Protein 4X3Q (pdb70)

Secondary structure (DSSP, 8-state):
-GGGGHHHHTHHHHHHHHHHHHHTTHHHHHHHH-SEEHHHHHHHHT--HHHHHHHHHHHHHHTSEEEETTEEEE-HHHHHHHHTT-HHHHHHHHHHIIIIIHHHHTTHHHHHHH-S-GGGGGSSS-SSSSHHHHTTSTTHHHHHHH--HHHHHHTHHHHT-GGGGT--EEEEET-TTSHHHHHHHHH-TT-EEEEEE-HHHHHHHHHHHHTTT-TTTEEEEE--TTTSPPPSSEEEEEEES-GGGS-HHHHHHHHHHHHHHEEEEEEEEEEEE-B-TTS---HHHHHHHHHHHHTT-TT----BHHHHHHHHHHHT-EEEEEE---SSSSEEEEEEE---/-GGGGHHHHTHHHHHHHHHHHHHTTHHHHHHHH-SB-HHHHHHHTT--HHHHHHHHHHHHHHTSEEEETTEEEE-HHHHHHHHTT-HHHHHHHHHHIIIIIHHHHTTHHHHHHHTS-GGGGGSSS--SSSGGGGGGSTTHHHHHHH--HHHHHHTHHHHT-GGGGT--EEEEET-TTSHHHHHHHHH-TT-EEEEEE-HHHHHHHHHHHHHHT-TTTEEEEE--TTTSPPPSSEEEEEEES-GGGS-HHHHHHHHHHHHHHEEEEEEEEEEEE-B-TTS---HHHHHHHHHHHHTT-TT----BHHHHHHHHHHHT-EEEEEE--TTSTTEEEEEEE---/-GGGGHHHHTHHHHHHHHHHHHHTTHHHHHHHH-SB-HHHHHHHHT--HHHHHHHHHHHHHTTSEEEETTEEEE-HHHHHHHHTT-HHHHHHHHHHIIIIIHHHHTTHHHHHHHSS-GGGGGSSS--SSSGGGGGGSTTHHHHHHH--HHHHHHTHHHHT-GGGGT--EEEEET-TTSHHHHHHHHH-TT-EEEEEE-HHHHHHHHHHHHHHT-TTTEEEEE--TTTSPPPSSEEEEEEES-TTSS-HHHHHHHHHHHHHHEEEEEEEEEEEE-B-TTS---HHHHHHHHHHHHTT-TT----BHHHHHHHHHHHT-EEEEEE---TTS-EEEEEEE---/-GGGGHHHHTHHHHHHHHHHHHHTTHHHHHHHH-SEEHHHHHHHHT--HHHHHHHHHHHHHTTSEEEETTEEEE-HHHHHHHHTT-HHHHHHHHHHIIIIIHHHHTTHHHHHHHTS-GGGGGSSS--SSSGGGGGGSTTHHHHHHH--HHHHHHTHHHHT-GGGGS-SEEEEET-TT-HHHHHHHHH-TT-EEEEEE-HHHHHHHHHHHHTTT-TTTEEEEE--TTTSPPPS-EEEEEEES-GGGS-HHHHHHHHHHHHHHEEEEEEEEEEEE-B-TTS---HHHHHHHHHHHHTT-TT----BHHHHHHHHHHTT-EEEEEE--SSSS-EEEEEEE---

Solvent-accessible surface area: 47953 Å² total

Radius of gyration: 33.48 Å; Cα contacts (8 Å, |Δi|>4): 2939; chains: 4; bounding box: 91×94×87 Å

InterPro domains:
  IPR001077 O-methyltransferase, C-terminal domain [PF00891] (128-321)
  IPR012967 Caffeic acid 3-O-methyltransferase-like, dimerisation domain [PF08100] (12-77)
  IPR016461 O-methyltransferase-like [PIRSF005739] (11-323)
  IPR016461 O-methyltransferase-like [PS51683] (9-342)
  IPR029063 S-adenosyl-L-methionine-dependent methyltransferase superfamily [G3DSA:3.40.50.150] (157-322)
  IPR029063 S-adenosyl-L-methionine-dependent methyltransferase superfamily [SSF53335] (93-333)
  IPR036388 Winged helix-like DNA-binding domain superfamily [G3DSA:1.10.10.10] (6-79)
  IPR036390 Winged helix DNA-binding domain superfamily [SSF46785] (9-83)

Structure (mmCIF, N/CA/C/O backbone):
data_4X3Q
#
_entry.id   4X3Q
#
_cell.length_a   91.787
_cell.length_b   112.113
_cell.length_c   143.708
_cell.angle_alpha   90.00
_cell.angle_beta   90.00
_cell.angle_gamma   90.00
#
_symmetry.space_group_name_H-M   'P 21 21 21'
#
loop_
_entity.id
_entity.type
_entity.pdbx_description
1 polymer SibL
2 non-polymer S-ADENOSYL-L-HOMOCYSTEINE
3 water water
#
loop_
_atom_site.group_PDB
_atom_site.id
_atom_site.type_symbol
_atom_site.label_atom_id
_atom_site.label_alt_id
_atom_site.label_comp_id
_atom_site.label_asym_id
_atom_site.label_entity_id
_atom_site.label_seq_id
_atom_site.pdbx_PDB_ins_code
_atom_site.Cartn_x
_atom_site.Cartn_y
_atom_site.Cartn_z
_atom_site.occupancy
_atom_site.B_iso_or_equiv
_atom_site.auth_seq_id
_atom_site.auth_comp_id
_atom_site.auth_asym_id
_atom_site.auth_atom_id
_atom_site.pdbx_PDB_model_num
ATOM 1 N N . GLU A 1 4 ? -4.186 -22.613 31.173 1.00 75.76 4 GLU A N 1
ATOM 2 C CA . GLU A 1 4 ? -2.913 -23.322 31.010 1.00 81.22 4 GLU A CA 1
ATOM 3 C C . GLU A 1 4 ? -1.811 -22.480 30.311 1.00 79.10 4 GLU A C 1
ATOM 4 O O . GLU A 1 4 ? -2.102 -21.684 29.396 1.00 81.36 4 GLU A O 1
ATOM 10 N N . LEU A 1 5 ? -0.553 -22.666 30.719 1.00 75.98 5 LEU A N 1
ATOM 11 C CA . LEU A 1 5 ? 0.500 -21.740 30.306 1.00 76.43 5 LEU A CA 1
ATOM 12 C C . LEU A 1 5 ? 1.222 -22.200 29.044 1.00 72.76 5 LEU A C 1
ATOM 13 O O . LEU A 1 5 ? 2.017 -21.438 28.480 1.00 68.56 5 LEU A O 1
ATOM 18 N N . SER A 1 6 ? 0.974 -23.442 28.623 1.00 76.23 6 SER A N 1
ATOM 19 C CA . SER A 1 6 ? 1.385 -23.909 27.301 1.00 69.54 6 SER A CA 1
ATOM 20 C C . SER A 1 6 ? 0.899 -22.922 26.235 1.00 63.94 6 SER A C 1
ATOM 21 O O . SER A 1 6 ? 1.516 -22.802 25.177 1.00 62.25 6 SER A O 1
ATOM 24 N N . ALA A 1 7 ? -0.222 -22.247 26.509 1.00 65.51 7 ALA A N 1
ATOM 25 C CA . ALA A 1 7 ? -0.846 -21.342 25.545 1.00 61.32 7 ALA A CA 1
ATOM 26 C C . ALA A 1 7 ? 0.070 -20.183 25.196 1.00 57.98 7 ALA A C 1
ATOM 27 O O . ALA A 1 7 ? 0.016 -19.662 24.085 1.00 57.84 7 ALA A O 1
ATOM 29 N N . LEU A 1 8 ? 0.922 -19.797 26.142 1.00 58.25 8 LEU A N 1
ATOM 30 C CA . LEU A 1 8 ? 1.821 -18.664 25.959 1.00 49.17 8 LEU A CA 1
ATOM 31 C C . LEU A 1 8 ? 2.944 -18.921 24.945 1.00 48.60 8 LEU A C 1
ATOM 32 O O . LEU A 1 8 ? 3.549 -17.970 24.459 1.00 47.61 8 LEU A O 1
ATOM 37 N N . VAL A 1 9 ? 3.206 -20.183 24.602 1.00 44.41 9 VAL A N 1
ATOM 38 C CA . VAL A 1 9 ? 4.347 -20.502 23.741 1.00 49.07 9 VAL A CA 1
ATOM 39 C C . VAL A 1 9 ? 4.302 -19.776 22.385 1.00 48.57 9 VAL A C 1
ATOM 40 O O . VAL A 1 9 ? 5.284 -19.143 22.001 1.00 47.80 9 VAL A O 1
ATOM 44 N N . PRO A 1 10 ? 3.177 -19.841 21.658 1.00 48.23 10 PRO A N 1
ATOM 45 C CA . PRO A 1 10 ? 3.259 -19.103 20.389 1.00 51.93 10 PRO A CA 1
ATOM 46 C C . PRO A 1 10 ? 3.398 -17.562 20.534 1.00 48.42 10 PRO A C 1
ATOM 47 O O . PRO A 1 10 ? 3.936 -16.951 19.617 1.00 45.59 10 PRO A O 1
ATOM 51 N N . VAL A 1 11 ? 2.953 -16.951 21.635 1.00 47.37 11 VAL A N 1
ATOM 52 C CA . VAL A 1 11 ? 3.165 -15.514 21.814 1.00 44.86 11 VAL A CA 1
ATOM 53 C C . VAL A 1 11 ? 4.594 -15.266 22.254 1.00 48.17 11 VAL A C 1
ATOM 54 O O . VAL A 1 11 ? 5.302 -14.410 21.702 1.00 50.42 11 VAL A O 1
ATOM 58 N N . LEU A 1 12 ? 5.014 -16.038 23.244 1.00 47.07 12 LEU A N 1
ATOM 59 C CA . LEU A 1 12 ? 6.371 -15.966 23.784 1.00 48.22 12 LEU A CA 1
ATOM 60 C C . LEU A 1 12 ? 7.437 -16.180 22.688 1.00 45.28 12 LEU A C 1
ATOM 61 O O . LEU A 1 12 ? 8.567 -15.710 22.800 1.00 40.79 12 LEU A O 1
ATOM 66 N N . PHE A 1 13 ? 7.077 -16.921 21.648 1.00 42.22 13 PHE A N 1
ATOM 67 C CA . PHE A 1 13 ? 7.963 -17.134 20.514 1.00 42.20 13 PHE A CA 1
ATOM 68 C C . PHE A 1 13 ? 7.416 -16.568 19.193 1.00 45.08 13 PHE A C 1
ATOM 69 O O . PHE A 1 13 ? 7.787 -17.042 18.108 1.00 38.68 13 PHE A O 1
ATOM 77 N N . GLY A 1 14 ? 6.549 -15.561 19.288 1.00 40.67 14 GLY A N 1
ATOM 78 C CA . GLY A 1 14 ? 5.899 -15.005 18.114 1.00 38.12 14 GLY A CA 1
ATOM 79 C C . GLY A 1 14 ? 6.842 -14.460 17.058 1.00 36.89 14 GLY A C 1
ATOM 80 O O . GLY A 1 14 ? 6.610 -14.606 15.864 1.00 38.14 14 GLY A O 1
ATOM 81 N N . HIS A 1 15 ? 7.884 -13.776 17.503 1.00 37.30 15 HIS A N 1
ATOM 82 C CA . HIS A 1 15 ? 8.853 -13.184 16.596 1.00 38.08 15 HIS A CA 1
ATOM 83 C C . HIS A 1 15 ? 9.562 -14.284 15.844 1.00 40.17 15 HIS A C 1
ATOM 84 O O . HIS A 1 15 ? 9.913 -14.121 14.681 1.00 38.67 15 HIS A O 1
ATOM 91 N N . ALA A 1 16 ? 9.763 -15.411 16.524 1.00 41.70 16 ALA A N 1
ATOM 92 C CA . ALA A 1 16 ? 10.412 -16.562 15.922 1.00 40.68 16 ALA A CA 1
ATOM 93 C C . ALA A 1 16 ? 9.480 -17.190 14.881 1.00 37.06 16 ALA A C 1
ATOM 94 O O . ALA A 1 16 ? 9.920 -17.689 13.839 1.00 37.47 16 ALA A O 1
ATOM 96 N N . ALA A 1 17 ? 8.186 -17.164 15.183 1.00 37.43 17 ALA A N 1
ATOM 97 C CA . ALA A 1 17 ? 7.167 -17.648 14.267 1.00 38.43 17 ALA A CA 1
ATOM 98 C C . ALA A 1 17 ? 7.214 -16.823 12.990 1.00 42.81 17 ALA A C 1
ATOM 99 O O . ALA A 1 17 ? 7.190 -17.371 11.881 1.00 44.13 17 ALA A O 1
ATOM 101 N N . PHE A 1 18 ? 7.274 -15.502 13.151 1.00 37.81 18 PHE A N 1
ATOM 102 C CA . PHE A 1 18 ? 7.374 -14.624 12.001 1.00 38.78 18 PHE A CA 1
ATOM 103 C C . PHE A 1 18 ? 8.624 -14.927 11.168 1.00 39.66 18 PHE A C 1
ATOM 104 O O . PHE A 1 18 ? 8.584 -14.916 9.928 1.00 38.03 18 PHE A O 1
ATOM 112 N N . GLN A 1 19 ? 9.739 -15.173 11.850 1.00 36.98 19 GLN A N 1
ATOM 113 C CA . GLN A 1 19 ? 11.012 -15.379 11.164 1.00 41.30 19 GLN A CA 1
ATOM 114 C C . GLN A 1 19 ? 10.987 -16.611 10.264 1.00 39.72 19 GLN A C 1
ATOM 115 O O . GLN A 1 19 ? 11.691 -16.652 9.257 1.00 40.41 19 GLN A O 1
ATOM 121 N N . GLN A 1 20 ? 10.195 -17.612 10.633 1.00 38.06 20 GLN A N 1
ATOM 122 C CA . GLN A 1 20 ? 10.037 -18.799 9.800 1.00 39.48 20 GLN A CA 1
ATOM 123 C C . GLN A 1 20 ? 9.349 -18.466 8.460 1.00 43.18 20 GLN A C 1
ATOM 124 O O . GLN A 1 20 ? 9.787 -18.904 7.377 1.00 38.27 20 GLN A O 1
ATOM 130 N N . LEU A 1 21 ? 8.260 -17.704 8.536 1.00 41.33 21 LEU A N 1
ATOM 131 C CA . LEU A 1 21 ? 7.569 -17.275 7.327 1.00 40.34 21 LEU A CA 1
ATOM 132 C C . LEU A 1 21 ? 8.528 -16.414 6.506 1.00 42.39 21 LEU A C 1
ATOM 133 O O . LEU A 1 21 ? 8.669 -16.582 5.285 1.00 38.69 21 LEU A O 1
ATOM 138 N N . ASN A 1 22 ? 9.220 -15.525 7.214 1.00 38.92 22 ASN A N 1
ATOM 139 C CA . ASN A 1 22 ? 10.187 -14.628 6.614 1.00 36.99 22 ASN A CA 1
ATOM 140 C C . ASN A 1 22 ? 11.222 -15.421 5.812 1.00 39.20 22 ASN A C 1
ATOM 141 O O . ASN A 1 22 ? 11.452 -15.143 4.628 1.00 40.46 22 ASN A O 1
ATOM 146 N N . ALA A 1 23 ? 11.782 -16.453 6.433 1.00 35.83 23 ALA A N 1
ATOM 147 C CA . ALA A 1 23 ? 12.799 -17.269 5.791 1.00 36.10 23 ALA A CA 1
ATOM 148 C C . ALA A 1 23 ? 12.232 -18.076 4.624 1.00 43.78 23 ALA A C 1
ATOM 149 O O . ALA A 1 23 ? 12.883 -18.205 3.570 1.00 44.65 23 ALA A O 1
ATOM 151 N N . GLY A 1 24 ? 11.029 -18.625 4.806 1.00 42.19 24 GLY A N 1
ATOM 152 C CA . GLY A 1 24 ? 10.394 -19.413 3.757 1.00 44.50 24 GLY A CA 1
ATOM 153 C C . GLY A 1 24 ? 10.225 -18.584 2.489 1.00 46.64 24 GLY A C 1
ATOM 154 O O . GLY A 1 24 ? 10.499 -19.053 1.379 1.00 46.79 24 GLY A O 1
ATOM 155 N N . CYS A 1 25 ? 9.821 -17.329 2.667 1.00 45.33 25 CYS A N 1
ATOM 156 C CA . CYS A 1 25 ? 9.672 -16.391 1.562 1.00 42.03 25 CYS A CA 1
ATOM 157 C C . CYS A 1 25 ? 11.039 -15.994 1.015 1.00 41.68 25 CYS A C 1
ATOM 158 O O . CYS A 1 25 ? 11.335 -16.240 -0.139 1.00 43.84 25 CYS A O 1
ATOM 161 N N . GLN A 1 26 ? 11.882 -15.392 1.845 1.00 44.11 26 GLN A N 1
ATOM 162 C CA . GLN A 1 26 ? 13.172 -14.870 1.369 1.00 41.32 26 GLN A CA 1
ATOM 163 C C . GLN A 1 26 ? 14.069 -15.897 0.730 1.00 44.22 26 GLN A C 1
ATOM 164 O O . GLN A 1 26 ? 14.781 -15.578 -0.218 1.00 44.29 26 GLN A O 1
ATOM 170 N N . LEU A 1 27 ? 14.061 -17.111 1.277 1.00 43.26 27 LEU A N 1
ATOM 171 C CA . LEU A 1 27 ? 14.940 -18.172 0.798 1.00 45.07 27 LEU A CA 1
ATOM 172 C C . LEU A 1 27 ? 14.354 -18.968 -0.390 1.00 47.59 27 LEU A C 1
ATOM 173 O O . LEU A 1 27 ? 15.000 -19.887 -0.910 1.00 47.53 27 LEU A O 1
ATOM 178 N N . GLY A 1 28 ? 13.137 -18.616 -0.810 1.00 47.26 28 GLY A N 1
ATOM 179 C CA . GLY A 1 28 ? 12.508 -19.229 -1.977 1.00 46.00 28 GLY A CA 1
ATOM 180 C C . GLY A 1 28 ? 11.882 -20.593 -1.730 1.00 49.24 28 GLY A C 1
ATOM 181 O O . GLY A 1 28 ? 11.696 -21.370 -2.658 1.00 54.06 28 GLY A O 1
ATOM 182 N N . LEU A 1 29 ? 11.560 -20.906 -0.481 1.00 48.48 29 LEU A N 1
ATOM 183 C CA . LEU A 1 29 ? 11.040 -22.239 -0.182 1.00 52.73 29 LEU A CA 1
ATOM 184 C C . LEU A 1 29 ? 9.652 -22.494 -0.773 1.00 49.54 29 LEU A C 1
ATOM 185 O O . LEU A 1 29 ? 9.421 -23.489 -1.471 1.00 49.36 29 LEU A O 1
ATOM 190 N N . PHE A 1 30 ? 8.728 -21.594 -0.478 1.00 44.47 30 PHE A N 1
ATOM 191 C CA . PHE A 1 30 ? 7.345 -21.793 -0.870 1.00 51.57 30 PHE A CA 1
ATOM 192 C C . PHE A 1 30 ? 7.170 -21.822 -2.396 1.00 55.33 30 PHE A C 1
ATOM 193 O O . PHE A 1 30 ? 6.424 -22.654 -2.919 1.00 54.08 30 PHE A O 1
ATOM 201 N N . GLU A 1 31 ? 7.881 -20.956 -3.115 1.00 49.46 31 GLU A N 1
ATOM 202 C CA . GLU A 1 31 ? 7.777 -20.986 -4.559 1.00 53.08 31 GLU A CA 1
ATOM 203 C C . GLU A 1 31 ? 8.343 -22.271 -5.118 1.00 53.48 31 GLU A C 1
ATOM 204 O O . GLU A 1 31 ? 7.770 -22.847 -6.038 1.00 57.31 31 GLU A O 1
ATOM 210 N N . LEU A 1 32 ? 9.446 -22.737 -4.548 1.00 53.59 32 LEU A N 1
ATOM 211 C CA . LEU A 1 32 ? 10.047 -24.002 -4.973 1.00 55.77 32 LEU A CA 1
ATOM 212 C C . LEU A 1 32 ? 9.079 -25.184 -4.808 1.00 56.08 32 LEU A C 1
ATOM 213 O O . LEU A 1 32 ? 8.940 -26.027 -5.694 1.00 51.20 32 LEU A O 1
ATOM 218 N N . LEU A 1 33 ? 8.445 -25.252 -3.646 1.00 54.50 33 LEU A N 1
ATOM 219 C CA . LEU A 1 33 ? 7.515 -26.322 -3.334 1.00 53.12 33 LEU A CA 1
ATOM 220 C C . LEU A 1 33 ? 6.304 -26.209 -4.246 1.00 58.90 33 LEU A C 1
ATOM 221 O O . LEU A 1 33 ? 5.626 -27.202 -4.525 1.00 58.65 33 LEU A O 1
ATOM 226 N N . HIS A 1 34 ? 5.991 -24.975 -4.638 1.00 54.29 34 HIS A N 1
ATOM 227 C CA . HIS A 1 34 ? 4.853 -24.717 -5.508 1.00 53.56 34 HIS A CA 1
ATOM 228 C C . HIS A 1 34 ? 5.094 -25.235 -6.928 1.00 58.10 34 HIS A C 1
ATOM 229 O O . HIS A 1 34 ? 4.197 -25.805 -7.552 1.00 55.90 34 HIS A O 1
ATOM 236 N N . GLU A 1 35 ? 6.294 -25.005 -7.451 1.00 55.51 35 GLU A N 1
ATOM 237 C CA . GLU A 1 35 ? 6.582 -25.436 -8.809 1.00 63.49 35 GLU A CA 1
ATOM 238 C C . GLU A 1 35 ? 7.053 -26.885 -8.875 1.00 61.18 35 GLU A C 1
ATOM 239 O O . GLU A 1 35 ? 6.820 -27.572 -9.870 1.00 59.70 35 GLU A O 1
ATOM 245 N N . ARG A 1 36 ? 7.636 -27.380 -7.792 1.00 59.69 36 ARG A N 1
ATOM 246 C CA . ARG A 1 36 ? 8.329 -28.664 -7.866 1.00 55.27 36 ARG A CA 1
ATOM 247 C C . ARG A 1 36 ? 8.092 -29.612 -6.702 1.00 51.18 36 ARG A C 1
ATOM 248 O O . ARG A 1 36 ? 8.797 -30.602 -6.584 1.00 52.51 36 ARG A O 1
ATOM 256 N N . GLY A 1 37 ? 7.090 -29.335 -5.873 1.00 52.91 37 GLY A N 1
ATOM 257 C CA . GLY A 1 37 ? 6.761 -30.204 -4.751 1.00 57.67 37 GLY A CA 1
ATOM 258 C C . GLY A 1 37 ? 6.087 -31.496 -5.187 1.00 64.83 37 GLY A C 1
ATOM 259 O O . GLY A 1 37 ? 5.569 -31.576 -6.300 1.00 63.65 37 GLY A O 1
ATOM 260 N N . PRO A 1 38 ? 6.121 -32.532 -4.329 1.00 68.49 38 PRO A N 1
ATOM 261 C CA . PRO A 1 38 ? 6.792 -32.534 -3.023 1.00 63.17 38 PRO A CA 1
ATOM 262 C C . PRO A 1 38 ? 8.295 -32.720 -3.16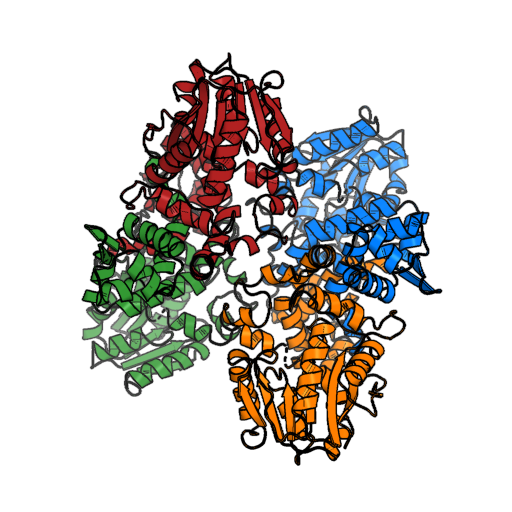5 1.00 55.91 38 PRO A C 1
ATOM 263 O O . PRO A 1 38 ? 8.744 -33.324 -4.129 1.00 60.26 38 PRO A O 1
ATOM 267 N N . LEU A 1 39 ? 9.066 -32.208 -2.220 1.00 56.62 39 LEU A N 1
ATOM 268 C CA . LEU A 1 39 ? 10.503 -32.363 -2.294 1.00 52.19 39 LEU A CA 1
ATOM 269 C C . LEU A 1 39 ? 11.027 -32.840 -0.961 1.00 54.01 39 LEU A C 1
ATOM 270 O O . LEU A 1 39 ? 10.521 -32.459 0.091 1.00 63.09 39 LEU A O 1
ATOM 275 N N . SER A 1 40 ? 12.055 -33.674 -1.011 1.00 57.14 40 SER A N 1
ATOM 276 C CA . SER A 1 40 ? 12.738 -34.108 0.197 1.00 63.74 40 SER A CA 1
ATOM 277 C C . SER A 1 40 ? 13.597 -32.971 0.741 1.00 63.23 40 SER A C 1
ATOM 278 O O . SER A 1 40 ? 13.989 -32.048 -0.007 1.00 55.55 40 SER A O 1
ATOM 281 N N . ALA A 1 41 ? 13.912 -33.056 2.030 1.00 52.01 41 ALA A N 1
ATOM 282 C CA . ALA A 1 41 ? 14.764 -32.060 2.658 1.00 56.28 41 ALA A CA 1
ATOM 283 C C . ALA A 1 41 ? 16.079 -31.871 1.878 1.00 57.90 41 ALA A C 1
ATOM 284 O O . ALA A 1 41 ? 16.530 -30.739 1.679 1.00 55.23 41 ALA A O 1
ATOM 286 N N . GLU A 1 42 ? 16.655 -32.953 1.366 1.00 56.99 42 GLU A N 1
ATOM 287 C CA . GLU A 1 42 ? 17.917 -32.812 0.662 1.00 59.93 42 GLU A CA 1
ATOM 288 C C . GLU A 1 42 ? 17.686 -32.172 -0.692 1.00 65.15 42 GLU A C 1
ATOM 289 O O . GLU A 1 42 ? 18.533 -31.421 -1.173 1.00 66.78 42 GLU A O 1
ATOM 295 N N . GLU A 1 43 ? 16.524 -32.416 -1.294 1.00 67.22 43 GLU A N 1
ATOM 296 C CA . GLU A 1 43 ? 16.203 -31.718 -2.536 1.00 64.43 43 GLU A CA 1
ATOM 297 C C . GLU A 1 43 ? 15.976 -30.230 -2.291 1.00 59.69 43 GLU A C 1
ATOM 298 O O . GLU A 1 43 ? 16.369 -29.398 -3.118 1.00 61.57 43 GLU A O 1
ATOM 304 N N . VAL A 1 44 ? 15.367 -29.892 -1.155 1.00 57.57 44 VAL A N 1
ATOM 305 C CA . VAL A 1 44 ? 15.182 -28.490 -0.793 1.00 56.89 44 VAL A CA 1
ATOM 306 C C . VAL A 1 44 ? 16.533 -27.796 -0.618 1.00 56.35 44 VAL A C 1
ATOM 307 O O . VAL A 1 44 ? 16.778 -26.709 -1.159 1.00 52.37 44 VAL A O 1
ATOM 311 N N . ALA A 1 45 ? 17.416 -28.448 0.122 1.00 56.39 45 ALA A N 1
ATOM 312 C CA . ALA A 1 45 ? 18.718 -27.885 0.422 1.00 54.37 45 ALA A CA 1
ATOM 313 C C . ALA A 1 45 ? 19.508 -27.611 -0.855 1.00 55.64 45 ALA A C 1
ATOM 314 O O . ALA A 1 45 ? 20.130 -26.539 -1.003 1.00 48.95 45 ALA A O 1
ATOM 316 N N . ASP A 1 46 ? 19.470 -28.571 -1.780 1.00 57.66 46 ASP A N 1
ATOM 317 C CA . ASP A 1 46 ? 20.216 -28.448 -3.032 1.00 54.95 46 ASP A CA 1
ATOM 318 C C . ASP A 1 46 ? 19.618 -27.362 -3.910 1.00 56.82 46 ASP A C 1
ATOM 319 O O . ASP A 1 46 ? 20.343 -26.592 -4.548 1.00 57.58 46 ASP A O 1
ATOM 324 N N . ALA A 1 47 ? 18.289 -27.315 -3.956 1.00 57.08 47 ALA A N 1
ATOM 325 C CA . ALA A 1 47 ? 17.595 -26.339 -4.791 1.00 55.94 47 ALA A CA 1
ATOM 326 C C . ALA A 1 47 ? 17.864 -24.916 -4.321 1.00 57.09 47 ALA A C 1
ATOM 327 O O . ALA A 1 47 ? 18.197 -24.029 -5.116 1.00 61.01 47 ALA A O 1
ATOM 329 N N . LEU A 1 48 ? 17.725 -24.715 -3.014 1.00 60.56 48 LEU A N 1
ATOM 330 C CA . LEU A 1 48 ? 17.828 -23.393 -2.408 1.00 58.30 48 LEU A CA 1
ATOM 331 C C . LEU A 1 48 ? 19.279 -23.011 -2.073 1.00 58.33 48 LEU A C 1
ATOM 332 O O . LEU A 1 48 ? 19.549 -21.894 -1.611 1.00 52.08 48 LEU A O 1
ATOM 337 N N . ARG A 1 49 ? 20.211 -23.909 -2.385 1.00 59.13 49 ARG A N 1
ATOM 338 C CA . ARG A 1 49 ? 21.599 -23.741 -1.976 1.00 60.81 49 ARG A CA 1
ATOM 339 C C . ARG A 1 49 ? 21.778 -23.516 -0.473 1.00 56.95 49 ARG A C 1
ATOM 340 O O . ARG A 1 49 ? 22.529 -22.646 -0.047 1.00 59.15 49 ARG A O 1
ATOM 348 N N . LEU A 1 50 ? 21.114 -24.321 0.336 1.00 58.36 50 LEU A N 1
ATOM 349 C CA . LEU A 1 50 ? 21.274 -24.186 1.764 1.00 47.98 50 LEU A CA 1
ATOM 350 C C . LEU A 1 50 ? 22.099 -25.348 2.291 1.00 52.55 50 LEU A C 1
ATOM 351 O O . LEU A 1 50 ? 21.972 -26.474 1.792 1.00 45.40 50 LEU A O 1
ATOM 356 N N . PRO A 1 51 ? 22.909 -25.095 3.342 1.00 58.02 51 PRO A N 1
ATOM 357 C CA . PRO A 1 51 ? 23.537 -26.233 4.026 1.00 50.21 51 PRO A CA 1
ATOM 358 C C . PRO A 1 51 ? 22.434 -27.188 4.496 1.00 51.85 51 PRO A C 1
ATOM 359 O O . PRO A 1 51 ? 21.355 -26.707 4.871 1.00 49.67 51 PRO A O 1
ATOM 363 N N . ARG A 1 52 ? 22.681 -28.495 4.494 1.00 49.56 52 ARG A N 1
ATOM 364 C CA . ARG A 1 52 ? 21.637 -29.423 4.912 1.00 48.61 52 ARG A CA 1
ATOM 365 C C . ARG A 1 52 ? 21.048 -29.128 6.294 1.00 52.58 52 ARG A C 1
ATOM 366 O O . ARG A 1 52 ? 19.826 -29.222 6.456 1.00 53.84 52 ARG A O 1
ATOM 374 N N . ARG A 1 53 ? 21.871 -28.705 7.261 1.00 48.52 53 ARG A N 1
ATOM 375 C CA . ARG A 1 53 ? 21.349 -28.393 8.602 1.00 46.64 53 ARG A CA 1
ATOM 376 C C . ARG A 1 53 ? 20.359 -27.224 8.505 1.00 46.76 53 ARG A C 1
ATOM 377 O O . ARG A 1 53 ? 19.316 -27.217 9.175 1.00 44.65 53 ARG A O 1
ATOM 385 N N . SER A 1 54 ? 20.670 -26.273 7.622 1.00 40.77 54 SER A N 1
ATOM 386 C CA . SER A 1 54 ? 19.844 -25.085 7.423 1.00 39.85 54 SER A CA 1
ATOM 387 C C . SER A 1 54 ? 18.441 -25.413 6.884 1.00 44.28 54 SER A C 1
ATOM 388 O O . SER A 1 54 ? 17.435 -24.889 7.400 1.00 41.70 54 SER A O 1
ATOM 391 N N . ALA A 1 55 ? 18.380 -26.261 5.848 1.00 41.28 55 ALA A N 1
ATOM 392 C CA . ALA A 1 55 ? 17.105 -26.740 5.282 1.00 43.60 55 ALA A CA 1
ATOM 393 C C . ALA A 1 55 ? 16.274 -27.507 6.310 1.00 49.96 55 ALA A C 1
ATOM 394 O O . ALA A 1 55 ? 15.049 -27.373 6.361 1.00 47.12 55 ALA A O 1
ATOM 396 N N . ASP A 1 56 ? 16.947 -28.312 7.130 1.00 47.20 56 ASP A N 1
ATOM 397 C CA . ASP A 1 56 ? 16.259 -29.096 8.140 1.00 42.31 56 ASP A CA 1
ATOM 398 C C . ASP A 1 56 ? 15.598 -28.183 9.147 1.00 45.95 56 ASP A C 1
ATOM 399 O O . ASP A 1 56 ? 14.436 -28.394 9.536 1.00 46.96 56 ASP A O 1
ATOM 404 N N . ILE A 1 57 ? 16.345 -27.170 9.576 1.00 45.55 57 ILE A N 1
ATOM 405 C CA . ILE A 1 57 ? 15.845 -26.244 10.585 1.00 49.67 57 ILE A CA 1
ATOM 406 C C . ILE A 1 57 ? 14.693 -25.432 10.005 1.00 46.57 57 ILE A C 1
ATOM 407 O O . ILE A 1 57 ? 13.645 -25.244 10.661 1.00 45.06 57 ILE A O 1
ATOM 412 N N . LEU A 1 58 ? 14.870 -24.974 8.769 1.00 42.53 58 LEU A N 1
ATOM 413 C CA . LEU A 1 58 ? 13.819 -24.180 8.150 1.00 47.24 58 LEU A CA 1
ATOM 414 C C . LEU A 1 58 ? 12.551 -25.012 8.017 1.00 45.93 58 LEU A C 1
ATOM 415 O O . LEU A 1 58 ? 11.486 -24.586 8.471 1.00 41.29 58 LEU A O 1
ATOM 420 N N . LEU A 1 59 ? 12.700 -26.211 7.443 1.00 46.69 59 LEU A N 1
ATOM 421 C CA . LEU A 1 59 ? 11.589 -27.122 7.155 1.00 46.13 59 LEU A CA 1
ATOM 422 C C . LEU A 1 59 ? 10.872 -27.541 8.424 1.00 46.23 59 LEU A C 1
ATOM 423 O O . LEU A 1 59 ? 9.660 -27.729 8.433 1.00 47.68 59 LEU A O 1
ATOM 428 N N . LEU A 1 60 ? 11.619 -27.655 9.511 1.00 46.66 60 LEU A N 1
ATOM 429 C CA . LEU A 1 60 ? 11.008 -27.952 10.790 1.00 41.60 60 LEU A CA 1
ATOM 430 C C . LEU A 1 60 ? 10.169 -26.774 11.230 1.00 43.17 60 LEU A C 1
ATOM 431 O O . LEU A 1 60 ? 9.041 -26.952 11.687 1.00 47.65 60 LEU A O 1
ATOM 436 N N . GLY A 1 61 ? 10.706 -25.566 11.060 1.00 43.18 61 GLY A N 1
ATOM 437 C CA . GLY A 1 61 ? 9.991 -24.367 11.448 1.00 38.49 61 GLY A CA 1
ATOM 438 C C . GLY A 1 61 ? 8.682 -24.219 10.701 1.00 41.19 61 GLY A C 1
ATOM 439 O O . GLY A 1 61 ? 7.626 -24.053 11.325 1.00 38.88 61 GLY A O 1
ATOM 440 N N . THR A 1 62 ? 8.729 -24.325 9.372 1.00 46.71 62 THR A N 1
ATOM 441 C CA . THR A 1 62 ? 7.529 -24.107 8.556 1.00 43.32 62 THR A CA 1
ATOM 442 C C . THR A 1 62 ? 6.534 -25.246 8.698 1.00 45.24 62 THR A C 1
ATOM 443 O O . THR A 1 62 ? 5.326 -25.022 8.642 1.00 47.51 62 THR A O 1
ATOM 447 N N . THR A 1 63 ? 7.037 -26.463 8.876 1.00 47.54 63 THR A N 1
ATOM 448 C CA . THR A 1 63 ? 6.163 -27.625 9.065 1.00 47.51 63 THR A CA 1
ATOM 449 C C . THR A 1 63 ? 5.374 -27.537 10.363 1.00 47.95 63 THR A C 1
ATOM 450 O O . THR A 1 63 ? 4.178 -27.809 10.396 1.00 51.17 63 THR A O 1
ATOM 454 N N . ALA A 1 64 ? 6.047 -27.171 11.443 1.00 51.55 64 ALA A N 1
ATOM 455 C CA . ALA A 1 64 ? 5.378 -27.051 12.733 1.00 47.62 64 ALA A CA 1
ATOM 456 C C . ALA A 1 64 ? 4.341 -25.923 12.782 1.00 45.75 64 ALA A C 1
ATOM 457 O O . ALA A 1 64 ? 3.406 -25.965 13.573 1.00 43.26 64 ALA A O 1
ATOM 459 N N . LEU A 1 65 ? 4.522 -24.904 11.951 1.00 47.20 65 LEU A N 1
ATOM 460 C CA . LEU A 1 65 ? 3.602 -23.769 11.931 1.00 45.26 65 LEU A CA 1
ATOM 461 C C . LEU A 1 65 ? 2.425 -24.053 11.002 1.00 45.70 65 LEU A C 1
ATOM 462 O O . LEU A 1 65 ? 1.429 -23.345 11.002 1.00 50.41 65 LEU A O 1
ATOM 467 N N . GLY A 1 66 ? 2.528 -25.122 10.239 1.00 44.51 66 GLY A N 1
ATOM 468 C CA . GLY A 1 66 ? 1.528 -25.411 9.242 1.00 50.31 66 GLY A CA 1
ATOM 469 C C . GLY A 1 66 ? 1.732 -24.742 7.901 1.00 46.81 66 GLY A C 1
ATOM 470 O O . GLY A 1 66 ? 0.931 -24.945 6.998 1.00 53.88 66 GLY A O 1
ATOM 471 N N . LEU A 1 67 ? 2.793 -23.951 7.766 1.00 51.19 67 LEU A N 1
ATOM 472 C CA . LEU A 1 67 ? 3.143 -23.306 6.493 1.00 47.49 67 LEU A CA 1
ATOM 473 C C . LEU A 1 67 ? 3.586 -24.315 5.437 1.00 51.29 67 LEU A C 1
ATOM 474 O O . LEU A 1 67 ? 3.513 -24.070 4.228 1.00 52.65 67 LEU A O 1
ATOM 479 N N . SER A 1 68 ? 4.092 -25.442 5.907 1.00 53.08 68 SER A N 1
ATOM 480 C CA . SER A 1 68 ? 4.353 -26.562 5.033 1.00 50.60 68 SER A CA 1
ATOM 481 C C . SER A 1 68 ? 3.801 -27.824 5.688 1.00 52.45 68 SER A C 1
ATOM 482 O O . SER A 1 68 ? 3.474 -27.825 6.885 1.00 46.96 68 SER A O 1
ATOM 485 N N . THR A 1 69 ? 3.675 -28.881 4.890 1.00 56.69 69 THR A N 1
ATOM 486 C CA . THR A 1 69 ? 3.215 -30.181 5.378 1.00 56.97 69 THR A CA 1
ATOM 487 C C . THR A 1 69 ? 4.147 -31.280 4.900 1.00 54.20 69 THR A C 1
ATOM 488 O O . THR A 1 69 ? 4.746 -31.177 3.834 1.00 57.01 69 THR A O 1
ATOM 492 N N . VAL A 1 70 ? 4.267 -32.339 5.681 1.00 56.59 70 VAL A N 1
ATOM 493 C CA . VAL A 1 70 ? 5.145 -33.418 5.276 1.00 65.42 70 VAL A CA 1
ATOM 494 C C . VAL A 1 70 ? 4.432 -34.752 5.341 1.00 71.66 70 VAL A C 1
ATOM 495 O O . VAL A 1 70 ? 3.842 -35.128 6.356 1.00 76.45 70 VAL A O 1
ATOM 499 N N . THR A 1 71 ? 4.441 -35.422 4.200 1.00 74.46 71 THR A N 1
ATOM 500 C CA . THR A 1 71 ? 4.026 -36.806 4.063 1.00 75.92 71 THR A CA 1
ATOM 501 C C . THR A 1 71 ? 5.144 -37.395 3.244 1.00 74.86 71 THR A C 1
ATOM 502 O O . THR A 1 71 ? 5.892 -36.620 2.647 1.00 74.41 71 THR A O 1
ATOM 506 N N . ASP A 1 72 ? 5.320 -38.719 3.247 1.00 80.07 72 ASP A N 1
ATOM 507 C CA . ASP A 1 72 ? 6.283 -39.315 2.317 1.00 78.73 72 ASP A CA 1
ATOM 508 C C . ASP A 1 72 ? 7.741 -38.925 2.637 1.00 85.20 72 ASP A C 1
ATOM 509 O O . ASP A 1 72 ? 8.686 -39.392 2.005 1.00 84.38 72 ASP A O 1
ATOM 514 N N . GLY A 1 73 ? 7.926 -38.109 3.672 1.00 85.64 73 GLY A N 1
ATOM 515 C CA . GLY A 1 73 ? 9.218 -37.496 3.936 1.00 75.82 73 GLY A CA 1
ATOM 516 C C . GLY A 1 73 ? 9.494 -36.458 2.854 1.00 81.70 73 GLY A C 1
ATOM 517 O O . GLY A 1 73 ? 10.622 -35.976 2.724 1.00 79.97 73 GLY A O 1
ATOM 518 N N . GLY A 1 74 ? 8.452 -36.127 2.078 1.00 79.46 74 GLY A N 1
ATOM 519 C CA . GLY A 1 74 ? 8.490 -35.113 1.032 1.00 65.00 74 GLY A CA 1
ATOM 520 C C . GLY A 1 74 ? 7.675 -33.904 1.444 1.00 62.43 74 GLY A C 1
ATOM 521 O O . GLY A 1 74 ? 6.628 -34.036 2.081 1.00 67.94 74 GLY A O 1
ATOM 522 N N . TYR A 1 75 ? 8.129 -32.718 1.076 1.00 62.90 75 TYR A N 1
ATOM 523 C CA . TYR A 1 75 ? 7.496 -31.515 1.600 1.00 61.53 75 TYR A CA 1
ATOM 524 C C . TYR A 1 75 ? 6.641 -30.793 0.565 1.00 59.47 75 TYR A C 1
ATOM 525 O O . TYR A 1 75 ? 6.991 -30.718 -0.615 1.00 55.37 75 TYR A O 1
ATOM 534 N N . ARG A 1 76 ? 5.519 -30.263 1.029 1.00 55.66 76 ARG A N 1
ATOM 535 C CA . ARG A 1 76 ? 4.639 -29.452 0.203 1.00 51.61 76 ARG A CA 1
ATOM 536 C C . ARG A 1 76 ? 4.227 -28.203 0.949 1.00 55.24 76 ARG A C 1
ATOM 537 O O . ARG A 1 76 ? 4.272 -28.168 2.188 1.00 56.97 76 ARG A O 1
ATOM 545 N N . ASN A 1 77 ? 3.712 -27.225 0.213 1.00 50.88 77 ASN A N 1
ATOM 546 C CA . ASN A 1 77 ? 3.178 -26.043 0.847 1.00 49.83 77 ASN A CA 1
ATOM 547 C C . ASN A 1 77 ? 1.953 -26.434 1.652 1.00 51.08 77 ASN A C 1
ATOM 548 O O . ASN A 1 77 ? 1.208 -27.327 1.265 1.00 51.63 77 ASN A O 1
ATOM 553 N N . GLY A 1 78 ? 1.794 -25.794 2.800 1.00 51.22 78 GLY A N 1
ATOM 554 C CA . GLY A 1 78 ? 0.634 -25.974 3.648 1.00 53.91 78 GLY A CA 1
ATOM 555 C C . GLY A 1 78 ? -0.571 -25.245 3.075 1.00 54.44 78 GLY A C 1
ATOM 556 O O . GLY A 1 78 ? -0.485 -24.609 2.030 1.00 54.79 78 GLY A O 1
ATOM 557 N N . ALA A 1 79 ? -1.710 -25.372 3.744 1.00 54.78 79 ALA A N 1
ATOM 558 C CA . ALA A 1 79 ? -2.967 -24.857 3.219 1.00 55.65 79 ALA A CA 1
ATOM 559 C C . ALA A 1 79 ? -3.025 -23.336 3.044 1.00 62.92 79 ALA A C 1
ATOM 560 O O . ALA A 1 79 ? -3.508 -22.873 2.007 1.00 60.51 79 ALA A O 1
ATOM 562 N N . PRO A 1 80 ? -2.552 -22.552 4.040 1.00 61.39 80 PRO A N 1
ATOM 563 C CA . PRO A 1 80 ? -2.635 -21.097 3.819 1.00 57.02 80 PRO A CA 1
ATOM 564 C C . PRO A 1 80 ? -1.733 -20.606 2.685 1.00 55.76 80 PRO A C 1
ATOM 565 O O . PRO A 1 80 ? -2.097 -19.696 1.943 1.00 59.48 80 PRO A O 1
ATOM 569 N N . ILE A 1 81 ? -0.570 -21.232 2.544 1.00 57.42 81 ILE A N 1
ATOM 570 C CA . ILE A 1 81 ? 0.379 -20.861 1.509 1.00 53.07 81 ILE A CA 1
ATOM 571 C C . ILE A 1 81 ? -0.183 -21.271 0.155 1.00 59.51 81 ILE A C 1
ATOM 572 O O . ILE A 1 81 ? -0.225 -20.458 -0.782 1.00 56.07 81 ILE A O 1
ATOM 577 N N . GLY A 1 82 ? -0.631 -22.524 0.070 1.00 53.85 82 GLY A N 1
ATOM 578 C CA . GLY A 1 82 ? -1.179 -23.067 -1.158 1.00 54.76 82 GLY A CA 1
ATOM 579 C C . GLY A 1 82 ? -2.388 -22.263 -1.586 1.00 57.76 82 GLY A C 1
ATOM 580 O O . GLY A 1 82 ? -2.598 -22.025 -2.779 1.00 58.43 82 GLY A O 1
ATOM 581 N N . ALA A 1 83 ? -3.171 -21.837 -0.598 1.00 53.87 83 ALA A N 1
ATOM 582 C CA . ALA A 1 83 ? -4.341 -21.013 -0.840 1.00 55.68 83 ALA A CA 1
ATOM 583 C C . ALA A 1 83 ? -3.940 -19.691 -1.457 1.00 61.05 83 ALA A C 1
ATOM 584 O O . ALA A 1 83 ? -4.597 -19.199 -2.369 1.00 62.94 83 ALA A O 1
ATOM 586 N N . ALA A 1 84 ? -2.852 -19.117 -0.955 1.00 59.09 84 ALA A N 1
ATOM 587 C CA . ALA A 1 84 ? -2.389 -17.837 -1.461 1.00 58.31 84 ALA A CA 1
ATOM 588 C C . ALA A 1 84 ? -1.949 -17.958 -2.916 1.00 54.27 84 ALA A C 1
ATOM 589 O O . ALA A 1 84 ? -2.208 -17.073 -3.718 1.00 56.21 84 ALA A O 1
ATOM 591 N N . PHE A 1 85 ? -1.288 -19.055 -3.253 1.00 52.48 85 PHE A N 1
ATOM 592 C CA . PHE A 1 85 ? -0.878 -19.276 -4.623 1.00 51.85 85 PHE A CA 1
ATOM 593 C C . PHE A 1 85 ? -2.087 -19.411 -5.524 1.00 61.51 85 PHE A C 1
ATOM 594 O O . PHE A 1 85 ? -2.123 -18.864 -6.635 1.00 64.39 85 PHE A O 1
ATOM 602 N N . ARG A 1 86 ? -3.075 -20.153 -5.041 1.00 60.28 86 ARG A N 1
ATOM 603 C CA . ARG A 1 86 ? -4.270 -20.436 -5.827 1.00 66.43 86 ARG A CA 1
ATOM 604 C C . ARG A 1 86 ? -5.040 -19.149 -6.158 1.00 62.10 86 ARG A C 1
ATOM 605 O O . ARG A 1 86 ? -5.495 -18.972 -7.280 1.00 60.65 86 ARG A O 1
ATOM 613 N N . ASP A 1 87 ? -5.115 -18.230 -5.202 1.00 58.65 87 ASP A N 1
ATOM 614 C CA . ASP A 1 87 ? -5.914 -17.029 -5.366 1.00 58.78 87 ASP A CA 1
ATOM 615 C C . ASP A 1 87 ? -5.133 -15.903 -6.028 1.00 56.66 87 ASP A C 1
ATOM 616 O O . ASP A 1 87 ? -5.608 -14.775 -6.092 1.00 58.23 87 ASP A O 1
ATOM 621 N N . GLY A 1 88 ? -3.940 -16.197 -6.528 1.00 55.25 88 GLY A N 1
ATOM 622 C CA . GLY A 1 88 ? -3.107 -15.158 -7.119 1.00 58.92 88 GLY A CA 1
ATOM 623 C C . GLY A 1 88 ? -2.542 -14.140 -6.123 1.00 62.07 88 GLY A C 1
ATOM 624 O O . GLY A 1 88 ? -2.189 -13.017 -6.499 1.00 59.12 88 GLY A O 1
ATOM 625 N N . LEU A 1 89 ? -2.437 -14.529 -4.852 1.00 55.19 89 LEU A N 1
ATOM 626 C CA . LEU A 1 89 ? -2.016 -13.596 -3.810 1.00 55.89 89 LEU A CA 1
ATOM 627 C C . LEU A 1 89 ? -0.567 -13.768 -3.314 1.00 55.35 89 LEU A C 1
ATOM 628 O O . LEU A 1 89 ? -0.128 -13.033 -2.426 1.00 50.55 89 LEU A O 1
ATOM 633 N N . TRP A 1 90 ? 0.192 -14.678 -3.919 1.00 53.21 90 TRP A N 1
ATOM 634 C CA . TRP A 1 90 ? 1.537 -14.949 -3.424 1.00 53.05 90 TRP A CA 1
ATOM 635 C C . TRP A 1 90 ? 2.476 -13.730 -3.515 1.00 51.85 90 TRP A C 1
ATOM 636 O O . TRP A 1 90 ? 3.062 -13.349 -2.498 1.00 50.47 90 TRP A O 1
ATOM 647 N N . PRO A 1 91 ? 2.601 -13.093 -4.702 1.00 54.25 91 PRO A N 1
ATOM 648 C CA . PRO A 1 91 ? 3.500 -11.931 -4.757 1.00 51.15 91 PRO A CA 1
ATOM 649 C C . PRO A 1 91 ? 3.066 -10.844 -3.766 1.00 50.83 91 PRO A C 1
ATOM 650 O O . PRO A 1 91 ? 3.916 -10.131 -3.225 1.00 49.60 91 PRO A O 1
ATOM 654 N N . VAL A 1 92 ? 1.761 -10.730 -3.529 1.00 45.08 92 VAL A N 1
ATOM 655 C CA . VAL A 1 92 ? 1.257 -9.804 -2.525 1.00 49.48 92 VAL A CA 1
ATOM 656 C C . VAL A 1 92 ? 1.720 -10.208 -1.112 1.00 53.38 92 VAL A C 1
ATOM 657 O O . VAL A 1 92 ? 2.230 -9.378 -0.347 1.00 48.77 92 VAL A O 1
ATOM 661 N N . LEU A 1 93 ? 1.547 -11.485 -0.781 1.00 51.76 93 LEU A N 1
ATOM 662 C CA . LEU A 1 93 ? 1.984 -12.022 0.496 1.00 46.95 93 LEU A CA 1
ATOM 663 C C . LEU A 1 93 ? 3.493 -11.892 0.648 1.00 48.98 93 LEU A C 1
ATOM 664 O O . LEU A 1 93 ? 3.997 -11.476 1.690 1.00 47.20 93 LEU A O 1
ATOM 669 N N . ARG A 1 94 ? 4.213 -12.238 -0.410 1.00 46.94 94 ARG A N 1
ATOM 670 C CA . ARG A 1 94 ? 5.665 -12.161 -0.388 1.00 49.52 94 ARG A CA 1
ATOM 671 C C . ARG A 1 94 ? 6.112 -10.721 -0.055 1.00 49.89 94 ARG A C 1
ATOM 672 O O . ARG A 1 94 ? 6.958 -10.503 0.809 1.00 55.45 94 ARG A O 1
ATOM 680 N N . ASP A 1 95 ? 5.485 -9.747 -0.702 1.00 51.07 95 ASP A N 1
ATOM 681 C CA . ASP A 1 95 ? 5.836 -8.338 -0.553 1.00 43.40 95 ASP A CA 1
ATOM 682 C C . ASP A 1 95 ? 5.502 -7.757 0.813 1.00 43.87 95 ASP A C 1
ATOM 683 O O . ASP A 1 95 ? 6.230 -6.883 1.298 1.00 45.29 95 ASP A O 1
ATOM 688 N N . ILE A 1 96 ? 4.400 -8.185 1.435 1.00 41.93 96 ILE A N 1
ATOM 689 C CA . ILE A 1 96 ? 4.079 -7.650 2.768 1.00 47.25 96 ILE A CA 1
ATOM 690 C C . ILE A 1 96 ? 5.006 -8.225 3.849 1.00 47.36 96 ILE A C 1
ATOM 691 O O . ILE A 1 96 ? 5.345 -7.558 4.836 1.00 39.88 96 ILE A O 1
ATOM 696 N N . VAL A 1 97 ? 5.449 -9.453 3.612 1.00 50.29 97 VAL A N 1
ATOM 697 C CA . VAL A 1 97 ? 6.400 -10.110 4.479 1.00 46.27 97 VAL A CA 1
ATOM 698 C C . VAL A 1 97 ? 7.724 -9.362 4.422 1.00 42.94 97 VAL A C 1
ATOM 699 O O . VAL A 1 97 ? 8.381 -9.203 5.457 1.00 35.78 97 VAL A O 1
ATOM 703 N N . GLN A 1 98 ? 8.107 -8.906 3.223 1.00 44.37 98 GLN A N 1
ATOM 704 C CA . GLN A 1 98 ? 9.358 -8.168 3.011 1.00 44.44 98 GLN A CA 1
ATOM 705 C C . GLN A 1 98 ? 9.288 -6.886 3.849 1.00 44.90 98 GLN A C 1
ATOM 706 O O . GLN A 1 98 ? 10.202 -6.535 4.625 1.00 42.87 98 GLN A O 1
ATOM 712 N N . TYR A 1 99 ? 8.110 -6.266 3.767 1.00 41.64 99 TYR A N 1
ATOM 713 C CA . TYR A 1 99 ? 7.807 -5.041 4.509 1.00 43.40 99 TYR A CA 1
ATOM 714 C C . TYR A 1 99 ? 7.974 -5.222 6.015 1.00 44.92 99 TYR A C 1
ATOM 715 O O . TYR A 1 99 ? 8.663 -4.426 6.646 1.00 44.09 99 TYR A O 1
ATOM 724 N N . GLN A 1 100 ? 7.376 -6.287 6.564 1.00 44.30 100 GLN A N 1
ATOM 725 C CA . GLN A 1 100 ? 7.501 -6.614 7.984 1.00 41.37 100 GLN A CA 1
ATOM 726 C C . GLN A 1 100 ? 8.968 -6.766 8.314 1.00 41.29 100 GLN A C 1
ATOM 727 O O . GLN A 1 100 ? 9.463 -6.238 9.319 1.00 36.45 100 GLN A O 1
ATOM 733 N N . ASP A 1 101 ? 9.659 -7.495 7.447 1.00 38.47 101 ASP A N 1
ATOM 734 C CA . ASP A 1 101 ? 11.068 -7.737 7.640 1.00 37.43 101 ASP A CA 1
ATOM 735 C C . ASP A 1 101 ? 11.898 -6.462 7.571 1.00 39.59 101 ASP A C 1
ATOM 736 O O . ASP A 1 101 ? 12.668 -6.185 8.477 1.00 43.65 101 ASP A O 1
ATOM 741 N N . LYS A 1 102 ? 11.733 -5.681 6.508 1.00 42.51 102 LYS A N 1
ATOM 742 C CA . LYS A 1 102 ? 12.591 -4.525 6.266 1.00 35.12 102 LYS A CA 1
ATOM 743 C C . LYS A 1 102 ? 12.129 -3.244 6.960 1.00 37.80 102 LYS A C 1
ATOM 744 O O . LYS A 1 102 ? 12.932 -2.357 7.229 1.00 39.81 102 LYS A O 1
ATOM 750 N N . ILE A 1 103 ? 10.840 -3.143 7.252 1.00 37.38 103 ILE A N 1
ATOM 751 C CA . ILE A 1 103 ? 10.306 -1.920 7.834 1.00 40.67 103 ILE A CA 1
ATOM 752 C C . ILE A 1 103 ? 9.844 -2.110 9.286 1.00 40.28 103 ILE A C 1
ATOM 753 O O . ILE A 1 103 ? 10.194 -1.313 10.158 1.00 46.94 103 ILE A O 1
ATOM 758 N N . ALA A 1 104 ? 9.084 -3.165 9.565 1.00 38.42 104 ALA A N 1
ATOM 759 C CA . ALA A 1 104 ? 8.339 -3.213 10.827 1.00 38.36 104 ALA A CA 1
ATOM 760 C C . ALA A 1 104 ? 9.102 -3.854 11.992 1.00 42.16 104 ALA A C 1
ATOM 761 O O . ALA A 1 104 ? 9.046 -3.368 13.134 1.00 38.44 104 ALA A O 1
ATOM 763 N N . TYR A 1 105 ? 9.817 -4.934 11.691 1.00 42.31 105 TYR A N 1
ATOM 764 C CA . TYR A 1 105 ? 10.321 -5.837 12.714 1.00 41.30 105 TYR A CA 1
ATOM 765 C C . TYR A 1 105 ? 11.201 -5.155 13.752 1.00 41.93 105 TYR A C 1
ATOM 766 O O . TYR A 1 105 ? 10.956 -5.265 14.965 1.00 42.20 105 TYR A O 1
ATOM 775 N N . GLN A 1 106 ? 12.222 -4.445 13.289 1.00 39.98 106 GLN A N 1
ATOM 776 C CA . GLN A 1 106 ? 13.173 -3.874 14.232 1.00 42.82 106 GLN A CA 1
ATOM 777 C C . GLN A 1 106 ? 12.621 -2.662 15.009 1.00 42.75 106 GLN A C 1
ATOM 778 O O . GLN A 1 106 ? 12.800 -2.593 16.223 1.00 39.26 106 GLN A O 1
ATOM 784 N N . PRO A 1 107 ? 11.905 -1.737 14.341 1.00 44.65 107 PRO A N 1
ATOM 785 C CA . PRO A 1 107 ? 11.228 -0.694 15.136 1.00 36.00 107 PRO A CA 1
ATOM 786 C C . PRO A 1 107 ? 10.199 -1.226 16.160 1.00 40.39 107 PRO A C 1
ATOM 787 O O . PRO A 1 107 ? 9.860 -0.542 17.136 1.00 38.00 107 PRO A O 1
ATOM 791 N N . ALA A 1 108 ? 9.689 -2.432 15.937 1.00 38.06 108 ALA A N 1
ATOM 792 C CA . ALA A 1 108 ? 8.728 -3.006 16.866 1.00 36.98 108 ALA A CA 1
ATOM 793 C C . ALA A 1 108 ? 9.356 -3.204 18.262 1.00 39.58 108 ALA A C 1
ATOM 794 O O . ALA A 1 108 ? 8.667 -3.149 19.293 1.00 33.39 108 ALA A O 1
ATOM 796 N N . ALA A 1 109 ? 10.676 -3.389 18.283 1.00 39.96 109 ALA A N 1
ATOM 797 C CA . ALA A 1 109 ? 11.418 -3.524 19.528 1.00 39.25 109 ALA A CA 1
ATOM 798 C C . ALA A 1 109 ? 11.277 -2.285 20.406 1.00 40.07 109 ALA A C 1
ATOM 799 O O . ALA A 1 109 ? 11.482 -2.358 21.614 1.00 41.48 109 ALA A O 1
ATOM 801 N N . ASP A 1 110 ? 10.874 -1.161 19.817 1.00 41.17 110 ASP A N 1
ATOM 802 C CA . ASP A 1 110 ? 10.762 0.086 20.572 1.00 36.77 110 ASP A CA 1
ATOM 803 C C . ASP A 1 110 ? 9.342 0.310 21.063 1.00 34.36 110 ASP A C 1
ATOM 804 O O . ASP A 1 110 ? 8.978 1.410 21.515 1.00 30.44 110 ASP A O 1
ATOM 809 N N . TYR A 1 111 ? 8.558 -0.765 20.992 1.00 33.38 111 TYR A N 1
ATOM 810 C CA . TYR A 1 111 ? 7.151 -0.733 21.370 1.00 33.58 111 TYR A CA 1
ATOM 811 C C . TYR A 1 111 ? 6.939 -0.302 22.812 1.00 33.33 111 TYR A C 1
ATOM 812 O O . TYR A 1 111 ? 6.118 0.576 23.072 1.00 38.59 111 TYR A O 1
ATOM 821 N N . VAL A 1 112 ? 7.654 -0.914 23.754 1.00 31.97 112 VAL A N 1
ATOM 822 C CA . VAL A 1 112 ? 7.467 -0.560 25.173 1.00 34.28 112 VAL A CA 1
ATOM 823 C C . VAL A 1 112 ? 7.759 0.930 25.428 1.00 33.32 112 VAL A C 1
ATOM 824 O O . VAL A 1 112 ? 6.975 1.595 26.093 1.00 39.15 112 VAL A O 1
ATOM 828 N N . GLU A 1 113 ? 8.874 1.450 24.913 1.00 31.25 113 GLU A N 1
ATOM 829 C CA . GLU A 1 113 ? 9.189 2.886 25.042 1.00 32.10 113 GLU A CA 1
ATOM 830 C C . GLU A 1 113 ? 8.135 3.773 24.371 1.00 38.05 113 GLU A C 1
ATOM 831 O O . GLU A 1 113 ? 7.704 4.798 24.934 1.00 34.73 113 GLU A O 1
ATOM 837 N N . SER A 1 114 ? 7.712 3.368 23.172 1.00 37.99 114 SER A N 1
ATOM 838 C CA . SER A 1 114 ? 6.704 4.132 22.432 1.00 39.13 114 SER A CA 1
ATOM 839 C C . SER A 1 114 ? 5.430 4.279 23.244 1.00 37.16 114 SER A C 1
ATOM 840 O O . SER A 1 114 ? 4.890 5.383 23.328 1.00 40.40 114 SER A O 1
ATOM 843 N N . LEU A 1 115 ? 4.977 3.198 23.877 1.00 39.04 115 LEU A N 1
ATOM 844 C CA . LEU A 1 115 ? 3.833 3.275 24.801 1.00 42.14 115 LEU A CA 1
ATOM 845 C C . LEU A 1 115 ? 4.081 4.188 26.018 1.00 40.01 115 LEU A C 1
ATOM 846 O O . LEU A 1 115 ? 3.240 5.007 26.381 1.00 40.37 115 LEU A O 1
ATOM 851 N N . ARG A 1 116 ? 5.236 4.036 26.654 1.00 37.95 116 ARG A N 1
ATOM 852 C CA . ARG A 1 116 ? 5.516 4.771 27.880 1.00 39.33 116 ARG A CA 1
ATOM 853 C C . ARG A 1 116 ? 5.672 6.293 27.669 1.00 41.75 116 ARG A C 1
ATOM 854 O O . ARG A 1 116 ? 5.215 7.089 28.499 1.00 43.81 116 ARG A O 1
ATOM 862 N N . THR A 1 117 ? 6.299 6.700 26.566 1.00 41.28 117 THR A N 1
ATOM 863 C CA . THR A 1 117 ? 6.570 8.123 26.311 1.00 40.52 117 THR A CA 1
ATOM 864 C C . THR A 1 117 ? 5.572 8.750 25.350 1.00 42.08 117 THR A C 1
ATOM 865 O O . THR A 1 117 ? 5.554 9.969 25.207 1.00 45.95 117 THR A O 1
ATOM 869 N N . GLY A 1 118 ? 4.752 7.929 24.692 1.00 37.39 118 GLY A N 1
ATOM 870 C CA . GLY A 1 118 ? 3.878 8.417 23.645 1.00 35.94 118 GLY A CA 1
ATOM 871 C C . GLY A 1 118 ? 4.596 8.827 22.356 1.00 44.52 118 GLY A C 1
ATOM 872 O O . GLY A 1 118 ? 4.006 9.474 21.513 1.00 53.05 118 GLY A O 1
ATOM 873 N N . GLN A 1 119 ? 5.841 8.405 22.161 1.00 42.65 119 GLN A N 1
ATOM 874 C CA . GLN A 1 119 ? 6.575 8.742 20.946 1.00 38.92 119 GLN A CA 1
ATOM 875 C C . GLN A 1 119 ? 6.560 7.585 19.966 1.00 39.75 119 GLN A C 1
ATOM 876 O O . GLN A 1 119 ? 6.464 6.435 20.372 1.00 39.58 119 GLN A O 1
ATOM 882 N N . ASN A 1 120 ? 6.692 7.875 18.674 1.00 40.13 120 ASN A N 1
ATOM 883 C CA . ASN A 1 120 ? 6.956 6.812 17.710 1.00 39.33 120 ASN A CA 1
ATOM 884 C C . ASN A 1 120 ? 8.461 6.593 17.717 1.00 36.69 120 ASN A C 1
ATOM 885 O O . ASN A 1 120 ? 9.164 7.010 16.795 1.00 39.92 120 ASN A O 1
ATOM 890 N N . ALA A 1 121 ? 8.961 5.965 18.783 1.00 42.33 121 ALA A N 1
ATOM 891 C CA . ALA A 1 121 ? 10.407 5.866 19.007 1.00 37.81 121 ALA A CA 1
ATOM 892 C C . ALA A 1 121 ? 11.086 5.049 17.916 1.00 35.71 121 ALA A C 1
ATOM 893 O O . ALA A 1 121 ? 12.252 5.284 17.603 1.00 32.93 121 ALA A O 1
ATOM 895 N N . GLY A 1 122 ? 10.332 4.149 17.284 1.00 38.26 122 GLY A N 1
ATOM 896 C CA . GLY A 1 122 ? 10.885 3.279 16.256 1.00 38.66 122 GLY A CA 1
ATOM 897 C C . GLY A 1 122 ? 11.418 4.036 15.048 1.00 37.65 122 GLY A C 1
ATOM 898 O O . GLY A 1 122 ? 12.210 3.515 14.287 1.00 39.52 122 GLY A O 1
ATOM 899 N N . ILE A 1 123 ? 11.002 5.283 14.874 1.00 42.73 123 ILE A N 1
ATOM 900 C CA . ILE A 1 123 ? 11.457 6.055 13.724 1.00 42.80 123 ILE A CA 1
ATOM 901 C C . ILE A 1 123 ? 12.962 6.370 13.760 1.00 39.89 123 ILE A C 1
ATOM 902 O O . ILE A 1 123 ? 13.532 6.771 12.752 1.00 45.12 123 ILE A O 1
ATOM 907 N N . ARG A 1 124 ? 13.610 6.168 14.902 1.00 38.44 124 ARG A N 1
ATOM 908 C CA . ARG A 1 124 ? 15.041 6.456 15.021 1.00 37.30 124 ARG A CA 1
ATOM 909 C C . ARG A 1 124 ? 15.855 5.546 14.117 1.00 37.40 124 ARG A C 1
ATOM 910 O O . ARG A 1 124 ? 16.990 5.846 13.802 1.00 45.63 124 ARG A O 1
ATOM 918 N N . HIS A 1 125 ? 15.293 4.420 13.707 1.00 38.25 125 HIS A N 1
ATOM 919 C CA . HIS A 1 125 ? 16.048 3.502 12.860 1.00 43.75 125 HIS A CA 1
ATOM 920 C C . HIS A 1 125 ? 16.192 4.056 11.418 1.00 43.88 125 HIS A C 1
ATOM 921 O O . HIS A 1 125 ? 16.912 3.507 10.610 1.00 43.04 125 HIS A O 1
ATOM 928 N N . PHE A 1 126 ? 15.510 5.163 11.134 1.00 38.33 126 PHE A N 1
ATOM 929 C CA . PHE A 1 126 ? 15.506 5.794 9.835 1.00 38.56 126 PHE A CA 1
ATOM 930 C C . PHE A 1 126 ? 16.128 7.172 9.866 1.00 40.54 126 PHE A C 1
ATOM 931 O O . PHE A 1 126 ? 15.691 8.019 10.639 1.00 45.44 126 PHE A O 1
ATOM 939 N N . PRO A 1 127 ? 17.122 7.419 9.000 1.00 42.43 127 PRO A N 1
ATOM 940 C CA . PRO A 1 127 ? 17.780 8.729 8.888 1.00 35.78 127 PRO A CA 1
ATOM 941 C C . PRO A 1 127 ? 16.787 9.874 8.670 1.00 39.37 127 PRO A C 1
ATOM 942 O O . PRO A 1 127 ? 15.775 9.703 7.999 1.00 43.37 127 PRO A O 1
ATOM 946 N N . GLY A 1 128 ? 17.067 11.023 9.272 1.00 38.35 128 GLY A N 1
ATOM 947 C CA . GLY A 1 128 ? 16.179 12.166 9.223 1.00 35.09 128 GLY A CA 1
ATOM 948 C C . GLY A 1 128 ? 15.862 12.680 10.621 1.00 38.36 128 GLY A C 1
ATOM 949 O O . GLY A 1 128 ? 16.212 12.051 11.615 1.00 39.51 128 GLY A O 1
ATOM 950 N N . THR A 1 129 ? 15.144 13.795 10.697 1.00 37.73 129 THR A N 1
ATOM 951 C CA . THR A 1 129 ? 14.832 14.413 11.963 1.00 34.22 129 THR A CA 1
ATOM 952 C C . THR A 1 129 ? 13.365 14.794 12.056 1.00 40.61 129 THR A C 1
ATOM 953 O O . THR A 1 129 ? 12.935 15.268 13.114 1.00 38.31 129 THR A O 1
ATOM 957 N N . THR A 1 130 ? 12.595 14.619 10.974 1.00 40.75 130 THR A N 1
ATOM 958 C CA . THR A 1 130 ? 11.158 14.926 11.060 1.00 42.38 130 THR A CA 1
ATOM 959 C C . THR A 1 130 ? 10.458 13.822 11.838 1.00 42.40 130 THR A C 1
ATOM 960 O O . THR A 1 130 ? 10.972 12.707 11.932 1.00 41.29 130 THR A O 1
ATOM 964 N N . ARG A 1 131 ? 9.272 14.129 12.360 1.00 41.59 131 ARG A N 1
ATOM 965 C CA . ARG A 1 131 ? 8.620 13.257 13.330 1.00 40.06 131 ARG A CA 1
ATOM 966 C C . ARG A 1 131 ? 7.631 12.262 12.740 1.00 38.25 131 ARG A C 1
ATOM 967 O O . ARG A 1 131 ? 6.919 11.580 13.477 1.00 40.33 131 ARG A O 1
ATOM 975 N N . ASP A 1 132 ? 7.546 12.220 11.413 1.00 39.78 132 ASP A N 1
ATOM 976 C CA . ASP A 1 132 ? 6.716 11.225 10.730 1.00 38.37 132 ASP A CA 1
ATOM 977 C C . ASP A 1 132 ? 7.550 10.405 9.760 1.00 39.26 132 ASP A C 1
ATOM 978 O O . ASP A 1 132 ? 8.509 10.901 9.177 1.00 38.24 132 ASP A O 1
ATOM 983 N N . LEU A 1 133 ? 7.161 9.152 9.563 1.00 41.77 133 LEU A N 1
ATOM 984 C CA . LEU A 1 133 ? 7.940 8.230 8.739 1.00 41.16 133 LEU A CA 1
ATOM 985 C C . LEU A 1 133 ? 8.026 8.670 7.284 1.00 43.24 133 LEU A C 1
ATOM 986 O O . LEU A 1 133 ? 9.064 8.520 6.629 1.00 40.99 133 LEU A O 1
ATOM 991 N N . TYR A 1 134 ? 6.913 9.166 6.767 1.00 42.26 134 TYR A N 1
ATOM 992 C CA . TYR A 1 134 ? 6.808 9.428 5.332 1.00 44.82 134 TYR A CA 1
ATOM 993 C C . TYR A 1 134 ? 7.808 10.481 4.889 1.00 38.22 134 TYR A C 1
ATOM 994 O O . TYR A 1 134 ? 8.495 10.293 3.885 1.00 40.10 134 TYR A O 1
ATOM 1003 N N . SER A 1 135 ? 7.950 11.557 5.659 1.00 35.48 135 SER A N 1
ATOM 1004 C CA . SER A 1 135 ? 8.895 12.581 5.250 1.00 34.32 135 SER A CA 1
ATOM 1005 C C . SER A 1 135 ? 10.355 12.136 5.412 1.00 41.84 135 SER A C 1
ATOM 1006 O O . SER A 1 135 ? 11.256 12.833 4.955 1.00 49.50 135 SER A O 1
ATOM 1009 N N . ARG A 1 136 ? 10.591 10.956 5.988 1.00 42.02 136 ARG A N 1
ATOM 1010 C CA . ARG A 1 136 ? 11.947 10.409 6.091 1.00 42.26 136 ARG A CA 1
ATOM 1011 C C . ARG A 1 136 ? 12.307 9.454 4.955 1.00 43.69 136 ARG A C 1
ATOM 1012 O O . ARG A 1 136 ? 13.485 9.137 4.744 1.00 43.25 136 ARG A O 1
ATOM 1020 N N . LEU A 1 137 ? 11.294 8.993 4.227 1.00 45.58 137 LEU A N 1
ATOM 1021 C CA . LEU A 1 137 ? 11.515 8.007 3.178 1.00 48.66 137 LEU A CA 1
ATOM 1022 C C . LEU A 1 137 ? 12.469 8.584 2.127 1.00 55.76 137 LEU A C 1
ATOM 1023 O O . LEU A 1 137 ? 13.333 7.866 1.605 1.00 55.94 137 LEU A O 1
ATOM 1028 N N . ALA A 1 138 ? 12.319 9.883 1.853 1.00 47.34 138 ALA A N 1
ATOM 1029 C CA . ALA A 1 138 ? 13.180 10.607 0.914 1.00 50.15 138 ALA A CA 1
ATOM 1030 C C . ALA A 1 138 ? 14.657 10.672 1.333 1.00 53.90 138 ALA A C 1
ATOM 1031 O O . ALA A 1 138 ? 15.536 10.809 0.492 1.00 58.88 138 ALA A O 1
ATOM 1033 N N . ALA A 1 139 ? 14.931 10.574 2.630 1.00 60.16 139 ALA A N 1
ATOM 1034 C CA . ALA A 1 139 ? 16.301 10.694 3.149 1.00 58.09 139 ALA A CA 1
ATOM 1035 C C . ALA A 1 139 ? 17.262 9.609 2.639 1.00 59.92 139 ALA A C 1
ATOM 1036 O O . ALA A 1 139 ? 18.478 9.793 2.619 1.00 65.62 139 ALA A O 1
ATOM 1038 N N . VAL A 1 140 ? 16.715 8.454 2.293 1.00 58.70 140 VAL A N 1
ATOM 1039 C CA . VAL A 1 140 ? 17.520 7.345 1.807 1.00 60.25 140 VAL A CA 1
ATOM 1040 C C . VAL A 1 140 ? 17.128 6.930 0.391 1.00 64.54 140 VAL A C 1
ATOM 1041 O O . VAL A 1 140 ? 15.939 6.802 0.074 1.00 67.54 140 VAL A O 1
ATOM 1045 N N . PRO A 1 141 ? 18.130 6.745 -0.476 1.00 69.49 141 PRO A N 1
ATOM 1046 C CA . PRO A 1 141 ? 17.943 6.304 -1.863 1.00 62.65 141 PRO A CA 1
ATOM 1047 C C . PRO A 1 141 ? 17.322 4.920 -1.902 1.00 53.82 141 PRO A C 1
ATOM 1048 O O . PRO A 1 141 ? 17.890 3.985 -1.348 1.00 59.65 141 PRO A O 1
ATOM 1052 N N . GLY A 1 142 ? 16.166 4.807 -2.545 1.00 55.39 142 GLY A N 1
ATOM 1053 C CA . GLY A 1 142 ? 15.490 3.537 -2.760 1.00 48.29 142 GLY A CA 1
ATOM 1054 C C . GLY A 1 142 ? 14.584 3.096 -1.633 1.00 50.82 142 GLY A C 1
ATOM 1055 O O . GLY A 1 142 ? 13.877 2.085 -1.714 1.00 50.18 142 GLY A O 1
ATOM 1056 N N . LEU A 1 143 ? 14.575 3.900 -0.589 1.00 46.95 143 LEU A N 1
ATOM 1057 C CA . LEU A 1 143 ? 13.793 3.618 0.587 1.00 47.73 143 LEU A CA 1
ATOM 1058 C C . LEU A 1 143 ? 12.320 3.862 0.301 1.00 49.90 143 LEU A C 1
ATOM 1059 O O . LEU A 1 143 ? 11.445 3.094 0.695 1.00 50.22 143 LEU A O 1
ATOM 1064 N N . GLU A 1 144 ? 12.057 4.961 -0.387 1.00 54.17 144 GLU A N 1
ATOM 1065 C CA . GLU A 1 144 ? 10.715 5.345 -0.786 1.00 50.80 144 GLU A CA 1
ATOM 1066 C C . GLU A 1 144 ? 10.066 4.303 -1.699 1.00 50.38 144 GLU A C 1
ATOM 1067 O O . GLU A 1 144 ? 8.866 4.000 -1.623 1.00 48.57 144 GLU A O 1
ATOM 1073 N N . GLU A 1 145 ? 10.888 3.731 -2.555 1.00 55.87 145 GLU A N 1
ATOM 1074 C CA . GLU A 1 145 ? 10.430 2.742 -3.510 1.00 48.89 145 GLU A CA 1
ATOM 1075 C C . GLU A 1 145 ? 10.114 1.442 -2.757 1.00 50.23 145 GLU A C 1
ATOM 1076 O O . GLU A 1 145 ? 9.104 0.777 -3.012 1.00 48.03 145 GLU A O 1
ATOM 1082 N N . LEU A 1 146 ? 10.957 1.106 -1.788 1.00 47.54 146 LEU A N 1
ATOM 1083 C CA . LEU A 1 146 ? 10.724 -0.082 -0.987 1.00 46.16 146 LEU A CA 1
ATOM 1084 C C . LEU A 1 146 ? 9.441 0.056 -0.177 1.00 49.40 146 LEU A C 1
ATOM 1085 O O . LEU A 1 146 ? 8.611 -0.862 -0.125 1.00 44.27 146 LEU A O 1
ATOM 1090 N N . PHE A 1 147 ? 9.267 1.222 0.434 1.00 45.03 147 PHE A N 1
ATOM 1091 C CA . PHE A 1 147 ? 8.095 1.441 1.248 1.00 39.63 147 PHE A CA 1
ATOM 1092 C C . PHE A 1 147 ? 6.826 1.312 0.409 1.00 46.80 147 PHE A C 1
ATOM 1093 O O . PHE A 1 147 ? 5.863 0.680 0.839 1.00 50.43 147 PHE A O 1
ATOM 1101 N N . TYR A 1 148 ? 6.794 1.937 -0.765 1.00 43.40 148 TYR A N 1
ATOM 1102 C CA . TYR A 1 148 ? 5.569 1.889 -1.539 1.00 45.43 148 TYR A CA 1
ATOM 1103 C C . TYR A 1 148 ? 5.356 0.515 -2.168 1.00 42.62 148 TYR A C 1
ATOM 1104 O O . TYR A 1 148 ? 4.212 0.125 -2.391 1.00 44.06 148 TYR A O 1
ATOM 1113 N N . ARG A 1 149 ? 6.424 -0.239 -2.422 1.00 43.10 149 ARG A N 1
ATOM 1114 C CA . ARG A 1 149 ? 6.240 -1.637 -2.840 1.00 45.82 149 ARG A CA 1
ATOM 1115 C C . ARG A 1 149 ? 5.428 -2.360 -1.776 1.00 51.36 149 ARG A C 1
ATOM 1116 O O . ARG A 1 149 ? 4.543 -3.166 -2.096 1.00 50.24 149 ARG A O 1
ATOM 1124 N N . GLY A 1 150 ? 5.710 -2.032 -0.516 1.00 43.10 150 GLY A N 1
ATOM 1125 C CA . GLY A 1 150 ? 4.968 -2.600 0.589 1.00 49.19 150 GLY A CA 1
ATOM 1126 C C . GLY A 1 150 ? 3.525 -2.139 0.602 1.00 50.66 150 GLY A C 1
ATOM 1127 O O . GLY A 1 150 ? 2.602 -2.954 0.567 1.00 50.40 150 GLY A O 1
ATOM 1136 N N . HIS A 1 152 ? 1.681 -0.708 -1.638 1.00 45.21 152 HIS A N 1
ATOM 1137 C CA . HIS A 1 152 ? 1.000 -1.201 -2.833 1.00 45.08 152 HIS A CA 1
ATOM 1138 C C . HIS A 1 152 ? 0.372 -2.558 -2.526 1.00 47.26 152 HIS A C 1
ATOM 1139 O O . HIS A 1 152 ? -0.826 -2.757 -2.725 1.00 46.52 152 HIS A O 1
ATOM 1146 N N . ALA A 1 153 ? 1.198 -3.471 -2.008 1.00 44.05 153 ALA A N 1
ATOM 1147 C CA . ALA A 1 153 ? 0.777 -4.834 -1.706 1.00 42.84 153 ALA A CA 1
ATOM 1148 C C . ALA A 1 153 ? -0.300 -4.896 -0.615 1.00 47.67 153 ALA A C 1
ATOM 1149 O O . ALA A 1 153 ? -1.269 -5.638 -0.763 1.00 46.85 153 ALA A O 1
ATOM 1151 N N . TRP A 1 154 ? -0.154 -4.121 0.465 1.00 44.93 154 TRP A N 1
ATOM 1152 C CA . TRP A 1 154 ? -1.175 -4.119 1.518 1.00 50.44 154 TRP A CA 1
ATOM 1153 C C . TRP A 1 154 ? -2.530 -3.704 0.918 1.00 49.01 154 TRP A C 1
ATOM 1154 O O . TRP A 1 154 ? -3.564 -4.306 1.182 1.00 47.56 154 TRP A O 1
ATOM 1165 N N . SER A 1 155 ? -2.516 -2.681 0.081 1.00 50.67 155 SER A N 1
ATOM 1166 C CA . SER A 1 155 ? -3.754 -2.217 -0.540 1.00 53.11 155 SER A CA 1
ATOM 1167 C C . SER A 1 155 ? -4.347 -3.247 -1.536 1.00 52.00 155 SER A C 1
ATOM 1168 O O . SER A 1 155 ? -5.561 -3.394 -1.617 1.00 48.73 155 SER A O 1
ATOM 1171 N N . GLN A 1 156 ? -3.491 -3.961 -2.270 1.00 47.94 156 GLN A N 1
ATOM 1172 C CA . GLN A 1 156 ? -3.944 -5.026 -3.158 1.00 49.60 156 GLN A CA 1
ATOM 1173 C C . GLN A 1 156 ? -4.684 -6.082 -2.327 1.00 52.42 156 GLN A C 1
ATOM 1174 O O . GLN A 1 156 ? -5.693 -6.640 -2.749 1.00 49.26 156 GLN A O 1
ATOM 1180 N N . LEU A 1 157 ? -4.211 -6.288 -1.104 1.00 53.03 157 LEU A N 1
ATOM 1181 C CA . LEU A 1 157 ? -4.819 -7.239 -0.188 1.00 51.55 157 LEU A CA 1
ATOM 1182 C C . LEU A 1 157 ? -6.156 -6.735 0.382 1.00 51.58 157 LEU A C 1
ATOM 1183 O O . LEU A 1 157 ? -7.067 -7.512 0.635 1.00 57.53 157 LEU A O 1
ATOM 1188 N N . SER A 1 158 ? -6.269 -5.435 0.611 1.00 51.62 158 SER A N 1
ATOM 1189 C CA . SER A 1 158 ? -7.434 -4.910 1.315 1.00 49.82 158 SER A CA 1
ATOM 1190 C C . SER A 1 158 ? -8.409 -4.079 0.468 1.00 51.69 158 SER A C 1
ATOM 1191 O O . SER A 1 158 ? -9.543 -3.857 0.888 1.00 50.48 158 SER A O 1
ATOM 1194 N N . ASN A 1 159 ? -8.008 -3.633 -0.721 1.00 50.79 159 ASN A N 1
ATOM 1195 C CA . ASN A 1 159 ? -8.904 -2.755 -1.469 1.00 51.76 159 ASN A CA 1
ATOM 1196 C C . ASN A 1 159 ? -10.084 -3.408 -2.241 1.00 59.57 159 ASN A C 1
ATOM 1197 O O . ASN A 1 159 ? -10.849 -2.676 -2.885 1.00 61.70 159 ASN A O 1
ATOM 1202 N N . PRO A 1 160 ? -10.240 -4.757 -2.203 1.00 59.03 160 PRO A N 1
ATOM 1203 C CA . PRO A 1 160 ? -11.520 -5.235 -2.749 1.00 58.99 160 PRO A CA 1
ATOM 1204 C C . PRO A 1 160 ? -12.760 -4.640 -2.085 1.00 55.14 160 PRO A C 1
ATOM 1205 O O . PRO A 1 160 ? -13.709 -4.299 -2.782 1.00 56.18 160 PRO A O 1
ATOM 1209 N N . VAL A 1 161 ? -12.744 -4.498 -0.765 1.00 50.62 161 VAL A N 1
ATOM 1210 C CA . VAL A 1 161 ? -13.858 -3.883 -0.075 1.00 50.71 161 VAL A CA 1
ATOM 1211 C C . VAL A 1 161 ? -14.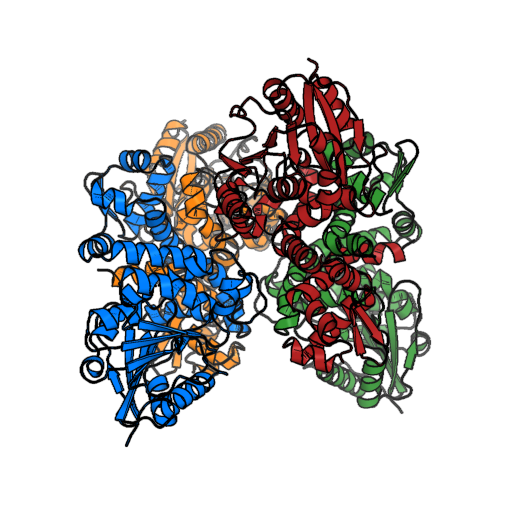029 -2.439 -0.573 1.00 54.40 161 VAL A C 1
ATOM 1212 O O . VAL A 1 161 ? -15.138 -1.910 -0.617 1.00 58.01 161 VAL A O 1
ATOM 1216 N N . LEU A 1 162 ? -12.929 -1.801 -0.959 1.00 57.93 162 LEU A N 1
ATOM 1217 C CA . LEU A 1 162 ? -13.008 -0.430 -1.451 1.00 55.55 162 LEU A CA 1
ATOM 1218 C C . LEU A 1 162 ? -13.633 -0.385 -2.837 1.00 53.33 162 LEU A C 1
ATOM 1219 O O . LEU A 1 162 ? -14.540 0.405 -3.097 1.00 52.22 162 LEU A O 1
ATOM 1224 N N . LEU A 1 163 ? -13.156 -1.262 -3.712 1.00 54.11 163 LEU A N 1
ATOM 1225 C CA . LEU A 1 163 ? -13.612 -1.324 -5.097 1.00 54.19 163 LEU A CA 1
ATOM 1226 C C . LEU A 1 163 ? -15.121 -1.629 -5.185 1.00 57.18 163 LEU A C 1
ATOM 1227 O O . LEU A 1 163 ? -15.806 -1.174 -6.103 1.00 55.57 163 LEU A O 1
ATOM 1232 N N . ALA A 1 164 ? -15.634 -2.370 -4.205 1.00 57.38 164 ALA A N 1
ATOM 1233 C CA . ALA A 1 164 ? -17.031 -2.791 -4.200 1.00 57.78 164 ALA A CA 1
ATOM 1234 C C . ALA A 1 164 ? -17.952 -1.746 -3.586 1.00 57.26 164 ALA A C 1
ATOM 1235 O O . ALA A 1 164 ? -19.157 -1.942 -3.500 1.00 56.62 164 ALA A O 1
ATOM 1237 N N . GLN A 1 165 ? -17.382 -0.620 -3.193 1.00 56.67 165 GLN A N 1
ATOM 1238 C CA . GLN A 1 165 ? -18.155 0.455 -2.588 1.00 60.62 165 GLN A CA 1
ATOM 1239 C C . GLN A 1 165 ? -19.186 1.018 -3.575 1.00 60.96 165 GLN A C 1
ATOM 1240 O O . GLN A 1 165 ? -18.841 1.351 -4.709 1.00 57.97 165 GLN A O 1
ATOM 1246 N N . PRO A 1 166 ? -20.463 1.086 -3.156 1.00 62.76 166 PRO A N 1
ATOM 1247 C CA . PRO A 1 166 ? -21.546 1.512 -4.057 1.00 63.84 166 PRO A CA 1
ATOM 1248 C C . PRO A 1 166 ? -21.314 2.906 -4.659 1.00 67.86 166 PRO A C 1
ATOM 1249 O O . PRO A 1 166 ? -21.635 3.167 -5.821 1.00 61.54 166 PRO A O 1
ATOM 1253 N N . ASP A 1 167 ? -20.687 3.775 -3.878 1.00 67.66 167 ASP A N 1
ATOM 1254 C CA . ASP A 1 167 ? -20.525 5.171 -4.258 1.00 64.06 167 ASP A CA 1
ATOM 1255 C C . ASP A 1 167 ? -19.760 5.388 -5.570 1.00 60.93 167 ASP A C 1
ATOM 1256 O O . ASP A 1 167 ? -19.921 6.420 -6.217 1.00 62.06 167 ASP A O 1
ATOM 1261 N N . PHE A 1 168 ? -18.928 4.429 -5.963 1.00 60.01 168 PHE A N 1
ATOM 1262 C CA . PHE A 1 168 ? -18.045 4.634 -7.110 1.00 57.92 168 PHE A CA 1
ATOM 1263 C C . PHE A 1 168 ? -18.787 4.410 -8.428 1.00 66.74 168 PHE A C 1
ATOM 1264 O O . PHE A 1 168 ? -18.234 4.655 -9.504 1.00 66.94 168 PHE A O 1
ATOM 1272 N N . THR A 1 169 ? -20.023 3.914 -8.351 1.00 66.59 169 THR A N 1
ATOM 1273 C CA . THR A 1 169 ? -20.884 3.874 -9.532 1.00 68.71 169 THR A CA 1
ATOM 1274 C C . THR A 1 169 ? -21.616 5.204 -9.672 1.00 70.29 169 THR A C 1
ATOM 1275 O O . THR A 1 169 ? -22.204 5.498 -10.711 1.00 79.01 169 THR A O 1
ATOM 1279 N N . ARG A 1 170 ? -21.566 5.999 -8.611 1.00 66.95 170 ARG A N 1
ATOM 1280 C CA . ARG A 1 170 ? -22.353 7.212 -8.502 1.00 65.56 170 ARG A CA 1
ATOM 1281 C C . ARG A 1 170 ? -21.523 8.505 -8.459 1.00 69.65 170 ARG A C 1
ATOM 1282 O O . ARG A 1 170 ? -22.068 9.598 -8.576 1.00 76.83 170 ARG A O 1
ATOM 1290 N N . VAL A 1 171 ? -20.204 8.380 -8.344 1.00 69.97 171 VAL A N 1
ATOM 1291 C CA . VAL A 1 171 ? -19.310 9.541 -8.329 1.00 62.11 171 VAL A CA 1
ATOM 1292 C C . VAL A 1 171 ? -18.357 9.443 -9.499 1.00 60.83 171 VAL A C 1
ATOM 1293 O O . VAL A 1 171 ? -18.239 8.394 -10.118 1.00 67.07 171 VAL A O 1
ATOM 1297 N N . HIS A 1 172 ? -17.694 10.535 -9.836 1.00 61.36 172 HIS A N 1
ATOM 1298 C CA . HIS A 1 172 ? -16.841 10.515 -11.016 1.00 65.56 172 HIS A CA 1
ATOM 1299 C C . HIS A 1 172 ? -15.451 11.094 -10.769 1.00 59.69 172 HIS A C 1
ATOM 1300 O O . HIS A 1 172 ? -14.486 10.648 -11.380 1.00 60.25 172 HIS A O 1
ATOM 1307 N N . ARG A 1 173 ? -15.347 12.106 -9.915 1.00 59.58 173 ARG A N 1
ATOM 1308 C CA . ARG A 1 173 ? -14.044 12.733 -9.658 1.00 63.71 173 ARG A CA 1
ATOM 1309 C C . ARG A 1 173 ? -13.577 12.554 -8.210 1.00 57.15 173 ARG A C 1
ATOM 1310 O O . ARG A 1 173 ? -14.080 13.219 -7.290 1.00 55.73 173 ARG A O 1
ATOM 1318 N N . VAL A 1 174 ? -12.612 11.655 -8.019 1.00 50.16 174 VAL A N 1
ATOM 1319 C CA . VAL A 1 174 ? -12.146 11.330 -6.680 1.00 49.76 174 VAL A CA 1
ATOM 1320 C C . VAL A 1 174 ? -10.822 12.021 -6.331 1.00 48.21 174 VAL A C 1
ATOM 1321 O O . VAL A 1 174 ? -9.846 12.027 -7.102 1.00 43.42 174 VAL A O 1
ATOM 1325 N N . LEU A 1 175 ? -10.819 12.611 -5.144 1.00 43.98 175 LEU A N 1
ATOM 1326 C CA . LEU A 1 175 ? -9.614 13.163 -4.561 1.00 43.02 175 LEU A CA 1
ATOM 1327 C C . LEU A 1 175 ? -9.038 12.114 -3.598 1.00 43.21 175 LEU A C 1
ATOM 1328 O O . LEU A 1 175 ? -9.667 11.712 -2.606 1.00 43.82 175 LEU A O 1
ATOM 1333 N N . ASP A 1 176 ? -7.872 11.613 -3.969 1.00 42.66 176 ASP A N 1
ATOM 1334 C CA . ASP A 1 176 ? -7.175 10.570 -3.235 1.00 43.88 176 ASP A CA 1
ATOM 1335 C C . ASP A 1 176 ? -6.209 11.206 -2.236 1.00 39.48 176 ASP A C 1
ATOM 1336 O O . ASP A 1 176 ? -5.027 11.356 -2.561 1.00 40.43 176 ASP A O 1
ATOM 1341 N N . VAL A 1 177 ? -6.665 11.562 -1.037 1.00 32.80 177 VAL A N 1
ATOM 1342 C CA . VAL A 1 177 ? -5.770 12.298 -0.116 1.00 37.53 177 VAL A CA 1
ATOM 1343 C C . VAL A 1 177 ? -4.688 11.428 0.543 1.00 44.65 177 VAL A C 1
ATOM 1344 O O . VAL A 1 177 ? -4.980 10.597 1.419 1.00 44.60 177 VAL A O 1
ATOM 1348 N N . GLY A 1 178 ? -3.430 11.682 0.197 1.00 42.53 178 GLY A N 1
ATOM 1349 C CA . GLY A 1 178 ? -2.345 10.809 0.612 1.00 40.36 178 GLY A CA 1
ATOM 1350 C C . GLY A 1 178 ? -2.406 9.497 -0.151 1.00 42.77 178 GLY A C 1
ATOM 1351 O O . GLY A 1 178 ? -2.192 8.419 0.406 1.00 41.64 178 GLY A O 1
ATOM 1352 N N . GLY A 1 179 ? -2.651 9.592 -1.453 1.00 40.07 179 GLY A N 1
ATOM 1353 C CA . GLY A 1 179 ? -2.867 8.411 -2.268 1.00 38.32 179 GLY A CA 1
ATOM 1354 C C . GLY A 1 179 ? -1.612 7.579 -2.527 1.00 44.18 179 GLY A C 1
ATOM 1355 O O . GLY A 1 179 ? -1.664 6.567 -3.230 1.00 40.23 179 GLY A O 1
ATOM 1356 N N . GLY A 1 180 ? -0.471 8.019 -2.003 1.00 43.94 180 GLY A N 1
ATOM 1357 C CA . GLY A 1 180 ? 0.747 7.237 -2.109 1.00 42.60 180 GLY A CA 1
ATOM 1358 C C . GLY A 1 180 ? 1.194 6.975 -3.538 1.00 42.31 180 GLY A C 1
ATOM 1359 O O . GLY A 1 180 ? 1.331 7.915 -4.343 1.00 42.75 180 GLY A O 1
ATOM 1360 N N . ASP A 1 181 ? 1.420 5.698 -3.856 1.00 40.76 181 ASP A N 1
ATOM 1361 C CA . ASP A 1 181 ? 1.893 5.312 -5.187 1.00 45.36 181 ASP A CA 1
ATOM 1362 C C . ASP A 1 181 ? 0.751 5.111 -6.191 1.00 44.92 181 ASP A C 1
ATOM 1363 O O . ASP A 1 181 ? 0.979 4.579 -7.270 1.00 42.95 181 ASP A O 1
ATOM 1368 N N . ALA A 1 182 ? -0.458 5.532 -5.808 1.00 40.35 182 ALA A N 1
ATOM 1369 C CA . ALA A 1 182 ? -1.662 5.521 -6.649 1.00 49.21 182 ALA A CA 1
ATOM 1370 C C . ALA A 1 182 ? -2.196 4.120 -6.950 1.00 51.74 182 ALA A C 1
ATOM 1371 O O . ALA A 1 182 ? -2.956 3.931 -7.902 1.00 51.28 182 ALA A O 1
ATOM 1373 N N . VAL A 1 183 ? -1.828 3.152 -6.119 1.00 51.21 183 VAL A N 1
ATOM 1374 C CA . VAL A 1 183 ? -2.313 1.784 -6.259 1.00 46.93 183 VAL A CA 1
ATOM 1375 C C . VAL A 1 183 ? -3.849 1.737 -6.267 1.00 46.50 183 VAL A C 1
ATOM 1376 O O . VAL A 1 183 ? -4.455 1.030 -7.072 1.00 53.41 183 VAL A O 1
ATOM 1380 N N . ASN A 1 184 ? -4.473 2.507 -5.385 1.00 47.46 184 ASN A N 1
ATOM 1381 C CA . ASN A 1 184 ? -5.920 2.475 -5.209 1.00 45.12 184 ASN A CA 1
ATOM 1382 C C . ASN A 1 184 ? -6.654 3.313 -6.248 1.00 47.71 184 ASN A C 1
ATOM 1383 O O . ASN A 1 184 ? -7.777 2.983 -6.643 1.00 46.40 184 ASN A O 1
ATOM 1388 N N . ALA A 1 185 ? -6.018 4.397 -6.686 1.00 50.68 185 ALA A N 1
ATOM 1389 C CA . ALA A 1 185 ? -6.558 5.231 -7.756 1.00 45.69 185 ALA A CA 1
ATOM 1390 C C . ALA A 1 185 ? -6.681 4.405 -9.019 1.00 49.34 185 ALA A C 1
ATOM 1391 O O . ALA A 1 185 ? -7.707 4.413 -9.694 1.00 47.03 185 ALA A O 1
ATOM 1393 N N . VAL A 1 186 ? -5.607 3.685 -9.314 1.00 53.57 186 VAL A N 1
ATOM 1394 C CA . VAL A 1 186 ? -5.521 2.828 -10.480 1.00 49.14 186 VAL A CA 1
ATOM 1395 C C . VAL A 1 186 ? -6.512 1.664 -10.395 1.00 51.80 186 VAL A C 1
ATOM 1396 O O . VAL A 1 186 ? -7.166 1.324 -11.379 1.00 53.83 186 VAL A O 1
ATOM 1400 N N . ALA A 1 187 ? -6.637 1.053 -9.226 1.00 47.88 187 ALA A N 1
ATOM 1401 C CA . ALA A 1 187 ? -7.559 -0.070 -9.097 1.00 51.09 187 ALA A CA 1
ATOM 1402 C C . ALA A 1 187 ? -9.004 0.415 -9.278 1.00 55.84 187 ALA A C 1
ATOM 1403 O O . ALA A 1 187 ? -9.841 -0.278 -9.865 1.00 53.15 187 ALA A O 1
ATOM 1405 N N . LEU A 1 188 ? -9.287 1.608 -8.761 1.00 53.31 188 LEU A N 1
ATOM 1406 C CA . LEU A 1 188 ? -10.585 2.236 -8.943 1.00 50.79 188 LEU A CA 1
ATOM 1407 C C . LEU A 1 188 ? -10.825 2.593 -10.408 1.00 57.98 188 LEU A C 1
ATOM 1408 O O . LEU A 1 188 ? -11.896 2.298 -10.964 1.00 56.13 188 LEU A O 1
ATOM 1413 N N . ALA A 1 189 ? -9.818 3.201 -11.034 1.00 51.61 189 ALA A N 1
ATOM 1414 C CA . ALA A 1 189 ? -9.937 3.647 -12.414 1.00 48.57 189 ALA A CA 1
ATOM 1415 C C . ALA A 1 189 ? -10.192 2.480 -13.342 1.00 52.17 189 ALA A C 1
ATOM 1416 O O . ALA A 1 189 ? -10.982 2.591 -14.276 1.00 58.85 189 ALA A O 1
ATOM 1418 N N . ARG A 1 190 ? -9.497 1.372 -13.110 1.00 53.41 190 ARG A N 1
ATOM 1419 C CA . ARG A 1 190 ? -9.700 0.171 -13.917 1.00 55.45 190 ARG A CA 1
ATOM 1420 C C . ARG A 1 190 ? -11.083 -0.434 -13.758 1.00 56.67 190 ARG A C 1
ATOM 1421 O O . ARG A 1 190 ? -11.728 -0.783 -14.737 1.00 56.82 190 ARG A O 1
ATOM 1429 N N . ALA A 1 191 ? -11.541 -0.545 -12.524 1.00 54.10 191 ALA A N 1
ATOM 1430 C CA . ALA A 1 191 ? -12.812 -1.185 -12.251 1.00 53.06 191 ALA A CA 1
ATOM 1431 C C . ALA A 1 191 ? -13.966 -0.323 -12.762 1.00 58.26 191 ALA A C 1
ATOM 1432 O O . ALA A 1 191 ? -15.018 -0.837 -13.131 1.00 57.32 191 ALA A O 1
ATOM 1434 N N . HIS A 1 192 ? -13.751 0.989 -12.792 1.00 56.92 192 HIS A N 1
ATOM 1435 C CA . HIS A 1 192 ? -14.783 1.941 -13.170 1.00 54.44 192 HIS A CA 1
ATOM 1436 C C . HIS A 1 192 ? -14.248 2.935 -14.195 1.00 57.75 192 HIS A C 1
ATOM 1437 O O . HIS A 1 192 ? -13.656 3.950 -13.823 1.00 57.15 192 HIS A O 1
ATOM 1444 N N . PRO A 1 193 ? -14.419 2.632 -15.494 1.00 62.46 193 PRO A N 1
ATOM 1445 C CA . PRO A 1 193 ? -13.889 3.483 -16.575 1.00 61.04 193 PRO A CA 1
ATOM 1446 C C . PRO A 1 193 ? -14.454 4.907 -16.597 1.00 60.00 193 PRO A C 1
ATOM 1447 O O . PRO A 1 193 ? -13.824 5.792 -17.172 1.00 65.45 193 PRO A O 1
ATOM 1451 N N . SER A 1 194 ? -15.606 5.130 -15.974 1.00 61.19 194 SER A N 1
ATOM 1452 C CA . SER A 1 194 ? -16.180 6.472 -15.899 1.00 69.49 194 SER A CA 1
ATOM 1453 C C . SER A 1 194 ? -15.316 7.383 -15.029 1.00 68.73 194 SER A C 1
ATOM 1454 O O . SER A 1 194 ? -15.212 8.598 -15.257 1.00 69.32 194 SER A O 1
ATOM 1457 N N . LEU A 1 195 ? -14.682 6.765 -14.039 1.00 66.41 195 LEU A N 1
ATOM 1458 C CA . LEU A 1 195 ? -14.054 7.471 -12.927 1.00 64.13 195 LEU A CA 1
ATOM 1459 C C . LEU A 1 195 ? -12.774 8.220 -13.312 1.00 65.62 195 LEU A C 1
ATOM 1460 O O . LEU A 1 195 ? -12.017 7.785 -14.195 1.00 61.73 195 LEU A O 1
ATOM 1465 N N . ARG A 1 196 ? -12.534 9.342 -12.637 1.00 62.97 196 ARG A N 1
ATOM 1466 C CA . ARG A 1 196 ? -11.270 10.063 -12.761 1.00 61.71 196 ARG A CA 1
ATOM 1467 C C . ARG A 1 196 ? -10.733 10.360 -11.352 1.00 54.36 196 ARG A C 1
ATOM 1468 O O . ARG A 1 196 ? -11.501 10.636 -10.425 1.00 47.16 196 ARG A O 1
ATOM 1476 N N . VAL A 1 197 ? -9.416 10.281 -11.182 1.00 52.77 197 VAL A N 1
ATOM 1477 C CA . VAL A 1 197 ? -8.844 10.372 -9.838 1.00 53.69 197 VAL A CA 1
ATOM 1478 C C . VAL A 1 197 ? -7.658 11.323 -9.761 1.00 46.97 197 VAL A C 1
ATOM 1479 O O . VAL A 1 197 ? -6.759 11.272 -10.607 1.00 53.01 197 VAL A O 1
ATOM 1483 N N . THR A 1 198 ? -7.657 12.178 -8.739 1.00 43.51 198 THR A N 1
ATOM 1484 C CA . THR A 1 198 ? -6.499 13.019 -8.424 1.00 48.04 198 THR A CA 1
ATOM 1485 C C . THR A 1 198 ? -5.735 12.441 -7.239 1.00 46.71 198 THR A C 1
ATOM 1486 O O . THR A 1 198 ? -6.281 12.348 -6.145 1.00 44.88 198 THR A O 1
ATOM 1490 N N . VAL A 1 199 ? -4.466 12.099 -7.443 1.00 46.46 199 VAL A N 1
ATOM 1491 C CA . VAL A 1 199 ? -3.656 11.529 -6.373 1.00 48.00 199 VAL A CA 1
ATOM 1492 C C . VAL A 1 199 ? -2.836 12.633 -5.694 1.00 44.73 199 VAL A C 1
ATOM 1493 O O . VAL A 1 199 ? -1.933 13.204 -6.294 1.00 44.69 199 VAL A O 1
ATOM 1497 N N . LEU A 1 200 ? -3.166 12.911 -4.434 1.00 41.50 200 LEU A N 1
ATOM 1498 C CA . LEU A 1 200 ? -2.520 13.965 -3.657 1.00 43.57 200 LEU A CA 1
ATOM 1499 C C . LEU A 1 200 ? -1.523 13.390 -2.657 1.00 45.28 200 LEU A C 1
ATOM 1500 O O . LEU A 1 200 ? -1.894 12.569 -1.815 1.00 39.13 200 LEU A O 1
ATOM 1505 N N . ASP A 1 201 ? -0.274 13.847 -2.723 1.00 41.79 201 ASP A N 1
ATOM 1506 C CA . ASP A 1 201 ? 0.744 13.343 -1.818 1.00 40.28 201 ASP A CA 1
ATOM 1507 C C . ASP A 1 201 ? 2.030 14.178 -1.858 1.00 42.89 201 ASP A C 1
ATOM 1508 O O . ASP A 1 201 ? 2.107 15.197 -2.541 1.00 43.67 201 ASP A O 1
ATOM 1513 N N . ARG A 1 202 ? 3.022 13.764 -1.076 1.00 42.36 202 ARG A N 1
ATOM 1514 C CA . ARG A 1 202 ? 4.344 14.371 -1.131 1.00 42.49 202 ARG A CA 1
ATOM 1515 C C . ARG A 1 202 ? 4.920 14.106 -2.513 1.00 44.64 202 ARG A C 1
ATOM 1516 O O . ARG A 1 202 ? 4.566 13.118 -3.168 1.00 45.48 202 ARG A O 1
ATOM 1524 N N . PRO A 1 203 ? 5.800 14.995 -2.979 1.00 48.36 203 PRO A N 1
ATOM 1525 C CA . PRO A 1 203 ? 6.454 14.826 -4.290 1.00 39.71 203 PRO A CA 1
ATOM 1526 C C . PRO A 1 203 ? 7.192 13.492 -4.426 1.00 45.17 203 PRO A C 1
ATOM 1527 O O . PRO A 1 203 ? 7.231 12.907 -5.513 1.00 49.26 203 PRO A O 1
ATOM 1531 N N . GLY A 1 204 ? 7.786 13.023 -3.331 1.00 45.53 204 GLY A N 1
ATOM 1532 C CA . GLY A 1 204 ? 8.533 11.779 -3.345 1.00 41.04 204 GLY A CA 1
ATOM 1533 C C . GLY A 1 204 ? 7.644 10.606 -3.682 1.00 45.42 204 GLY A C 1
ATOM 1534 O O . GLY A 1 204 ? 8.052 9.725 -4.439 1.00 50.11 204 GLY A O 1
ATOM 1535 N N . ALA A 1 205 ? 6.430 10.595 -3.128 1.00 44.26 205 ALA A N 1
ATOM 1536 C CA . ALA A 1 205 ? 5.455 9.540 -3.411 1.00 42.67 205 ALA A CA 1
ATOM 1537 C C . ALA A 1 205 ? 4.974 9.601 -4.871 1.00 50.77 205 ALA A C 1
ATOM 1538 O O . ALA A 1 205 ? 4.813 8.575 -5.559 1.00 47.77 205 ALA A O 1
ATOM 1540 N N . LEU A 1 206 ? 4.722 10.816 -5.339 1.00 48.48 206 LEU A N 1
ATOM 1541 C CA . LEU A 1 206 ? 4.105 10.990 -6.644 1.00 48.53 206 LEU A CA 1
ATOM 1542 C C . LEU A 1 206 ? 5.033 10.516 -7.770 1.00 50.67 206 LEU A C 1
ATOM 1543 O O . LEU A 1 206 ? 4.556 10.054 -8.814 1.00 53.69 206 LEU A O 1
ATOM 1548 N N . GLU A 1 207 ? 6.347 10.543 -7.541 1.00 51.84 207 GLU A N 1
ATOM 1549 C CA . GLU A 1 207 ? 7.276 10.007 -8.543 1.00 49.95 207 GLU A CA 1
ATOM 1550 C C . GLU A 1 207 ? 7.075 8.519 -8.704 1.00 51.24 207 GLU A C 1
ATOM 1551 O O . GLU A 1 207 ? 7.176 7.987 -9.808 1.00 50.49 207 GLU A O 1
ATOM 1557 N N . VAL A 1 208 ? 6.784 7.839 -7.602 1.00 50.34 208 VAL A N 1
ATOM 1558 C CA . VAL A 1 208 ? 6.442 6.435 -7.705 1.00 44.85 208 VAL A CA 1
ATOM 1559 C C . VAL A 1 208 ? 5.056 6.322 -8.315 1.00 45.49 208 VAL A C 1
ATOM 1560 O O . VAL A 1 208 ? 4.804 5.400 -9.083 1.00 53.44 208 VAL A O 1
ATOM 1564 N N . ALA A 1 209 ? 4.161 7.258 -7.992 1.00 47.77 209 ALA A N 1
ATOM 1565 C CA . ALA A 1 209 ? 2.784 7.197 -8.507 1.00 49.23 209 ALA A CA 1
ATOM 1566 C C . ALA A 1 209 ? 2.718 7.251 -10.034 1.00 53.94 209 ALA A C 1
ATOM 1567 O O . ALA A 1 209 ? 2.016 6.450 -10.666 1.00 49.86 209 ALA A O 1
ATOM 1569 N N . ARG A 1 210 ? 3.486 8.171 -10.621 1.00 56.40 210 ARG A N 1
ATOM 1570 C CA . ARG A 1 210 ? 3.504 8.337 -12.071 1.00 55.92 210 ARG A CA 1
ATOM 1571 C C . ARG A 1 210 ? 3.865 7.037 -12.733 1.00 55.52 210 ARG A C 1
ATOM 1572 O O . ARG A 1 210 ? 3.266 6.674 -13.746 1.00 53.98 210 ARG A O 1
ATOM 1580 N N . LYS A 1 211 ? 4.849 6.341 -12.166 1.00 53.22 211 LYS A N 1
ATOM 1581 C CA . LYS A 1 211 ? 5.226 5.054 -12.724 1.00 59.57 211 LYS A CA 1
ATOM 1582 C C . LYS A 1 211 ? 4.067 4.061 -12.593 1.00 56.82 211 LYS A C 1
ATOM 1583 O O . LYS A 1 211 ? 3.742 3.374 -13.557 1.00 56.67 211 LYS A O 1
ATOM 1589 N N . THR A 1 212 ? 3.391 4.050 -11.449 1.00 48.98 212 THR A N 1
ATOM 1590 C CA . THR A 1 212 ? 2.257 3.149 -11.265 1.00 47.43 212 THR A CA 1
ATOM 1591 C C . THR A 1 212 ? 1.156 3.486 -12.247 1.00 56.38 212 THR A C 1
ATOM 1592 O O . THR A 1 212 ? 0.528 2.596 -12.810 1.00 60.39 212 THR A O 1
ATOM 1596 N N . ILE A 1 213 ? 0.911 4.782 -12.427 1.00 58.36 213 ILE A N 1
ATOM 1597 C CA . ILE A 1 213 ? -0.085 5.258 -13.379 1.00 56.81 213 ILE A CA 1
ATOM 1598 C C . ILE A 1 213 ? 0.330 4.917 -14.812 1.00 57.08 213 ILE A C 1
ATOM 1599 O O . ILE A 1 213 ? -0.455 4.344 -15.570 1.00 58.91 213 ILE A O 1
ATOM 1604 N N . ALA A 1 214 ? 1.584 5.204 -15.157 1.00 57.74 214 ALA A N 1
ATOM 1605 C CA . ALA A 1 214 ? 2.068 5.027 -16.532 1.00 55.56 214 ALA A CA 1
ATOM 1606 C C . ALA A 1 214 ? 1.970 3.580 -17.051 1.00 58.58 214 ALA A C 1
ATOM 1607 O O . ALA A 1 214 ? 1.677 3.378 -18.221 1.00 63.15 214 ALA A O 1
ATOM 1609 N N . GLU A 1 215 ? 2.211 2.584 -16.199 1.00 62.63 215 GLU A N 1
ATOM 1610 C CA . GLU A 1 215 ? 2.197 1.182 -16.638 1.00 67.92 215 GLU A CA 1
ATOM 1611 C C . GLU A 1 215 ? 0.771 0.636 -16.678 1.00 63.21 215 GLU A C 1
ATOM 1612 O O . GLU A 1 215 ? 0.537 -0.470 -17.169 1.00 58.84 215 GLU A O 1
ATOM 1618 N N . ALA A 1 216 ? -0.173 1.404 -16.138 1.00 56.73 216 ALA A N 1
ATOM 1619 C CA . ALA A 1 216 ? -1.583 1.090 -16.295 1.00 59.41 216 ALA A CA 1
ATOM 1620 C C . ALA A 1 216 ? -2.162 1.840 -17.492 1.00 60.38 216 ALA A C 1
ATOM 1621 O O . ALA A 1 216 ? -3.299 1.598 -17.890 1.00 60.61 216 ALA A O 1
ATOM 1623 N N . GLY A 1 217 ? -1.370 2.752 -18.054 1.00 61.06 217 GLY A N 1
ATOM 1624 C CA . GLY A 1 217 ? -1.819 3.587 -19.153 1.00 54.87 217 GLY A CA 1
ATOM 1625 C C . GLY A 1 217 ? -3.036 4.393 -18.767 1.00 61.29 217 GLY A C 1
ATOM 1626 O O . GLY A 1 217 ? -3.988 4.514 -19.537 1.00 64.44 217 GLY A O 1
ATOM 1627 N N . LEU A 1 218 ? -3.011 4.955 -17.563 1.00 60.41 218 LEU A N 1
ATOM 1628 C CA . LEU A 1 218 ? -4.168 5.687 -17.067 1.00 59.21 218 LEU A CA 1
ATOM 1629 C C . LEU A 1 218 ? -3.869 7.161 -16.890 1.00 57.58 218 LEU A C 1
ATOM 1630 O O . LEU A 1 218 ? -4.488 7.813 -16.040 1.00 57.64 218 LEU A O 1
ATOM 1635 N N . GLU A 1 219 ? -2.935 7.681 -17.693 1.00 54.53 219 GLU A N 1
ATOM 1636 C CA . GLU A 1 219 ? -2.522 9.087 -17.602 1.00 57.11 219 GLU A CA 1
ATOM 1637 C C . GLU A 1 219 ? -3.659 10.073 -17.885 1.00 59.69 219 GLU A C 1
ATOM 1638 O O . GLU A 1 219 ? -3.604 11.218 -17.452 1.00 62.45 219 GLU A O 1
ATOM 1644 N N . GLU A 1 220 ? -4.678 9.651 -18.622 1.00 66.08 220 GLU A N 1
ATOM 1645 C CA . GLU A 1 220 ? -5.725 10.591 -18.998 1.00 69.84 220 GLU A CA 1
ATOM 1646 C C . GLU A 1 220 ? -6.841 10.624 -17.956 1.00 69.13 220 GLU A C 1
ATOM 1647 O O . GLU A 1 220 ? -7.579 11.602 -17.869 1.00 73.11 220 GLU A O 1
ATOM 1653 N N . ARG A 1 221 ? -6.937 9.586 -17.127 1.00 65.74 221 ARG A N 1
ATOM 1654 C CA . ARG A 1 221 ? -7.909 9.608 -16.029 1.00 64.91 221 ARG A CA 1
ATOM 1655 C C . ARG A 1 221 ? -7.319 9.635 -14.608 1.00 60.66 221 ARG A C 1
ATOM 1656 O O . ARG A 1 221 ? -8.039 9.873 -13.631 1.00 58.87 221 ARG A O 1
ATOM 1664 N N . VAL A 1 222 ? -6.018 9.416 -14.477 1.00 60.07 222 VAL A N 1
ATOM 1665 C CA . VAL A 1 222 ? -5.401 9.500 -13.156 1.00 57.68 222 VAL A CA 1
ATOM 1666 C C . VAL A 1 222 ? -4.194 10.421 -13.186 1.00 53.61 222 VAL A C 1
ATOM 1667 O O . VAL A 1 222 ? -3.232 10.170 -13.915 1.00 56.32 222 VAL A O 1
ATOM 1671 N N . ARG A 1 223 ? -4.271 11.487 -12.390 1.00 51.32 223 ARG A N 1
ATOM 1672 C CA . ARG A 1 223 ? -3.208 12.492 -12.262 1.00 51.67 223 ARG A CA 1
ATOM 1673 C C . ARG A 1 223 ? -2.755 12.708 -10.830 1.00 50.86 223 ARG A C 1
ATOM 1674 O O . ARG A 1 223 ? -3.482 12.398 -9.873 1.00 51.30 223 ARG A O 1
ATOM 1682 N N . THR A 1 224 ? -1.552 13.254 -10.690 1.00 48.22 224 THR A N 1
ATOM 1683 C CA . THR A 1 224 ? -0.949 13.473 -9.387 1.00 45.10 224 THR A CA 1
ATOM 1684 C C . THR A 1 224 ? -0.928 14.926 -8.987 1.00 45.36 224 THR A C 1
ATOM 1685 O O . THR A 1 224 ? -0.790 15.804 -9.830 1.00 48.09 224 THR A O 1
ATOM 1689 N N . HIS A 1 225 ? -1.138 15.202 -7.714 1.00 47.39 225 HIS A N 1
ATOM 1690 C CA . HIS A 1 225 ? -0.912 16.570 -7.279 1.00 45.49 225 HIS A CA 1
ATOM 1691 C C . HIS A 1 225 ? -0.287 16.717 -5.909 1.00 48.93 225 HIS A C 1
ATOM 1692 O O . HIS A 1 225 ? -0.821 16.294 -4.872 1.00 50.33 225 HIS A O 1
ATOM 1699 N N . ALA A 1 226 ? 0.878 17.364 -5.969 1.00 40.84 226 ALA A N 1
ATOM 1700 C CA . ALA A 1 226 ? 1.741 17.571 -4.834 1.00 41.26 226 ALA A CA 1
ATOM 1701 C C . ALA A 1 226 ? 1.184 18.621 -3.905 1.00 45.54 226 ALA A C 1
ATOM 1702 O O . ALA A 1 226 ? 0.973 19.779 -4.282 1.00 41.67 226 ALA A O 1
ATOM 1704 N N . ALA A 1 227 ? 0.978 18.203 -2.664 1.00 43.32 227 ALA A N 1
ATOM 1705 C CA . ALA A 1 227 ? 0.451 19.098 -1.658 1.00 39.85 227 ALA A CA 1
ATOM 1706 C C . ALA A 1 227 ? 0.708 18.493 -0.316 1.00 43.48 227 ALA A C 1
ATOM 1707 O O . ALA A 1 227 ? 0.941 17.287 -0.210 1.00 44.21 227 ALA A O 1
ATOM 1709 N N . ASP A 1 228 ? 0.655 19.336 0.706 1.00 41.14 228 ASP A N 1
ATOM 1710 C CA . ASP A 1 228 ? 0.677 18.876 2.059 1.00 39.47 228 ASP A CA 1
ATOM 1711 C C . ASP A 1 228 ? -0.772 18.699 2.497 1.00 42.25 228 ASP A C 1
ATOM 1712 O O . ASP A 1 228 ? -1.563 19.627 2.365 1.00 41.03 228 ASP A O 1
ATOM 1717 N N . ILE A 1 229 ? -1.140 17.515 2.981 1.00 40.04 229 ILE A N 1
ATOM 1718 C CA . ILE A 1 229 ? -2.547 17.265 3.309 1.00 39.37 229 ILE A CA 1
ATOM 1719 C C . ILE A 1 229 ? -3.076 18.163 4.445 1.00 41.03 229 ILE A C 1
ATOM 1720 O O . ILE A 1 229 ? -4.294 18.296 4.601 1.00 40.57 229 ILE A O 1
ATOM 1725 N N . PHE A 1 230 ? -2.184 18.760 5.241 1.00 37.14 230 PHE A N 1
ATOM 1726 C CA . PHE A 1 230 ? -2.611 19.682 6.303 1.00 43.18 230 PHE A CA 1
ATOM 1727 C C . PHE A 1 230 ? -2.604 21.186 5.933 1.00 45.36 230 PHE A C 1
ATOM 1728 O O . PHE A 1 230 ? -3.557 21.905 6.237 1.00 42.60 230 PHE A O 1
ATOM 1736 N N . THR A 1 231 ? -1.511 21.664 5.344 1.00 42.44 231 THR A N 1
ATOM 1737 C CA . THR A 1 231 ? -1.305 23.101 5.130 1.00 46.70 231 THR A CA 1
ATOM 1738 C C . THR A 1 231 ? -1.701 23.614 3.740 1.00 46.15 231 THR A C 1
ATOM 1739 O O . THR A 1 231 ? -1.773 24.814 3.512 1.00 46.98 231 THR A O 1
ATOM 1743 N N . ASP A 1 232 ? -1.856 22.710 2.792 1.00 44.41 232 ASP A N 1
ATOM 1744 C CA . ASP A 1 232 ? -2.221 23.094 1.441 1.00 43.54 232 ASP A CA 1
ATOM 1745 C C . ASP A 1 232 ? -3.703 22.863 1.198 1.00 45.60 232 ASP A C 1
ATOM 1746 O O . ASP A 1 232 ? -4.333 22.059 1.882 1.00 47.72 232 ASP A O 1
ATOM 1751 N N . SER A 1 233 ? -4.252 23.520 0.189 1.00 51.05 233 SER A N 1
ATOM 1752 C CA . SER A 1 233 ? -5.655 23.315 -0.134 1.00 53.85 233 SER A CA 1
ATOM 1753 C C . SER A 1 233 ? -5.864 22.041 -0.894 1.00 47.87 233 SER A C 1
ATOM 1754 O O . SER A 1 233 ? -5.023 21.662 -1.710 1.00 50.33 233 SER A O 1
ATOM 1757 N N . TYR A 1 234 ? -7.007 21.405 -0.651 1.00 43.80 234 TYR A N 1
ATOM 1758 C CA . TYR A 1 234 ? -7.398 20.286 -1.473 1.00 44.77 234 TYR A CA 1
ATOM 1759 C C . TYR A 1 234 ? -7.984 20.864 -2.752 1.00 50.10 234 TYR A C 1
ATOM 1760 O O . TYR A 1 234 ? -8.800 21.789 -2.703 1.00 50.21 234 TYR A O 1
ATOM 1769 N N . PRO A 1 235 ? -7.576 20.314 -3.906 1.00 47.96 235 PRO A N 1
ATOM 1770 C CA . PRO A 1 235 ? -8.109 20.751 -5.196 1.00 45.43 235 PRO A CA 1
ATOM 1771 C C . PRO A 1 235 ? -9.630 20.748 -5.245 1.00 46.17 235 PRO A C 1
ATOM 1772 O O . PRO A 1 235 ? -10.278 19.788 -4.842 1.00 47.24 235 PRO A O 1
ATOM 1776 N N . ALA A 1 236 ? -10.189 21.829 -5.772 1.00 53.37 236 ALA A N 1
ATOM 1777 C CA . ALA A 1 236 ? -11.624 21.978 -5.860 1.00 42.97 236 ALA A CA 1
ATOM 1778 C C . ALA A 1 236 ? -12.169 21.158 -7.019 1.00 47.35 236 ALA A C 1
ATOM 1779 O O . ALA A 1 236 ? -11.410 20.575 -7.796 1.00 49.44 236 ALA A O 1
ATOM 1781 N N . GLY A 1 237 ? -13.493 21.116 -7.124 1.00 56.30 237 GLY A N 1
ATOM 1782 C CA . GLY A 1 237 ? -14.174 20.448 -8.221 1.00 50.53 237 GLY A CA 1
ATOM 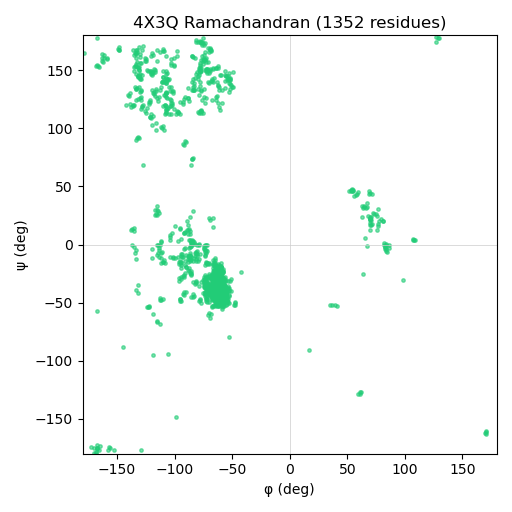1783 C C . GLY A 1 237 ? -14.167 18.935 -8.138 1.00 52.68 237 GLY A C 1
ATOM 1784 O O . GLY A 1 237 ? -14.317 18.251 -9.149 1.00 54.48 237 GLY A O 1
ATOM 1785 N N . HIS A 1 238 ? -14.055 18.402 -6.924 1.00 57.88 238 HIS A N 1
ATOM 1786 C CA . HIS A 1 238 ? -14.106 16.958 -6.767 1.00 53.12 238 HIS A CA 1
ATOM 1787 C C . HIS A 1 238 ? -15.379 16.477 -6.108 1.00 51.25 238 HIS A C 1
ATOM 1788 O O . HIS A 1 238 ? -15.927 17.074 -5.163 1.00 50.98 238 HIS A O 1
ATOM 1795 N N . ASP A 1 239 ? -15.814 15.367 -6.681 1.00 53.96 239 ASP A N 1
ATOM 1796 C CA . ASP A 1 239 ? -17.000 14.603 -6.364 1.00 53.09 239 ASP A CA 1
ATOM 1797 C C . ASP A 1 239 ? -16.895 13.811 -5.063 1.00 54.47 239 ASP A C 1
ATOM 1798 O O . ASP A 1 239 ? -17.838 13.704 -4.269 1.00 50.38 239 ASP A O 1
ATOM 1803 N N . CYS A 1 240 ? -15.716 13.228 -4.888 1.00 50.88 240 CYS A N 1
ATOM 1804 C CA . CYS A 1 240 ? -15.474 12.222 -3.879 1.00 46.79 240 CYS A CA 1
ATOM 1805 C C . CYS A 1 240 ? -14.112 12.486 -3.270 1.00 45.35 240 CYS A C 1
ATOM 1806 O O . CYS A 1 240 ? -13.119 12.595 -3.997 1.00 40.68 240 CYS A O 1
ATOM 1809 N N . VAL A 1 241 ? -14.057 12.573 -1.944 1.00 43.10 241 VAL A N 1
ATOM 1810 C CA . VAL A 1 241 ? -12.776 12.669 -1.259 1.00 43.44 241 VAL A CA 1
ATOM 1811 C C . VAL A 1 241 ? -12.499 11.338 -0.568 1.00 48.19 241 VAL A C 1
ATOM 1812 O O . VAL A 1 241 ? -13.293 10.898 0.274 1.00 44.65 241 VAL A O 1
ATOM 1816 N N . LEU A 1 242 ? -11.401 10.685 -0.949 1.00 40.33 242 LEU A N 1
ATOM 1817 C CA . LEU A 1 242 ? -11.049 9.379 -0.388 1.00 38.44 242 LEU A CA 1
ATOM 1818 C C . LEU A 1 242 ? -9.830 9.444 0.552 1.00 41.12 242 LEU A C 1
ATOM 1819 O O . LEU A 1 242 ? -8.783 9.999 0.213 1.00 39.40 242 LEU A O 1
ATOM 1824 N N . PHE A 1 243 ? -9.993 8.895 1.750 1.00 46.39 243 PHE A N 1
ATOM 1825 C CA . PHE A 1 243 ? -8.881 8.714 2.679 1.00 45.06 243 PHE A CA 1
ATOM 1826 C C . PHE A 1 243 ? -8.592 7.218 2.816 1.00 43.76 243 PHE A C 1
ATOM 1827 O O . PHE A 1 243 ? -9.290 6.519 3.549 1.00 49.41 243 PHE A O 1
ATOM 1835 N N . ALA A 1 244 ? -7.580 6.722 2.118 1.00 39.76 244 ALA A N 1
ATOM 1836 C CA . ALA A 1 244 ? -7.239 5.303 2.188 1.00 42.27 244 ALA A CA 1
ATOM 1837 C C . ALA A 1 244 ? -5.965 5.075 3.014 1.00 38.53 244 ALA A C 1
ATOM 1838 O O . ALA A 1 244 ? -4.894 5.566 2.654 1.00 34.19 244 ALA A O 1
ATOM 1840 N N . HIS A 1 245 ? -6.107 4.350 4.132 1.00 41.47 245 HIS A N 1
ATOM 1841 C CA . HIS A 1 245 ? -4.982 4.032 5.038 1.00 39.62 245 HIS A CA 1
ATOM 1842 C C . HIS A 1 245 ? -4.303 5.307 5.465 1.00 39.37 245 HIS A C 1
ATOM 1843 O O . HIS A 1 245 ? -3.088 5.429 5.375 1.00 35.40 245 HIS A O 1
ATOM 1850 N N . GLN A 1 246 ? -5.117 6.274 5.867 1.00 43.49 246 GLN A N 1
ATOM 1851 C CA . GLN A 1 246 ? -4.651 7.626 6.080 1.00 38.36 246 GLN A CA 1
ATOM 1852 C C . GLN A 1 246 ? -4.961 8.091 7.489 1.00 37.48 246 GLN A C 1
ATOM 1853 O O . GLN A 1 246 ? -4.076 8.540 8.219 1.00 39.72 246 GLN A O 1
ATOM 1859 N N . LEU A 1 247 ? -6.227 7.985 7.876 1.00 40.79 247 LEU A N 1
ATOM 1860 C CA . LEU A 1 247 ? -6.663 8.547 9.150 1.00 35.94 247 LEU A CA 1
ATOM 1861 C C . LEU A 1 247 ? -6.112 7.773 10.327 1.00 42.39 247 LEU A C 1
ATOM 1862 O O . LEU A 1 247 ? -6.113 8.276 11.460 1.00 45.70 247 LEU A O 1
ATOM 1867 N N . VAL A 1 248 ? -5.623 6.562 10.046 1.00 41.34 248 VAL A N 1
ATOM 1868 C CA . VAL A 1 248 ? -4.953 5.713 11.033 1.00 42.96 248 VAL A CA 1
ATOM 1869 C C . VAL A 1 248 ? -3.637 6.333 11.517 1.00 41.08 248 VAL A C 1
ATOM 1870 O O . VAL A 1 248 ? -3.148 6.024 12.600 1.00 39.10 248 VAL A O 1
ATOM 1874 N N . ILE A 1 249 ? -3.074 7.213 10.702 1.00 39.73 249 ILE A N 1
ATOM 1875 C CA . ILE A 1 249 ? -1.844 7.911 11.036 1.00 37.14 249 ILE A CA 1
ATOM 1876 C C . ILE A 1 249 ? -2.002 8.990 12.109 1.00 38.08 249 ILE A C 1
ATOM 1877 O O . ILE A 1 249 ? -1.079 9.260 12.883 1.00 40.27 249 ILE A O 1
ATOM 1882 N N . TRP A 1 250 ? -3.154 9.641 12.141 1.00 37.52 250 TRP A N 1
ATOM 1883 C CA . TRP A 1 250 ? -3.251 10.882 12.903 1.00 39.82 250 TRP A CA 1
ATOM 1884 C C . TRP A 1 250 ? -4.154 10.777 14.121 1.00 44.54 250 TRP A C 1
ATOM 1885 O O . TRP A 1 250 ? -4.933 9.835 14.260 1.00 46.02 250 TRP A O 1
ATOM 1896 N N . SER A 1 251 ? -4.045 11.763 15.002 1.00 50.15 251 SER A N 1
ATOM 1897 C CA . SER A 1 251 ? -4.890 11.871 16.191 1.00 47.59 251 SER A CA 1
ATOM 1898 C C . SER A 1 251 ? -6.347 12.179 15.816 1.00 49.13 251 SER A C 1
ATOM 1899 O O . SER A 1 251 ? -6.638 12.513 14.671 1.00 44.99 251 SER A O 1
ATOM 1902 N N . PRO A 1 252 ? -7.275 12.044 16.776 1.00 54.68 252 PRO A N 1
ATOM 1903 C CA . PRO A 1 252 ? -8.660 12.410 16.442 1.00 53.37 252 PRO A CA 1
ATOM 1904 C C . PRO A 1 252 ? -8.857 13.877 16.039 1.00 50.69 252 PRO A C 1
ATOM 1905 O O . PRO A 1 252 ? -9.649 14.155 15.134 1.00 55.60 252 PRO A O 1
ATOM 1909 N N . GLU A 1 253 ? -8.143 14.796 16.665 1.00 45.70 253 GLU A N 1
ATOM 1910 C CA . GLU A 1 253 ? -8.306 16.202 16.335 1.00 46.89 253 GLU A CA 1
ATOM 1911 C C . GLU A 1 253 ? -7.703 16.501 14.966 1.00 48.63 253 GLU A C 1
ATOM 1912 O O . GLU A 1 253 ? -8.224 17.332 14.225 1.00 52.53 253 GLU A O 1
ATOM 1918 N N . GLN A 1 254 ? -6.624 15.809 14.607 1.00 50.92 254 GLN A N 1
ATOM 1919 C CA . GLN A 1 254 ? -6.031 16.008 13.286 1.00 48.75 254 GLN A CA 1
ATOM 1920 C C . GLN A 1 254 ? -6.951 15.431 12.235 1.00 50.90 254 GLN A C 1
ATOM 1921 O O . GLN A 1 254 ? -7.047 15.953 11.110 1.00 47.30 254 GLN A O 1
ATOM 1927 N N . ASN A 1 255 ? -7.613 14.339 12.606 1.00 47.24 255 ASN A N 1
ATOM 1928 C CA . ASN A 1 255 ? -8.556 13.686 11.713 1.00 51.70 255 ASN A CA 1
ATOM 1929 C C . ASN A 1 255 ? -9.768 14.590 11.472 1.00 51.45 255 ASN A C 1
ATOM 1930 O O . ASN A 1 255 ? -10.277 14.671 10.352 1.00 45.22 255 ASN A O 1
ATOM 1935 N N . LEU A 1 256 ? -10.197 15.295 12.518 1.00 52.84 256 LEU A N 1
ATOM 1936 C CA . LEU A 1 256 ? -11.297 16.244 12.397 1.00 50.49 256 LEU A CA 1
ATOM 1937 C C . LEU A 1 256 ? -10.908 17.342 11.404 1.00 52.09 256 LEU A C 1
ATOM 1938 O O . LEU A 1 256 ? -11.693 17.699 10.522 1.00 51.92 256 LEU A O 1
ATOM 1943 N N . THR A 1 257 ? -9.681 17.845 11.544 1.00 47.52 257 THR A N 1
ATOM 1944 C CA . THR A 1 257 ? -9.125 18.850 10.647 1.00 47.74 257 THR A CA 1
ATOM 1945 C C . THR A 1 257 ? -9.110 18.396 9.187 1.00 49.10 257 THR A C 1
ATOM 1946 O O . THR A 1 257 ? -9.526 19.127 8.276 1.00 50.07 257 THR A O 1
ATOM 1950 N N . LEU A 1 258 ? -8.624 17.183 8.971 1.00 47.63 258 LEU A N 1
ATOM 1951 C CA . LEU A 1 258 ? -8.578 16.628 7.631 1.00 48.94 258 LEU A CA 1
ATOM 1952 C C . LEU A 1 258 ? -9.978 16.462 7.049 1.00 44.32 258 LEU A C 1
ATOM 1953 O O . LEU A 1 258 ? -10.198 16.722 5.880 1.00 46.39 258 LEU A O 1
ATOM 1958 N N . LEU A 1 259 ? -10.918 16.028 7.874 1.00 43.65 259 LEU A N 1
ATOM 1959 C CA . LEU A 1 259 ? -12.275 15.793 7.416 1.00 43.19 259 LEU A CA 1
ATOM 1960 C C . LEU A 1 259 ? -13.016 17.102 7.121 1.00 48.19 259 LEU A C 1
ATOM 1961 O O . LEU A 1 259 ? -13.862 17.164 6.220 1.00 43.75 259 LEU A O 1
ATOM 1966 N N . ARG A 1 260 ? -12.724 18.139 7.900 1.00 45.22 260 ARG A N 1
ATOM 1967 C CA . ARG A 1 260 ? -13.302 19.433 7.606 1.00 50.44 260 ARG A CA 1
ATOM 1968 C C . ARG A 1 260 ? -12.805 19.974 6.244 1.00 50.33 260 ARG A C 1
ATOM 1969 O O . ARG A 1 260 ? -13.579 20.575 5.491 1.00 42.82 260 ARG A O 1
ATOM 1977 N N . LYS A 1 261 ? -11.531 19.748 5.931 1.00 42.02 261 LYS A N 1
ATOM 1978 C CA . LYS A 1 261 ? -10.999 20.124 4.630 1.00 46.83 261 LYS A CA 1
ATOM 1979 C C . LYS A 1 261 ? -11.672 19.309 3.529 1.00 49.00 261 LYS A C 1
ATOM 1980 O O . LYS A 1 261 ? -11.941 19.828 2.446 1.00 46.27 261 LYS A O 1
ATOM 1986 N N . ALA A 1 262 ? -11.971 18.044 3.826 1.00 43.34 262 ALA A N 1
ATOM 1987 C CA . ALA A 1 262 ? -12.658 17.186 2.875 1.00 45.06 262 ALA A CA 1
ATOM 1988 C C . ALA A 1 262 ? -14.049 17.742 2.597 1.00 46.15 262 ALA A C 1
ATOM 1989 O O . ALA A 1 262 ? -14.490 17.818 1.448 1.00 44.52 262 ALA A O 1
ATOM 1991 N N . TYR A 1 263 ? -14.715 18.176 3.656 1.00 44.41 263 TYR A N 1
ATOM 1992 C CA . TYR A 1 263 ? -16.038 18.757 3.528 1.00 46.50 263 TYR A CA 1
ATOM 1993 C C . TYR A 1 263 ? -16.046 20.032 2.683 1.00 52.32 263 TYR A C 1
ATOM 1994 O O . TYR A 1 263 ? -16.832 20.136 1.739 1.00 48.67 263 TYR A O 1
ATOM 2003 N N . ASP A 1 264 ? -15.142 20.971 2.991 1.00 49.84 264 ASP A N 1
ATOM 2004 C CA . ASP A 1 264 ? -15.112 22.261 2.317 1.00 42.11 264 ASP A CA 1
ATOM 2005 C C . ASP A 1 264 ? -14.767 22.118 0.842 1.00 45.42 264 ASP A C 1
ATOM 2006 O O . ASP A 1 264 ? -15.178 22.923 0.012 1.00 50.44 264 ASP A O 1
ATOM 2011 N N . ALA A 1 265 ? -14.023 21.073 0.519 1.00 41.33 265 ALA A N 1
ATOM 2012 C CA . ALA A 1 265 ? -13.478 20.959 -0.805 1.00 43.75 265 ALA A CA 1
ATOM 2013 C C . ALA A 1 265 ? -14.411 20.175 -1.705 1.00 42.96 265 ALA A C 1
ATOM 2014 O O . ALA A 1 265 ? -14.459 20.434 -2.895 1.00 42.04 265 ALA A O 1
ATOM 2016 N N . VAL A 1 266 ? -15.194 19.271 -1.129 1.00 40.92 266 VAL A N 1
ATOM 2017 C CA . VAL A 1 266 ? -15.992 18.351 -1.927 1.00 44.71 266 VAL A CA 1
ATOM 2018 C C . VAL A 1 266 ? -17.251 19.048 -2.420 1.00 42.50 266 VAL A C 1
ATOM 2019 O O . VAL A 1 266 ? -17.816 19.890 -1.729 1.00 41.87 266 VAL A O 1
ATOM 2023 N N . GLU A 1 267 ? -17.686 18.706 -3.626 1.00 43.14 267 GLU A N 1
ATOM 2024 C CA . GLU A 1 267 ? -18.935 19.268 -4.134 1.00 47.13 267 GLU A CA 1
ATOM 2025 C C . GLU A 1 267 ? -20.091 18.841 -3.250 1.00 49.66 267 GLU A C 1
ATOM 2026 O O . GLU A 1 267 ? -20.159 17.674 -2.818 1.00 46.31 267 GLU A O 1
ATOM 2032 N N . PRO A 1 268 ? -20.995 19.789 -2.955 1.00 47.49 268 PRO A N 1
ATOM 2033 C CA . PRO A 1 268 ? -22.224 19.411 -2.259 1.00 48.26 268 PRO A CA 1
ATOM 2034 C C . PRO A 1 268 ? -22.922 18.276 -3.013 1.00 46.04 268 PRO A C 1
ATOM 2035 O O . PRO A 1 268 ? -22.873 18.218 -4.251 1.00 40.83 268 PRO A O 1
ATOM 2039 N N . GLY A 1 269 ? -23.498 17.348 -2.258 1.00 43.95 269 GLY A N 1
ATOM 2040 C CA . GLY A 1 269 ? -24.019 16.122 -2.820 1.00 44.13 269 GLY A CA 1
ATOM 2041 C C . GLY A 1 269 ? -22.932 15.073 -2.995 1.00 44.26 269 GLY A C 1
ATOM 2042 O O . GLY A 1 269 ? -23.222 13.939 -3.361 1.00 51.68 269 GLY A O 1
ATOM 2043 N N . GLY A 1 270 ? -21.683 15.450 -2.735 1.00 44.49 270 GLY A N 1
ATOM 2044 C CA . GLY A 1 270 ? -20.555 14.534 -2.822 1.00 47.21 270 GLY A CA 1
ATOM 2045 C C . GLY A 1 270 ? -20.386 13.555 -1.658 1.00 50.07 270 GLY A C 1
ATOM 2046 O O . GLY A 1 270 ? -21.074 13.636 -0.630 1.00 45.30 270 GLY A O 1
ATOM 2047 N N . ARG A 1 271 ? -19.429 12.640 -1.805 1.00 53.15 271 ARG A N 1
ATOM 2048 C CA . ARG A 1 271 ? -19.185 11.621 -0.785 1.00 49.14 271 ARG A CA 1
ATOM 2049 C C . ARG A 1 271 ? -17.799 11.718 -0.142 1.00 46.73 271 ARG A C 1
ATOM 2050 O O . ARG A 1 271 ? -16.842 12.177 -0.758 1.00 47.64 271 ARG A O 1
ATOM 2058 N N . VAL A 1 272 ? -17.705 11.308 1.119 1.00 48.23 272 VAL A N 1
ATOM 2059 C CA . VAL A 1 272 ? -16.404 11.157 1.756 1.00 44.22 272 VAL A CA 1
ATOM 2060 C C . VAL A 1 272 ? -16.237 9.687 2.147 1.00 45.78 272 VAL A C 1
ATOM 2061 O O . VAL A 1 272 ? -17.133 9.081 2.732 1.00 44.60 272 VAL A O 1
ATOM 2065 N N . LEU A 1 273 ? -15.097 9.102 1.787 1.00 43.90 273 LEU A N 1
ATOM 2066 C CA . LEU A 1 273 ? -14.840 7.709 2.104 1.00 42.11 273 LEU A CA 1
ATOM 2067 C C . LEU A 1 273 ? -13.563 7.541 2.946 1.00 50.81 273 LEU A C 1
ATOM 2068 O O . LEU A 1 273 ? -12.486 8.033 2.577 1.00 45.02 273 LEU A O 1
ATOM 2073 N N . VAL A 1 274 ? -13.707 6.894 4.104 1.00 53.49 274 VAL A N 1
ATOM 2074 C CA . VAL A 1 274 ? -12.557 6.523 4.931 1.00 48.93 274 VAL A CA 1
ATOM 2075 C C . VAL A 1 274 ? -12.331 5.014 4.863 1.00 47.86 274 VAL A C 1
ATOM 2076 O O . VAL A 1 274 ? -13.158 4.221 5.314 1.00 46.11 274 VAL A O 1
ATOM 2080 N N . PHE A 1 275 ? -11.207 4.629 4.278 1.00 48.94 275 PHE A N 1
ATOM 2081 C CA . PHE A 1 275 ? -10.904 3.232 4.027 1.00 49.97 275 PHE A CA 1
ATOM 2082 C C . PHE A 1 275 ? -9.617 2.799 4.724 1.00 47.17 275 PHE A C 1
ATOM 2083 O O . PHE A 1 275 ? -8.530 3.276 4.390 1.00 45.00 275 PHE A O 1
ATOM 2091 N N . ASN A 1 276 ? -9.763 1.923 5.714 1.00 46.40 276 ASN A N 1
ATOM 2092 C CA . ASN A 1 276 ? -8.624 1.324 6.422 1.00 50.42 276 ASN A CA 1
ATOM 2093 C C . ASN A 1 276 ? -9.094 0.178 7.341 1.00 49.84 276 ASN A C 1
ATOM 2094 O O . ASN A 1 276 ? -10.273 -0.173 7.343 1.00 46.24 276 ASN A O 1
ATOM 2099 N N . ALA A 1 277 ? -8.175 -0.388 8.123 1.00 43.49 277 ALA A N 1
ATOM 2100 C CA . ALA A 1 277 ? -8.538 -1.351 9.145 1.00 44.80 277 ALA A CA 1
ATOM 2101 C C . ALA A 1 277 ? -9.226 -0.585 10.269 1.00 46.72 277 ALA A C 1
ATOM 2102 O O . ALA A 1 277 ? -8.956 0.608 10.464 1.00 43.30 277 ALA A O 1
ATOM 2104 N N . PHE A 1 278 ? -10.135 -1.246 10.983 1.00 44.52 278 PHE A N 1
ATOM 2105 C CA . PHE A 1 278 ? -10.857 -0.590 12.070 1.00 44.75 278 PHE A CA 1
ATOM 2106 C C . PHE A 1 278 ? -10.830 -1.480 13.299 1.00 44.75 278 PHE A C 1
ATOM 2107 O O . PHE A 1 278 ? -10.901 -2.700 13.192 1.00 47.06 278 PHE A O 1
ATOM 2115 N N . THR A 1 279 ? -10.746 -0.872 14.470 1.00 49.95 279 THR A N 1
ATOM 2116 C CA . THR A 1 279 ? -10.903 -1.613 15.712 1.00 49.13 279 THR A CA 1
ATOM 2117 C C . THR A 1 279 ? -12.382 -1.762 16.016 1.00 51.52 279 THR A C 1
ATOM 2118 O O . THR A 1 279 ? -13.132 -0.783 15.957 1.00 51.94 279 THR A O 1
ATOM 2122 N N . ASP A 1 280 ? -12.797 -2.978 16.361 1.00 48.05 280 ASP A N 1
ATOM 2123 C CA . ASP A 1 280 ? -14.176 -3.212 16.761 1.00 45.21 280 ASP A CA 1
ATOM 2124 C C . ASP A 1 280 ? -14.556 -2.264 17.887 1.00 50.73 280 ASP A C 1
ATOM 2125 O O . ASP A 1 280 ? -13.719 -1.911 18.727 1.00 51.58 280 ASP A O 1
ATOM 2130 N N . ASP A 1 281 ? -15.812 -1.823 17.878 1.00 51.76 281 ASP A N 1
ATOM 2131 C CA . ASP A 1 281 ? -16.276 -0.817 18.830 1.00 54.15 281 ASP A CA 1
ATOM 2132 C C . ASP A 1 281 ? -16.207 -1.330 20.264 1.00 54.31 281 ASP A C 1
ATOM 2133 O O . ASP A 1 281 ? -16.129 -0.526 21.196 1.00 54.06 281 ASP A O 1
ATOM 2138 N N . ASP A 1 282 ? -16.257 -2.654 20.446 1.00 50.90 282 ASP A N 1
ATOM 2139 C CA . ASP A 1 282 ? -16.211 -3.224 21.795 1.00 55.89 282 ASP A CA 1
ATOM 2140 C C . ASP A 1 282 ? -14.780 -3.376 22.313 1.00 52.52 282 ASP A C 1
ATOM 2141 O O . ASP A 1 282 ? -14.575 -3.890 23.402 1.00 57.86 282 ASP A O 1
ATOM 2146 N N . ARG A 1 283 ? -13.806 -2.972 21.497 1.00 52.40 283 ARG A N 1
ATOM 2147 C CA . ARG A 1 283 ? -12.384 -2.930 21.865 1.00 48.43 283 ARG A CA 1
ATOM 2148 C C . ARG A 1 283 ? -11.757 -4.282 22.188 1.00 47.32 283 ARG A C 1
ATOM 2149 O O . ARG A 1 283 ? -10.837 -4.350 22.988 1.00 48.85 283 ARG A O 1
ATOM 2157 N N . THR A 1 284 ? -12.231 -5.349 21.551 1.00 49.91 284 THR A N 1
ATOM 2158 C CA . THR A 1 284 ? -11.714 -6.692 21.828 1.00 45.89 284 THR A CA 1
ATOM 2159 C C . THR A 1 284 ? -10.986 -7.263 20.627 1.00 48.02 284 THR A C 1
ATOM 2160 O O . THR A 1 284 ? -10.483 -8.377 20.674 1.00 48.46 284 THR A O 1
ATOM 2164 N N . GLY A 1 285 ? -10.974 -6.524 19.527 1.00 46.66 285 GLY A N 1
ATOM 2165 C CA . GLY A 1 285 ? -10.336 -7.027 18.333 1.00 42.39 285 GLY A CA 1
ATOM 2166 C C . GLY A 1 285 ? -10.603 -6.164 17.122 1.00 48.47 285 GLY A C 1
ATOM 2167 O O . GLY A 1 285 ? -10.990 -5.001 17.241 1.00 51.18 285 GLY A O 1
ATOM 2168 N N . PRO A 1 286 ? -10.389 -6.727 15.934 1.00 43.95 286 PRO A N 1
ATOM 2169 C CA . PRO A 1 286 ? -9.872 -8.083 15.723 1.00 42.24 286 PRO A CA 1
ATOM 2170 C C . PRO A 1 286 ? -8.388 -8.201 16.037 1.00 40.00 286 PRO A C 1
ATOM 2171 O O . PRO A 1 286 ? -7.724 -7.202 16.309 1.00 40.73 286 PRO A O 1
ATOM 2175 N N . LEU A 1 287 ? -7.884 -9.424 15.998 1.00 37.72 287 LEU A N 1
ATOM 2176 C CA . LEU A 1 287 ? -6.480 -9.678 16.267 1.00 41.26 287 LEU A CA 1
ATOM 2177 C C . LEU A 1 287 ? -5.551 -8.808 15.393 1.00 43.38 287 LEU A C 1
ATOM 2178 O O . LEU A 1 287 ? -4.578 -8.219 15.904 1.00 37.72 287 LEU A O 1
ATOM 2183 N N . TYR A 1 288 ? -5.891 -8.700 14.103 1.00 44.15 288 TYR A N 1
ATOM 2184 C CA . TYR A 1 288 ? -5.126 -7.927 13.115 1.00 45.35 288 TYR A CA 1
ATOM 2185 C C . TYR A 1 288 ? -4.914 -6.480 13.572 1.00 43.88 288 TYR A C 1
ATOM 2186 O O . TYR A 1 288 ? -3.810 -5.970 13.492 1.00 39.00 288 TYR A O 1
ATOM 2195 N N . ALA A 1 289 ? -5.974 -5.810 14.006 1.00 42.46 289 ALA A N 1
ATOM 2196 C CA . ALA A 1 289 ? -5.834 -4.430 14.454 1.00 43.46 289 ALA A CA 1
ATOM 2197 C C . ALA A 1 289 ? -4.993 -4.420 15.713 1.00 42.77 289 ALA A C 1
ATOM 2198 O O . ALA A 1 289 ? -4.096 -3.582 15.899 1.00 40.41 289 ALA A O 1
ATOM 2200 N N . ALA A 1 290 ? -5.291 -5.377 16.580 1.00 46.59 290 ALA A N 1
ATOM 2201 C CA . ALA A 1 290 ? -4.633 -5.445 17.858 1.00 41.57 290 ALA A CA 1
ATOM 2202 C C . ALA A 1 290 ? -3.131 -5.581 17.659 1.00 42.14 290 ALA A C 1
ATOM 2203 O O . ALA A 1 290 ? -2.340 -4.890 18.332 1.00 40.04 290 ALA A O 1
ATOM 2205 N N . LEU A 1 291 ? -2.744 -6.393 16.677 1.00 33.58 291 LEU A N 1
ATOM 2206 C CA . LEU A 1 291 ? -1.335 -6.643 16.459 1.00 36.73 291 LEU A CA 1
ATOM 2207 C C . LEU A 1 291 ? -0.676 -5.575 15.609 1.00 38.31 291 LEU A C 1
ATOM 2208 O O . LEU A 1 291 ? 0.422 -5.128 15.918 1.00 41.11 291 LEU A O 1
ATOM 2213 N N . ASP A 1 292 ? -1.361 -5.157 14.551 1.00 44.38 292 ASP A N 1
ATOM 2214 C CA . ASP A 1 292 ? -0.867 -4.151 13.618 1.00 40.16 292 ASP A CA 1
ATOM 2215 C C . ASP A 1 292 ? -0.607 -2.804 14.283 1.00 38.28 292 ASP A C 1
ATOM 2216 O O . ASP A 1 292 ? 0.209 -2.013 13.808 1.00 41.64 292 ASP A O 1
ATOM 2221 N N . ASN A 1 293 ? -1.291 -2.563 15.395 1.00 35.66 293 ASN A N 1
ATOM 2222 C CA . ASN A 1 293 ? -1.068 -1.380 16.201 1.00 38.20 293 ASN A CA 1
ATOM 2223 C C . ASN A 1 293 ? 0.383 -1.244 16.730 1.00 41.04 293 ASN A C 1
ATOM 2224 O O . ASN A 1 293 ? 0.826 -0.143 17.072 1.00 38.50 293 ASN A O 1
ATOM 2229 N N . VAL A 1 294 ? 1.124 -2.346 16.831 1.00 36.75 294 VAL A N 1
ATOM 2230 C CA . VAL A 1 294 ? 2.516 -2.241 17.269 1.00 36.07 294 VAL A CA 1
ATOM 2231 C C . VAL A 1 294 ? 3.344 -1.411 16.243 1.00 33.55 294 VAL A C 1
ATOM 2232 O O . VAL A 1 294 ? 4.177 -0.576 16.603 1.00 35.95 294 VAL A O 1
ATOM 2236 N N . TYR A 1 295 ? 3.082 -1.637 14.969 1.00 31.33 295 TYR A N 1
ATOM 2237 C CA . TYR A 1 295 ? 3.663 -0.842 13.907 1.00 36.98 295 TYR A CA 1
ATOM 2238 C C . TYR A 1 295 ? 3.271 0.627 14.027 1.00 34.10 295 TYR A C 1
ATOM 2239 O O . TYR A 1 295 ? 4.125 1.516 14.005 1.00 33.65 295 TYR A O 1
ATOM 2248 N N . PHE A 1 296 ? 1.980 0.874 14.192 1.00 36.81 296 PHE A N 1
ATOM 2249 C CA . PHE A 1 296 ? 1.479 2.241 14.253 1.00 41.30 296 PHE A CA 1
ATOM 2250 C C . PHE A 1 296 ? 1.968 3.001 15.482 1.00 39.49 296 PHE A C 1
ATOM 2251 O O . PHE A 1 296 ? 2.188 4.218 15.405 1.00 42.58 296 PHE A O 1
ATOM 2259 N N . THR A 1 297 ? 2.182 2.290 16.587 1.00 35.05 297 THR A N 1
ATOM 2260 C CA . THR A 1 297 ? 2.655 2.920 17.816 1.00 36.54 297 THR A CA 1
ATOM 2261 C C . THR A 1 297 ? 4.136 3.295 17.679 1.00 38.20 297 THR A C 1
ATOM 2262 O O . THR A 1 297 ? 4.574 4.293 18.256 1.00 37.88 297 THR A O 1
ATOM 2266 N N . THR A 1 298 ? 4.906 2.514 16.919 1.00 33.88 298 THR A N 1
ATOM 2267 C CA . THR A 1 298 ? 6.349 2.728 16.884 1.00 33.62 298 THR A CA 1
ATOM 2268 C C . THR A 1 298 ? 6.865 3.600 15.711 1.00 43.01 298 THR A C 1
ATOM 2269 O O . THR A 1 298 ? 7.862 4.319 15.846 1.00 37.80 298 THR A O 1
ATOM 2273 N N . LEU A 1 299 ? 6.193 3.558 14.566 1.00 41.84 299 LEU A N 1
ATOM 2274 C CA . LEU A 1 299 ? 6.812 4.119 13.377 1.00 43.62 299 LEU A CA 1
ATOM 2275 C C . LEU A 1 299 ? 6.207 5.395 12.729 1.00 43.97 299 LEU A C 1
ATOM 2276 O O . LEU A 1 299 ? 6.851 6.446 12.765 1.00 38.74 299 LEU A O 1
ATOM 2281 N N . PRO A 1 300 ? 5.000 5.314 12.134 1.00 41.93 300 PRO A N 1
ATOM 2282 C CA . PRO A 1 300 ? 4.586 6.412 11.251 1.00 44.97 300 PRO A CA 1
ATOM 2283 C C . PRO A 1 300 ? 4.540 7.774 11.930 1.00 42.31 300 PRO A C 1
ATOM 2284 O O . PRO A 1 300 ? 5.071 8.728 11.366 1.00 41.24 300 PRO A O 1
ATOM 2288 N N . PHE A 1 301 ? 3.867 7.864 13.073 1.00 39.04 301 PHE A N 1
ATOM 2289 C CA . PHE A 1 301 ? 3.653 9.129 13.752 1.00 41.26 301 PHE A CA 1
ATOM 2290 C C . PHE A 1 301 ? 3.238 8.875 15.210 1.00 40.03 301 PHE A C 1
ATOM 2291 O O . PHE A 1 301 ? 2.713 7.809 15.515 1.00 42.71 301 PHE A O 1
ATOM 2299 N N . ARG A 1 302 ? 3.438 9.858 16.090 1.00 40.08 302 ARG A N 1
ATOM 2300 C CA . ARG A 1 302 ? 3.233 9.655 17.530 1.00 44.45 302 ARG A CA 1
ATOM 2301 C C . ARG A 1 302 ? 1.784 9.404 17.951 1.00 50.61 302 ARG A C 1
ATOM 2302 O O . ARG A 1 302 ? 1.540 8.967 19.077 1.00 54.19 302 ARG A O 1
ATOM 2310 N N . HIS A 1 303 ? 0.819 9.711 17.089 1.00 46.97 303 HIS A N 1
ATOM 2311 C CA . HIS A 1 303 ? -0.590 9.478 17.446 1.00 47.39 303 HIS A CA 1
ATOM 2312 C C . HIS A 1 303 ? -1.252 8.372 16.617 1.00 42.01 303 HIS A C 1
ATOM 2313 O O . HIS A 1 303 ? -2.449 8.150 16.725 1.00 43.80 303 HIS A O 1
ATOM 2320 N N . SER A 1 304 ? -0.489 7.723 15.750 1.00 38.25 304 SER A N 1
ATOM 2321 C CA . SER A 1 304 ? -1.079 6.729 14.873 1.00 41.97 304 SER A CA 1
ATOM 2322 C C . SER A 1 304 ? -1.697 5.584 15.674 1.00 44.85 304 SER A C 1
ATOM 2323 O O . SER A 1 304 ? -1.086 5.058 16.599 1.00 46.36 304 SER A O 1
ATOM 2326 N N . THR A 1 305 ? -2.915 5.206 15.315 1.00 45.30 305 THR A N 1
ATOM 2327 C CA . THR A 1 305 ? -3.525 4.005 15.863 1.00 44.59 305 THR A CA 1
ATOM 2328 C C . THR A 1 305 ? -4.734 3.609 15.057 1.00 46.11 305 THR A C 1
ATOM 2329 O O . THR A 1 305 ? -5.392 4.460 14.458 1.00 45.17 305 THR A O 1
ATOM 2333 N N . ILE A 1 306 ? -5.053 2.319 15.065 1.00 47.39 306 ILE A N 1
ATOM 2334 C CA . ILE A 1 306 ? -6.256 1.878 14.373 1.00 47.05 306 ILE A CA 1
ATOM 2335 C C . ILE A 1 306 ? -7.482 2.216 15.225 1.00 46.33 306 ILE A C 1
ATOM 2336 O O . ILE A 1 306 ? -7.689 1.661 16.304 1.00 54.48 306 ILE A O 1
ATOM 2341 N N . HIS A 1 307 ? -8.290 3.137 14.715 1.00 47.13 307 HIS A N 1
ATOM 2342 C CA . HIS A 1 307 ? -9.421 3.689 15.448 1.00 47.43 307 HIS A CA 1
ATOM 2343 C C . HIS A 1 307 ? -10.641 2.782 15.366 1.00 42.68 307 HIS A C 1
ATOM 2344 O O . HIS A 1 307 ? -10.726 1.936 14.486 1.00 44.71 307 HIS A O 1
ATOM 2351 N N . ARG A 1 308 ? -11.581 2.961 16.289 1.00 46.73 308 ARG A N 1
ATOM 2352 C CA . ARG A 1 308 ? -12.839 2.229 16.232 1.00 48.42 308 ARG A CA 1
ATOM 2353 C C . ARG A 1 308 ? -13.746 2.861 15.179 1.00 49.31 308 ARG A C 1
ATOM 2354 O O . ARG A 1 308 ? -13.713 4.088 14.992 1.00 51.51 308 ARG A O 1
ATOM 2362 N N . TRP A 1 309 ? -14.578 2.034 14.547 1.00 40.48 309 TRP A N 1
ATOM 2363 C CA . TRP A 1 309 ? -15.604 2.497 13.611 1.00 49.38 309 TRP A CA 1
ATOM 2364 C C . TRP A 1 309 ? -16.405 3.668 14.172 1.00 51.40 309 TRP A C 1
ATOM 2365 O O . TRP A 1 309 ? -16.559 4.701 13.507 1.00 51.23 309 TRP A O 1
ATOM 2376 N N . ALA A 1 310 ? -16.900 3.495 15.398 1.00 50.66 310 ALA A N 1
ATOM 2377 C CA . ALA A 1 310 ? -17.749 4.480 16.059 1.00 49.47 310 ALA A CA 1
ATOM 2378 C C . ALA A 1 310 ? -17.051 5.825 16.209 1.00 48.73 310 ALA A C 1
ATOM 2379 O O . ALA A 1 310 ? -17.696 6.874 16.177 1.00 50.87 310 ALA A O 1
ATOM 2381 N N . ASP A 1 311 ? -15.743 5.794 16.423 1.00 46.09 311 ASP A N 1
ATOM 2382 C CA . ASP A 1 311 ? -14.991 7.032 16.569 1.00 49.05 311 ASP A CA 1
ATOM 2383 C C . ASP A 1 311 ? -14.862 7.774 15.217 1.00 50.97 311 ASP A C 1
ATOM 2384 O O . ASP A 1 311 ? -15.042 8.990 15.124 1.00 46.22 311 ASP A O 1
ATOM 2389 N N . CYS A 1 312 ? -14.572 7.016 14.170 1.00 48.67 312 CYS A N 1
ATOM 2390 C CA . CYS A 1 312 ? -14.456 7.560 12.838 1.00 46.89 312 CYS A CA 1
ATOM 2391 C C . CYS A 1 312 ? -15.776 8.175 12.416 1.00 49.82 312 CYS A C 1
ATOM 2392 O O . CYS A 1 312 ? -15.821 9.316 11.945 1.00 50.48 312 CYS A O 1
ATOM 2395 N N . GLU A 1 313 ? -16.850 7.428 12.646 1.00 49.98 313 GLU A N 1
ATOM 2396 C CA . GLU A 1 313 ? -18.190 7.853 12.278 1.00 49.61 313 GLU A CA 1
ATOM 2397 C C . GLU A 1 313 ? -18.515 9.170 12.970 1.00 51.07 313 GLU A C 1
ATOM 2398 O O . GLU A 1 313 ? -19.124 10.077 12.390 1.00 48.84 313 GLU A O 1
ATOM 2404 N N . SER A 1 314 ? -18.064 9.274 14.209 1.00 51.82 314 SER A N 1
ATOM 2405 C CA . SER A 1 314 ? -18.273 10.467 15.005 1.00 50.52 314 SER A CA 1
ATOM 2406 C C . SER A 1 314 ? -17.598 11.675 14.352 1.00 53.58 314 SER A C 1
ATOM 2407 O O . SER A 1 314 ? -18.150 12.786 14.328 1.00 50.62 314 SER A O 1
ATOM 2410 N N . TRP A 1 315 ? -16.394 11.446 13.824 1.00 53.97 315 TRP A N 1
ATOM 2411 C CA . TRP A 1 315 ? -15.631 12.512 13.197 1.00 50.67 315 TRP A CA 1
ATOM 2412 C C . TRP A 1 315 ? -16.308 12.998 11.932 1.00 51.59 315 TRP A C 1
ATOM 2413 O O . TRP A 1 315 ? -16.371 14.193 11.691 1.00 48.93 315 TRP A O 1
ATOM 2424 N N . LEU A 1 316 ? -16.840 12.074 11.147 1.00 49.14 316 LEU A N 1
ATOM 2425 C CA . LEU A 1 316 ? -17.556 12.453 9.944 1.00 49.46 316 LEU A CA 1
ATOM 2426 C C . LEU A 1 316 ? -18.745 13.353 10.285 1.00 54.42 316 LEU A C 1
ATOM 2427 O O . LEU A 1 316 ? -18.944 14.403 9.665 1.00 51.32 316 LEU A O 1
ATOM 2432 N N . ARG A 1 317 ? -19.521 12.958 11.291 1.00 58.12 317 ARG A N 1
ATOM 2433 C CA . ARG A 1 317 ? -20.671 13.765 11.681 1.00 54.35 317 ARG A CA 1
ATOM 2434 C C . ARG A 1 317 ? -20.246 15.103 12.251 1.00 54.78 317 ARG A C 1
ATOM 2435 O O . ARG A 1 317 ? -20.927 16.119 12.055 1.00 53.55 317 ARG A O 1
ATOM 2443 N N . GLU A 1 318 ? -19.104 15.149 12.917 1.00 55.18 318 GLU A N 1
ATOM 2444 C CA . GLU A 1 318 ? -18.768 16.416 13.541 1.00 55.88 318 GLU A CA 1
ATOM 2445 C C . GLU A 1 318 ? -18.024 17.318 12.562 1.00 50.66 318 GLU A C 1
ATOM 2446 O O . GLU A 1 318 ? -17.850 18.498 12.816 1.00 53.10 318 GLU A O 1
ATOM 2452 N N . ALA A 1 319 ? -17.636 16.756 11.421 1.00 51.06 319 ALA A N 1
ATOM 2453 C CA . ALA A 1 319 ? -17.109 17.524 10.300 1.00 48.43 319 ALA A CA 1
ATOM 2454 C C . ALA A 1 319 ? -18.240 18.128 9.496 1.00 52.58 319 ALA A C 1
ATOM 2455 O O . ALA A 1 319 ? -18.007 18.994 8.658 1.00 52.80 319 ALA A O 1
ATOM 2457 N N . GLY A 1 320 ? -19.456 17.644 9.737 1.00 48.22 320 GLY A N 1
ATOM 2458 C CA . GLY A 1 320 ? -20.639 18.174 9.088 1.00 44.06 320 GLY A CA 1
ATOM 2459 C C . GLY A 1 320 ? -21.219 17.251 8.035 1.00 53.00 320 GLY A C 1
ATOM 2460 O O . GLY A 1 320 ? -22.196 17.598 7.368 1.00 53.72 320 GLY A O 1
ATOM 2461 N N . PHE A 1 321 ? -20.643 16.063 7.888 1.00 54.30 321 PHE A N 1
ATOM 2462 C CA . PHE A 1 321 ? -21.188 15.095 6.937 1.00 54.15 321 PHE A CA 1
ATOM 2463 C C . PHE A 1 321 ? -22.453 14.447 7.472 1.00 52.12 321 PHE A C 1
ATOM 2464 O O . PHE A 1 321 ? -22.719 14.469 8.678 1.00 53.89 321 PHE A O 1
ATOM 2472 N N . THR A 1 322 ? -23.260 13.930 6.553 1.00 50.33 322 THR A N 1
ATOM 2473 C CA . THR A 1 322 ? -24.509 13.265 6.892 1.00 49.95 322 THR A CA 1
ATOM 2474 C C . THR A 1 322 ? -24.600 11.918 6.180 1.00 49.39 322 THR A C 1
ATOM 2475 O O . THR A 1 322 ? -23.739 11.579 5.356 1.00 49.60 322 THR A O 1
ATOM 2479 N N . ASP A 1 323 ? -25.588 11.118 6.568 1.00 50.93 323 ASP A N 1
ATOM 2480 C CA . ASP A 1 323 ? -25.803 9.813 5.959 1.00 51.31 323 ASP A CA 1
ATOM 2481 C C . ASP A 1 323 ? -24.621 8.947 6.335 1.00 48.46 323 ASP A C 1
ATOM 2482 O O . ASP A 1 323 ? -24.143 8.159 5.523 1.00 51.79 323 ASP A O 1
ATOM 2487 N N . VAL A 1 324 ? -24.078 9.191 7.523 1.00 45.72 324 VAL A N 1
ATOM 2488 C CA . VAL A 1 324 ? -22.829 8.573 7.935 1.00 51.52 324 VAL A CA 1
ATOM 2489 C C . VAL A 1 324 ? -23.034 7.112 8.359 1.00 50.39 324 VAL A C 1
ATOM 2490 O O . VAL A 1 324 ? -23.956 6.806 9.120 1.00 52.01 324 VAL A O 1
ATOM 2494 N N . GLY A 1 325 ? -22.184 6.216 7.851 1.00 48.53 325 GLY A N 1
ATOM 2495 C CA . GLY A 1 325 ? -22.289 4.794 8.141 1.00 47.44 325 GLY A CA 1
ATOM 2496 C C . GLY A 1 325 ? -21.084 3.967 7.737 1.00 49.47 325 GLY A C 1
ATOM 2497 O O . GLY A 1 325 ? -20.073 4.524 7.294 1.00 44.98 325 GLY A O 1
ATOM 2498 N N . ARG A 1 326 ? -21.184 2.639 7.891 1.00 49.51 326 ARG A N 1
ATOM 2499 C CA . ARG A 1 326 ? -20.050 1.754 7.617 1.00 42.55 326 ARG A CA 1
ATOM 2500 C C . ARG A 1 326 ? -20.381 0.574 6.715 1.00 48.97 326 ARG A C 1
ATOM 2501 O O . ARG A 1 326 ? -21.506 0.094 6.671 1.00 48.07 326 ARG A O 1
ATOM 2509 N N . THR A 1 327 ? -19.348 0.066 6.059 1.00 51.29 327 THR A N 1
ATOM 2510 C CA . THR A 1 327 ? -19.421 -1.129 5.248 1.00 46.58 327 THR A CA 1
ATOM 2511 C C . THR A 1 327 ? -18.361 -2.055 5.791 1.00 57.34 327 THR A C 1
ATOM 2512 O O . THR A 1 327 ? -17.176 -1.728 5.727 1.00 59.52 327 THR A O 1
ATOM 2516 N N . ALA A 1 328 ? -18.751 -3.180 6.380 1.00 64.53 328 ALA A N 1
ATOM 2517 C CA . ALA A 1 328 ? -17.726 -4.063 6.913 1.00 66.74 328 ALA A CA 1
ATOM 2518 C C . ALA A 1 328 ? -17.489 -5.344 6.066 1.00 71.42 328 ALA A C 1
ATOM 2519 O O . ALA A 1 328 ? -16.765 -5.255 5.066 1.00 70.22 328 ALA A O 1
ATOM 2521 N N . PRO A 1 329 ? -18.141 -6.498 6.395 1.00 77.26 329 PRO A N 1
ATOM 2522 C CA . PRO A 1 329 ? -17.515 -7.767 5.946 1.00 82.02 329 PRO A CA 1
ATOM 2523 C C . PRO A 1 329 ? -17.054 -7.961 4.501 1.00 85.78 329 PRO A C 1
ATOM 2524 O O . PRO A 1 329 ? -17.671 -7.561 3.519 1.00 81.72 329 PRO A O 1
ATOM 2528 N N . PRO A 1 330 ? -15.861 -8.513 4.400 1.00 92.07 330 PRO A N 1
ATOM 2529 C CA . PRO A 1 330 ? -15.248 -9.354 3.379 1.00 90.02 330 PRO A CA 1
ATOM 2530 C C . PRO A 1 330 ? -14.949 -10.632 4.145 1.00 96.46 330 PRO A C 1
ATOM 2531 O O . PRO A 1 330 ? -15.852 -11.436 4.335 1.00 85.79 330 PRO A O 1
ATOM 2535 N N . GLY A 1 331 ? -13.746 -10.793 4.668 1.00 91.42 331 GLY A N 1
ATOM 2536 C CA . GLY A 1 331 ? -13.509 -11.898 5.563 1.00 90.13 331 GLY A CA 1
ATOM 2537 C C . GLY A 1 331 ? -12.198 -11.732 6.281 1.00 97.62 331 GLY A C 1
ATOM 2538 O O . GLY A 1 331 ? -12.124 -11.641 7.512 1.00 101.33 331 GLY A O 1
ATOM 2539 N N . TRP A 1 332 ? -11.165 -11.612 5.461 1.00 100.07 332 TRP A N 1
ATOM 2540 C CA . TRP A 1 332 ? -9.777 -11.700 5.886 1.00 95.39 332 TRP A CA 1
ATOM 2541 C C . TRP A 1 332 ? -9.330 -11.004 7.185 1.00 98.88 332 TRP A C 1
ATOM 2542 O O . TRP A 1 332 ? -8.334 -11.420 7.793 1.00 102.60 332 TRP A O 1
ATOM 2553 N N . THR A 1 333 ? -10.053 -9.975 7.636 1.00 95.45 333 THR A N 1
ATOM 2554 C CA . THR A 1 333 ? -9.349 -8.787 8.174 1.00 85.03 333 THR A CA 1
ATOM 2555 C C . THR A 1 333 ? -10.355 -7.715 8.671 1.00 75.36 333 THR A C 1
ATOM 2556 O O . THR A 1 333 ? -11.549 -7.855 8.397 1.00 75.26 333 THR A O 1
ATOM 2560 N N . PRO A 1 334 ? -9.921 -6.704 9.475 1.00 71.55 334 PRO A N 1
ATOM 2561 C CA . PRO A 1 334 ? -10.917 -5.656 9.721 1.00 68.10 334 PRO A CA 1
ATOM 2562 C C . PRO A 1 334 ? -11.057 -4.536 8.691 1.00 56.35 334 PRO A C 1
ATOM 2563 O O . PRO A 1 334 ? -11.429 -3.459 9.121 1.00 49.58 334 PRO A O 1
ATOM 2567 N N . HIS A 1 335 ? -10.782 -4.724 7.410 1.00 58.99 335 HIS A N 1
ATOM 2568 C CA . HIS A 1 335 ? -10.919 -3.564 6.541 1.00 62.38 335 HIS A CA 1
ATOM 2569 C C . HIS A 1 335 ? -12.381 -3.259 6.180 1.00 57.78 335 HIS A C 1
ATOM 2570 O O . HIS A 1 335 ? -13.182 -4.141 5.878 1.00 60.36 335 HIS A O 1
ATOM 2577 N N . GLY A 1 336 ? -12.714 -1.978 6.230 1.00 51.87 336 GLY A N 1
ATOM 2578 C CA . GLY A 1 336 ? -14.059 -1.529 5.954 1.00 51.15 336 GLY A CA 1
ATOM 2579 C C . GLY A 1 336 ? -14.030 -0.108 5.437 1.00 45.22 336 GLY A C 1
ATOM 2580 O O . GLY A 1 336 ? -12.966 0.470 5.227 1.00 46.51 336 GLY A O 1
ATOM 2581 N N . VAL A 1 337 ? -15.206 0.454 5.207 1.00 47.41 337 VAL A N 1
ATOM 2582 C CA . VAL A 1 337 ? -15.317 1.819 4.722 1.00 44.93 337 VAL A CA 1
ATOM 2583 C C . VAL A 1 337 ? -16.282 2.543 5.632 1.00 46.59 337 VAL A C 1
ATOM 2584 O O . VAL A 1 337 ? -17.332 2.008 5.976 1.00 50.19 337 VAL A O 1
ATOM 2588 N N . VAL A 1 338 ? -15.909 3.730 6.082 1.00 47.17 338 VAL A N 1
ATOM 2589 C CA . VAL A 1 338 ? -16.866 4.614 6.735 1.00 50.55 338 VAL A CA 1
ATOM 2590 C C . VAL A 1 338 ? -17.145 5.750 5.755 1.00 49.49 338 VAL A C 1
ATOM 2591 O O . VAL A 1 338 ? -16.209 6.300 5.167 1.00 48.08 338 VAL A O 1
ATOM 2595 N N . SER A 1 339 ? -18.421 6.060 5.535 1.00 46.21 339 SER A N 1
ATOM 2596 C CA . SER A 1 339 ? -18.792 7.040 4.513 1.00 48.74 339 SER A CA 1
ATOM 2597 C C . SER A 1 339 ? -19.844 8.041 4.991 1.00 48.90 339 SER A C 1
ATOM 2598 O O . SER A 1 339 ? -20.646 7.744 5.873 1.00 43.47 339 SER A O 1
ATOM 2601 N N . GLY A 1 340 ? -19.820 9.231 4.392 1.00 51.36 340 GLY A N 1
ATOM 2602 C CA . GLY A 1 340 ? -20.748 10.304 4.706 1.00 46.52 340 GLY A CA 1
ATOM 2603 C C . GLY A 1 340 ? -20.996 11.117 3.446 1.00 50.48 340 GLY A C 1
ATOM 2604 O O . GLY A 1 340 ? -20.297 10.964 2.430 1.00 44.11 340 GLY A O 1
ATOM 2605 N N . SER A 1 341 ? -22.014 11.970 3.489 1.00 53.29 341 SER A N 1
ATOM 2606 C CA . SER A 1 341 ? -22.344 12.815 2.339 1.00 47.10 341 SER A CA 1
ATOM 2607 C C . SER A 1 341 ? -22.250 14.259 2.749 1.00 48.75 341 SER A C 1
ATOM 2608 O O . SER A 1 341 ? -22.559 14.593 3.898 1.00 48.77 341 SER A O 1
ATOM 2611 N N . ARG A 1 342 ? -21.843 15.124 1.823 1.00 52.53 342 ARG A N 1
ATOM 2612 C CA . ARG A 1 342 ? -21.984 16.550 2.076 1.00 51.06 342 ARG A CA 1
ATOM 2613 C C . ARG A 1 342 ? -23.369 16.938 1.598 1.00 46.86 342 ARG A C 1
ATOM 2614 O O . ARG A 1 342 ? -23.715 16.677 0.456 1.00 48.45 342 ARG A O 1
ATOM 2622 N N . PRO A 1 343 ? -24.176 17.526 2.491 1.00 51.66 343 PRO A N 1
ATOM 2623 C CA . PRO A 1 343 ? -25.568 17.930 2.238 1.00 54.69 343 PRO A CA 1
ATOM 2624 C C . PRO A 1 343 ? -25.670 19.129 1.285 1.00 47.36 343 PRO A C 1
ATOM 2625 O O . PRO A 1 343 ? -24.781 19.973 1.299 1.00 49.99 343 PRO A O 1
ATOM 2629 N N . ARG A 1 344 ? -26.755 19.212 0.515 1.00 52.99 344 ARG A N 1
ATOM 2630 C CA . ARG A 1 344 ? -27.000 20.321 -0.427 1.00 54.54 344 ARG A CA 1
ATOM 2631 C C . ARG A 1 344 ? -27.906 21.416 0.131 1.00 50.86 344 ARG A C 1
ATOM 2632 O O . ARG A 1 344 ? -28.129 21.482 1.339 1.00 61.36 344 ARG A O 1
ATOM 2640 N N . GLU B 1 4 ? -6.545 -21.170 4.274 1.00 79.01 4 GLU B N 1
ATOM 2641 C CA . GLU B 1 4 ? -6.884 -19.756 4.068 1.00 83.05 4 GLU B CA 1
ATOM 2642 C C . GLU B 1 4 ? -5.991 -18.784 4.825 1.00 77.36 4 GLU B C 1
ATOM 2643 O O . GLU B 1 4 ? -5.397 -19.144 5.842 1.00 78.07 4 GLU B O 1
ATOM 2649 N N . LEU B 1 5 ? -5.918 -17.545 4.336 1.00 71.87 5 LEU B N 1
ATOM 2650 C CA . LEU B 1 5 ? -4.858 -16.622 4.744 1.00 72.14 5 LEU B CA 1
ATOM 2651 C C . LEU B 1 5 ? -5.094 -15.847 6.020 1.00 71.43 5 LEU B C 1
ATOM 2652 O O . LEU B 1 5 ? -4.166 -15.248 6.554 1.00 70.74 5 LEU B O 1
ATOM 2657 N N . SER B 1 6 ? -6.325 -15.835 6.509 1.00 75.03 6 SER B N 1
ATOM 2658 C CA . SER B 1 6 ? -6.583 -15.338 7.853 1.00 68.72 6 SER B CA 1
ATOM 2659 C C . SER B 1 6 ? -5.669 -16.073 8.831 1.00 65.64 6 SER B C 1
ATOM 2660 O O . SER B 1 6 ? -5.303 -15.546 9.884 1.00 61.63 6 SER B O 1
ATOM 2663 N N . ALA B 1 7 ? -5.360 -17.323 8.492 1.00 63.37 7 ALA B N 1
ATOM 2664 C CA . ALA B 1 7 ? -4.553 -18.184 9.337 1.00 62.47 7 ALA B CA 1
ATOM 2665 C C . ALA B 1 7 ? -3.137 -17.630 9.491 1.00 61.61 7 ALA B C 1
ATOM 2666 O O . ALA B 1 7 ? -2.484 -17.856 10.512 1.00 59.54 7 ALA B O 1
ATOM 2668 N N . LEU B 1 8 ? -2.668 -16.922 8.462 1.00 53.99 8 LEU B N 1
ATOM 2669 C CA . LEU B 1 8 ? -1.317 -16.388 8.439 1.00 46.51 8 LEU B CA 1
ATOM 2670 C C . LEU B 1 8 ? -1.141 -15.203 9.379 1.00 53.73 8 LEU B C 1
ATOM 2671 O O . LEU B 1 8 ? -0.010 -14.809 9.678 1.00 52.91 8 LEU B O 1
ATOM 2676 N N . VAL B 1 9 ? -2.252 -14.636 9.840 1.00 52.07 9 VAL B N 1
ATOM 2677 C CA . VAL B 1 9 ? -2.214 -13.377 10.576 1.00 48.97 9 VAL B CA 1
ATOM 2678 C C . VAL B 1 9 ? -1.349 -13.475 11.832 1.00 53.49 9 VAL B C 1
ATOM 2679 O O . VAL B 1 9 ? -0.423 -12.671 11.983 1.00 49.83 9 VAL B O 1
ATOM 2683 N N . PRO B 1 10 ? -1.591 -14.480 12.710 1.00 56.30 10 PRO B N 1
ATOM 2684 C CA . PRO B 1 10 ? -0.731 -14.509 13.909 1.00 49.63 10 PRO B CA 1
ATOM 2685 C C . PRO B 1 10 ? 0.736 -14.756 13.606 1.00 46.12 10 PRO B C 1
ATOM 2686 O O . PRO B 1 10 ? 1.562 -14.416 14.436 1.00 49.11 10 PRO B O 1
ATOM 2690 N N . VAL B 1 11 ? 1.054 -15.368 12.471 1.00 44.66 11 VAL B N 1
ATOM 2691 C CA . VAL B 1 11 ? 2.451 -15.548 12.084 1.00 45.64 11 VAL B CA 1
ATOM 2692 C C . VAL B 1 11 ? 3.035 -14.269 11.503 1.00 45.14 11 VAL B C 1
ATOM 2693 O O . VAL B 1 11 ? 4.111 -13.821 11.902 1.00 42.78 11 VAL B O 1
ATOM 2697 N N . LEU B 1 12 ? 2.292 -13.689 10.564 1.00 49.35 12 LEU B N 1
ATOM 2698 C CA . LEU B 1 12 ? 2.664 -12.450 9.884 1.00 47.56 12 LEU B CA 1
ATOM 2699 C C . LEU B 1 12 ? 2.898 -11.293 10.838 1.00 45.58 12 LEU B C 1
ATOM 2700 O O . LEU B 1 12 ? 3.750 -10.429 10.591 1.00 39.91 12 LEU B O 1
ATOM 2705 N N . PHE B 1 13 ? 2.179 -11.318 11.957 1.00 45.70 13 PHE B N 1
ATOM 2706 C CA . PHE B 1 13 ? 2.319 -10.296 12.979 1.00 43.46 13 PHE B CA 1
ATOM 2707 C C . PHE B 1 13 ? 2.871 -10.931 14.253 1.00 43.42 13 PHE B C 1
ATOM 2708 O O . PHE B 1 13 ? 2.682 -10.406 15.362 1.00 37.35 13 PHE B O 1
ATOM 2716 N N . GLY B 1 14 ? 3.584 -12.045 14.073 1.00 40.73 14 GLY B N 1
ATOM 2717 C CA . GLY B 1 14 ? 4.087 -12.832 15.188 1.00 38.09 14 GLY B CA 1
ATOM 2718 C C . GLY B 1 14 ? 4.944 -12.022 16.131 1.00 39.03 14 GLY B C 1
ATOM 2719 O O . GLY B 1 14 ? 4.824 -12.147 17.346 1.00 43.33 14 GLY B O 1
ATOM 2720 N N . HIS B 1 15 ? 5.803 -11.178 15.568 1.00 37.33 15 HIS B N 1
ATOM 2721 C CA . HIS B 1 15 ? 6.667 -10.333 16.369 1.00 39.53 15 HIS B CA 1
ATOM 2722 C C . HIS B 1 15 ? 5.864 -9.323 17.208 1.00 37.76 15 HIS B C 1
ATOM 2723 O O . HIS B 1 15 ? 6.263 -8.970 18.327 1.00 34.42 15 HIS B O 1
ATOM 2730 N N . ALA B 1 16 ? 4.740 -8.863 16.662 1.00 35.83 16 ALA B N 1
ATOM 2731 C CA . ALA B 1 16 ? 3.890 -7.906 17.366 1.00 36.91 16 ALA B CA 1
ATOM 2732 C C . ALA B 1 16 ? 3.171 -8.571 18.538 1.00 37.88 16 ALA B C 1
ATOM 2733 O O . ALA B 1 16 ? 3.011 -7.974 19.603 1.00 39.27 16 ALA B O 1
ATOM 2735 N N . ALA B 1 17 ? 2.777 -9.827 18.357 1.00 38.54 17 ALA B N 1
ATOM 2736 C CA . ALA B 1 17 ? 2.143 -10.560 19.435 1.00 39.07 17 ALA B CA 1
ATOM 2737 C C . ALA B 1 17 ? 3.094 -10.631 20.623 1.00 40.06 17 ALA B C 1
ATOM 2738 O O . ALA B 1 17 ? 2.711 -10.278 21.737 1.0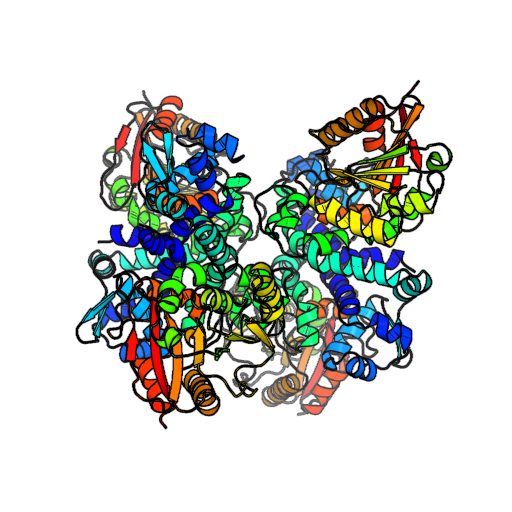0 37.77 17 ALA B O 1
ATOM 2740 N N . PHE B 1 18 ? 4.351 -11.009 20.370 1.00 41.17 18 PHE B N 1
ATOM 2741 C CA . PHE B 1 18 ? 5.337 -11.081 21.436 1.00 38.82 18 PHE B CA 1
ATOM 2742 C C . PHE B 1 18 ? 5.476 -9.726 22.124 1.00 42.45 18 PHE B C 1
ATOM 2743 O O . PHE B 1 18 ? 5.564 -9.662 23.374 1.00 39.78 18 PHE B O 1
ATOM 2751 N N . GLN B 1 19 ? 5.502 -8.653 21.320 1.00 39.35 19 GLN B N 1
ATOM 2752 C CA . GLN B 1 19 ? 5.711 -7.305 21.866 1.00 39.28 19 GLN B CA 1
ATOM 2753 C C . GLN B 1 19 ? 4.579 -6.889 22.809 1.00 38.98 19 GLN B C 1
ATOM 2754 O O . GLN B 1 19 ? 4.807 -6.151 23.775 1.00 38.00 19 GLN B O 1
ATOM 2760 N N . GLN B 1 20 ? 3.365 -7.369 22.536 1.00 40.08 20 GLN B N 1
ATOM 2761 C CA . GLN B 1 20 ? 2.242 -7.099 23.426 1.00 40.99 20 GLN B CA 1
ATOM 2762 C C . GLN B 1 20 ? 2.489 -7.769 24.768 1.00 41.36 20 GLN B C 1
ATOM 2763 O O . GLN B 1 20 ? 2.322 -7.155 25.829 1.00 39.05 20 GLN B O 1
ATOM 2769 N N . LEU B 1 21 ? 2.914 -9.028 24.720 1.00 39.86 21 LEU B N 1
ATOM 2770 C CA . LEU B 1 21 ? 3.237 -9.733 25.946 1.00 41.37 21 LEU B CA 1
ATOM 2771 C C . LEU B 1 21 ? 4.360 -8.994 26.679 1.00 41.25 21 LEU B C 1
ATOM 2772 O O . LEU B 1 21 ? 4.273 -8.693 27.875 1.00 39.03 21 LEU B O 1
ATOM 2777 N N . ASN B 1 22 ? 5.378 -8.637 25.906 1.00 40.31 22 ASN B N 1
ATOM 2778 C CA . ASN B 1 22 ? 6.535 -7.919 26.393 1.00 35.86 22 ASN B CA 1
ATOM 2779 C C . ASN B 1 22 ? 6.144 -6.641 27.141 1.00 41.70 22 ASN B C 1
ATOM 2780 O O . ASN B 1 22 ? 6.610 -6.386 28.261 1.00 41.14 22 ASN B O 1
ATOM 2785 N N . ALA B 1 23 ? 5.248 -5.860 26.542 1.00 43.41 23 ALA B N 1
ATOM 2786 C CA . ALA B 1 23 ? 4.799 -4.602 27.129 1.00 35.27 23 ALA B CA 1
ATOM 2787 C C . ALA B 1 23 ? 3.991 -4.814 28.416 1.00 37.04 23 ALA B C 1
ATOM 2788 O O . ALA B 1 23 ? 4.132 -4.061 29.391 1.00 35.23 23 ALA B O 1
ATOM 2790 N N . GLY B 1 24 ? 3.116 -5.819 28.403 1.00 35.10 24 GLY B N 1
ATOM 2791 C CA . GLY B 1 24 ? 2.297 -6.131 29.557 1.00 39.14 24 GLY B CA 1
ATOM 2792 C C . GLY B 1 24 ? 3.170 -6.464 30.763 1.00 41.49 24 GLY B C 1
ATOM 2793 O O . GLY B 1 24 ? 2.877 -6.048 31.903 1.00 40.08 24 GLY B O 1
ATOM 2794 N N . CYS B 1 25 ? 4.251 -7.203 30.509 1.00 33.66 25 CYS B N 1
ATOM 2795 C CA . CYS B 1 25 ? 5.201 -7.513 31.566 1.00 40.35 25 CYS B CA 1
ATOM 2796 C C . CYS B 1 25 ? 5.965 -6.270 31.997 1.00 40.79 25 CYS B C 1
ATOM 2797 O O . CYS B 1 25 ? 5.786 -5.800 33.128 1.00 43.34 25 CYS B O 1
ATOM 2800 N N . GLN B 1 26 ? 6.743 -5.680 31.088 1.00 37.88 26 GLN B N 1
ATOM 2801 C CA . GLN B 1 26 ? 7.600 -4.530 31.452 1.00 38.47 26 GLN B CA 1
ATOM 2802 C C . GLN B 1 26 ? 6.851 -3.337 32.059 1.00 39.41 26 GLN B C 1
ATOM 2803 O O . GLN B 1 26 ? 7.347 -2.673 32.971 1.00 39.47 26 GLN B O 1
ATOM 2809 N N . LEU B 1 27 ? 5.652 -3.063 31.567 1.00 38.88 27 LEU B N 1
ATOM 2810 C CA . LEU B 1 27 ? 4.943 -1.877 32.028 1.00 41.55 27 LEU B CA 1
ATOM 2811 C C . LEU B 1 27 ? 4.142 -2.172 33.302 1.00 46.98 27 LEU B C 1
ATOM 2812 O O . LEU B 1 27 ? 3.523 -1.277 33.880 1.00 45.96 27 LEU B O 1
ATOM 2817 N N . GLY B 1 28 ? 4.184 -3.427 33.749 1.00 43.08 28 GLY B N 1
ATOM 2818 C CA . GLY B 1 28 ? 3.561 -3.818 35.006 1.00 42.11 28 GLY B CA 1
ATOM 2819 C C . GLY B 1 28 ? 2.062 -4.058 34.959 1.00 48.74 28 GLY B C 1
ATOM 2820 O O . GLY B 1 28 ? 1.410 -4.074 36.011 1.00 46.70 28 GLY B O 1
ATOM 2821 N N . LEU B 1 29 ? 1.529 -4.310 33.757 1.00 44.04 29 LEU B N 1
ATOM 2822 C CA . LEU B 1 29 ? 0.087 -4.477 33.565 1.00 44.50 29 LEU B CA 1
ATOM 2823 C C . LEU B 1 29 ? -0.481 -5.717 34.279 1.00 48.73 29 LEU B C 1
ATOM 2824 O O . LEU B 1 29 ? -1.455 -5.621 35.031 1.00 44.07 29 LEU B O 1
ATOM 2829 N N . PHE B 1 30 ? 0.123 -6.876 34.027 1.00 49.11 30 PHE B N 1
ATOM 2830 C CA . PHE B 1 30 ? -0.358 -8.140 34.570 1.00 46.37 30 PHE B CA 1
ATOM 2831 C C . PHE B 1 30 ? -0.276 -8.187 36.095 1.00 52.88 30 PHE B C 1
ATOM 2832 O O . PHE B 1 30 ? -1.171 -8.734 36.748 1.00 57.14 30 PHE B O 1
ATOM 2840 N N . GLU B 1 31 ? 0.804 -7.647 36.659 1.00 49.75 31 GLU B N 1
ATOM 2841 C CA . GLU B 1 31 ? 0.931 -7.550 38.108 1.00 51.49 31 GLU B CA 1
ATOM 2842 C C . GLU B 1 31 ? -0.104 -6.589 38.672 1.00 51.75 31 GLU B C 1
ATOM 2843 O O . GLU B 1 31 ? -0.731 -6.874 39.689 1.00 55.25 31 GLU B O 1
ATOM 2849 N N . LEU B 1 32 ? -0.322 -5.477 37.979 1.00 49.74 32 LEU B N 1
ATOM 2850 C CA . LEU B 1 32 ? -1.361 -4.539 38.380 1.00 50.21 32 LEU B CA 1
ATOM 2851 C C . LEU B 1 32 ? -2.739 -5.193 38.381 1.00 50.71 32 LEU B C 1
ATOM 2852 O O . LEU B 1 32 ? -3.510 -5.038 39.317 1.00 57.41 32 LEU B O 1
ATOM 2857 N N . LEU B 1 33 ? -3.053 -5.906 37.315 1.00 48.99 33 LEU B N 1
ATOM 2858 C CA . LEU B 1 33 ? -4.358 -6.525 37.194 1.00 51.72 33 LEU B CA 1
ATOM 2859 C C . LEU B 1 33 ? -4.519 -7.610 38.251 1.00 57.63 33 LEU B C 1
ATOM 2860 O O . LEU B 1 33 ? -5.619 -7.855 38.740 1.00 61.82 33 LEU B O 1
ATOM 2865 N N . HIS B 1 34 ? -3.412 -8.247 38.614 1.00 54.89 34 HIS B N 1
ATOM 2866 C CA . HIS B 1 34 ? -3.463 -9.348 39.556 1.00 54.52 34 HIS B CA 1
ATOM 2867 C C . HIS B 1 34 ? -3.885 -8.892 40.950 1.00 56.77 34 HIS B C 1
ATOM 2868 O O . HIS B 1 34 ? -4.737 -9.528 41.584 1.00 47.83 34 HIS B O 1
ATOM 2875 N N . GLU B 1 35 ? -3.300 -7.782 41.397 1.00 52.95 35 GLU B N 1
ATOM 2876 C CA . GLU B 1 35 ? -3.532 -7.233 42.730 1.00 60.17 35 GLU B CA 1
ATOM 2877 C C . GLU B 1 35 ? -4.721 -6.284 42.838 1.00 63.99 35 GLU B C 1
ATOM 2878 O O . GLU B 1 35 ? -5.229 -6.044 43.934 1.00 62.21 35 GLU B O 1
ATOM 2884 N N . ARG B 1 36 ? -5.129 -5.693 41.719 1.00 62.91 36 ARG B N 1
ATOM 2885 C CA . ARG B 1 36 ? -6.174 -4.677 41.759 1.00 57.00 36 ARG B CA 1
ATOM 2886 C C . ARG B 1 36 ? -7.209 -4.762 40.651 1.00 59.31 36 ARG B C 1
ATOM 2887 O O . ARG B 1 36 ? -8.012 -3.849 40.502 1.00 60.55 36 ARG B O 1
ATOM 2895 N N . GLY B 1 37 ? -7.237 -5.862 39.904 1.00 60.20 37 GLY B N 1
ATOM 2896 C CA . GLY B 1 37 ? -8.259 -6.030 38.881 1.00 61.08 37 GLY B CA 1
ATOM 2897 C C . GLY B 1 37 ? -9.595 -6.348 39.531 1.00 70.41 37 GLY B C 1
ATOM 2898 O O . GLY B 1 37 ? -9.616 -6.825 40.661 1.00 75.07 37 GLY B O 1
ATOM 2899 N N . PRO B 1 38 ? -10.717 -6.113 38.827 1.00 67.43 38 PRO B N 1
ATOM 2900 C CA . PRO B 1 38 ? -10.826 -5.565 37.471 1.00 68.71 38 PRO B CA 1
ATOM 2901 C C . PRO B 1 38 ? -10.633 -4.058 37.466 1.00 68.39 38 PRO B C 1
ATOM 2902 O O . PRO B 1 38 ? -10.936 -3.412 38.478 1.00 67.69 38 PRO B O 1
ATOM 2906 N N . LEU B 1 39 ? -10.128 -3.516 36.355 1.00 62.53 39 LEU B N 1
ATOM 2907 C CA . LEU B 1 39 ? -9.862 -2.080 36.245 1.00 59.47 39 LEU B CA 1
ATOM 2908 C C . LEU B 1 39 ? -10.342 -1.477 34.927 1.00 60.47 39 LEU B C 1
ATOM 2909 O O . LEU B 1 39 ? -10.385 -2.153 33.892 1.00 59.04 39 LEU B O 1
ATOM 2914 N N . SER B 1 40 ? -10.719 -0.204 34.973 1.00 60.31 40 SER B N 1
ATOM 2915 C CA . SER B 1 40 ? -11.048 0.509 33.749 1.00 58.57 40 SER B CA 1
ATOM 2916 C C . SER B 1 40 ? -9.768 0.820 33.019 1.00 57.73 40 SER B C 1
ATOM 2917 O O . SER B 1 40 ? -8.685 0.838 33.619 1.00 54.07 40 SER B O 1
ATOM 2920 N N . ALA B 1 41 ? -9.907 1.066 31.721 1.00 59.15 41 ALA B N 1
ATOM 2921 C CA . ALA B 1 41 ? -8.790 1.462 30.892 1.00 53.01 41 ALA B CA 1
ATOM 2922 C C . ALA B 1 41 ? -8.118 2.693 31.475 1.00 54.43 41 ALA B C 1
ATOM 2923 O O . ALA B 1 41 ? -6.895 2.767 31.545 1.00 51.97 41 ALA B O 1
ATOM 2925 N N . GLU B 1 42 ? -8.918 3.635 31.959 1.00 55.88 42 GLU B N 1
ATOM 2926 C CA . GLU B 1 42 ? -8.344 4.870 32.463 1.00 58.02 42 GLU B CA 1
ATOM 2927 C C . GLU B 1 42 ? -7.675 4.610 33.820 1.00 58.78 42 GLU B C 1
ATOM 2928 O O . GLU B 1 42 ? -6.649 5.218 34.122 1.00 57.54 42 GLU B O 1
ATOM 2934 N N . GLU B 1 43 ? -8.172 3.640 34.590 1.00 54.88 43 GLU B N 1
ATOM 2935 C CA . GLU B 1 43 ? -7.488 3.280 35.831 1.00 56.54 43 GLU B CA 1
ATOM 2936 C C . GLU B 1 43 ? -6.130 2.648 35.567 1.00 49.14 43 GLU B C 1
ATOM 2937 O O . GLU B 1 43 ? -5.173 2.886 36.304 1.00 43.01 43 GLU B O 1
ATOM 2943 N N . VAL B 1 44 ? -6.058 1.845 34.515 1.00 51.46 44 VAL B N 1
ATOM 2944 C CA . VAL B 1 44 ? -4.801 1.256 34.074 1.00 47.30 44 VAL B CA 1
ATOM 2945 C C . VAL B 1 44 ? -3.813 2.334 33.667 1.00 47.81 44 VAL B C 1
ATOM 2946 O O . VAL B 1 44 ? -2.645 2.315 34.073 1.00 48.11 44 VAL B O 1
ATOM 2950 N N . ALA B 1 45 ? -4.303 3.285 32.882 1.00 46.95 45 ALA B N 1
ATOM 2951 C CA . ALA B 1 45 ? -3.475 4.349 32.348 1.00 47.92 45 ALA B CA 1
ATOM 2952 C C . ALA B 1 45 ? -2.809 5.155 33.466 1.00 53.67 45 ALA B C 1
ATOM 2953 O O . ALA B 1 45 ? -1.619 5.483 33.388 1.00 52.04 45 ALA B O 1
ATOM 2955 N N . ASP B 1 46 ? -3.582 5.483 34.499 1.00 51.94 46 ASP B N 1
ATOM 2956 C CA . ASP B 1 46 ? -3.067 6.262 35.615 1.00 51.56 46 ASP B CA 1
ATOM 2957 C C . ASP B 1 46 ? -2.082 5.455 36.459 1.00 51.39 46 ASP B C 1
ATOM 2958 O O . ASP B 1 46 ? -1.050 5.975 36.876 1.00 51.58 46 ASP B O 1
ATOM 2963 N N . ALA B 1 47 ? -2.412 4.190 36.709 1.00 43.31 47 ALA B N 1
ATOM 2964 C CA . ALA B 1 47 ? -1.575 3.327 37.530 1.00 46.42 47 ALA B CA 1
ATOM 2965 C C . ALA B 1 47 ? -0.215 3.107 36.878 1.00 50.87 47 ALA B C 1
ATOM 2966 O O . ALA B 1 47 ? 0.834 3.233 37.516 1.00 50.01 47 ALA B O 1
ATOM 2968 N N . LEU B 1 48 ? -0.237 2.795 35.593 1.00 47.86 48 LEU B N 1
ATOM 2969 C CA . LEU B 1 48 ? 0.983 2.442 34.889 1.00 48.67 48 LEU B CA 1
ATOM 2970 C C . LEU B 1 48 ? 1.746 3.667 34.385 1.00 48.43 48 LEU B C 1
ATOM 2971 O O . LEU B 1 48 ? 2.774 3.533 33.714 1.00 45.83 48 LEU B O 1
ATOM 2976 N N . ARG B 1 49 ? 1.236 4.850 34.717 1.00 45.23 49 ARG B N 1
ATOM 2977 C CA . ARG B 1 49 ? 1.758 6.120 34.199 1.00 51.20 49 ARG B CA 1
ATOM 2978 C C . ARG B 1 49 ? 1.872 6.117 32.670 1.00 47.80 49 ARG B C 1
ATOM 2979 O O . ARG B 1 49 ? 2.890 6.548 32.124 1.00 50.58 49 ARG B O 1
ATOM 2987 N N . LEU B 1 50 ? 0.828 5.648 31.992 1.00 44.17 50 LEU B N 1
ATOM 2988 C CA . LEU B 1 50 ? 0.792 5.642 30.530 1.00 45.12 50 LEU B CA 1
ATOM 2989 C C . LEU B 1 50 ? -0.169 6.723 30.058 1.00 50.56 50 LEU B C 1
ATOM 2990 O O . LEU B 1 50 ? -1.150 7.040 30.745 1.00 52.14 50 LEU B O 1
ATOM 2995 N N . PRO B 1 51 ? 0.119 7.327 28.902 1.00 47.55 51 PRO B N 1
ATOM 2996 C CA . PRO B 1 51 ? -0.931 8.134 28.277 1.00 39.48 51 PRO B CA 1
ATOM 2997 C C . PRO B 1 51 ? -2.144 7.252 27.980 1.00 46.87 51 PRO B C 1
ATOM 2998 O O . PRO B 1 51 ? -1.955 6.087 27.625 1.00 46.45 51 PRO B O 1
ATOM 3002 N N . ARG B 1 52 ? -3.355 7.803 28.074 1.00 52.71 52 ARG B N 1
ATOM 3003 C CA . ARG B 1 52 ? -4.578 7.036 27.831 1.00 46.61 52 ARG B CA 1
ATOM 3004 C C . ARG B 1 52 ? -4.597 6.304 26.495 1.00 43.39 52 ARG B C 1
ATOM 3005 O O . ARG B 1 52 ? -5.063 5.164 26.409 1.00 48.57 52 ARG B O 1
ATOM 3013 N N . ARG B 1 53 ? -4.049 6.932 25.463 1.00 46.75 53 ARG B N 1
ATOM 3014 C CA . ARG B 1 53 ? -3.968 6.308 24.139 1.00 45.08 53 ARG B CA 1
ATOM 3015 C C . ARG B 1 53 ? -3.072 5.066 24.214 1.00 44.99 53 ARG B C 1
ATOM 3016 O O . ARG B 1 53 ? -3.316 4.076 23.539 1.00 46.73 53 ARG B O 1
ATOM 3024 N N . SER B 1 54 ? -2.019 5.134 25.025 1.00 45.64 54 SER B N 1
ATOM 3025 C CA . SER B 1 54 ? -1.120 3.998 25.216 1.00 45.91 54 SER B CA 1
ATOM 3026 C C . SER B 1 54 ? -1.801 2.825 25.927 1.00 45.07 54 SER B C 1
ATOM 3027 O O . SER B 1 54 ? -1.681 1.661 25.499 1.00 43.76 54 SER B O 1
ATOM 3030 N N . ALA B 1 55 ? -2.518 3.138 27.003 1.00 39.56 55 ALA B N 1
ATOM 3031 C CA . ALA B 1 55 ? -3.259 2.125 27.750 1.00 48.61 55 ALA B CA 1
ATOM 3032 C C . ALA B 1 55 ? -4.272 1.418 26.839 1.00 47.48 55 ALA B C 1
ATOM 3033 O O . ALA B 1 55 ? -4.427 0.191 26.904 1.00 42.17 55 ALA B O 1
ATOM 3035 N N . ASP B 1 56 ? -4.922 2.180 25.961 1.00 44.49 56 ASP B N 1
ATOM 3036 C CA . ASP B 1 56 ? -5.892 1.591 25.044 1.00 42.02 56 ASP B CA 1
ATOM 3037 C C . ASP B 1 56 ? -5.242 0.627 24.052 1.00 43.96 56 ASP B C 1
ATOM 3038 O O . ASP B 1 56 ? -5.730 -0.496 23.852 1.00 46.24 56 ASP B O 1
ATOM 3043 N N . ILE B 1 57 ? -4.119 1.041 23.470 1.00 39.63 57 ILE B N 1
ATOM 3044 C CA . ILE B 1 57 ? -3.438 0.228 22.467 1.00 41.30 57 ILE B CA 1
ATOM 3045 C C . ILE B 1 57 ? -2.933 -1.052 23.117 1.00 40.94 57 ILE B C 1
ATOM 3046 O O . ILE B 1 57 ? -3.050 -2.131 22.556 1.00 39.55 57 ILE B O 1
ATOM 3051 N N . LEU B 1 58 ? -2.363 -0.919 24.307 1.00 43.43 58 LEU B N 1
ATOM 3052 C CA . LEU B 1 58 ? -1.859 -2.076 25.039 1.00 46.61 58 LEU B CA 1
ATOM 3053 C C . LEU B 1 58 ? -2.999 -3.036 25.391 1.00 46.65 58 LEU B C 1
ATOM 3054 O O . LEU B 1 58 ? -2.898 -4.237 25.138 1.00 44.99 58 LEU B O 1
ATOM 3059 N N . LEU B 1 59 ? -4.077 -2.501 25.968 1.00 46.11 59 LEU B N 1
ATOM 3060 C CA . LEU B 1 59 ? -5.205 -3.324 26.412 1.00 45.21 59 LEU B CA 1
ATOM 3061 C C . LEU B 1 59 ? -5.890 -4.054 25.269 1.00 43.18 59 LEU B C 1
ATOM 3062 O O . LEU B 1 59 ? -6.371 -5.164 25.450 1.00 44.35 59 LEU B O 1
ATOM 3067 N N . LEU B 1 60 ? -5.918 -3.449 24.086 1.00 45.19 60 LEU B N 1
ATOM 3068 C CA . LEU B 1 60 ? -6.497 -4.117 22.918 1.00 40.72 60 LEU B CA 1
ATOM 3069 C C . LEU B 1 60 ? -5.632 -5.317 22.525 1.00 42.26 60 LEU B C 1
ATOM 3070 O O . LEU B 1 60 ? -6.135 -6.398 22.216 1.00 42.88 60 LEU B O 1
ATOM 3075 N N . GLY B 1 61 ? -4.319 -5.120 22.558 1.00 43.54 61 GLY B N 1
ATOM 3076 C CA . GLY B 1 61 ? -3.386 -6.176 22.232 1.00 41.05 61 GLY B CA 1
ATOM 3077 C C . GLY B 1 61 ? -3.497 -7.354 23.186 1.00 42.67 61 GLY B C 1
ATOM 3078 O O . GLY B 1 61 ? -3.607 -8.489 22.745 1.00 43.04 61 GLY B O 1
ATOM 3079 N N . THR B 1 62 ? -3.476 -7.089 24.488 1.00 40.18 62 THR B N 1
ATOM 3080 C CA . THR B 1 62 ? -3.475 -8.168 25.467 1.00 44.10 62 THR B CA 1
ATOM 3081 C C . THR B 1 62 ? -4.822 -8.855 25.515 1.00 46.41 62 THR B C 1
ATOM 3082 O O . THR B 1 62 ? -4.892 -10.080 25.681 1.00 43.75 62 THR B O 1
ATOM 3086 N N . THR B 1 63 ? -5.890 -8.070 25.355 1.00 48.89 63 THR B N 1
ATOM 3087 C CA . THR B 1 63 ? -7.234 -8.638 25.344 1.00 44.64 63 THR B CA 1
ATOM 3088 C C . THR B 1 63 ? -7.412 -9.520 24.124 1.00 45.29 63 THR B C 1
ATOM 3089 O O . THR B 1 63 ? -7.878 -10.647 24.237 1.00 48.21 63 THR B O 1
ATOM 3093 N N . ALA B 1 64 ? -7.012 -9.029 22.956 1.00 44.06 64 ALA B N 1
ATOM 3094 C CA . ALA B 1 64 ? -7.200 -9.813 21.741 1.00 43.00 64 ALA B CA 1
ATOM 3095 C C . ALA B 1 64 ? -6.379 -11.084 21.786 1.00 41.63 64 ALA B C 1
ATOM 3096 O O . ALA B 1 64 ? -6.707 -12.070 21.138 1.00 42.68 64 ALA B O 1
ATOM 3098 N N . LEU B 1 65 ? -5.294 -11.049 22.541 1.00 42.39 65 LEU B N 1
ATOM 3099 C CA . LEU B 1 65 ? -4.409 -12.197 22.629 1.00 46.59 65 LEU B CA 1
ATOM 3100 C C . LEU B 1 65 ? -4.844 -13.169 23.728 1.00 46.28 65 LEU B C 1
ATOM 3101 O O . LEU B 1 65 ? -4.347 -14.287 23.804 1.00 46.00 65 LEU B O 1
ATOM 3106 N N . GLY B 1 66 ? -5.791 -12.746 24.555 1.00 44.46 66 GLY B N 1
ATOM 3107 C CA . GLY B 1 66 ? -6.212 -13.548 25.681 1.00 42.04 66 GLY B CA 1
ATOM 3108 C C . GLY B 1 66 ? -5.329 -13.380 26.900 1.00 50.55 66 GLY B C 1
ATOM 3109 O O . GLY B 1 66 ? -5.558 -14.031 27.916 1.00 50.99 66 GLY B O 1
ATOM 3110 N N . LEU B 1 67 ? -4.300 -12.538 26.815 1.00 50.22 67 LEU B N 1
ATOM 3111 C CA . LEU B 1 67 ? -3.462 -12.291 27.992 1.00 49.37 67 LEU B CA 1
ATOM 3112 C C . LEU B 1 67 ? -4.257 -11.555 29.044 1.00 48.26 67 LEU B C 1
ATOM 3113 O O . LEU B 1 67 ? -3.954 -11.636 30.230 1.00 50.33 67 LEU B O 1
ATOM 3118 N N . SER B 1 68 ? -5.261 -10.817 28.590 1.00 44.65 68 SER B N 1
ATOM 3119 C CA . SER B 1 68 ? -6.236 -10.209 29.478 1.00 49.63 68 SER B CA 1
ATOM 3120 C C . SER B 1 68 ? -7.638 -10.470 28.939 1.00 50.94 68 SER B C 1
ATOM 3121 O O . SER B 1 68 ? -7.796 -10.945 27.821 1.00 54.89 68 SER B O 1
ATOM 3124 N N . THR B 1 69 ? -8.653 -10.216 29.753 1.00 53.76 69 THR B N 1
ATOM 3125 C CA . THR B 1 69 ? -10.026 -10.330 29.280 1.00 58.01 69 THR B CA 1
ATOM 3126 C C . THR B 1 69 ? -10.772 -9.082 29.684 1.00 58.79 69 THR B C 1
ATOM 3127 O O . THR B 1 69 ? -10.427 -8.424 30.679 1.00 59.32 69 THR B O 1
ATOM 3131 N N . VAL B 1 70 ? -11.793 -8.746 28.909 1.00 59.25 70 VAL B N 1
ATOM 3132 C CA . VAL B 1 70 ? -12.605 -7.596 29.253 1.00 65.88 70 VAL B CA 1
ATOM 3133 C C . VAL B 1 70 ? -14.070 -8.005 29.272 1.00 68.22 70 VAL B C 1
ATOM 3134 O O . VAL B 1 70 ? -14.647 -8.448 28.283 1.00 78.50 70 VAL B O 1
ATOM 3138 N N . THR B 1 71 ? -14.656 -7.821 30.439 1.00 71.13 71 THR B N 1
ATOM 3139 C CA . THR B 1 71 ? -16.072 -7.972 30.672 1.00 75.79 71 THR B CA 1
ATOM 3140 C C . THR B 1 71 ? -16.321 -6.675 31.349 1.00 75.30 71 THR B C 1
ATOM 3141 O O . THR B 1 71 ? -15.400 -5.874 31.386 1.00 79.05 71 THR B O 1
ATOM 3145 N N . ASP B 1 72 ? -17.527 -6.392 31.826 1.00 79.69 72 ASP B N 1
ATOM 3146 C CA . ASP B 1 72 ? -17.636 -5.266 32.744 1.00 78.28 72 ASP B CA 1
ATOM 3147 C C . ASP B 1 72 ? -17.267 -3.903 32.120 1.00 84.52 72 ASP B C 1
ATOM 3148 O O . ASP B 1 72 ? -17.786 -2.859 32.520 1.00 86.14 72 ASP B O 1
ATOM 3153 N N . GLY B 1 73 ? -16.439 -3.936 31.077 1.00 85.43 73 GLY B N 1
ATOM 3154 C CA . GLY B 1 73 ? -15.695 -2.773 30.613 1.00 80.79 73 GLY B CA 1
ATOM 3155 C C . GLY B 1 73 ? -14.545 -2.587 31.605 1.00 78.44 73 GLY B C 1
ATOM 3156 O O . GLY B 1 73 ? -13.849 -1.563 31.611 1.00 76.02 73 GLY B O 1
ATOM 3157 N N . GLY B 1 74 ? -14.353 -3.620 32.431 1.00 76.04 74 GLY B N 1
ATOM 3158 C CA . GLY B 1 74 ? -13.273 -3.743 33.395 1.00 66.99 74 GLY B CA 1
ATOM 3159 C C . GLY B 1 74 ? -12.316 -4.829 32.947 1.00 67.24 74 GLY B C 1
ATOM 3160 O O . GLY B 1 74 ? -12.721 -5.841 32.351 1.00 68.24 74 GLY B O 1
ATOM 3161 N N . TYR B 1 75 ? -11.033 -4.627 33.202 1.00 62.12 75 TYR B N 1
ATOM 3162 C CA . TYR B 1 75 ? -10.041 -5.568 32.689 1.00 62.93 75 TYR B CA 1
ATOM 3163 C C . TYR B 1 75 ? -9.417 -6.462 33.764 1.00 61.54 75 TYR B C 1
ATOM 3164 O O . TYR B 1 75 ? -9.073 -6.001 34.863 1.00 55.52 75 TYR B O 1
ATOM 3173 N N . ARG B 1 76 ? -9.251 -7.734 33.404 1.00 56.58 76 ARG B N 1
ATOM 3174 C CA . ARG B 1 76 ? -8.593 -8.729 34.241 1.00 59.56 76 ARG B CA 1
ATOM 3175 C C . ARG B 1 76 ? -7.587 -9.572 33.466 1.00 57.61 76 ARG B C 1
ATOM 3176 O O . ARG B 1 76 ? -7.590 -9.590 32.230 1.00 54.51 76 ARG B O 1
ATOM 3184 N N . ASN B 1 77 ? -6.727 -10.267 34.207 1.00 53.62 77 ASN B N 1
ATOM 3185 C CA . ASN B 1 77 ? -5.781 -11.157 33.580 1.00 53.19 77 ASN B CA 1
ATOM 3186 C C . ASN B 1 77 ? -6.542 -12.296 32.944 1.00 55.50 77 ASN B C 1
ATOM 3187 O O . ASN B 1 77 ? -7.537 -12.782 33.492 1.00 60.29 77 ASN B O 1
ATOM 3192 N N . GLY B 1 78 ? -6.092 -12.690 31.760 1.00 51.25 78 GLY B N 1
ATOM 3193 C CA . GLY B 1 78 ? -6.653 -13.829 31.061 1.00 47.86 78 GLY B CA 1
ATOM 3194 C C . GLY B 1 78 ? -6.108 -15.089 31.687 1.00 52.18 78 GLY B C 1
ATOM 3195 O O . GLY B 1 78 ? -5.217 -15.028 32.541 1.00 57.37 78 GLY B O 1
ATOM 3196 N N . ALA B 1 79 ? -6.602 -16.228 31.226 1.00 48.69 79 ALA B N 1
ATOM 3197 C CA . ALA B 1 79 ? -6.319 -17.503 31.859 1.00 48.73 79 ALA B CA 1
ATOM 3198 C C . ALA B 1 7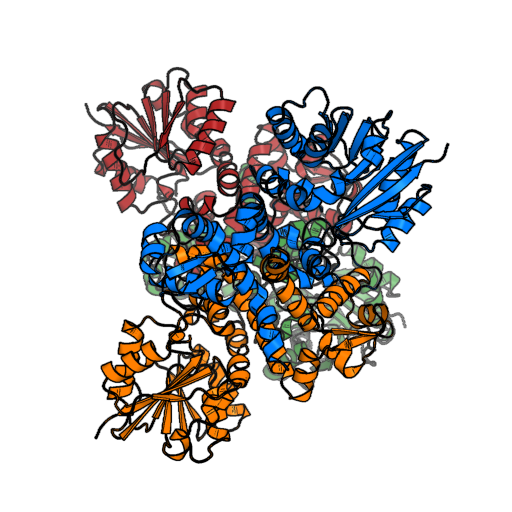9 ? -4.837 -17.899 31.896 1.00 58.09 79 ALA B C 1
ATOM 3199 O O . ALA B 1 79 ? -4.356 -18.323 32.948 1.00 60.12 79 ALA B O 1
ATOM 3201 N N . PRO B 1 80 ? -4.092 -17.731 30.785 1.00 56.70 80 PRO B N 1
ATOM 3202 C CA . PRO B 1 80 ? -2.690 -18.161 30.879 1.00 53.05 80 PRO B CA 1
ATOM 3203 C C . PRO B 1 80 ? -1.882 -17.328 31.858 1.00 55.55 80 PRO B C 1
ATOM 3204 O O . PRO B 1 80 ? -0.953 -17.844 32.475 1.00 62.01 80 PRO B O 1
ATOM 3208 N N . ILE B 1 81 ? -2.207 -16.042 31.964 1.00 55.81 81 ILE B N 1
ATOM 3209 C CA . ILE B 1 81 ? -1.495 -15.153 32.873 1.00 55.29 81 ILE B CA 1
ATOM 3210 C C . ILE B 1 81 ? -1.835 -15.432 34.328 1.00 55.53 81 ILE B C 1
ATOM 3211 O O . ILE B 1 81 ? -0.935 -15.539 35.158 1.00 57.41 81 ILE B O 1
ATOM 3216 N N . GLY B 1 82 ? -3.128 -15.525 34.643 1.00 61.32 82 GLY B N 1
ATOM 3217 C CA . GLY B 1 82 ? -3.571 -15.790 36.006 1.00 55.33 82 GLY B CA 1
ATOM 3218 C C . GLY B 1 82 ? -3.054 -17.135 36.501 1.00 61.61 82 GLY B C 1
ATOM 3219 O O . GLY B 1 82 ? -2.663 -17.265 37.660 1.00 56.85 82 GLY B O 1
ATOM 3220 N N . ALA B 1 83 ? -3.024 -18.124 35.603 1.00 59.33 83 ALA B N 1
ATOM 3221 C CA . ALA B 1 83 ? -2.540 -19.465 35.927 1.00 62.50 83 ALA B CA 1
ATOM 3222 C C . ALA B 1 83 ? -1.096 -19.397 36.361 1.00 69.29 83 ALA B C 1
ATOM 3223 O O . ALA B 1 83 ? -0.688 -20.089 37.304 1.00 67.12 83 ALA B O 1
ATOM 3225 N N . ALA B 1 84 ? -0.326 -18.553 35.668 1.00 63.61 84 ALA B N 1
ATOM 3226 C CA . ALA B 1 84 ? 1.088 -18.379 35.984 1.00 61.79 84 ALA B CA 1
ATOM 3227 C C . ALA B 1 84 ? 1.260 -17.781 37.379 1.00 60.98 84 ALA B C 1
ATOM 3228 O O . ALA B 1 84 ? 2.151 -18.200 38.123 1.00 55.56 84 ALA B O 1
ATOM 3230 N N . PHE B 1 85 ? 0.407 -16.815 37.732 1.00 58.19 85 PHE B N 1
ATOM 3231 C CA . PHE B 1 85 ? 0.449 -16.243 39.072 1.00 58.27 85 PHE B CA 1
ATOM 3232 C C . PHE B 1 85 ? 0.102 -17.293 40.126 1.00 63.18 85 PHE B C 1
ATOM 3233 O O . PHE B 1 85 ? 0.809 -17.429 41.124 1.00 60.20 85 PHE B O 1
ATOM 3241 N N . ARG B 1 86 ? -0.966 -18.050 39.881 1.00 66.18 86 ARG B N 1
ATOM 3242 C CA . ARG B 1 86 ? -1.467 -19.021 40.854 1.00 64.48 86 ARG B CA 1
ATOM 3243 C C . ARG B 1 86 ? -0.437 -20.122 41.113 1.00 63.56 86 ARG B C 1
ATOM 3244 O O . ARG B 1 86 ? -0.280 -20.562 42.240 1.00 68.37 86 ARG B O 1
ATOM 3252 N N . ASP B 1 87 ? 0.280 -20.548 40.080 1.00 62.90 87 ASP B N 1
ATOM 3253 C CA . ASP B 1 87 ? 1.227 -21.648 40.219 1.00 57.58 87 ASP B CA 1
ATOM 3254 C C . ASP B 1 87 ? 2.593 -21.152 40.679 1.00 57.40 87 ASP B C 1
ATOM 3255 O O . ASP B 1 87 ? 3.562 -21.896 40.667 1.00 58.45 87 ASP B O 1
ATOM 3260 N N . GLY B 1 88 ? 2.681 -19.885 41.062 1.00 54.18 88 GLY B N 1
ATOM 3261 C CA . GLY B 1 88 ? 3.953 -19.331 41.469 1.00 50.77 88 GLY B CA 1
ATOM 3262 C C . GLY B 1 88 ? 4.934 -19.210 40.313 1.00 58.32 88 GLY B C 1
ATOM 3263 O O . GLY B 1 88 ? 6.148 -19.204 40.518 1.00 60.91 88 GLY B O 1
ATOM 3264 N N . LEU B 1 89 ? 4.431 -19.127 39.088 1.00 57.54 89 LEU B N 1
ATOM 3265 C CA . LEU B 1 89 ? 5.335 -19.115 37.946 1.00 57.78 89 LEU B CA 1
ATOM 3266 C C . LEU B 1 89 ? 5.501 -17.718 37.342 1.00 53.24 89 LEU B C 1
ATOM 3267 O O . LEU B 1 89 ? 6.174 -17.554 36.327 1.00 47.65 89 LEU B O 1
ATOM 3272 N N . TRP B 1 90 ? 4.931 -16.707 37.990 1.00 53.33 90 TRP B N 1
ATOM 3273 C CA . TRP B 1 90 ? 4.974 -15.369 37.418 1.00 51.65 90 TRP B CA 1
ATOM 3274 C C . TRP B 1 90 ? 6.395 -14.809 37.261 1.00 51.68 90 TRP B C 1
ATOM 3275 O O . TRP B 1 90 ? 6.741 -14.333 36.175 1.00 53.27 90 TRP B O 1
ATOM 3286 N N . PRO B 1 91 ? 7.217 -14.841 38.327 1.00 51.73 91 PRO B N 1
ATOM 3287 C CA . PRO B 1 91 ? 8.562 -14.295 38.120 1.00 48.87 91 PRO B CA 1
ATOM 3288 C C . PRO B 1 91 ? 9.320 -15.038 37.015 1.00 43.75 91 PRO B C 1
ATOM 3289 O O . PRO B 1 91 ? 10.138 -14.454 36.323 1.00 44.03 91 PRO B O 1
ATOM 3293 N N . VAL B 1 92 ? 9.037 -16.324 36.872 1.00 44.87 92 VAL B N 1
ATOM 3294 C CA . VAL B 1 92 ? 9.650 -17.143 35.847 1.00 50.69 92 VAL B CA 1
ATOM 3295 C C . VAL B 1 92 ? 9.242 -16.636 34.464 1.00 52.91 92 VAL B C 1
ATOM 3296 O O . VAL B 1 92 ? 10.091 -16.454 33.566 1.00 49.78 92 VAL B O 1
ATOM 3300 N N . LEU B 1 93 ? 7.942 -16.404 34.311 1.00 45.50 93 LEU B N 1
ATOM 3301 C CA . LEU B 1 93 ? 7.407 -15.897 33.065 1.00 49.00 93 LEU B CA 1
ATOM 3302 C C . LEU B 1 93 ? 8.025 -14.525 32.754 1.00 50.66 93 LEU B C 1
ATOM 3303 O O . LEU B 1 93 ? 8.507 -14.280 31.638 1.00 45.21 93 LEU B O 1
ATOM 3308 N N . ARG B 1 94 ? 8.065 -13.665 33.772 1.00 45.42 94 ARG B N 1
ATOM 3309 C CA . ARG B 1 94 ? 8.608 -12.312 33.655 1.00 46.27 94 ARG B CA 1
ATOM 3310 C C . ARG B 1 94 ? 10.057 -12.321 33.159 1.00 47.98 94 ARG B C 1
ATOM 3311 O O . ARG B 1 94 ? 10.435 -11.574 32.251 1.00 45.88 94 ARG B O 1
ATOM 3319 N N . ASP B 1 95 ? 10.856 -13.187 33.765 1.00 47.90 95 ASP B N 1
ATOM 3320 C CA . ASP B 1 95 ? 12.276 -13.272 33.481 1.00 42.81 95 ASP B CA 1
ATOM 3321 C C . ASP B 1 95 ? 12.549 -13.876 32.119 1.00 43.64 95 ASP B C 1
ATOM 3322 O O . ASP B 1 95 ? 13.482 -13.458 31.443 1.00 45.49 95 ASP B O 1
ATOM 3327 N N . ILE B 1 96 ? 11.755 -14.856 31.689 1.00 44.71 96 ILE B N 1
ATOM 3328 C CA . ILE B 1 96 ? 11.987 -15.386 30.343 1.00 46.33 96 ILE B CA 1
ATOM 3329 C C . ILE B 1 96 ? 11.524 -14.391 29.268 1.00 46.50 96 ILE B C 1
ATOM 3330 O O . ILE B 1 96 ? 12.106 -14.355 28.183 1.00 45.22 96 ILE B O 1
ATOM 3335 N N . VAL B 1 97 ? 10.505 -13.579 29.567 1.00 44.06 97 VAL B N 1
ATOM 3336 C CA . VAL B 1 97 ? 10.072 -12.550 28.627 1.00 45.41 97 VAL B CA 1
ATOM 3337 C C . VAL B 1 97 ? 11.165 -11.472 28.482 1.00 41.20 97 VAL B C 1
ATOM 3338 O O . VAL B 1 97 ? 11.465 -11.023 27.369 1.00 38.87 97 VAL B O 1
ATOM 3342 N N . GLN B 1 98 ? 11.767 -11.086 29.605 1.00 37.67 98 GLN B N 1
ATOM 3343 C CA . GLN B 1 98 ? 12.875 -10.131 29.629 1.00 35.85 98 GLN B CA 1
ATOM 3344 C C . GLN B 1 98 ? 14.057 -10.669 28.829 1.00 41.60 98 GLN B C 1
ATOM 3345 O O . GLN B 1 98 ? 14.725 -9.938 28.109 1.00 38.49 98 GLN B O 1
ATOM 3351 N N . TYR B 1 99 ? 14.306 -11.965 28.966 1.00 41.44 99 TYR B N 1
ATOM 3352 C CA . TYR B 1 99 ? 15.353 -12.634 28.207 1.00 41.47 99 TYR B CA 1
ATOM 3353 C C . TYR B 1 99 ? 15.095 -12.576 26.679 1.00 44.38 99 TYR B C 1
ATOM 3354 O O . TYR B 1 99 ? 15.992 -12.241 25.908 1.00 41.52 99 TYR B O 1
ATOM 3363 N N . GLN B 1 100 ? 13.869 -12.895 26.255 1.00 40.87 100 GLN B N 1
ATOM 3364 C CA . GLN B 1 100 ? 13.474 -12.774 24.858 1.00 39.95 100 GLN B CA 1
ATOM 3365 C C . GLN B 1 100 ? 13.700 -11.363 24.330 1.00 40.86 100 GLN B C 1
ATOM 3366 O O . GLN B 1 100 ? 14.289 -11.168 23.270 1.00 35.26 100 GLN B O 1
ATOM 3372 N N . ASP B 1 101 ? 13.265 -10.376 25.112 1.00 41.38 101 ASP B N 1
ATOM 3373 C CA . ASP B 1 101 ? 13.382 -8.989 24.716 1.00 36.72 101 ASP B CA 1
ATOM 3374 C C . ASP B 1 101 ? 14.833 -8.558 24.539 1.00 42.72 101 ASP B C 1
ATOM 3375 O O . ASP B 1 101 ? 15.225 -8.076 23.468 1.00 45.78 101 ASP B O 1
ATOM 3380 N N . LYS B 1 102 ? 15.642 -8.793 25.562 1.00 41.23 102 LYS B N 1
ATOM 3381 C CA . LYS B 1 102 ? 17.009 -8.290 25.592 1.00 36.68 102 LYS B CA 1
ATOM 3382 C C . LYS B 1 102 ? 18.012 -9.198 24.901 1.00 36.94 102 LYS B C 1
ATOM 3383 O O . LYS B 1 102 ? 19.080 -8.744 24.517 1.00 40.04 102 LYS B O 1
ATOM 3389 N N . ILE B 1 103 ? 17.697 -10.482 24.766 1.00 35.74 103 ILE B N 1
ATOM 3390 C CA . ILE B 1 103 ? 18.671 -11.428 24.222 1.00 38.31 103 ILE B CA 1
ATOM 3391 C C . ILE B 1 103 ? 18.252 -11.975 22.844 1.00 40.85 103 ILE B C 1
ATOM 3392 O O . ILE B 1 103 ? 19.078 -12.061 21.927 1.00 38.75 103 ILE B O 1
ATOM 3397 N N . ALA B 1 104 ? 16.987 -12.373 22.710 1.00 41.27 104 ALA B N 1
ATOM 3398 C CA . ALA B 1 104 ? 16.546 -13.138 21.537 1.00 41.44 104 ALA B CA 1
ATOM 3399 C C . ALA B 1 104 ? 15.998 -12.270 20.387 1.00 38.16 104 ALA B C 1
ATOM 3400 O O . ALA B 1 104 ? 16.345 -12.487 19.231 1.00 38.68 104 ALA B O 1
ATOM 3402 N N . TYR B 1 105 ? 15.181 -11.275 20.711 1.00 34.78 105 TYR B N 1
ATOM 3403 C CA . TYR B 1 105 ? 14.362 -10.615 19.710 1.00 37.87 105 TYR B CA 1
ATOM 3404 C C . TYR B 1 105 ? 15.178 -10.000 18.552 1.00 40.57 105 TYR B C 1
ATOM 3405 O O . TYR B 1 105 ? 14.893 -10.266 17.379 1.00 40.58 105 TYR B O 1
ATOM 3414 N N . GLN B 1 106 ? 16.176 -9.179 18.840 1.00 39.34 106 GLN B N 1
ATOM 3415 C CA . GLN B 1 106 ? 16.859 -8.574 17.699 1.00 41.52 106 GLN B CA 1
ATOM 3416 C C . GLN B 1 106 ? 17.779 -9.512 16.921 1.00 39.76 106 GLN B C 1
ATOM 3417 O O . GLN B 1 106 ? 17.749 -9.495 15.688 1.00 35.85 106 GLN B O 1
ATOM 3423 N N . PRO B 1 107 ? 18.548 -10.374 17.616 1.00 44.51 107 PRO B N 1
ATOM 3424 C CA . PRO B 1 107 ? 19.323 -11.355 16.840 1.00 37.45 107 PRO B CA 1
ATOM 3425 C C . PRO B 1 107 ? 18.434 -12.234 15.965 1.00 36.52 107 PRO B C 1
ATOM 3426 O O . PRO B 1 107 ? 18.934 -12.833 15.021 1.00 37.08 107 PRO B O 1
ATOM 3430 N N . ALA B 1 108 ? 17.147 -12.334 16.289 1.00 33.04 108 ALA B N 1
ATOM 3431 C CA . ALA B 1 108 ? 16.239 -13.155 15.492 1.00 36.42 108 ALA B CA 1
ATOM 3432 C C . ALA B 1 108 ? 16.125 -12.635 14.028 1.00 37.58 108 ALA B C 1
ATOM 3433 O O . ALA B 1 108 ? 15.955 -13.411 13.086 1.00 33.81 108 ALA B O 1
ATOM 3435 N N . ALA B 1 109 ? 16.285 -11.330 13.840 1.00 35.30 109 ALA B N 1
ATOM 3436 C CA . ALA B 1 109 ? 16.287 -10.742 12.506 1.00 37.07 109 ALA B CA 1
ATOM 3437 C C . ALA B 1 109 ? 17.431 -11.273 11.641 1.00 32.96 109 ALA B C 1
ATOM 3438 O O . ALA B 1 109 ? 17.419 -11.126 10.434 1.00 40.70 109 ALA B O 1
ATOM 3440 N N . ASP B 1 110 ? 18.423 -11.885 12.254 1.00 35.22 110 ASP B N 1
ATOM 3441 C CA . ASP B 1 110 ? 19.574 -12.373 11.505 1.00 35.76 110 ASP B CA 1
ATOM 3442 C C . ASP B 1 110 ? 19.386 -13.836 11.169 1.00 38.04 110 ASP B C 1
ATOM 3443 O O . ASP B 1 110 ? 20.332 -14.519 10.747 1.00 37.62 110 ASP B O 1
ATOM 3448 N N . TYR B 1 111 ? 18.151 -14.310 11.344 1.00 35.27 111 TYR B N 1
ATOM 3449 C CA . TYR B 1 111 ? 17.823 -15.709 11.076 1.00 37.17 111 TYR B CA 1
ATOM 3450 C C . TYR B 1 111 ? 18.108 -16.133 9.629 1.00 37.93 111 TYR B C 1
ATOM 3451 O O . TYR B 1 111 ? 18.786 -17.144 9.408 1.00 35.37 111 TYR B O 1
ATOM 3460 N N . VAL B 1 112 ? 17.610 -15.359 8.658 1.00 36.44 112 VAL B N 1
ATOM 3461 C CA . VAL B 1 112 ? 17.753 -15.721 7.247 1.00 38.86 112 VAL B CA 1
ATOM 3462 C C . VAL B 1 112 ? 19.228 -15.832 6.890 1.00 38.36 112 VAL B C 1
ATOM 3463 O O . VAL B 1 112 ? 19.673 -16.784 6.230 1.00 35.83 112 VAL B O 1
ATOM 3467 N N . GLU B 1 113 ? 19.985 -14.836 7.326 1.00 38.64 113 GLU B N 1
ATOM 3468 C CA . GLU B 1 113 ? 21.415 -14.816 7.074 1.00 39.51 113 GLU B CA 1
ATOM 3469 C C . GLU B 1 113 ? 22.107 -16.000 7.748 1.00 44.08 113 GLU B C 1
ATOM 3470 O O . GLU B 1 113 ? 23.015 -16.611 7.169 1.00 46.18 113 GLU B O 1
ATOM 3476 N N . SER B 1 114 ? 21.705 -16.296 8.987 1.00 43.08 114 SER B N 1
ATOM 3477 C CA . SER B 1 114 ? 22.270 -17.421 9.722 1.00 38.69 114 SER B CA 1
ATOM 3478 C C . SER B 1 114 ? 22.014 -18.727 8.989 1.00 40.53 114 SER B C 1
ATOM 3479 O O . SER B 1 114 ? 22.924 -19.539 8.845 1.00 39.07 114 SER B O 1
ATOM 3482 N N . LEU B 1 115 ? 20.785 -18.917 8.503 1.00 40.51 115 LEU B N 1
ATOM 3483 C CA . LEU B 1 115 ? 20.447 -20.119 7.733 1.00 39.88 115 LEU B CA 1
ATOM 3484 C C . LEU B 1 115 ? 21.283 -20.258 6.464 1.00 40.94 115 LEU B C 1
ATOM 3485 O O . LEU B 1 115 ? 21.832 -21.315 6.147 1.00 43.98 115 LEU B O 1
ATOM 3490 N N . ARG B 1 116 ? 21.390 -19.163 5.747 1.00 39.54 116 ARG B N 1
ATOM 3491 C CA . ARG B 1 116 ? 22.079 -19.164 4.475 1.00 44.34 116 ARG B CA 1
ATOM 3492 C C . ARG B 1 116 ? 23.581 -19.438 4.614 1.00 44.37 116 ARG B C 1
ATOM 3493 O O . ARG B 1 116 ? 24.181 -20.094 3.766 1.00 49.66 116 ARG B O 1
ATOM 3501 N N . THR B 1 117 ? 24.208 -18.935 5.670 1.00 45.73 117 THR B N 1
ATOM 3502 C CA . THR B 1 117 ? 25.659 -19.076 5.782 1.00 40.72 117 THR B CA 1
ATOM 3503 C C . THR B 1 117 ? 26.123 -20.168 6.719 1.00 40.86 117 THR B C 1
ATOM 3504 O O . THR B 1 117 ? 27.311 -20.492 6.753 1.00 44.26 117 THR B O 1
ATOM 3508 N N . GLY B 1 118 ? 25.201 -20.718 7.501 1.00 38.55 118 GLY B N 1
ATOM 3509 C CA . GLY B 1 118 ? 25.582 -21.638 8.553 1.00 38.44 118 GLY B CA 1
ATOM 3510 C C . GLY B 1 118 ? 26.327 -20.987 9.719 1.00 40.92 118 GLY B C 1
ATOM 3511 O O . GLY B 1 118 ? 26.996 -21.673 10.474 1.00 45.59 118 GLY B O 1
ATOM 3512 N N . GLN B 1 119 ? 26.245 -19.663 9.839 1.00 43.52 119 GLN B N 1
ATOM 3513 C CA . GLN B 1 119 ? 26.843 -18.915 10.951 1.00 43.09 119 GLN B CA 1
ATOM 3514 C C . GLN B 1 119 ? 25.799 -18.494 11.964 1.00 39.13 119 GLN B C 1
ATOM 3515 O O . GLN B 1 119 ? 24.631 -18.356 11.619 1.00 37.86 119 GLN B O 1
ATOM 3521 N N . ASN B 1 120 ? 26.213 -18.253 13.203 1.00 38.00 120 ASN B N 1
ATOM 3522 C CA . ASN B 1 120 ? 25.320 -17.592 14.157 1.00 41.02 120 ASN B CA 1
ATOM 3523 C C . ASN B 1 120 ? 25.405 -16.075 14.003 1.00 34.18 120 ASN B C 1
ATOM 3524 O O . ASN B 1 120 ? 25.985 -15.385 14.837 1.00 35.50 120 ASN B O 1
ATOM 3529 N N . ALA B 1 121 ? 24.813 -15.561 12.931 1.00 37.23 121 ALA B N 1
ATOM 3530 C CA . ALA B 1 121 ? 24.978 -14.160 12.536 1.00 34.41 121 ALA B CA 1
ATOM 3531 C C . ALA B 1 121 ? 24.413 -13.193 13.571 1.00 42.04 121 ALA B C 1
ATOM 3532 O O . ALA B 1 121 ? 24.846 -12.047 13.661 1.00 45.00 121 ALA B O 1
ATOM 3534 N N . GLY B 1 122 ? 23.456 -13.656 14.362 1.00 40.12 122 GLY B N 1
ATOM 3535 C CA . GLY B 1 122 ? 22.832 -12.806 15.356 1.00 37.43 122 GLY B CA 1
ATOM 3536 C C . GLY B 1 122 ? 23.781 -12.351 16.444 1.00 37.49 122 GLY B C 1
ATOM 3537 O O . GLY B 1 122 ? 23.463 -11.426 17.195 1.00 39.46 122 GLY B O 1
ATOM 3538 N N . ILE B 1 123 ? 24.935 -13.009 16.561 1.00 41.46 123 ILE B N 1
ATOM 3539 C CA . ILE B 1 123 ? 25.888 -12.689 17.648 1.00 43.50 123 ILE B CA 1
ATOM 3540 C C . ILE B 1 123 ? 26.475 -11.280 17.511 1.00 39.06 123 ILE B C 1
ATOM 3541 O O . ILE B 1 123 ? 26.964 -10.727 18.482 1.00 34.37 123 ILE B O 1
ATOM 3546 N N . ARG B 1 124 ? 26.315 -10.673 16.330 1.00 40.20 124 ARG B N 1
ATOM 3547 C CA . ARG B 1 124 ? 26.847 -9.341 16.032 1.00 36.76 124 ARG B CA 1
ATOM 3548 C C . ARG B 1 124 ? 26.250 -8.261 16.938 1.00 38.15 124 ARG B C 1
ATOM 3549 O O . ARG B 1 124 ? 26.842 -7.205 17.126 1.00 43.42 124 ARG B O 1
ATOM 3557 N N . HIS B 1 125 ? 25.092 -8.538 17.523 1.00 36.39 125 HIS B N 1
ATOM 3558 C CA . HIS B 1 125 ? 24.410 -7.568 18.385 1.00 34.68 125 HIS B CA 1
ATOM 3559 C C . HIS B 1 125 ? 25.116 -7.431 19.719 1.00 36.32 125 HIS B C 1
ATOM 3560 O O . HIS B 1 125 ? 24.742 -6.605 20.541 1.00 35.63 125 HIS B O 1
ATOM 3567 N N . PHE B 1 126 ? 26.118 -8.279 19.928 1.00 39.21 126 PHE B N 1
ATOM 3568 C CA . PHE B 1 126 ? 26.906 -8.300 21.157 1.00 36.96 126 PHE B CA 1
ATOM 3569 C C . PHE B 1 126 ? 28.371 -7.963 20.924 1.00 36.56 126 PHE B C 1
ATOM 3570 O O . PHE B 1 126 ? 29.018 -8.545 20.051 1.00 36.78 126 PHE B O 1
ATOM 3578 N N . PRO B 1 127 ? 28.887 -6.998 21.693 1.00 37.22 127 PRO B N 1
ATOM 3579 C CA . PRO B 1 127 ? 30.291 -6.566 21.626 1.00 39.41 127 PRO B CA 1
ATOM 3580 C C . PRO B 1 127 ? 31.271 -7.731 21.752 1.00 37.96 127 PRO B C 1
ATOM 3581 O O . PRO B 1 127 ? 31.050 -8.608 22.582 1.00 42.50 127 PRO B O 1
ATOM 3585 N N . GLY B 1 128 ? 32.343 -7.720 20.958 1.00 37.60 128 GLY B N 1
ATOM 3586 C CA . GLY B 1 128 ? 33.290 -8.814 20.944 1.00 32.25 128 GLY B CA 1
ATOM 3587 C C . GLY B 1 128 ? 33.594 -9.406 19.572 1.00 40.11 128 GLY B C 1
ATOM 3588 O O . GLY B 1 128 ? 33.059 -8.984 18.539 1.00 40.55 128 GLY B O 1
ATOM 3589 N N . THR B 1 129 ? 34.485 -10.392 19.573 1.00 39.11 129 THR B N 1
ATOM 3590 C CA . THR B 1 129 ? 34.946 -11.044 18.368 1.00 33.07 129 THR B CA 1
ATOM 3591 C C . THR B 1 129 ? 34.993 -12.566 18.503 1.00 33.95 129 THR B C 1
ATOM 3592 O O . THR B 1 129 ? 35.360 -13.242 17.565 1.00 40.76 129 THR B O 1
ATOM 3596 N N . THR B 1 130 ? 34.674 -13.124 19.662 1.00 37.19 130 THR B N 1
ATOM 3597 C CA . THR B 1 130 ? 34.714 -14.579 19.760 1.00 39.40 130 THR B CA 1
ATOM 3598 C C . THR B 1 130 ? 33.520 -15.141 19.012 1.00 40.73 130 THR B C 1
ATOM 3599 O O . THR B 1 130 ? 32.592 -14.411 18.657 1.00 45.20 130 THR B O 1
ATOM 3603 N N . ARG B 1 131 ? 33.564 -16.440 18.746 1.00 44.01 131 ARG B N 1
ATOM 3604 C CA . ARG B 1 131 ? 32.592 -17.093 17.888 1.00 41.63 131 ARG B CA 1
ATOM 3605 C C . ARG B 1 131 ? 31.382 -17.637 18.667 1.00 39.36 131 ARG B C 1
ATOM 3606 O O . ARG B 1 131 ? 30.429 -18.122 18.080 1.00 42.75 131 ARG B O 1
ATOM 3614 N N . ASP B 1 132 ? 31.398 -17.504 19.989 1.00 43.48 132 ASP B N 1
ATOM 3615 C CA . ASP B 1 132 ? 30.285 -17.959 20.825 1.00 40.50 132 ASP B CA 1
ATOM 3616 C C . ASP B 1 132 ? 29.718 -16.865 21.710 1.00 40.99 132 ASP B C 1
ATOM 3617 O O . ASP B 1 132 ? 30.435 -15.967 22.143 1.00 43.53 132 ASP B O 1
ATOM 3622 N N . LEU B 1 133 ? 28.429 -16.966 22.012 1.00 41.39 133 LEU B N 1
ATOM 3623 C CA . LEU B 1 133 ? 27.760 -15.950 22.808 1.00 43.68 133 LEU B CA 1
ATOM 3624 C C . LEU B 1 133 ? 28.332 -15.868 24.227 1.00 43.93 133 LEU B C 1
ATOM 3625 O O . LEU B 1 133 ? 28.615 -14.786 24.732 1.00 44.80 133 LEU B O 1
ATOM 3630 N N . TYR B 1 134 ? 28.571 -17.022 24.831 1.00 46.03 134 TYR B N 1
ATOM 3631 C CA . TYR B 1 134 ? 28.893 -17.079 26.253 1.00 48.04 134 TYR B CA 1
ATOM 3632 C C . TYR B 1 134 ? 30.164 -16.287 26.582 1.00 46.14 134 TYR B C 1
ATOM 3633 O O . TYR B 1 134 ? 30.179 -15.511 27.545 1.00 39.51 134 TYR B O 1
ATOM 3642 N N . SER B 1 135 ? 31.200 -16.421 25.759 1.00 40.63 135 SER B N 1
ATOM 3643 C CA . SER B 1 135 ? 32.429 -15.690 26.026 1.00 38.55 135 SER B CA 1
ATOM 3644 C C . SER B 1 135 ? 32.334 -14.186 25.716 1.00 44.95 135 SER B C 1
ATOM 3645 O O . SER B 1 135 ? 33.267 -13.445 25.982 1.00 43.45 135 SER B O 1
ATOM 3648 N N . ARG B 1 136 ? 31.212 -13.738 25.158 1.00 45.95 136 ARG B N 1
ATOM 3649 C CA . ARG B 1 136 ? 31.002 -12.317 24.896 1.00 41.71 136 ARG B CA 1
ATOM 3650 C C . ARG B 1 136 ? 30.207 -11.600 25.987 1.00 45.42 136 ARG B C 1
ATOM 3651 O O . ARG B 1 136 ? 30.171 -10.374 26.029 1.00 50.57 136 ARG B O 1
ATOM 3659 N N . LEU B 1 137 ? 29.541 -12.344 26.855 1.00 46.83 137 LEU B N 1
ATOM 3660 C CA . LEU B 1 137 ? 28.617 -11.704 27.789 1.00 46.82 137 LEU B CA 1
ATOM 3661 C C . LEU B 1 137 ? 29.290 -10.699 28.731 1.00 48.38 137 LEU B C 1
ATOM 3662 O O . LEU B 1 137 ? 28.722 -9.640 29.017 1.00 51.93 137 LEU B O 1
ATOM 3667 N N . ALA B 1 138 ? 30.506 -11.010 29.181 1.00 48.48 138 ALA B N 1
ATOM 3668 C CA . ALA B 1 138 ? 31.223 -10.132 30.121 1.00 52.90 138 ALA B CA 1
ATOM 3669 C C . ALA B 1 138 ? 31.461 -8.710 29.581 1.00 52.59 138 ALA B C 1
ATOM 3670 O O . ALA B 1 138 ? 31.549 -7.775 30.364 1.00 54.72 138 ALA B O 1
ATOM 3672 N N . ALA B 1 139 ? 31.504 -8.542 28.259 1.00 53.39 139 ALA B N 1
ATOM 3673 C CA . ALA B 1 139 ? 31.816 -7.247 27.640 1.00 48.71 139 ALA B CA 1
ATOM 3674 C C . ALA B 1 139 ? 30.832 -6.117 28.007 1.00 55.43 139 ALA B C 1
ATOM 3675 O O . ALA B 1 139 ? 31.197 -4.943 27.975 1.00 59.12 139 ALA B O 1
ATOM 3677 N N . VAL B 1 140 ? 29.601 -6.467 28.363 1.00 53.48 140 VAL B N 1
ATOM 3678 C CA . VAL B 1 140 ? 28.610 -5.470 28.756 1.00 55.80 140 VAL B CA 1
ATOM 3679 C C . VAL B 1 140 ? 28.280 -5.631 30.250 1.00 63.48 140 VAL B C 1
ATOM 3680 O O . VAL B 1 140 ? 28.017 -6.741 30.725 1.00 59.98 140 VAL B O 1
ATOM 3684 N N . PRO B 1 141 ? 28.272 -4.510 30.992 1.00 66.40 141 PRO B N 1
ATOM 3685 C CA . PRO B 1 141 ? 28.030 -4.538 32.433 1.00 59.42 141 PRO B CA 1
ATOM 3686 C C . PRO B 1 141 ? 26.690 -5.156 32.760 1.00 63.30 141 PRO B C 1
ATOM 3687 O O . PRO B 1 141 ? 25.679 -4.698 32.229 1.00 65.32 141 PRO B O 1
ATOM 3691 N N . GLY B 1 142 ? 26.700 -6.224 33.554 1.00 60.92 142 GLY B N 1
ATOM 3692 C CA . GLY B 1 142 ? 25.482 -6.842 34.049 1.00 52.98 142 GLY B CA 1
ATOM 3693 C C . GLY B 1 142 ? 24.844 -7.794 33.064 1.00 52.72 142 GLY B C 1
ATOM 3694 O O . GLY B 1 142 ? 23.834 -8.437 33.367 1.00 54.36 142 GLY B O 1
ATOM 3695 N N . LEU B 1 143 ? 25.442 -7.906 31.885 1.00 52.43 143 LEU B N 1
ATOM 3696 C CA . LEU B 1 143 ? 24.880 -8.762 30.843 1.00 55.82 143 LEU B CA 1
ATOM 3697 C C . LEU B 1 143 ? 24.988 -10.239 31.207 1.00 54.20 143 LEU B C 1
ATOM 3698 O O . LEU B 1 143 ? 24.036 -11.007 31.016 1.00 53.86 143 LEU B O 1
ATOM 3703 N N . GLU B 1 144 ? 26.141 -10.633 31.743 1.00 48.08 144 GLU B N 1
ATOM 3704 C CA . GLU B 1 144 ? 26.331 -12.016 32.133 1.00 47.05 144 GLU B CA 1
ATOM 3705 C C . GLU B 1 144 ? 25.281 -12.436 33.161 1.00 50.33 144 GLU B C 1
ATOM 3706 O O . GLU B 1 144 ? 24.676 -13.510 33.039 1.00 48.34 144 GLU B O 1
ATOM 3712 N N . GLU B 1 145 ? 25.001 -11.570 34.131 1.00 52.55 145 GLU B N 1
ATOM 3713 C CA . GLU B 1 145 ? 24.003 -11.917 35.135 1.00 53.55 145 GLU B CA 1
ATOM 3714 C C . GLU B 1 145 ? 22.600 -11.852 34.599 1.00 47.37 145 GLU B C 1
ATOM 3715 O O . GLU B 1 145 ? 21.762 -12.690 34.943 1.00 47.70 145 GLU B O 1
ATOM 3721 N N . LEU B 1 146 ? 22.339 -10.866 33.745 1.00 51.30 146 LEU B N 1
ATOM 3722 C CA . LEU B 1 146 ? 21.022 -10.773 33.142 1.00 50.99 146 LEU B CA 1
ATOM 3723 C C . LEU B 1 146 ? 20.796 -12.036 32.326 1.00 53.68 146 LEU B C 1
ATOM 3724 O O . LEU B 1 146 ? 19.734 -12.661 32.415 1.00 48.21 146 LEU B O 1
ATOM 3729 N N . PHE B 1 147 ? 21.828 -12.447 31.592 1.00 46.80 147 PHE B N 1
ATOM 3730 C CA . PHE B 1 147 ? 21.722 -13.651 30.809 1.00 47.92 147 PHE B CA 1
ATOM 3731 C C . PHE B 1 147 ? 21.425 -14.843 31.706 1.00 48.82 147 PHE B C 1
ATOM 3732 O O . PHE B 1 147 ? 20.496 -15.602 31.419 1.00 49.21 147 PHE B O 1
ATOM 3740 N N . TYR B 1 148 ? 22.182 -15.006 32.794 1.00 45.12 148 TYR B N 1
ATOM 3741 C CA . TYR B 1 148 ? 21.988 -16.197 33.627 1.00 48.46 148 TYR B CA 1
ATOM 3742 C C . TYR B 1 148 ? 20.684 -16.109 34.415 1.00 47.61 148 TYR B C 1
ATOM 3743 O O . TYR B 1 148 ? 20.050 -17.142 34.683 1.00 49.19 148 TYR B O 1
ATOM 3752 N N . ARG B 1 149 ? 20.236 -14.891 34.719 1.00 41.94 149 ARG B N 1
ATOM 3753 C CA . ARG B 1 149 ? 18.895 -14.730 35.272 1.00 44.46 149 ARG B CA 1
ATOM 3754 C C . ARG B 1 149 ? 17.886 -15.369 34.318 1.00 46.95 149 ARG B C 1
ATOM 3755 O O . ARG B 1 149 ? 16.975 -16.092 34.738 1.00 49.63 149 ARG B O 1
ATOM 3763 N N . GLY B 1 150 ? 18.112 -15.159 33.022 1.00 47.32 150 GLY B N 1
ATOM 3764 C CA . GLY B 1 150 ? 17.280 -15.736 31.983 1.00 48.50 150 GLY B CA 1
ATOM 3765 C C . GLY B 1 150 ? 17.377 -17.244 31.901 1.00 48.26 150 GLY B C 1
ATOM 3766 O O . GLY B 1 150 ? 16.351 -17.910 31.814 1.00 50.84 150 GLY B O 1
ATOM 3775 N N . HIS B 1 152 ? 18.288 -19.270 34.213 1.00 51.19 152 HIS B N 1
ATOM 3776 C CA . HIS B 1 152 ? 17.759 -19.768 35.479 1.00 51.65 152 HIS B CA 1
ATOM 3777 C C . HIS B 1 152 ? 16.263 -20.001 35.346 1.00 50.33 152 HIS B C 1
ATOM 3778 O O . HIS B 1 152 ? 15.743 -21.087 35.649 1.00 47.27 152 HIS B O 1
ATOM 3785 N N . ALA B 1 153 ? 15.583 -18.958 34.871 1.00 49.46 153 ALA B N 1
ATOM 3786 C CA . ALA B 1 153 ? 14.136 -18.968 34.734 1.00 48.67 153 ALA B CA 1
ATOM 3787 C C . ALA B 1 153 ? 13.698 -20.038 33.724 1.00 48.80 153 ALA B C 1
ATOM 3788 O O . ALA B 1 153 ? 12.700 -20.723 33.949 1.00 51.72 153 ALA B O 1
ATOM 3790 N N . TRP B 1 154 ? 14.411 -20.175 32.604 1.00 44.74 154 TRP B N 1
ATOM 3791 C CA . TRP B 1 154 ? 14.062 -21.237 31.671 1.00 47.76 154 TRP B CA 1
ATOM 3792 C C . TRP B 1 154 ? 14.189 -22.622 32.337 1.00 51.35 154 TRP B C 1
ATOM 3793 O O . TRP B 1 154 ? 13.295 -23.457 32.218 1.00 54.88 154 TRP B O 1
ATOM 3804 N N . SER B 1 155 ? 15.269 -22.866 33.065 1.00 43.55 155 SER B N 1
ATOM 3805 C CA . SER B 1 155 ? 15.435 -24.191 33.662 1.00 52.80 155 SER B CA 1
ATOM 3806 C C . SER B 1 155 ? 14.414 -24.483 34.749 1.00 53.58 155 SER B C 1
ATOM 3807 O O . SER B 1 155 ? 13.951 -25.611 34.870 1.00 57.08 155 SER B O 1
ATOM 3810 N N . GLN B 1 156 ? 14.054 -23.476 35.534 1.00 57.46 156 GLN B N 1
ATOM 3811 C CA . GLN B 1 156 ? 13.026 -23.657 36.561 1.00 56.40 156 GLN B CA 1
ATOM 3812 C C . GLN B 1 156 ? 11.693 -24.092 35.957 1.00 54.31 156 GLN B C 1
ATOM 3813 O O . GLN B 1 156 ? 10.892 -24.760 36.599 1.00 61.69 156 GLN B O 1
ATOM 3819 N N . LEU B 1 157 ? 11.446 -23.657 34.733 1.00 56.51 157 LEU B N 1
ATOM 3820 C CA . LEU B 1 157 ? 10.242 -24.011 33.998 1.00 54.86 157 LEU B CA 1
ATOM 3821 C C . LEU B 1 157 ? 10.276 -25.461 33.474 1.00 54.71 157 LEU B C 1
ATOM 3822 O O . LEU B 1 157 ? 9.254 -26.148 33.460 1.00 54.29 157 LEU B O 1
ATOM 3827 N N . SER B 1 158 ? 11.448 -25.934 33.055 1.00 53.30 158 SER B N 1
ATOM 3828 C CA . SER B 1 158 ? 11.523 -27.230 32.391 1.00 50.08 158 SER B CA 1
ATOM 3829 C C . SER B 1 158 ? 12.161 -28.348 33.217 1.00 55.24 158 SER B C 1
ATOM 3830 O O . SER B 1 158 ? 11.983 -29.513 32.884 1.00 58.95 158 SER B O 1
ATOM 3833 N N . ASN B 1 159 ? 12.867 -28.036 34.298 1.00 51.87 159 ASN B N 1
ATOM 3834 C CA . ASN B 1 159 ? 13.577 -29.109 34.996 1.00 55.34 159 ASN B CA 1
ATOM 3835 C C . ASN B 1 159 ? 12.762 -30.034 35.938 1.00 59.01 159 ASN B C 1
ATOM 3836 O O . ASN B 1 159 ? 13.345 -30.924 36.545 1.00 59.34 159 ASN B O 1
ATOM 3841 N N . PRO B 1 160 ? 11.431 -29.834 36.079 1.00 63.15 160 PRO B N 1
ATOM 3842 C CA . PRO B 1 160 ? 10.763 -30.931 36.789 1.00 62.99 160 PRO B CA 1
ATOM 3843 C C . PRO B 1 160 ? 10.994 -32.299 36.153 1.00 61.59 160 PRO B C 1
ATOM 3844 O O . PRO B 1 160 ? 11.207 -33.246 36.901 1.00 65.32 160 PRO B O 1
ATOM 3848 N N . VAL B 1 161 ? 11.006 -32.393 34.825 1.00 60.11 161 VAL B N 1
ATOM 3849 C CA . VAL B 1 161 ? 11.300 -33.664 34.167 1.00 59.48 161 VAL B CA 1
ATOM 3850 C C . VAL B 1 161 ? 12.675 -34.168 34.566 1.00 58.66 161 VAL B C 1
ATOM 3851 O O . VAL B 1 161 ? 12.893 -35.374 34.679 1.00 57.69 161 VAL B O 1
ATOM 3855 N N . LEU B 1 162 ? 13.600 -33.243 34.802 1.00 58.39 162 LEU B N 1
ATOM 3856 C CA . LEU B 1 162 ? 14.943 -33.635 35.176 1.00 57.69 162 LEU B CA 1
ATOM 3857 C C . LEU B 1 162 ? 14.920 -34.147 36.607 1.00 60.29 162 LEU B C 1
ATOM 3858 O O . LEU B 1 162 ? 15.480 -35.206 36.902 1.00 59.39 162 LEU B O 1
ATOM 3863 N N . LEU B 1 163 ? 14.244 -33.409 37.486 1.00 60.50 163 LEU B N 1
ATOM 3864 C CA . LEU B 1 163 ? 14.164 -33.781 38.899 1.00 63.30 163 LEU B CA 1
ATOM 3865 C C . LEU B 1 163 ? 13.487 -35.147 39.076 1.00 64.26 163 LEU B C 1
ATOM 3866 O O . LEU B 1 163 ? 13.816 -35.896 39.994 1.00 65.44 163 LEU B O 1
ATOM 3871 N N . ALA B 1 164 ? 12.565 -35.471 38.172 1.00 62.88 164 ALA B N 1
ATOM 3872 C CA . ALA B 1 164 ? 11.810 -36.717 38.242 1.00 62.98 164 ALA B CA 1
ATOM 3873 C C . ALA B 1 164 ? 12.564 -37.858 37.581 1.00 59.62 164 ALA B C 1
ATOM 3874 O O . ALA B 1 164 ? 12.041 -38.965 37.456 1.00 57.49 164 ALA B O 1
ATOM 3876 N N . GLN B 1 165 ? 13.771 -37.579 37.106 1.00 55.37 165 GLN B N 1
ATOM 3877 C CA . GLN B 1 165 ? 14.564 -38.633 36.479 1.00 63.45 165 GLN B CA 1
ATOM 3878 C C . GLN B 1 165 ? 14.971 -39.665 37.528 1.00 64.91 165 GLN B C 1
ATOM 3879 O O . GLN B 1 165 ? 15.578 -39.316 38.545 1.00 64.79 165 GLN B O 1
ATOM 3885 N N . PRO B 1 166 ? 14.630 -40.939 37.279 1.00 64.48 166 PRO B N 1
ATOM 3886 C CA . PRO B 1 166 ? 14.829 -42.064 38.208 1.00 67.38 166 PRO B CA 1
ATOM 3887 C C . PRO B 1 166 ? 16.286 -42.265 38.649 1.00 67.82 166 PRO B C 1
ATOM 3888 O O . PRO B 1 166 ? 16.531 -42.663 39.791 1.00 69.04 166 PRO B O 1
ATOM 3892 N N . ASP B 1 167 ? 17.231 -41.937 37.774 1.00 69.30 167 ASP B N 1
ATOM 3893 C CA . ASP B 1 167 ? 18.650 -42.190 38.009 1.00 65.68 167 ASP B CA 1
ATOM 3894 C C . ASP B 1 167 ? 19.171 -41.532 39.278 1.00 65.93 167 ASP B C 1
ATOM 3895 O O . ASP B 1 167 ? 20.145 -41.991 39.865 1.00 72.18 167 ASP B O 1
ATOM 3900 N N . PHE B 1 168 ? 18.497 -40.485 39.726 1.00 60.72 168 PHE B N 1
ATOM 3901 C CA . PHE B 1 168 ? 19.034 -39.677 40.809 1.00 66.75 168 PHE B CA 1
ATOM 3902 C C . PHE B 1 168 ? 18.854 -40.314 42.183 1.00 74.75 168 PHE B C 1
ATOM 3903 O O . PHE B 1 168 ? 19.399 -39.816 43.173 1.00 75.82 168 PHE B O 1
ATOM 3911 N N . THR B 1 169 ? 18.106 -41.413 42.245 1.00 78.03 169 THR B N 1
ATOM 3912 C CA . THR B 1 169 ? 18.066 -42.217 43.467 1.00 83.43 169 THR B CA 1
ATOM 3913 C C . THR B 1 169 ? 19.199 -43.235 43.490 1.00 81.87 169 THR B C 1
ATOM 3914 O O . THR B 1 169 ? 19.471 -43.837 44.532 1.00 82.95 169 THR B O 1
ATOM 3918 N N . ARG B 1 170 ? 19.859 -43.413 42.345 1.00 79.30 170 ARG B N 1
ATOM 3919 C CA . ARG B 1 170 ? 20.907 -44.422 42.213 1.00 78.26 170 ARG B CA 1
ATOM 3920 C C . ARG B 1 170 ? 22.293 -43.793 42.003 1.00 78.51 170 ARG B C 1
ATOM 3921 O O . ARG B 1 170 ? 23.291 -44.510 41.954 1.00 84.26 170 ARG B O 1
ATOM 3929 N N . VAL B 1 171 ? 22.350 -42.464 41.870 1.00 83.13 171 VAL B N 1
ATOM 3930 C CA . VAL B 1 171 ? 23.634 -41.748 41.816 1.00 74.80 171 VAL B CA 1
ATOM 3931 C C . VAL B 1 171 ? 23.721 -40.743 42.966 1.00 72.24 171 VAL B C 1
ATOM 3932 O O . VAL B 1 171 ? 22.720 -40.428 43.605 1.00 79.14 171 VAL B O 1
ATOM 3936 N N . HIS B 1 172 ? 24.944 -40.301 43.248 1.00 75.74 172 HIS B N 1
ATOM 3937 C CA . HIS B 1 172 ? 25.323 -39.568 44.467 1.00 77.82 172 HIS B CA 1
ATOM 3938 C C . HIS B 1 172 ? 26.180 -38.329 44.219 1.00 72.47 172 HIS B C 1
ATOM 3939 O O . HIS B 1 172 ? 26.027 -37.311 44.899 1.00 73.17 172 HIS B O 1
ATOM 3946 N N . ARG B 1 173 ? 27.098 -38.465 43.268 1.00 65.55 173 ARG B N 1
ATOM 3947 C CA . ARG B 1 173 ? 28.013 -37.413 42.862 1.00 63.98 173 ARG B CA 1
ATOM 3948 C C . ARG B 1 173 ? 27.823 -37.056 41.375 1.00 60.46 173 ARG B C 1
ATOM 3949 O O . ARG B 1 173 ? 28.266 -37.811 40.490 1.00 57.69 173 ARG B O 1
ATOM 3957 N N . VAL B 1 174 ? 27.161 -35.936 41.083 1.00 55.65 174 VAL B N 1
ATOM 3958 C CA . VAL B 1 174 ? 26.863 -35.600 39.686 1.00 53.46 174 VAL B CA 1
ATOM 3959 C C . VAL B 1 174 ? 27.795 -34.522 39.157 1.00 45.63 174 VAL B C 1
ATOM 3960 O O . VAL B 1 174 ? 28.079 -33.530 39.837 1.00 44.83 174 VAL B O 1
ATOM 3964 N N . LEU B 1 175 ? 28.283 -34.746 37.944 1.00 40.07 175 LEU B N 1
ATOM 3965 C CA . LEU B 1 175 ? 29.084 -33.753 37.255 1.00 45.57 175 LEU B CA 1
ATOM 3966 C C . LEU B 1 175 ? 28.211 -32.945 36.287 1.00 47.01 175 LEU B C 1
ATOM 3967 O O . LEU B 1 175 ? 27.686 -33.474 35.303 1.00 46.36 175 LEU B O 1
ATOM 3972 N N . ASP B 1 176 ? 28.052 -31.660 36.603 1.00 47.37 176 ASP B N 1
ATOM 3973 C CA . ASP B 1 176 ? 27.197 -30.730 35.856 1.00 47.45 176 ASP B CA 1
ATOM 3974 C C . ASP B 1 176 ? 28.023 -30.027 34.755 1.00 47.26 176 ASP B C 1
ATOM 3975 O O . ASP B 1 176 ? 28.629 -28.976 35.012 1.00 43.41 176 ASP B O 1
ATOM 3980 N N . VAL B 1 177 ? 28.089 -30.625 33.562 1.00 39.90 177 VAL B N 1
ATOM 3981 C CA . VAL B 1 177 ? 28.950 -30.098 32.499 1.00 43.51 177 VAL B CA 1
ATOM 3982 C C . VAL B 1 177 ? 28.321 -28.884 31.833 1.00 44.29 177 VAL B C 1
ATOM 3983 O O . VAL B 1 177 ? 27.258 -28.980 31.203 1.00 40.20 177 VAL B O 1
ATOM 3987 N N . GLY B 1 178 ? 28.970 -27.733 31.972 1.00 43.46 178 GLY B N 1
ATOM 3988 C CA . GLY B 1 178 ? 28.378 -26.498 31.479 1.00 42.25 178 GLY B CA 1
ATOM 3989 C C . GLY B 1 178 ? 27.175 -26.118 32.317 1.00 44.20 178 GLY B C 1
ATOM 3990 O O . GLY B 1 178 ? 26.109 -25.791 31.781 1.00 43.70 178 GLY B O 1
ATOM 3991 N N . GLY B 1 179 ? 27.343 -26.198 33.635 1.00 40.38 179 GLY B N 1
ATOM 3992 C CA . GLY B 1 179 ? 26.263 -26.011 34.579 1.00 36.23 179 GLY B CA 1
ATOM 3993 C C . GLY B 1 179 ? 25.746 -24.602 34.800 1.00 46.32 179 GLY B C 1
ATOM 3994 O O . GLY B 1 179 ? 24.843 -24.399 35.614 1.00 51.17 179 GLY B O 1
ATOM 3995 N N . GLY B 1 180 ? 26.328 -23.618 34.123 1.00 46.88 180 GLY B N 1
ATOM 3996 C CA . GLY B 1 180 ? 25.814 -22.257 34.179 1.00 46.11 180 GLY B CA 1
ATOM 3997 C C . GLY B 1 180 ? 25.809 -21.623 35.559 1.00 46.90 180 GLY B C 1
ATOM 3998 O O . GLY B 1 180 ? 26.835 -21.630 36.225 1.00 49.12 180 GLY B O 1
ATOM 3999 N N . ASP B 1 181 ? 24.667 -21.075 35.986 1.00 50.50 181 ASP B N 1
ATOM 4000 C CA . ASP B 1 181 ? 24.570 -20.422 37.301 1.00 50.33 181 ASP B CA 1
ATOM 4001 C C . ASP B 1 181 ? 24.168 -21.411 38.406 1.00 50.45 181 ASP B C 1
ATOM 4002 O O . ASP B 1 181 ? 23.817 -20.999 39.515 1.00 51.31 181 ASP B O 1
ATOM 4007 N N . ALA B 1 182 ? 24.227 -22.703 38.076 1.00 47.54 182 ALA B N 1
ATOM 4008 C CA . ALA B 1 182 ? 23.954 -23.828 38.989 1.00 51.25 182 ALA B CA 1
ATOM 4009 C C . ALA B 1 182 ? 22.475 -23.975 39.368 1.00 51.47 182 ALA B C 1
ATOM 4010 O O . ALA B 1 182 ? 22.148 -24.611 40.373 1.00 52.09 182 ALA B O 1
ATOM 4012 N N . VAL B 1 183 ? 21.591 -23.419 38.548 1.00 47.77 183 VAL B N 1
ATOM 4013 C CA . VAL B 1 183 ? 20.160 -23.537 38.779 1.00 48.97 183 VAL B CA 1
ATOM 4014 C C . VAL B 1 183 ? 19.757 -25.008 38.894 1.00 49.77 183 VAL B C 1
ATOM 4015 O O . VAL B 1 183 ? 18.898 -25.371 39.703 1.00 49.73 183 VAL B O 1
ATOM 4019 N N . ASN B 1 184 ? 20.341 -25.852 38.050 1.00 51.91 184 ASN B N 1
ATOM 4020 C CA . ASN B 1 184 ? 19.973 -27.262 38.041 1.00 48.59 184 ASN B CA 1
ATOM 4021 C C . ASN B 1 184 ? 20.702 -28.071 39.086 1.00 52.13 184 ASN B C 1
ATOM 4022 O O . ASN B 1 184 ? 20.155 -29.043 39.607 1.00 54.13 184 ASN B O 1
ATOM 4027 N N . ALA B 1 185 ? 21.938 -27.688 39.384 1.00 51.51 185 ALA B N 1
ATOM 4028 C CA . ALA B 1 185 ? 22.684 -28.361 40.434 1.00 50.93 185 ALA B CA 1
ATOM 4029 C C . ALA B 1 185 ? 21.976 -28.201 41.787 1.00 55.43 185 ALA B C 1
ATOM 4030 O O . ALA B 1 185 ? 21.771 -29.178 42.522 1.00 48.68 185 ALA B O 1
ATOM 4032 N N . VAL B 1 186 ? 21.585 -26.964 42.086 1.00 54.72 186 VAL B N 1
ATOM 4033 C CA . VAL B 1 186 ? 20.922 -26.628 43.346 1.00 58.47 186 VAL B CA 1
ATOM 4034 C C . VAL B 1 186 ? 19.548 -27.282 43.462 1.00 61.73 186 VAL B C 1
ATOM 4035 O O . VAL B 1 186 ? 19.180 -27.794 44.521 1.00 60.84 186 VAL B O 1
ATOM 4039 N N . ALA B 1 187 ? 18.804 -27.280 42.361 1.00 59.68 187 ALA B N 1
ATOM 4040 C CA . ALA B 1 187 ? 17.466 -27.857 42.321 1.00 51.38 187 ALA B CA 1
ATOM 4041 C C . ALA B 1 187 ? 17.513 -29.361 42.527 1.00 57.62 187 ALA B C 1
ATOM 4042 O O . ALA B 1 187 ? 16.639 -29.933 43.181 1.00 63.48 187 ALA B O 1
ATOM 4044 N N . LEU B 1 188 ? 18.528 -30.000 41.959 1.00 54.31 188 LEU B N 1
ATOM 4045 C CA . LEU B 1 188 ? 18.736 -31.425 42.175 1.00 60.32 188 LEU B CA 1
ATOM 4046 C C . LEU B 1 188 ? 19.090 -31.720 43.630 1.00 59.74 188 LEU B C 1
ATOM 4047 O O . LEU B 1 188 ? 18.529 -32.627 44.256 1.00 52.78 188 LEU B O 1
ATOM 4052 N N . ALA B 1 189 ? 20.005 -30.923 44.163 1.00 60.19 189 ALA B N 1
ATOM 4053 C CA . ALA B 1 189 ? 20.474 -31.114 45.519 1.00 60.73 189 ALA B CA 1
ATOM 4054 C C . ALA B 1 189 ? 19.295 -30.991 46.490 1.00 62.66 189 ALA B C 1
ATOM 4055 O O . ALA B 1 189 ? 19.179 -31.787 47.418 1.00 63.47 189 ALA B O 1
ATOM 4057 N N . ARG B 1 190 ? 18.401 -30.032 46.241 1.00 64.79 190 ARG B N 1
ATOM 4058 C CA . ARG B 1 190 ? 17.202 -29.862 47.065 1.00 63.46 190 ARG B CA 1
ATOM 4059 C C . ARG B 1 190 ? 16.303 -31.087 46.990 1.00 63.54 190 ARG B C 1
ATOM 4060 O O . ARG B 1 190 ? 15.862 -31.605 48.008 1.00 69.89 190 ARG B O 1
ATOM 4068 N N . ALA B 1 191 ? 16.062 -31.567 45.781 1.00 58.83 191 ALA B N 1
ATOM 4069 C CA . ALA B 1 191 ? 15.136 -32.665 45.574 1.00 57.93 191 ALA B CA 1
ATOM 4070 C C . ALA B 1 191 ? 15.711 -33.966 46.113 1.00 63.34 191 ALA B C 1
ATOM 4071 O O . ALA B 1 191 ? 14.975 -34.881 46.481 1.00 63.88 191 ALA B O 1
ATOM 4073 N N . HIS B 1 192 ? 17.036 -34.046 46.134 1.00 65.29 192 HIS B N 1
ATOM 4074 C CA . HIS B 1 192 ? 17.726 -35.258 46.545 1.00 63.13 192 HIS B CA 1
ATOM 4075 C C . HIS B 1 192 ? 18.843 -34.947 47.537 1.00 64.55 192 HIS B C 1
ATOM 4076 O O . HIS B 1 192 ? 19.969 -34.660 47.133 1.00 62.49 192 HIS B O 1
ATOM 4083 N N . PRO B 1 193 ? 18.533 -34.986 48.844 1.00 68.58 193 PRO B N 1
ATOM 4084 C CA . PRO B 1 193 ? 19.486 -34.649 49.916 1.00 65.06 193 PRO B CA 1
ATOM 4085 C C . PRO B 1 193 ? 20.730 -35.550 49.925 1.00 66.87 193 PRO B C 1
ATOM 4086 O O . PRO B 1 193 ? 21.744 -35.202 50.541 1.00 68.73 193 PRO B O 1
ATOM 4090 N N . SER B 1 194 ? 20.648 -36.706 49.276 1.00 64.23 194 SER B N 1
ATOM 4091 C CA . SER B 1 194 ? 21.806 -37.582 49.167 1.00 64.79 194 SER B CA 1
ATOM 4092 C C . SER B 1 194 ? 22.853 -36.919 48.286 1.00 68.72 194 SER B C 1
ATOM 4093 O O . SER B 1 194 ? 24.053 -36.986 48.549 1.00 69.18 194 SER B O 1
ATOM 4096 N N . LEU B 1 195 ? 22.373 -36.196 47.281 1.00 69.52 195 LEU B N 1
ATOM 4097 C CA . LEU B 1 195 ? 23.207 -35.794 46.153 1.00 64.39 195 LEU B CA 1
ATOM 4098 C C . LEU B 1 195 ? 24.277 -34.755 46.410 1.00 64.56 195 LEU B C 1
ATOM 4099 O O . LEU B 1 195 ? 24.147 -33.869 47.253 1.00 64.95 195 LEU B O 1
ATOM 4104 N N . ARG B 1 196 ? 25.360 -34.904 45.659 1.00 68.15 196 ARG B N 1
ATOM 4105 C CA . ARG B 1 196 ? 26.426 -33.924 45.633 1.00 64.74 196 ARG B CA 1
ATOM 4106 C C . ARG B 1 196 ? 26.692 -33.613 44.172 1.00 57.75 196 ARG B C 1
ATOM 4107 O O . ARG B 1 196 ? 26.563 -34.486 43.304 1.00 53.65 196 ARG B O 1
ATOM 4115 N N . VAL B 1 197 ? 26.979 -32.348 43.889 1.00 59.07 197 VAL B N 1
ATOM 4116 C CA . VAL B 1 197 ? 27.119 -31.904 42.509 1.00 55.11 197 VAL B CA 1
ATOM 4117 C C . VAL B 1 197 ? 28.354 -31.038 42.326 1.00 49.92 197 VAL B C 1
ATOM 4118 O O . VAL B 1 197 ? 28.648 -30.185 43.153 1.00 56.30 197 VAL B O 1
ATOM 4122 N N . THR B 1 198 ? 29.090 -31.305 41.253 1.00 46.93 198 THR B N 1
ATOM 4123 C CA . THR B 1 198 ? 30.138 -30.420 40.765 1.00 48.40 198 THR B CA 1
ATOM 4124 C C . THR B 1 198 ? 29.636 -29.632 39.545 1.00 49.21 198 THR B C 1
ATOM 4125 O O . THR B 1 198 ? 29.193 -30.214 38.548 1.00 47.13 198 THR B O 1
ATOM 4129 N N . VAL B 1 199 ? 29.665 -28.313 39.642 1.00 47.84 199 VAL B N 1
ATOM 4130 C CA . VAL B 1 199 ? 29.212 -27.463 38.548 1.00 48.20 199 VAL B CA 1
ATOM 4131 C C . VAL B 1 199 ? 30.391 -26.989 37.737 1.00 49.61 199 VAL B C 1
ATOM 4132 O O . VAL B 1 199 ? 31.240 -26.244 38.233 1.00 47.17 199 VAL B O 1
ATOM 4136 N N . LEU B 1 200 ? 30.431 -27.426 36.481 1.00 47.10 200 LEU B N 1
ATOM 4137 C CA . LEU B 1 200 ? 31.544 -27.124 35.605 1.00 40.25 200 LEU B CA 1
ATOM 4138 C C . LEU B 1 200 ? 31.158 -26.029 34.607 1.00 43.68 200 LEU B C 1
ATOM 4139 O O . LEU B 1 200 ? 30.154 -26.137 33.910 1.00 41.83 200 LEU B O 1
ATOM 4144 N N . ASP B 1 201 ? 31.940 -24.959 34.557 1.00 42.68 201 ASP B N 1
ATOM 4145 C CA . ASP B 1 201 ? 31.662 -23.881 33.616 1.00 44.83 201 ASP B CA 1
ATOM 4146 C C . ASP B 1 201 ? 32.795 -22.853 33.520 1.00 47.05 201 ASP B C 1
ATOM 4147 O O . ASP B 1 201 ? 33.845 -22.987 34.174 1.00 43.91 201 ASP B O 1
ATOM 4152 N N . ARG B 1 202 ? 32.579 -21.835 32.687 1.00 41.56 202 ARG B N 1
ATOM 4153 C CA . ARG B 1 202 ? 33.500 -20.705 32.626 1.00 45.38 202 ARG B CA 1
ATOM 4154 C C . ARG B 1 202 ? 33.493 -19.959 33.986 1.00 44.36 202 ARG B C 1
ATOM 4155 O O . ARG B 1 202 ? 32.497 -19.990 34.733 1.00 42.75 202 ARG B O 1
ATOM 4163 N N . PRO B 1 203 ? 34.609 -19.303 34.328 1.00 41.95 203 PRO B N 1
ATOM 4164 C CA . PRO B 1 203 ? 34.691 -18.528 35.576 1.00 35.23 203 PRO B CA 1
ATOM 4165 C C . PRO B 1 203 ? 33.609 -17.455 35.721 1.00 49.36 203 PRO B C 1
ATOM 4166 O O . PRO B 1 203 ? 33.097 -17.231 36.831 1.00 51.21 203 PRO B O 1
ATOM 4170 N N . GLY B 1 204 ? 33.259 -16.795 34.620 1.00 48.76 204 GLY B N 1
ATOM 4171 C CA . GLY B 1 204 ? 32.265 -15.742 34.671 1.00 40.14 204 GLY B CA 1
ATOM 4172 C C . GLY B 1 204 ? 30.934 -16.310 35.082 1.00 45.21 204 GLY B C 1
ATOM 4173 O O . GLY B 1 204 ? 30.245 -15.739 35.918 1.00 50.41 204 GLY B O 1
ATOM 4174 N N . ALA B 1 205 ? 30.597 -17.472 34.530 1.00 50.37 205 ALA B N 1
ATOM 4175 C CA . ALA B 1 205 ? 29.344 -18.150 34.872 1.00 49.37 205 ALA B CA 1
ATOM 4176 C C . ALA B 1 205 ? 29.367 -18.580 36.330 1.00 47.61 205 ALA B C 1
ATOM 4177 O O . ALA B 1 205 ? 28.363 -18.449 37.036 1.00 46.02 205 ALA B O 1
ATOM 4179 N N . LEU B 1 206 ? 30.509 -19.122 36.758 1.00 47.72 206 LEU B N 1
ATOM 4180 C CA . LEU B 1 206 ? 30.653 -19.700 38.106 1.00 54.30 206 LEU B CA 1
ATOM 4181 C C . LEU B 1 206 ? 30.563 -18.650 39.214 1.00 52.64 206 LEU B C 1
ATOM 4182 O O . LEU B 1 206 ? 30.177 -18.971 40.330 1.00 51.55 206 LEU B O 1
ATOM 4187 N N . GLU B 1 207 ? 30.867 -17.396 38.882 1.00 54.12 207 GLU B N 1
ATOM 4188 C CA . GLU B 1 207 ? 30.660 -16.291 39.813 1.00 54.03 207 GLU B CA 1
ATOM 4189 C C . GLU B 1 207 ? 29.172 -16.143 40.133 1.00 55.14 207 GLU B C 1
ATOM 4190 O O . GLU B 1 207 ? 28.782 -15.886 41.271 1.00 57.11 207 GLU B O 1
ATOM 4196 N N . VAL B 1 208 ? 28.330 -16.330 39.134 1.00 49.93 208 VAL B N 1
ATOM 4197 C CA . VAL B 1 208 ? 26.906 -16.321 39.392 1.00 52.17 208 VAL B CA 1
ATOM 4198 C C . VAL B 1 208 ? 26.499 -17.605 40.114 1.00 53.02 208 VAL B C 1
ATOM 4199 O O . VAL B 1 208 ? 25.615 -17.592 40.974 1.00 52.70 208 VAL B O 1
ATOM 4203 N N . ALA B 1 209 ? 27.141 -18.715 39.755 1.00 56.73 209 ALA B N 1
ATOM 4204 C CA . ALA B 1 209 ? 26.804 -20.008 40.350 1.00 55.18 209 ALA B CA 1
ATOM 4205 C C . ALA B 1 209 ? 27.041 -19.982 41.862 1.00 56.55 209 ALA B C 1
ATOM 4206 O O . ALA B 1 209 ? 26.214 -20.474 42.638 1.00 56.36 209 ALA B O 1
ATOM 4208 N N . ARG B 1 210 ? 28.151 -19.382 42.283 1.00 53.17 210 ARG B N 1
ATOM 4209 C CA . ARG B 1 210 ? 28.454 -19.320 43.703 1.00 55.71 210 ARG B CA 1
ATOM 4210 C C . ARG B 1 210 ? 27.324 -18.659 44.449 1.00 57.45 210 ARG B C 1
ATOM 4211 O O . ARG B 1 210 ? 26.889 -19.143 45.487 1.00 59.54 210 ARG B O 1
ATOM 4219 N N . LYS B 1 211 ? 26.815 -17.578 43.879 1.00 53.15 211 LYS B N 1
ATOM 4220 C CA . LYS B 1 211 ? 25.708 -16.858 44.486 1.00 58.10 211 LYS B CA 1
ATOM 4221 C C . LYS B 1 211 ? 24.433 -17.677 44.562 1.00 58.39 211 LYS B C 1
ATOM 4222 O O . LYS B 1 211 ? 23.718 -17.629 45.578 1.00 61.06 211 LYS B O 1
ATOM 4228 N N . THR B 1 212 ? 24.152 -18.443 43.515 1.00 54.62 212 THR B N 1
ATOM 4229 C CA . THR B 1 212 ? 22.975 -19.298 43.540 1.00 56.70 212 THR B CA 1
ATOM 4230 C C . THR B 1 212 ? 23.126 -20.356 44.617 1.00 60.25 212 THR B C 1
ATOM 4231 O O . THR B 1 212 ? 22.195 -20.632 45.387 1.00 59.30 212 THR B O 1
ATOM 4235 N N . ILE B 1 213 ? 24.326 -20.924 44.672 1.00 56.34 213 ILE B N 1
ATOM 4236 C CA . ILE B 1 213 ? 24.631 -21.952 45.644 1.00 61.81 213 ILE B CA 1
ATOM 4237 C C . ILE B 1 213 ? 24.501 -21.396 47.070 1.00 60.36 213 ILE B C 1
ATOM 4238 O O . ILE B 1 213 ? 23.852 -22.012 47.914 1.00 60.16 213 ILE B O 1
ATOM 4243 N N . ALA B 1 214 ? 25.075 -20.224 47.323 1.00 61.02 214 ALA B N 1
ATOM 4244 C CA . ALA B 1 214 ? 25.061 -19.624 48.662 1.00 62.06 214 ALA B CA 1
ATOM 4245 C C . ALA B 1 214 ? 23.651 -19.310 49.160 1.00 63.94 214 ALA B C 1
ATOM 4246 O O . ALA B 1 214 ? 23.359 -19.508 50.337 1.00 65.63 214 ALA B O 1
ATOM 4248 N N . GLU B 1 215 ? 22.764 -18.846 48.279 1.00 68.51 215 GLU B N 1
ATOM 4249 C CA . GLU B 1 215 ? 21.444 -18.464 48.758 1.00 67.13 215 GLU B CA 1
ATOM 4250 C C . GLU B 1 215 ? 20.535 -19.664 48.939 1.00 63.36 215 GLU B C 1
ATOM 4251 O O . GLU B 1 215 ? 19.477 -19.560 49.559 1.00 68.16 215 GLU B O 1
ATOM 4257 N N . ALA B 1 216 ? 20.968 -20.818 48.463 1.00 60.27 216 ALA B N 1
ATOM 4258 C CA . ALA B 1 216 ? 20.286 -22.053 48.828 1.00 64.49 216 ALA B CA 1
ATOM 4259 C C . ALA B 1 216 ? 20.996 -22.669 50.031 1.00 61.32 216 ALA B C 1
ATOM 4260 O O . ALA B 1 216 ? 20.526 -23.628 50.627 1.00 61.68 216 ALA B O 1
ATOM 4262 N N . GLY B 1 217 ? 22.137 -22.096 50.382 1.00 57.29 217 GLY B N 1
ATOM 4263 C CA . GLY B 1 217 ? 22.939 -22.635 51.451 1.00 60.03 217 GLY B CA 1
ATOM 4264 C C . GLY B 1 217 ? 23.374 -24.065 51.201 1.00 58.87 217 GLY B C 1
ATOM 4265 O O . GLY B 1 217 ? 23.278 -24.916 52.078 1.00 68.16 217 GLY B O 1
ATOM 4266 N N . LEU B 1 218 ? 23.832 -24.346 49.995 1.00 59.27 218 LEU B N 1
ATOM 4267 C CA . LEU B 1 218 ? 24.264 -25.696 49.657 1.00 60.61 218 LEU B CA 1
ATOM 4268 C C . LEU B 1 218 ? 25.758 -25.759 49.354 1.00 56.76 218 LEU B C 1
ATOM 4269 O O . LEU B 1 218 ? 26.192 -26.630 48.611 1.00 55.56 218 LEU B O 1
ATOM 4274 N N . GLU B 1 219 ? 26.546 -24.879 49.970 1.00 55.47 219 GLU B N 1
ATOM 4275 C CA . GLU B 1 219 ? 27.975 -24.782 49.661 1.00 61.06 219 GLU B CA 1
ATOM 4276 C C . GLU B 1 219 ? 28.781 -26.064 49.876 1.00 64.98 219 GLU B C 1
ATOM 4277 O O . GLU B 1 219 ? 29.796 -26.274 49.210 1.00 73.81 219 GLU B O 1
ATOM 4283 N N . GLU B 1 220 ? 28.342 -26.912 50.796 1.00 68.52 220 GLU B N 1
ATOM 4284 C CA . GLU B 1 220 ? 29.075 -28.133 51.098 1.00 73.92 220 GLU B CA 1
ATOM 4285 C C . GLU B 1 220 ? 28.641 -29.325 50.267 1.00 70.14 220 GLU B C 1
ATOM 4286 O O . GLU B 1 220 ? 29.333 -30.339 50.258 1.00 80.70 220 GLU B O 1
ATOM 4292 N N . ARG B 1 221 ? 27.498 -29.240 49.594 1.00 63.47 221 ARG B N 1
ATOM 4293 C CA . ARG B 1 221 ? 27.133 -30.319 48.683 1.00 66.95 221 ARG B CA 1
ATOM 4294 C C . ARG B 1 221 ? 27.152 -29.937 47.198 1.00 66.13 221 ARG B C 1
ATOM 4295 O O . ARG B 1 221 ? 27.050 -30.808 46.336 1.00 62.59 221 ARG B O 1
ATOM 4303 N N . VAL B 1 222 ? 27.261 -28.648 46.896 1.00 62.08 222 VAL B N 1
ATOM 4304 C CA . VAL B 1 222 ? 27.346 -28.208 45.512 1.00 57.86 222 VAL B CA 1
ATOM 4305 C C . VAL B 1 222 ? 28.539 -27.274 45.377 1.00 59.84 222 VAL B C 1
ATOM 4306 O O . VAL B 1 222 ? 28.543 -26.179 45.950 1.00 58.76 222 VAL B O 1
ATOM 4310 N N . ARG B 1 223 ? 29.525 -27.681 44.586 1.00 52.49 223 ARG B N 1
ATOM 4311 C CA . ARG B 1 223 ? 30.735 -26.880 44.404 1.00 62.80 223 ARG B CA 1
ATOM 4312 C C . ARG B 1 223 ? 31.009 -26.579 42.938 1.00 57.37 223 ARG B C 1
ATOM 4313 O O . ARG B 1 223 ? 30.492 -27.268 42.057 1.00 59.84 223 ARG B O 1
ATOM 4321 N N . THR B 1 224 ? 31.786 -25.524 42.687 1.00 52.76 224 THR B N 1
ATOM 4322 C CA . THR B 1 224 ? 32.036 -25.063 41.321 1.00 56.66 224 THR B CA 1
ATOM 4323 C C . THR B 1 224 ? 33.442 -25.413 40.887 1.00 56.09 224 THR B C 1
ATOM 4324 O O . THR B 1 224 ? 34.373 -25.347 41.688 1.00 59.50 224 THR B O 1
ATOM 4328 N N . HIS B 1 225 ? 33.599 -25.780 39.619 1.00 51.28 225 HIS B N 1
ATOM 4329 C CA . HIS B 1 225 ? 34.923 -26.027 39.079 1.00 48.57 225 HIS B CA 1
ATOM 4330 C C . HIS B 1 225 ? 35.108 -25.411 37.684 1.00 51.25 225 HIS B C 1
ATOM 4331 O O . HIS B 1 225 ? 34.391 -25.733 36.732 1.00 52.35 225 HIS B O 1
ATOM 4338 N N . ALA B 1 226 ? 36.066 -24.502 37.577 1.00 47.36 226 ALA B N 1
ATOM 4339 C CA . ALA B 1 226 ? 36.310 -23.805 36.329 1.00 46.11 226 ALA B CA 1
ATOM 4340 C C . ALA B 1 226 ? 37.047 -24.718 35.359 1.00 52.64 226 ALA B C 1
ATOM 4341 O O . ALA B 1 226 ? 38.111 -25.266 35.674 1.00 54.63 226 ALA B O 1
ATOM 4343 N N . ALA B 1 227 ? 36.469 -24.890 34.179 1.00 43.91 227 ALA B N 1
ATOM 4344 C CA . ALA B 1 227 ? 37.099 -25.703 33.155 1.00 49.66 227 ALA B CA 1
ATOM 4345 C C . ALA B 1 227 ? 36.493 -25.400 31.816 1.00 49.56 227 ALA B C 1
ATOM 4346 O O . ALA B 1 227 ? 35.351 -24.959 31.720 1.00 49.79 227 ALA B O 1
ATOM 4348 N N . ASP B 1 228 ? 37.254 -25.693 30.775 1.00 47.45 228 ASP B N 1
ATOM 4349 C CA . ASP B 1 228 ? 36.717 -25.659 29.450 1.00 44.50 228 ASP B CA 1
ATOM 4350 C C . ASP B 1 228 ? 36.240 -27.063 29.131 1.00 43.93 228 ASP B C 1
ATOM 4351 O O . ASP B 1 228 ? 37.018 -28.015 29.184 1.00 42.09 228 ASP B O 1
ATOM 4356 N N . ILE B 1 229 ? 34.961 -27.183 28.791 1.00 45.63 229 ILE B N 1
ATOM 4357 C CA . ILE B 1 229 ? 34.348 -28.490 28.559 1.00 47.24 229 ILE B CA 1
ATOM 4358 C C . ILE B 1 229 ? 34.947 -29.250 27.373 1.00 44.81 229 ILE B C 1
ATOM 4359 O O . ILE B 1 229 ? 34.765 -30.457 27.275 1.00 49.07 229 ILE B O 1
ATOM 4364 N N . PHE B 1 230 ? 35.644 -28.554 26.478 1.00 45.78 230 PHE B N 1
ATOM 4365 C CA . PHE B 1 230 ? 36.323 -29.213 25.357 1.00 49.01 230 PHE B CA 1
ATOM 4366 C C . PHE B 1 230 ? 37.804 -29.527 25.611 1.00 52.64 230 PHE B C 1
ATOM 4367 O O . PHE B 1 230 ? 38.259 -30.618 25.287 1.00 50.25 230 PHE B O 1
ATOM 4375 N N . THR B 1 231 ? 38.567 -28.566 26.135 1.00 52.78 231 THR B N 1
ATOM 4376 C CA . THR B 1 231 ? 40.024 -28.728 26.216 1.00 50.92 231 THR B CA 1
ATOM 4377 C C . THR B 1 231 ? 40.516 -29.281 27.567 1.00 50.61 231 THR B C 1
ATOM 4378 O O . THR B 1 231 ? 41.662 -29.693 27.693 1.00 53.74 231 THR B O 1
ATOM 4382 N N . ASP B 1 232 ? 39.692 -29.213 28.599 1.00 44.89 232 ASP B N 1
ATOM 4383 C CA . ASP B 1 232 ? 40.109 -29.745 29.878 1.00 44.58 232 ASP B CA 1
ATOM 4384 C C . ASP B 1 232 ? 39.470 -31.096 30.172 1.00 53.49 232 ASP B C 1
ATOM 4385 O O . ASP B 1 232 ? 38.427 -31.448 29.634 1.00 55.63 232 ASP B O 1
ATOM 4390 N N . SER B 1 233 ? 40.072 -31.838 31.078 1.00 56.21 233 SER B N 1
ATOM 4391 C CA . SER B 1 233 ? 39.478 -33.086 31.489 1.00 58.92 233 SER B CA 1
ATOM 4392 C C . SER B 1 233 ? 38.354 -32.826 32.480 1.00 53.17 233 SER B C 1
ATOM 4393 O O . SER B 1 233 ? 38.359 -31.832 33.211 1.00 53.31 233 SER B O 1
ATOM 4396 N N . TYR B 1 234 ? 37.373 -33.714 32.457 1.00 46.85 234 TYR B N 1
ATOM 4397 C CA . TYR B 1 234 ? 36.326 -33.720 33.445 1.00 48.05 234 TYR B CA 1
ATOM 4398 C C . TYR B 1 234 ? 36.872 -34.365 34.717 1.00 52.52 234 TYR B C 1
ATOM 4399 O O . TYR B 1 234 ? 37.636 -35.333 34.654 1.00 47.63 234 TYR B O 1
ATOM 4408 N N . PRO B 1 235 ? 36.516 -33.802 35.876 1.00 52.10 235 PRO B N 1
ATOM 4409 C CA . PRO B 1 235 ? 36.864 -34.351 37.188 1.00 49.24 235 PRO B CA 1
ATOM 4410 C C . PRO B 1 235 ? 36.500 -35.823 37.332 1.00 49.26 235 PRO B C 1
ATOM 4411 O O . PRO B 1 235 ? 35.439 -36.258 36.880 1.00 50.42 235 PRO B O 1
ATOM 4415 N N . ALA B 1 236 ? 37.404 -36.595 37.921 1.00 53.74 236 ALA B N 1
ATOM 4416 C CA . ALA B 1 236 ? 37.150 -38.010 38.152 1.00 50.11 236 ALA B CA 1
ATOM 4417 C C . ALA B 1 236 ? 36.272 -38.210 39.391 1.00 51.19 236 ALA B C 1
ATOM 4418 O O . ALA B 1 236 ? 35.919 -37.252 40.101 1.00 53.53 236 ALA B O 1
ATOM 4420 N N . GLY B 1 237 ? 35.889 -39.458 39.623 1.00 52.78 237 GLY B N 1
ATOM 4421 C CA . GLY B 1 237 ? 35.156 -39.817 40.819 1.00 54.21 237 GLY B CA 1
ATOM 4422 C C . GLY B 1 237 ? 33.712 -39.379 40.889 1.00 52.87 237 GLY B C 1
ATOM 4423 O O . GLY B 1 237 ? 33.154 -39.232 41.979 1.00 63.34 237 GLY B O 1
ATOM 4424 N N . HIS B 1 238 ? 33.090 -39.199 39.737 1.00 52.68 238 HIS B N 1
ATOM 4425 C CA . HIS B 1 238 ? 31.674 -38.889 39.708 1.00 51.16 238 HIS B CA 1
ATOM 4426 C C . HIS B 1 238 ? 30.895 -40.069 39.162 1.00 53.65 238 HIS B C 1
ATOM 4427 O O . HIS B 1 238 ? 31.315 -40.769 38.235 1.00 48.68 238 HIS B O 1
ATOM 4434 N N . ASP B 1 239 ? 29.756 -40.260 39.801 1.00 57.55 239 ASP B N 1
ATOM 4435 C CA . ASP B 1 239 ? 28.762 -41.278 39.546 1.00 57.38 239 ASP B CA 1
ATOM 4436 C C . ASP B 1 239 ? 27.995 -40.995 38.244 1.00 56.66 239 ASP B C 1
ATOM 4437 O O . ASP B 1 239 ? 27.577 -41.901 37.518 1.00 49.76 239 ASP B O 1
ATOM 4442 N N . CYS B 1 240 ? 27.766 -39.704 38.017 1.00 54.24 240 CYS B N 1
ATOM 4443 C CA . CYS B 1 240 ? 26.843 -39.215 37.016 1.00 50.01 240 CYS B CA 1
ATOM 4444 C C . CYS B 1 240 ? 27.345 -37.963 36.264 1.00 52.63 240 CYS B C 1
ATOM 4445 O O . CYS B 1 240 ? 27.724 -36.965 36.892 1.00 47.05 240 CYS B O 1
ATOM 4448 N N . VAL B 1 241 ? 27.324 -38.003 34.929 1.00 46.13 241 VAL B N 1
ATOM 4449 C CA . VAL B 1 241 ? 27.609 -36.800 34.144 1.00 48.64 241 VAL B CA 1
ATOM 4450 C C . VAL B 1 241 ? 26.332 -36.247 33.461 1.00 53.07 241 VAL B C 1
ATOM 4451 O O . VAL B 1 241 ? 25.688 -36.936 32.654 1.00 44.80 241 VAL B O 1
ATOM 4455 N N . LEU B 1 242 ? 25.977 -35.004 33.803 1.00 49.85 242 LEU B N 1
ATOM 4456 C CA . LEU B 1 242 ? 24.758 -34.370 33.306 1.00 45.10 242 LEU B CA 1
ATOM 4457 C C . LEU B 1 242 ? 25.020 -33.249 32.275 1.00 41.91 242 LEU B C 1
ATOM 4458 O O . LEU B 1 242 ? 25.827 -32.353 32.499 1.00 42.09 242 LEU B O 1
ATOM 4463 N N . PHE B 1 243 ? 24.345 -33.339 31.133 1.00 46.37 243 PHE B N 1
ATOM 4464 C CA . PHE B 1 243 ? 24.342 -32.276 30.123 1.00 44.25 243 PHE B CA 1
ATOM 4465 C C . PHE B 1 243 ? 22.955 -31.628 30.086 1.00 43.86 243 PHE B C 1
ATOM 4466 O O . PHE B 1 243 ? 22.013 -32.212 29.566 1.00 43.84 243 PHE B O 1
ATOM 4474 N N . ALA B 1 244 ? 22.827 -30.455 30.703 1.00 44.82 244 ALA B N 1
ATOM 4475 C CA . ALA B 1 244 ? 21.568 -29.716 30.750 1.00 42.49 244 ALA B CA 1
ATOM 4476 C C . ALA B 1 244 ? 21.634 -28.499 29.812 1.00 42.59 244 ALA B C 1
ATOM 4477 O O . ALA B 1 244 ? 22.467 -27.608 30.003 1.00 42.18 244 ALA B O 1
ATOM 4479 N N . HIS B 1 245 ? 20.789 -28.488 28.779 1.00 44.21 245 HIS B N 1
ATOM 4480 C CA . HIS B 1 245 ? 20.728 -27.375 27.814 1.00 39.22 245 HIS B CA 1
ATOM 4481 C C . HIS B 1 245 ? 22.115 -27.100 27.236 1.00 42.46 245 HIS B C 1
ATOM 4482 O O . HIS B 1 245 ? 22.574 -25.959 27.183 1.00 40.58 245 HIS B O 1
ATOM 4489 N N . GLN B 1 246 ? 22.794 -28.171 26.839 1.00 46.14 246 GLN B N 1
ATOM 4490 C CA . GLN B 1 246 ? 24.208 -28.092 26.507 1.00 42.96 246 GLN B CA 1
ATOM 4491 C C . GLN B 1 246 ? 24.489 -28.583 25.083 1.00 43.86 246 GLN B C 1
ATOM 4492 O O . GLN B 1 246 ? 25.084 -27.872 24.281 1.00 45.17 246 GLN B O 1
ATOM 4498 N N . LEU B 1 247 ? 24.047 -29.796 24.767 1.00 46.38 247 LEU B N 1
ATOM 4499 C CA . LEU B 1 247 ? 24.385 -30.413 23.490 1.00 43.00 247 LEU B CA 1
ATOM 4500 C C . LEU B 1 247 ? 23.648 -29.743 22.334 1.00 47.39 247 LEU B C 1
ATOM 4501 O O . LEU B 1 247 ? 24.039 -29.893 21.175 1.00 46.57 247 LEU B O 1
ATOM 4506 N N . VAL B 1 248 ? 22.598 -28.990 22.649 1.00 44.28 248 VAL B N 1
ATOM 4507 C CA . VAL B 1 248 ? 21.867 -28.227 21.634 1.00 47.28 248 VAL B CA 1
ATOM 4508 C C . VAL B 1 248 ? 22.759 -27.146 21.027 1.00 47.91 248 VAL B C 1
ATOM 4509 O O . VAL B 1 248 ? 22.528 -26.676 19.924 1.00 48.00 248 VAL B O 1
ATOM 4513 N N . ILE B 1 249 ? 23.783 -26.756 21.770 1.00 48.30 249 ILE B N 1
ATOM 4514 C CA . ILE B 1 249 ? 24.722 -25.746 21.326 1.00 45.78 249 ILE B CA 1
ATOM 4515 C C . ILE B 1 249 ? 25.687 -26.208 20.232 1.00 42.07 249 ILE B C 1
ATOM 4516 O O . ILE B 1 249 ? 26.056 -25.423 19.365 1.00 42.19 249 ILE B O 1
ATOM 4521 N N . TRP B 1 250 ? 26.078 -27.480 20.262 1.00 42.00 250 TRP B N 1
ATOM 4522 C CA . TRP B 1 250 ? 27.229 -27.947 19.481 1.00 44.33 250 TRP B CA 1
ATOM 4523 C C . TRP B 1 250 ? 26.884 -28.849 18.290 1.00 47.20 250 TRP B C 1
ATOM 4524 O O . TRP B 1 250 ? 25.758 -29.351 18.162 1.00 42.97 250 TRP B O 1
ATOM 4535 N N . SER B 1 251 ? 27.866 -29.042 17.415 1.00 46.43 251 SER B N 1
ATOM 4536 C CA . SER B 1 251 ? 27.695 -29.914 16.268 1.00 46.99 251 SER B CA 1
ATOM 4537 C C . SER B 1 251 ? 27.626 -31.353 16.758 1.00 51.29 251 SER B C 1
ATOM 4538 O O . SER B 1 251 ? 27.953 -31.629 17.914 1.00 48.59 251 SER B O 1
ATOM 4541 N N . PRO B 1 252 ? 27.174 -32.276 15.893 1.00 54.20 252 PRO B N 1
ATOM 4542 C CA . PRO B 1 252 ? 27.152 -33.687 16.293 1.00 50.17 252 PRO B CA 1
ATOM 4543 C C . PRO B 1 252 ? 28.548 -34.241 16.591 1.00 51.79 252 PRO B C 1
ATOM 4544 O O . PRO B 1 252 ? 28.697 -35.044 17.529 1.00 49.60 252 PRO B O 1
ATOM 4548 N N . GLU B 1 253 ? 29.558 -33.787 15.854 1.00 45.99 253 GLU B N 1
ATOM 4549 C CA . GLU B 1 253 ? 30.907 -34.292 16.050 1.00 46.46 253 GLU B CA 1
ATOM 4550 C C . GLU B 1 253 ? 31.391 -33.820 17.422 1.00 54.17 253 GLU B C 1
ATOM 4551 O O . GLU B 1 253 ? 32.050 -34.558 18.164 1.00 50.65 253 GLU B O 1
ATOM 4557 N N . GLN B 1 254 ? 30.977 -32.610 17.790 1.00 54.76 254 GLN B N 1
ATOM 4558 C CA . GLN B 1 254 ? 31.333 -32.034 19.078 1.00 54.44 254 GLN B CA 1
ATOM 4559 C C . GLN B 1 254 ? 30.605 -32.721 20.227 1.00 53.43 254 GLN B C 1
ATOM 4560 O O . GLN B 1 254 ? 31.164 -32.919 21.316 1.00 48.97 254 GLN B O 1
ATOM 4566 N N . ASN B 1 255 ? 29.360 -33.097 19.972 1.00 46.79 255 ASN B N 1
ATOM 4567 C CA . ASN B 1 255 ? 28.571 -33.719 21.009 1.00 52.28 255 ASN B CA 1
ATOM 4568 C C . ASN B 1 255 ? 29.210 -35.063 21.327 1.00 50.83 255 ASN B C 1
ATOM 4569 O O . ASN B 1 255 ? 29.254 -35.500 22.480 1.00 51.03 255 ASN B O 1
ATOM 4574 N N . LEU B 1 256 ? 29.741 -35.693 20.290 1.00 56.17 256 LEU B N 1
ATOM 4575 C CA . LEU B 1 256 ? 30.456 -36.949 20.431 1.00 50.42 256 LEU B CA 1
ATOM 4576 C C . LEU B 1 256 ? 31.694 -36.763 21.317 1.00 54.41 256 LEU B C 1
ATOM 4577 O O . LEU B 1 256 ? 31.891 -37.499 22.292 1.00 50.93 256 LEU B O 1
ATOM 4582 N N . THR B 1 257 ? 32.475 -35.721 21.025 1.00 51.81 257 THR B N 1
ATOM 4583 C CA . THR B 1 257 ? 33.680 -35.404 21.798 1.00 45.88 257 THR B CA 1
ATOM 4584 C C . THR B 1 257 ? 33.342 -35.213 23.272 1.00 47.44 257 THR B C 1
ATOM 4585 O O . THR B 1 257 ? 34.031 -35.749 24.135 1.00 52.71 257 THR B O 1
ATOM 4589 N N . LEU B 1 258 ? 32.292 -34.443 23.553 1.00 47.03 258 LEU B N 1
ATOM 4590 C CA . LEU B 1 258 ? 31.827 -34.214 24.922 1.00 45.91 258 LEU B CA 1
ATOM 4591 C C . LEU B 1 258 ? 31.320 -35.486 25.610 1.00 44.43 258 LEU B C 1
ATOM 4592 O O . LEU B 1 258 ? 31.559 -35.692 26.792 1.00 41.28 258 LEU B O 1
ATOM 4597 N N . LEU B 1 259 ? 30.601 -36.323 24.867 1.00 46.46 259 LEU B N 1
ATOM 4598 C CA . LEU B 1 259 ? 30.040 -37.538 25.433 1.00 45.44 259 LEU B CA 1
ATOM 4599 C C . LEU B 1 259 ? 31.141 -38.567 25.689 1.00 44.12 259 LEU B C 1
ATOM 4600 O O . LEU B 1 259 ? 31.098 -39.298 26.659 1.00 42.78 259 LEU B O 1
ATOM 4605 N N . ARG B 1 260 ? 32.129 -38.635 24.811 1.00 48.15 260 ARG B N 1
ATOM 4606 C CA . ARG B 1 260 ? 33.252 -39.538 25.035 1.00 46.21 260 ARG B CA 1
ATOM 4607 C C . ARG B 1 260 ? 34.087 -39.106 26.227 1.00 48.15 260 ARG B C 1
ATOM 4608 O O . ARG B 1 260 ? 34.694 -39.932 26.909 1.00 43.23 260 ARG B O 1
ATOM 4616 N N . LYS B 1 261 ? 34.175 -37.803 26.443 1.00 48.55 261 LYS B N 1
ATOM 4617 C CA . LYS B 1 261 ? 34.825 -37.312 27.641 1.00 42.25 261 LYS B CA 1
ATOM 4618 C C . LYS B 1 261 ? 34.043 -37.706 28.882 1.00 44.99 261 LYS B C 1
ATOM 4619 O O . LYS B 1 261 ? 34.628 -38.089 29.895 1.00 44.88 261 LYS B O 1
ATOM 4625 N N . ALA B 1 262 ? 32.717 -37.653 28.780 1.00 44.72 262 ALA B N 1
ATOM 4626 C CA . ALA B 1 262 ? 31.855 -38.063 29.883 1.00 45.85 262 ALA B CA 1
ATOM 4627 C C . ALA B 1 262 ? 32.062 -39.549 30.111 1.00 46.65 262 ALA B C 1
ATOM 4628 O O . ALA B 1 262 ? 32.100 -40.018 31.251 1.00 48.43 262 ALA B O 1
ATOM 4630 N N . TYR B 1 263 ? 32.221 -40.281 29.016 1.00 43.76 263 TYR B N 1
ATOM 4631 C CA . TYR B 1 263 ? 32.440 -41.714 29.095 1.00 48.12 263 TYR B CA 1
ATOM 4632 C C . TYR B 1 263 ? 33.708 -42.034 29.892 1.00 50.65 263 TYR B C 1
ATOM 4633 O O . TYR B 1 263 ? 33.666 -42.851 30.827 1.00 48.98 263 TYR B O 1
ATOM 4642 N N . ASP B 1 264 ? 34.806 -41.352 29.553 1.00 44.71 264 ASP B N 1
ATOM 4643 C CA . ASP B 1 264 ? 36.105 -41.591 30.179 1.00 43.54 264 ASP B CA 1
ATOM 4644 C C . ASP B 1 264 ? 36.118 -41.190 31.656 1.00 48.93 264 ASP B C 1
ATOM 4645 O O . ASP B 1 264 ? 36.848 -41.764 32.466 1.00 48.98 264 ASP B O 1
ATOM 4650 N N . ALA B 1 265 ? 35.290 -40.214 32.004 1.00 44.96 265 ALA B N 1
ATOM 4651 C CA . ALA B 1 265 ? 35.375 -39.612 33.315 1.00 44.17 265 ALA B CA 1
ATOM 4652 C C . ALA B 1 265 ? 34.448 -40.280 34.312 1.00 43.63 265 ALA B C 1
ATOM 4653 O O . ALA B 1 265 ? 34.712 -40.289 35.521 1.00 45.02 265 ALA B O 1
ATOM 4655 N N . VAL B 1 266 ? 33.369 -40.854 33.811 1.00 45.65 266 VAL B N 1
ATOM 4656 C CA . VAL B 1 266 ? 32.354 -41.382 34.706 1.00 47.64 266 VAL B CA 1
ATOM 4657 C C . VAL B 1 266 ? 32.779 -42.776 35.201 1.00 45.31 266 VAL B C 1
ATOM 4658 O O . VAL B 1 266 ? 33.467 -43.537 34.506 1.00 44.94 266 VAL B O 1
ATOM 4662 N N . GLU B 1 267 ? 32.401 -43.081 36.431 1.00 48.96 267 GLU B N 1
ATOM 4663 C CA . GLU B 1 267 ? 32.665 -44.394 36.986 1.00 55.50 267 GLU B CA 1
ATOM 4664 C C . GLU B 1 267 ? 31.935 -45.448 36.158 1.00 51.91 267 GLU B C 1
ATOM 4665 O O . GLU B 1 267 ? 30.794 -45.242 35.768 1.00 52.48 267 GLU B O 1
ATOM 4671 N N . PRO B 1 268 ? 32.606 -46.568 35.852 1.00 51.33 268 PRO B N 1
ATOM 4672 C CA . PRO B 1 268 ? 31.878 -47.642 35.163 1.00 49.22 268 PRO B CA 1
ATOM 4673 C C . PRO B 1 268 ? 30.642 -48.055 35.964 1.00 50.15 268 PRO B C 1
ATOM 4674 O O . PRO B 1 268 ? 30.695 -48.099 37.188 1.00 49.78 268 PRO B O 1
ATOM 4678 N N . GLY B 1 269 ? 29.538 -48.336 35.285 1.00 50.52 269 GLY B N 1
ATOM 4679 C CA . GLY B 1 269 ? 28.269 -48.536 35.961 1.00 48.48 269 GLY B CA 1
ATOM 4680 C C . GLY B 1 269 ? 27.569 -47.209 36.231 1.00 51.27 269 GLY B C 1
ATOM 4681 O O . GLY B 1 269 ? 26.412 -47.175 36.676 1.00 45.01 269 GLY B O 1
ATOM 4682 N N . GLY B 1 270 ? 28.273 -46.114 35.940 1.00 47.81 270 GLY B N 1
ATOM 4683 C CA . GLY B 1 270 ? 27.736 -44.774 36.085 1.00 48.83 270 GLY B CA 1
ATOM 4684 C C . GLY B 1 270 ? 26.769 -44.424 34.955 1.00 55.49 270 GLY B C 1
ATOM 4685 O O . GLY B 1 270 ? 26.606 -45.179 33.982 1.00 51.98 270 GLY B O 1
ATOM 4686 N N . ARG B 1 271 ? 26.138 -43.259 35.077 1.00 56.01 271 ARG B N 1
ATOM 4687 C CA . ARG B 1 271 ? 25.136 -42.812 34.112 1.00 52.36 271 ARG B CA 1
ATOM 4688 C C . ARG B 1 271 ? 25.509 -41.513 33.376 1.00 49.88 271 ARG B C 1
ATOM 4689 O O . ARG B 1 271 ? 26.247 -40.648 33.896 1.00 42.97 271 ARG B O 1
ATOM 4697 N N . VAL B 1 272 ? 25.008 -41.399 32.147 1.00 50.82 272 VAL B N 1
ATOM 4698 C CA . VAL B 1 272 ? 25.069 -40.138 31.409 1.00 48.76 272 VAL B CA 1
ATOM 4699 C C . VAL B 1 272 ? 23.629 -39.653 31.135 1.00 50.53 272 VAL B C 1
ATOM 4700 O O . VAL B 1 272 ? 22.776 -40.401 30.659 1.00 51.20 272 VAL B O 1
ATOM 4704 N N . LEU B 1 273 ? 23.364 -38.395 31.463 1.00 51.04 273 LEU B N 1
ATOM 4705 C CA . LEU B 1 273 ? 22.046 -37.793 31.261 1.00 48.30 273 LEU B CA 1
ATOM 4706 C C . LEU B 1 273 ? 22.120 -36.548 30.355 1.00 47.77 273 LEU B C 1
ATOM 4707 O O . LEU B 1 273 ? 22.838 -35.579 30.638 1.00 41.50 273 LEU B O 1
ATOM 4712 N N . VAL B 1 274 ? 21.369 -36.575 29.263 1.00 48.79 274 VAL B N 1
ATOM 4713 C CA . VAL B 1 274 ? 21.283 -35.414 28.389 1.00 46.08 274 VAL B CA 1
ATOM 4714 C C . VAL B 1 274 ? 19.910 -34.777 28.542 1.00 45.32 274 VAL B C 1
ATOM 4715 O O . VAL B 1 274 ? 18.897 -35.346 28.137 1.00 47.15 274 VAL B O 1
ATOM 4719 N N . PHE B 1 275 ? 19.883 -33.583 29.113 1.00 46.56 275 PHE B N 1
ATOM 4720 C CA . PHE B 1 275 ? 18.618 -32.932 29.425 1.00 49.52 275 PHE B CA 1
ATOM 4721 C C . PHE B 1 275 ? 18.442 -31.609 28.707 1.00 46.88 275 PHE B C 1
ATOM 4722 O O . PHE B 1 275 ? 19.094 -30.608 29.041 1.00 45.70 275 PHE B O 1
ATOM 4730 N N . ASN B 1 276 ? 17.503 -31.611 27.767 1.00 46.23 276 ASN B N 1
ATOM 4731 C CA . ASN B 1 276 ? 17.108 -30.414 27.038 1.00 47.66 276 ASN B CA 1
ATOM 4732 C C . ASN B 1 276 ? 15.817 -30.653 26.267 1.00 49.01 276 ASN B C 1
ATOM 4733 O O . ASN B 1 276 ? 15.212 -31.721 26.359 1.00 51.95 276 ASN B O 1
ATOM 4738 N N . ALA B 1 277 ? 15.400 -29.658 25.492 1.00 53.84 277 ALA B N 1
ATOM 4739 C CA . ALA B 1 277 ? 14.257 -29.828 24.616 1.00 48.75 277 ALA B CA 1
ATOM 4740 C C . ALA B 1 277 ? 14.682 -30.714 23.473 1.00 43.72 277 ALA B C 1
ATOM 4741 O O . ALA B 1 277 ? 15.861 -30.739 23.109 1.00 43.06 277 ALA B O 1
ATOM 4743 N N . PHE B 1 278 ? 13.726 -31.458 22.929 1.00 48.17 278 PHE B N 1
ATOM 4744 C CA . PHE B 1 278 ? 14.000 -32.365 21.810 1.00 52.26 278 PHE B CA 1
ATOM 4745 C C . PHE B 1 278 ? 13.023 -32.171 20.667 1.00 46.25 278 PHE B C 1
ATOM 4746 O O . PHE B 1 278 ? 11.869 -31.793 20.849 1.00 43.73 278 PHE B O 1
ATOM 4754 N N . THR B 1 279 ? 13.553 -32.370 19.476 1.00 48.66 279 THR B N 1
ATOM 4755 C CA . THR B 1 279 ? 12.778 -32.426 18.252 1.00 47.58 279 THR B CA 1
ATOM 4756 C C . THR B 1 279 ? 12.225 -33.831 18.081 1.00 48.20 279 THR B C 1
ATOM 4757 O O . THR B 1 279 ? 12.957 -34.801 18.262 1.00 51.25 279 THR B O 1
ATOM 4761 N N . ASP B 1 280 ? 10.942 -33.945 17.760 1.00 47.31 280 ASP B N 1
ATOM 4762 C CA . ASP B 1 280 ? 10.331 -35.236 17.438 1.00 42.91 280 ASP B CA 1
ATOM 4763 C C . ASP B 1 280 ? 11.055 -35.949 16.322 1.00 43.92 280 ASP B C 1
ATOM 4764 O O . ASP B 1 280 ? 11.573 -35.313 15.416 1.00 48.25 280 ASP B O 1
ATOM 4769 N N . ASP B 1 281 ? 11.118 -37.271 16.383 1.00 50.23 281 ASP B N 1
ATOM 4770 C CA . ASP B 1 281 ? 11.895 -37.987 15.385 1.00 51.89 281 ASP B CA 1
ATOM 4771 C C . ASP B 1 281 ? 11.269 -37.809 14.003 1.00 49.34 281 ASP B C 1
ATOM 4772 O O . ASP B 1 281 ? 11.990 -37.784 12.999 1.00 50.20 281 ASP B O 1
ATOM 4777 N N . ASP B 1 282 ? 9.952 -37.589 13.948 1.00 50.25 282 ASP B N 1
ATOM 4778 C CA . ASP B 1 282 ? 9.281 -37.456 12.643 1.00 54.96 282 ASP B CA 1
ATOM 4779 C C . ASP B 1 282 ? 9.428 -36.062 12.027 1.00 55.25 282 ASP B C 1
ATOM 4780 O O . ASP B 1 282 ? 8.896 -35.802 10.946 1.00 55.24 282 ASP B O 1
ATOM 4785 N N . ARG B 1 283 ? 10.127 -35.178 12.744 1.00 53.38 283 ARG B N 1
ATOM 4786 C CA . ARG B 1 283 ? 10.520 -33.854 12.257 1.00 51.41 283 ARG B CA 1
ATOM 4787 C C . ARG B 1 283 ? 9.302 -32.957 11.985 1.00 48.01 283 ARG B C 1
ATOM 4788 O O . ARG B 1 283 ? 9.343 -32.112 11.101 1.00 49.69 283 ARG B O 1
ATOM 4796 N N . THR B 1 284 ? 8.235 -33.113 12.757 1.00 48.53 284 THR B N 1
ATOM 4797 C CA . THR B 1 284 ? 7.037 -32.322 12.520 1.00 51.12 284 THR B CA 1
ATOM 4798 C C . THR B 1 284 ? 6.777 -31.326 13.632 1.00 54.25 284 THR B C 1
ATOM 4799 O O . THR B 1 284 ? 5.894 -30.479 13.519 1.00 54.81 284 THR B O 1
ATOM 4803 N N . GLY B 1 285 ? 7.561 -31.415 14.698 1.00 53.74 285 GLY B N 1
ATOM 4804 C CA . GLY B 1 285 ? 7.350 -30.573 15.864 1.00 47.78 285 GLY B CA 1
ATOM 4805 C C . GLY B 1 285 ? 8.233 -31.055 16.990 1.00 45.36 285 GLY B C 1
ATOM 4806 O O . GLY B 1 285 ? 9.233 -31.722 16.742 1.00 47.97 285 GLY B O 1
ATOM 4807 N N . PRO B 1 286 ? 7.911 -30.679 18.228 1.00 46.55 286 PRO B N 1
ATOM 4808 C CA . PRO B 1 286 ? 6.812 -29.779 18.602 1.00 43.88 286 PRO B CA 1
ATOM 4809 C C . PRO B 1 286 ? 7.078 -28.311 18.214 1.00 49.12 286 PRO B C 1
ATOM 4810 O O . PRO B 1 286 ? 8.200 -27.942 17.855 1.00 46.45 286 PRO B O 1
ATOM 4814 N N . LEU B 1 287 ? 6.043 -27.480 18.314 1.00 50.69 287 LEU B N 1
ATOM 4815 C CA . LEU B 1 287 ? 6.147 -26.084 17.923 1.00 47.81 287 LEU B CA 1
ATOM 4816 C C . LEU B 1 287 ? 7.271 -25.351 18.690 1.00 49.05 287 LEU B C 1
ATOM 4817 O O . LEU B 1 287 ? 8.021 -24.550 18.105 1.00 43.98 287 LEU B O 1
ATOM 4822 N N . TYR B 1 288 ? 7.365 -25.637 19.990 1.00 46.91 288 TYR B N 1
ATOM 4823 C CA . TYR B 1 288 ? 8.359 -25.045 20.890 1.00 44.05 288 TYR B CA 1
ATOM 4824 C C . TYR B 1 288 ? 9.765 -25.255 20.312 1.00 48.51 288 TYR B C 1
ATOM 4825 O O . TYR B 1 288 ? 10.547 -24.314 20.194 1.00 47.62 288 TYR B O 1
ATOM 4834 N N . ALA B 1 289 ? 10.086 -26.481 19.922 1.00 45.92 289 ALA B N 1
ATOM 4835 C CA . ALA B 1 289 ? 11.410 -26.738 19.376 1.00 47.32 289 ALA B CA 1
ATOM 4836 C C . ALA B 1 289 ? 11.593 -26.005 18.048 1.00 45.70 289 ALA B C 1
ATOM 4837 O O . ALA B 1 289 ? 12.635 -25.375 17.797 1.00 39.50 289 ALA B O 1
ATOM 4839 N N . ALA B 1 290 ? 10.566 -26.070 17.211 1.00 41.36 290 ALA B N 1
ATOM 4840 C CA . ALA B 1 290 ? 10.655 -25.479 15.890 1.00 45.03 290 ALA B CA 1
ATOM 4841 C C . ALA B 1 290 ? 10.933 -23.969 15.961 1.00 46.98 290 ALA B C 1
ATOM 4842 O O . ALA B 1 290 ? 11.696 -23.435 15.149 1.00 39.21 290 ALA B O 1
ATOM 4844 N N . LEU B 1 291 ? 10.338 -23.299 16.948 1.00 41.66 291 LEU B N 1
ATOM 4845 C CA . LEU B 1 291 ? 10.497 -21.859 17.080 1.00 45.11 291 LEU B CA 1
ATOM 4846 C C . LEU B 1 291 ? 11.774 -21.509 17.824 1.00 44.47 291 LEU B C 1
ATOM 4847 O O . LEU B 1 291 ? 12.548 -20.660 17.363 1.00 45.77 291 LEU B O 1
ATOM 4852 N N . ASP B 1 292 ? 12.028 -22.212 18.928 1.00 45.41 292 ASP B N 1
ATOM 4853 C CA . ASP B 1 292 ? 13.213 -21.965 19.755 1.00 45.19 292 ASP B CA 1
ATOM 4854 C C . ASP B 1 292 ? 14.515 -22.116 18.963 1.00 41.04 292 ASP B C 1
ATOM 4855 O O . ASP B 1 292 ? 15.545 -21.555 19.315 1.00 41.03 292 ASP B O 1
ATOM 4860 N N . ASN B 1 293 ? 14.448 -22.855 17.870 1.00 39.30 293 ASN B N 1
ATOM 4861 C CA . ASN B 1 293 ? 15.571 -22.981 16.974 1.00 36.95 293 ASN B CA 1
ATOM 4862 C C . ASN B 1 293 ? 16.017 -21.642 16.398 1.00 40.70 293 ASN B C 1
ATOM 4863 O O . ASN B 1 293 ? 17.138 -21.528 15.900 1.00 41.63 293 ASN B O 1
ATOM 4868 N N . VAL B 1 294 ? 15.132 -20.643 16.384 1.00 39.08 294 VAL B N 1
ATOM 4869 C CA . VAL B 1 294 ? 15.537 -19.348 15.835 1.00 39.72 294 VAL B CA 1
ATOM 4870 C C . VAL B 1 294 ? 16.672 -18.784 16.692 1.00 37.97 294 VAL B C 1
ATOM 4871 O O . VAL B 1 294 ? 17.697 -18.322 16.169 1.00 37.28 294 VAL B O 1
ATOM 4875 N N . TYR B 1 295 ? 16.529 -18.919 18.004 1.00 38.15 295 TYR B N 1
ATOM 4876 C CA . TYR B 1 295 ? 17.595 -18.524 18.917 1.00 38.15 295 TYR B CA 1
ATOM 4877 C C . TYR B 1 295 ? 18.894 -19.311 18.676 1.00 39.32 295 TYR B C 1
ATOM 4878 O O . TYR B 1 295 ? 19.965 -18.717 18.575 1.00 38.11 295 TYR B O 1
ATOM 4887 N N . PHE B 1 296 ? 18.810 -20.635 18.576 1.00 40.81 296 PHE B N 1
ATOM 4888 C CA . PHE B 1 296 ? 20.026 -21.458 18.428 1.00 43.89 296 PHE B CA 1
ATOM 4889 C C . PHE B 1 296 ? 20.713 -21.259 17.058 1.00 37.20 296 PHE B C 1
ATOM 4890 O O . PHE B 1 296 ? 21.926 -21.388 16.929 1.00 33.98 296 PHE B O 1
ATOM 4898 N N . THR B 1 297 ? 19.943 -20.932 16.031 1.00 40.16 297 THR B N 1
ATOM 4899 C CA . THR B 1 297 ? 20.536 -20.725 14.710 1.00 36.56 297 THR B CA 1
ATOM 4900 C C . THR B 1 297 ? 21.282 -19.389 14.681 1.00 35.37 297 THR B C 1
ATOM 4901 O O . THR B 1 297 ? 22.293 -19.241 14.004 1.00 36.47 297 THR B O 1
ATOM 4905 N N . THR B 1 298 ? 20.789 -18.413 15.431 1.00 36.91 298 THR B N 1
ATOM 4906 C CA . THR B 1 298 ? 21.357 -17.080 15.345 1.00 38.22 298 THR B CA 1
ATOM 4907 C C . THR B 1 298 ? 22.414 -16.707 16.401 1.00 45.53 298 THR B C 1
ATOM 4908 O O . THR B 1 298 ? 23.284 -15.878 16.118 1.00 48.84 298 THR B O 1
ATOM 4912 N N . LEU B 1 299 ? 22.360 -17.285 17.601 1.00 39.84 299 LEU B N 1
ATOM 4913 C CA . LEU B 1 299 ? 23.115 -16.689 18.706 1.00 40.68 299 LEU B CA 1
ATOM 4914 C C . LEU B 1 299 ? 24.265 -17.543 19.300 1.00 42.54 299 LEU B C 1
ATOM 4915 O O . LEU B 1 299 ? 25.424 -17.161 19.174 1.00 40.63 299 LEU B O 1
ATOM 4920 N N . PRO B 1 300 ? 23.963 -18.686 19.950 1.00 41.31 300 PRO B N 1
ATOM 4921 C CA . PRO B 1 300 ? 25.033 -19.287 20.754 1.00 42.65 300 PRO B CA 1
ATOM 4922 C C . PRO B 1 300 ? 26.292 -19.688 19.979 1.00 43.50 300 PRO B C 1
ATOM 4923 O O . PRO B 1 300 ? 27.390 -19.341 20.408 1.00 43.65 300 PRO B O 1
ATOM 4927 N N . PHE B 1 301 ? 26.144 -20.426 18.886 1.00 41.30 301 PHE B N 1
ATOM 4928 C CA . PHE B 1 301 ? 27.303 -20.956 18.196 1.00 38.98 301 PHE B CA 1
ATOM 4929 C C . PHE B 1 301 ? 26.905 -21.341 16.768 1.00 37.66 301 PHE B C 1
ATOM 4930 O O . PHE B 1 301 ? 25.718 -21.454 16.485 1.00 38.33 301 PHE B O 1
ATOM 4938 N N . ARG B 1 302 ? 27.882 -21.513 15.871 1.00 42.28 302 ARG B N 1
ATOM 4939 C CA . ARG B 1 302 ? 27.592 -21.753 14.446 1.00 44.66 302 ARG B CA 1
ATOM 4940 C C . ARG B 1 302 ? 26.873 -23.078 14.120 1.00 49.72 302 ARG B C 1
ATOM 4941 O O . ARG B 1 302 ? 26.367 -23.230 13.000 1.00 49.61 302 ARG B O 1
ATOM 4949 N N . HIS B 1 303 ? 26.862 -24.057 15.032 1.00 48.26 303 HIS B N 1
ATOM 4950 C CA . HIS B 1 303 ? 26.195 -25.333 14.712 1.00 48.73 303 HIS B CA 1
ATOM 4951 C C . HIS B 1 303 ? 24.957 -25.593 15.550 1.00 45.27 303 HIS B C 1
ATOM 4952 O O . HIS B 1 303 ? 24.271 -26.587 15.352 1.00 52.72 303 HIS B O 1
ATOM 4959 N N . SER B 1 304 ? 24.641 -24.680 16.450 1.00 45.16 304 SER B N 1
ATOM 4960 C CA . SER B 1 304 ? 23.594 -24.925 17.436 1.00 48.04 304 SER B CA 1
ATOM 4961 C C . SER B 1 304 ? 22.237 -25.232 16.818 1.00 48.51 304 SER B C 1
ATOM 4962 O O . SER B 1 304 ? 21.776 -24.531 15.904 1.00 51.12 304 SER B O 1
ATOM 4965 N N . THR B 1 305 ? 21.615 -26.289 17.341 1.00 50.77 305 THR B N 1
ATOM 4966 C CA . THR B 1 305 ? 20.251 -26.682 16.996 1.00 54.00 305 THR B CA 1
ATOM 4967 C C . THR B 1 305 ? 19.702 -27.702 17.979 1.00 55.24 305 THR B C 1
ATOM 4968 O O . THR B 1 305 ? 20.464 -28.479 18.589 1.00 53.04 305 THR B O 1
ATOM 4972 N N . ILE B 1 306 ? 18.373 -27.713 18.107 1.00 55.20 306 ILE B N 1
ATOM 4973 C CA . ILE B 1 306 ? 17.681 -28.693 18.941 1.00 53.63 306 ILE B CA 1
ATOM 4974 C C . ILE B 1 306 ? 17.606 -30.004 18.177 1.00 54.24 306 ILE B C 1
ATOM 4975 O O . ILE B 1 306 ? 16.925 -30.110 17.151 1.00 54.01 306 ILE B O 1
ATOM 4980 N N . HIS B 1 307 ? 18.313 -31.000 18.691 1.00 50.60 307 HIS B N 1
ATOM 4981 C CA . HIS B 1 307 ? 18.444 -32.269 18.004 1.00 49.60 307 HIS B CA 1
ATOM 4982 C C . HIS B 1 307 ? 17.260 -33.178 18.299 1.00 46.94 307 HIS B C 1
ATOM 4983 O O . HIS B 1 307 ? 16.545 -32.976 19.277 1.00 45.70 307 HIS B O 1
ATOM 4990 N N . ARG B 1 308 ? 17.066 -34.184 17.446 1.00 58.38 308 ARG B N 1
ATOM 4991 C CA . ARG B 1 308 ? 16.036 -35.211 17.662 1.00 55.45 308 ARG B CA 1
ATOM 4992 C C . ARG B 1 308 ? 16.486 -36.229 18.707 1.00 52.29 308 ARG B C 1
ATOM 4993 O O . ARG B 1 308 ? 17.686 -36.513 18.815 1.00 51.56 308 ARG B O 1
ATOM 5001 N N . TRP B 1 309 ? 15.527 -36.793 19.444 1.00 52.72 309 TRP B N 1
ATOM 5002 C CA . TRP B 1 309 ? 15.818 -37.845 20.421 1.00 54.13 309 TRP B CA 1
ATOM 5003 C C . TRP B 1 309 ? 16.723 -38.917 19.833 1.00 50.74 309 TRP B C 1
ATOM 5004 O O . TRP B 1 309 ? 17.727 -39.304 20.430 1.00 53.78 309 TRP B O 1
ATOM 5015 N N . ALA B 1 310 ? 16.343 -39.399 18.661 1.00 46.80 310 ALA B N 1
ATOM 5016 C CA . ALA B 1 310 ? 17.062 -40.477 18.013 1.00 49.96 310 ALA B CA 1
ATOM 5017 C C . ALA B 1 310 ? 18.518 -40.108 17.702 1.00 54.61 310 ALA B C 1
ATOM 5018 O O . ALA B 1 310 ? 19.406 -40.964 17.761 1.00 54.15 310 ALA B O 1
ATOM 5020 N N . ASP B 1 311 ? 18.764 -38.845 17.359 1.00 52.45 311 ASP B N 1
ATOM 5021 C CA . ASP B 1 311 ? 20.115 -38.408 17.024 1.00 53.23 311 ASP B CA 1
ATOM 5022 C C . ASP B 1 311 ? 20.978 -38.423 18.301 1.00 55.47 311 ASP B C 1
ATOM 5023 O O . ASP B 1 311 ? 22.145 -38.816 18.289 1.00 54.79 311 ASP B O 1
ATOM 5028 N N . CYS B 1 312 ? 20.385 -37.961 19.394 1.00 50.11 312 CYS B N 1
ATOM 5029 C CA . CYS B 1 312 ? 21.036 -37.941 20.685 1.00 52.21 312 CYS B CA 1
ATOM 5030 C C . CYS B 1 312 ? 21.348 -39.361 21.147 1.00 54.55 312 CYS B C 1
ATOM 5031 O O . CYS B 1 312 ? 22.459 -39.655 21.596 1.00 52.15 312 CYS B O 1
ATOM 5034 N N . GLU B 1 313 ? 20.355 -40.236 21.021 1.00 52.25 313 GLU B N 1
ATOM 5035 C CA . GLU B 1 313 ? 20.496 -41.626 21.418 1.00 51.21 313 GLU B CA 1
ATOM 5036 C C . GLU B 1 313 ? 21.622 -42.262 20.636 1.00 52.67 313 GLU B C 1
ATOM 5037 O O . GLU B 1 313 ? 22.432 -43.025 21.161 1.00 57.60 313 GLU B O 1
ATOM 5043 N N . SER B 1 314 ? 21.684 -41.912 19.367 1.00 54.10 314 SER B N 1
ATOM 5044 C CA . SER B 1 314 ? 22.704 -42.442 18.494 1.00 51.95 314 SER B CA 1
ATOM 5045 C C . SER B 1 314 ? 24.111 -42.007 18.961 1.00 52.99 314 SER B C 1
ATOM 5046 O O . SER B 1 314 ? 25.053 -42.798 18.953 1.00 55.57 314 SER B O 1
ATOM 5049 N N . TRP B 1 315 ? 24.254 -40.758 19.387 1.00 52.65 315 TRP B N 1
ATOM 5050 C CA . TRP B 1 315 ? 25.558 -40.281 19.834 1.00 52.52 315 TRP B CA 1
ATOM 5051 C C . TRP B 1 315 ? 26.033 -40.988 21.108 1.00 55.89 315 TRP B C 1
ATOM 5052 O O . TRP B 1 315 ? 27.225 -41.303 21.240 1.00 52.69 315 TRP B O 1
ATOM 5063 N N . LEU B 1 316 ? 25.105 -41.225 22.039 1.00 52.71 316 LEU B N 1
ATOM 5064 C CA . LEU B 1 316 ? 25.421 -41.944 23.272 1.00 51.42 316 LEU B CA 1
ATOM 5065 C C . LEU B 1 316 ? 25.949 -43.316 22.952 1.00 51.65 316 LEU B C 1
ATOM 5066 O O . LEU B 1 316 ? 26.963 -43.734 23.499 1.00 52.70 316 LEU B O 1
ATOM 5071 N N . ARG B 1 317 ? 25.270 -44.016 22.053 1.00 52.71 317 ARG B N 1
ATOM 5072 C CA . ARG B 1 317 ? 25.692 -45.368 21.733 1.00 49.87 317 ARG B CA 1
ATOM 5073 C C . ARG B 1 317 ? 27.037 -45.345 21.053 1.00 49.71 317 ARG B C 1
ATOM 5074 O O . ARG B 1 317 ? 27.829 -46.250 21.244 1.00 54.13 317 ARG B O 1
ATOM 5082 N N . GLU B 1 318 ? 27.343 -44.294 20.309 1.00 52.13 318 GLU B N 1
ATOM 5083 C CA . GLU B 1 318 ? 28.591 -44.330 19.574 1.00 53.56 318 GLU B CA 1
ATOM 5084 C C . GLU B 1 318 ? 29.748 -43.788 20.445 1.00 56.99 318 GLU B C 1
ATOM 5085 O O . GLU B 1 318 ? 30.931 -44.006 20.148 1.00 51.20 318 GLU B O 1
ATOM 5091 N N . ALA B 1 319 ? 29.399 -43.154 21.565 1.00 51.44 319 ALA B N 1
ATOM 5092 C CA . ALA B 1 319 ? 30.383 -42.793 22.576 1.00 51.30 319 ALA B CA 1
ATOM 5093 C C . ALA B 1 319 ? 30.673 -44.017 23.443 1.00 53.17 319 ALA B C 1
ATOM 5094 O O . ALA B 1 319 ? 31.624 -44.034 24.222 1.00 52.80 319 ALA B O 1
ATOM 5096 N N . GLY B 1 320 ? 29.833 -45.036 23.310 1.00 49.11 320 GLY B N 1
ATOM 5097 C CA . GLY B 1 320 ? 30.049 -46.277 24.007 1.00 41.21 320 GLY B CA 1
ATOM 5098 C C . GLY B 1 320 ? 29.117 -46.578 25.144 1.00 51.17 320 GLY B C 1
ATOM 5099 O O . GLY B 1 320 ? 29.267 -47.610 25.813 1.00 54.57 320 GLY B O 1
ATOM 5100 N N . PHE B 1 321 ? 28.129 -45.720 25.361 1.00 48.78 321 PHE B N 1
ATOM 5101 C CA . PHE B 1 321 ? 27.170 -46.004 26.416 1.00 45.78 321 PHE B CA 1
ATOM 5102 C C . PHE B 1 321 ? 26.192 -47.089 25.984 1.00 48.41 321 PHE B C 1
ATOM 5103 O O . PHE B 1 321 ? 25.963 -47.285 24.795 1.00 52.94 321 PHE B O 1
ATOM 5111 N N . THR B 1 322 ? 25.620 -47.786 26.961 1.00 50.79 322 THR B N 1
ATOM 5112 C CA . THR B 1 322 ? 24.655 -48.862 26.726 1.00 48.29 322 THR B CA 1
ATOM 5113 C C . THR B 1 322 ? 23.416 -48.581 27.580 1.00 49.46 322 THR B C 1
ATOM 5114 O O . THR B 1 322 ? 23.445 -47.674 28.410 1.00 47.95 322 THR B O 1
ATOM 5118 N N . ASP B 1 323 ? 22.321 -49.296 27.321 1.00 52.93 323 ASP B N 1
ATOM 5119 C CA . ASP B 1 323 ? 21.050 -49.064 28.018 1.00 57.04 323 ASP B CA 1
ATOM 5120 C C . ASP B 1 323 ? 20.492 -47.696 27.667 1.00 55.42 323 ASP B C 1
ATOM 5121 O O . ASP B 1 323 ? 19.904 -47.016 28.509 1.00 55.67 323 ASP B O 1
ATOM 5126 N N . VAL B 1 324 ? 20.776 -47.257 26.449 1.00 56.68 324 VAL B N 1
ATOM 5127 C CA . VAL B 1 324 ? 20.431 -45.908 26.026 1.00 58.09 324 VAL B CA 1
ATOM 5128 C C . VAL B 1 324 ? 18.940 -45.828 25.697 1.00 54.30 324 VAL B C 1
ATOM 5129 O O . VAL B 1 324 ? 18.415 -46.674 24.984 1.00 50.63 324 VAL B O 1
ATOM 5133 N N . GLY B 1 325 ? 18.271 -44.800 26.211 1.00 56.33 325 GLY B N 1
ATOM 5134 C CA . GLY B 1 325 ? 16.844 -44.611 25.997 1.00 51.06 325 GLY B CA 1
ATOM 5135 C C . GLY B 1 325 ? 16.379 -43.209 26.352 1.00 54.69 325 GLY B C 1
ATOM 5136 O O . GLY B 1 325 ? 17.191 -42.326 26.648 1.00 59.36 325 GLY B O 1
ATOM 5137 N N . ARG B 1 326 ? 15.072 -42.982 26.324 1.00 57.23 326 ARG B N 1
ATOM 5138 C CA . ARG B 1 326 ? 14.564 -41.636 26.555 1.00 51.73 326 ARG B CA 1
ATOM 5139 C C . ARG B 1 326 ? 13.473 -41.603 27.602 1.00 53.85 326 ARG B C 1
ATOM 5140 O O . ARG B 1 326 ? 12.783 -42.595 27.832 1.00 58.66 326 ARG B O 1
ATOM 5148 N N . THR B 1 327 ? 13.306 -40.434 28.210 1.00 53.23 327 THR B N 1
ATOM 5149 C CA . THR B 1 327 ? 12.215 -40.184 29.141 1.00 61.11 327 THR B CA 1
ATOM 5150 C C . THR B 1 327 ? 11.504 -38.951 28.611 1.00 63.69 327 THR B C 1
ATOM 5151 O O . THR B 1 327 ? 12.083 -37.858 28.590 1.00 58.51 327 THR B O 1
ATOM 5155 N N . ALA B 1 328 ? 10.252 -39.124 28.187 1.00 63.78 328 ALA B N 1
ATOM 5156 C CA . ALA B 1 328 ? 9.508 -38.018 27.590 1.00 66.94 328 ALA B CA 1
ATOM 5157 C C . ALA B 1 328 ? 8.150 -37.783 28.242 1.00 66.57 328 ALA B C 1
ATOM 5158 O O . ALA B 1 328 ? 7.114 -38.037 27.625 1.00 68.48 328 ALA B O 1
ATOM 5160 N N . PRO B 1 329 ? 8.154 -37.313 29.499 1.00 70.60 329 PRO B N 1
ATOM 5161 C CA . PRO B 1 329 ? 6.926 -37.207 30.293 1.00 74.08 329 PRO B CA 1
ATOM 5162 C C . PRO B 1 329 ? 5.838 -36.457 29.554 1.00 80.63 329 PRO B C 1
ATOM 5163 O O . PRO B 1 329 ? 6.135 -35.438 28.916 1.00 81.75 329 PRO B O 1
ATOM 5167 N N . PRO B 1 330 ? 4.595 -36.952 29.635 1.00 80.40 330 PRO B N 1
ATOM 5168 C CA . PRO B 1 330 ? 3.492 -36.268 28.958 1.00 82.37 330 PRO B CA 1
ATOM 5169 C C . PRO B 1 330 ? 3.161 -34.944 29.643 1.00 79.28 330 PRO B C 1
ATOM 5170 O O . PRO B 1 330 ? 3.167 -34.868 30.876 1.00 80.42 330 PRO B O 1
ATOM 5174 N N . GLY B 1 331 ? 2.899 -33.909 28.850 1.00 75.49 331 GLY B N 1
ATOM 5175 C CA . GLY B 1 331 ? 2.536 -32.613 29.399 1.00 78.59 331 GLY B CA 1
ATOM 5176 C C . GLY B 1 331 ? 3.775 -31.738 29.416 1.00 78.70 331 GLY B C 1
ATOM 5177 O O . GLY B 1 331 ? 3.695 -30.512 29.359 1.00 81.08 331 GLY B O 1
ATOM 5178 N N . TRP B 1 332 ? 4.924 -32.388 29.572 1.00 77.97 332 TRP B N 1
ATOM 5179 C CA . TRP B 1 332 ? 6.223 -31.716 29.672 1.00 76.47 332 TRP B CA 1
ATOM 5180 C C . TRP B 1 332 ? 6.919 -31.412 28.332 1.00 71.47 332 TRP B C 1
ATOM 5181 O O . TRP B 1 332 ? 7.997 -30.806 28.330 1.00 68.73 332 TRP B O 1
ATOM 5192 N N . THR B 1 333 ? 6.373 -31.906 27.218 1.00 69.20 333 THR B N 1
ATOM 5193 C CA . THR B 1 333 ? 7.022 -31.728 25.915 1.00 67.28 333 THR B CA 1
ATOM 5194 C C . THR B 1 333 ? 7.416 -30.246 25.705 1.00 64.50 333 THR B C 1
ATOM 5195 O O . THR B 1 333 ? 6.724 -29.348 26.186 1.00 65.04 333 THR B O 1
ATOM 5199 N N . PRO B 1 334 ? 8.512 -29.974 24.967 1.00 59.60 334 PRO B N 1
ATOM 5200 C CA . PRO B 1 334 ? 9.454 -30.868 24.288 1.00 57.04 334 PRO B CA 1
ATOM 5201 C C . PRO B 1 334 ? 10.605 -31.319 25.180 1.00 58.31 334 PRO B C 1
ATOM 5202 O O . PRO B 1 334 ? 11.625 -31.798 24.655 1.00 50.12 334 PRO B O 1
ATOM 5206 N N . HIS B 1 335 ? 10.461 -31.159 26.491 1.00 53.02 335 HIS B N 1
ATOM 5207 C CA . HIS B 1 335 ? 11.570 -31.472 27.366 1.00 56.08 335 HIS B CA 1
ATOM 5208 C C . HIS B 1 335 ? 11.611 -32.930 27.811 1.00 65.33 335 HIS B C 1
ATOM 5209 O O . HIS B 1 335 ? 10.594 -33.518 28.207 1.00 62.88 335 HIS B O 1
ATOM 5216 N N . GLY B 1 336 ? 12.812 -33.495 27.737 1.00 61.04 336 GLY B N 1
ATOM 5217 C CA . GLY B 1 336 ? 13.044 -34.869 28.115 1.00 55.82 336 GLY B CA 1
ATOM 5218 C C . GLY B 1 336 ? 14.497 -35.117 28.451 1.00 49.65 336 GLY B C 1
ATOM 5219 O O . GLY B 1 336 ? 15.333 -34.204 28.441 1.00 43.29 336 GLY B O 1
ATOM 5220 N N . VAL B 1 337 ? 14.795 -36.376 28.748 1.00 52.66 337 VAL B N 1
ATOM 5221 C CA . VAL B 1 337 ? 16.149 -36.795 29.046 1.00 47.47 337 VAL B CA 1
ATOM 5222 C C . VAL B 1 337 ? 16.464 -37.992 28.188 1.00 46.26 337 VAL B C 1
ATOM 5223 O O . VAL B 1 337 ? 15.664 -38.908 28.088 1.00 56.03 337 VAL B O 1
ATOM 5227 N N . VAL B 1 338 ? 17.625 -37.977 27.555 1.00 45.92 338 VAL B N 1
ATOM 5228 C CA . VAL B 1 338 ? 18.150 -39.176 26.933 1.00 51.42 338 VAL B CA 1
ATOM 5229 C C . VAL B 1 338 ? 19.251 -39.656 27.883 1.00 52.73 338 VAL B C 1
ATOM 5230 O O . VAL B 1 338 ? 20.049 -38.843 28.369 1.00 47.37 338 VAL B O 1
ATOM 5234 N N . SER B 1 339 ? 19.257 -40.943 28.217 1.00 43.87 339 SER B N 1
ATOM 5235 C CA . SER B 1 339 ? 20.214 -41.422 29.211 1.00 50.84 339 SER B CA 1
ATOM 5236 C C . SER B 1 339 ? 20.928 -42.702 28.804 1.00 53.72 339 SER B C 1
ATOM 5237 O O . SER B 1 339 ? 20.438 -43.476 27.985 1.00 54.85 339 SER B O 1
ATOM 5240 N N . GLY B 1 340 ? 22.109 -42.900 29.374 1.00 52.29 340 GLY B N 1
ATOM 5241 C CA . GLY B 1 340 ? 22.896 -44.088 29.115 1.00 53.61 340 GLY B CA 1
ATOM 5242 C C . GLY B 1 340 ? 23.737 -44.509 30.311 1.00 54.30 340 GLY B C 1
ATOM 5243 O O . GLY B 1 340 ? 23.831 -43.798 31.316 1.00 52.70 340 GLY B O 1
ATOM 5244 N N . SER B 1 341 ? 24.309 -45.701 30.212 1.00 54.09 341 SER B N 1
ATOM 5245 C CA . SER B 1 341 ? 25.188 -46.242 31.240 1.00 50.06 341 SER B CA 1
ATOM 5246 C C . SER B 1 341 ? 26.553 -46.503 30.674 1.00 48.50 341 SER B C 1
ATOM 5247 O O . SER B 1 341 ? 26.670 -46.847 29.504 1.00 52.77 341 SER B O 1
ATOM 5250 N N . ARG B 1 342 ? 27.585 -46.365 31.495 1.00 48.95 342 ARG B N 1
ATOM 5251 C CA . ARG B 1 342 ? 28.890 -46.895 31.113 1.00 51.69 342 ARG B CA 1
ATOM 5252 C C . ARG B 1 342 ? 28.961 -48.346 31.575 1.00 48.91 342 ARG B C 1
ATOM 5253 O O . ARG B 1 342 ? 28.680 -48.648 32.732 1.00 49.31 342 ARG B O 1
ATOM 5261 N N . PRO B 1 343 ? 29.281 -49.257 30.649 1.00 51.44 343 PRO B N 1
ATOM 5262 C CA . PRO B 1 343 ? 29.325 -50.692 30.946 1.00 54.83 343 PRO B CA 1
ATOM 5263 C C . PRO B 1 343 ? 30.484 -51.095 31.871 1.00 51.21 343 PRO B C 1
ATOM 5264 O O . PRO B 1 343 ? 31.560 -50.506 31.808 1.00 54.82 343 PRO B O 1
ATOM 5268 N N . ARG B 1 344 ? 30.270 -52.135 32.669 1.00 54.36 344 ARG B N 1
ATOM 5269 C CA . ARG B 1 344 ? 31.294 -52.678 33.562 1.00 57.90 344 ARG B CA 1
ATOM 5270 C C . ARG B 1 344 ? 32.046 -53.838 32.911 1.00 59.84 344 ARG B C 1
ATOM 5271 O O . ARG B 1 344 ? 31.693 -54.282 31.815 1.00 63.01 344 ARG B O 1
ATOM 5279 N N . GLU C 1 4 ? 38.568 29.490 8.196 1.00 45.31 4 GLU C N 1
ATOM 5280 C CA . GLU C 1 4 ? 39.177 28.341 7.554 1.00 52.93 4 GLU C CA 1
ATOM 5281 C C . GLU C 1 4 ? 38.484 27.035 7.942 1.00 61.87 4 GLU C C 1
ATOM 5282 O O . GLU C 1 4 ? 38.043 26.839 9.093 1.00 51.70 4 GLU C O 1
ATOM 5288 N N . LEU C 1 5 ? 38.440 26.125 6.974 1.00 64.69 5 LEU C N 1
ATOM 5289 C CA . LEU C 1 5 ? 37.605 24.935 7.054 1.00 58.86 5 LEU C CA 1
ATOM 5290 C C . LEU C 1 5 ? 38.377 23.768 7.683 1.00 59.36 5 LEU C C 1
ATOM 5291 O O . LEU C 1 5 ? 37.789 22.814 8.193 1.00 52.84 5 LEU C O 1
ATOM 5296 N N . SER C 1 6 ? 39.700 23.893 7.695 1.00 60.92 6 SER C N 1
ATOM 5297 C CA . SER C 1 6 ? 40.569 23.013 8.466 1.00 59.40 6 SER C CA 1
ATOM 5298 C C . SER C 1 6 ? 40.163 22.896 9.941 1.00 52.32 6 SER C C 1
ATOM 5299 O O . SER C 1 6 ? 40.358 21.852 10.557 1.00 54.47 6 SER C O 1
ATOM 5302 N N . ALA C 1 7 ? 39.602 23.971 10.489 1.00 45.34 7 ALA C N 1
ATOM 5303 C CA . ALA C 1 7 ? 39.265 24.065 11.900 1.00 44.89 7 ALA C CA 1
ATOM 5304 C C . ALA C 1 7 ? 38.258 22.997 12.327 1.00 49.18 7 ALA C C 1
ATOM 5305 O O . ALA C 1 7 ? 38.184 22.667 13.510 1.00 49.28 7 ALA C O 1
ATOM 5307 N N . LEU C 1 8 ? 37.445 22.508 11.388 1.00 44.47 8 LEU C N 1
ATOM 5308 C CA . LEU C 1 8 ? 36.434 21.492 11.702 1.00 43.32 8 LEU C CA 1
ATOM 5309 C C . LEU C 1 8 ? 37.014 20.097 11.981 1.00 42.56 8 LEU C C 1
ATOM 5310 O O . LEU C 1 8 ? 36.325 19.246 12.535 1.00 43.66 8 LEU C O 1
ATOM 5315 N N . VAL C 1 9 ? 38.266 19.857 11.608 1.00 40.89 9 VAL C N 1
ATOM 5316 C CA . VAL C 1 9 ? 38.786 18.490 11.621 1.00 40.07 9 VAL C CA 1
ATOM 5317 C C . VAL C 1 9 ? 38.647 17.817 12.996 1.00 39.05 9 VAL C C 1
ATOM 5318 O O . VAL C 1 9 ? 38.071 16.729 13.079 1.00 40.66 9 VAL C O 1
ATOM 5322 N N . PRO C 1 10 ? 39.118 18.465 14.081 1.00 39.81 10 PRO C N 1
ATOM 5323 C CA . PRO C 1 10 ? 38.962 17.792 15.381 1.00 37.13 10 PRO C CA 1
ATOM 5324 C C . PRO C 1 10 ? 37.508 17.647 15.810 1.00 34.97 10 PRO C C 1
ATOM 5325 O O . PRO C 1 10 ? 37.221 16.782 16.612 1.00 37.09 10 PRO C O 1
ATOM 5329 N N . VAL C 1 11 ? 36.617 18.491 15.306 1.00 35.88 11 VAL C N 1
ATOM 5330 C CA . VAL C 1 11 ? 35.196 18.362 15.605 1.00 34.16 11 VAL C CA 1
ATOM 5331 C C . VAL C 1 11 ? 34.588 17.229 14.762 1.00 43.06 11 VAL C C 1
ATOM 5332 O O . VAL C 1 11 ? 33.829 16.385 15.266 1.00 41.46 11 VAL C O 1
ATOM 5336 N N . LEU C 1 12 ? 34.904 17.243 13.468 1.00 42.01 12 LEU C N 1
ATOM 5337 C CA . LEU C 1 12 ? 34.439 16.234 12.538 1.00 35.92 12 LEU C CA 1
ATOM 5338 C C . LEU C 1 12 ? 34.867 14.840 12.956 1.00 38.52 12 LEU C C 1
ATOM 5339 O O . LEU C 1 12 ? 34.184 13.861 12.663 1.00 34.52 12 LEU C O 1
ATOM 5344 N N . PHE C 1 13 ? 36.000 14.751 13.647 1.00 41.06 13 PHE C N 1
ATOM 5345 C CA . PHE C 1 13 ? 36.490 13.464 14.132 1.00 35.41 13 PHE C CA 1
ATOM 5346 C C . PHE C 1 13 ? 36.513 13.421 15.651 1.00 38.36 13 PHE C C 1
ATOM 5347 O O . PHE C 1 13 ? 37.304 12.676 16.240 1.00 34.22 13 PHE C O 1
ATOM 5355 N N . GLY C 1 14 ? 35.650 14.213 16.288 1.00 37.32 14 GLY C N 1
ATOM 5356 C CA . GLY C 1 14 ? 35.667 14.337 17.735 1.00 36.02 14 GLY C CA 1
ATOM 5357 C C . GLY C 1 14 ? 35.510 13.007 18.454 1.00 39.55 14 GLY C C 1
ATOM 5358 O O . GLY C 1 14 ? 36.242 12.710 19.400 1.00 37.57 14 GLY C O 1
ATOM 5359 N N . HIS C 1 15 ? 34.597 12.175 17.965 1.00 39.29 15 HIS C N 1
ATOM 5360 C CA . HIS C 1 15 ? 34.323 10.887 18.592 1.00 37.40 15 HIS C CA 1
ATOM 5361 C C . HIS C 1 15 ? 35.554 9.992 18.553 1.00 35.04 15 HIS C C 1
ATOM 5362 O O . HIS C 1 15 ? 35.786 9.177 19.449 1.00 37.15 15 HIS C O 1
ATOM 5369 N N . ALA C 1 16 ? 36.321 10.132 17.485 1.00 34.41 16 ALA C N 1
ATOM 5370 C CA . ALA C 1 16 ? 37.541 9.370 17.296 1.00 33.52 16 ALA C CA 1
ATOM 5371 C C . ALA C 1 16 ? 38.663 9.889 18.197 1.00 32.03 16 ALA C C 1
ATOM 5372 O O . ALA C 1 16 ? 39.498 9.124 18.663 1.00 33.76 16 ALA C O 1
ATOM 5374 N N . ALA C 1 17 ? 38.688 11.197 18.433 1.00 35.14 17 ALA C N 1
ATOM 5375 C CA . ALA C 1 17 ? 39.657 11.778 19.369 1.00 37.95 17 ALA C CA 1
ATOM 5376 C C . ALA C 1 17 ? 39.457 11.161 20.745 1.00 37.58 17 ALA C C 1
ATOM 5377 O O . ALA C 1 17 ? 40.411 10.720 21.387 1.00 37.69 17 ALA C O 1
ATOM 5379 N N . PHE C 1 18 ? 38.193 11.113 21.164 1.00 35.18 18 PHE C N 1
ATOM 5380 C CA . PHE C 1 18 ? 37.830 10.500 22.420 1.00 34.72 18 PHE C CA 1
ATOM 5381 C C . PHE C 1 18 ? 38.275 9.045 22.447 1.00 39.03 18 PHE C C 1
ATOM 5382 O O . PHE C 1 18 ? 38.798 8.580 23.472 1.00 38.33 18 PHE C O 1
ATOM 5390 N N . GLN C 1 19 ? 38.069 8.320 21.341 1.00 35.57 19 GLN C N 1
ATOM 5391 C CA . GLN C 1 19 ? 38.389 6.892 21.328 1.00 33.04 19 GLN C CA 1
ATOM 5392 C C . GLN C 1 19 ? 39.880 6.660 21.542 1.00 35.20 19 GLN C C 1
ATOM 5393 O O . GLN C 1 19 ? 40.277 5.658 22.142 1.00 38.27 19 GLN C O 1
ATOM 5399 N N . GLN C 1 20 ? 40.720 7.576 21.078 1.00 34.04 20 GLN C N 1
ATOM 5400 C CA . GLN C 1 20 ? 42.141 7.400 21.342 1.00 38.80 20 GLN C CA 1
ATOM 5401 C C . GLN C 1 20 ? 42.410 7.519 22.848 1.00 41.43 20 GLN C C 1
ATOM 5402 O O . GLN C 1 20 ? 43.103 6.685 23.436 1.00 37.37 20 GLN C O 1
ATOM 5408 N N . LEU C 1 21 ? 41.817 8.531 23.479 1.00 38.77 21 LEU C N 1
ATOM 5409 C CA . LEU C 1 21 ? 41.982 8.711 24.904 1.00 39.08 21 LEU C CA 1
ATOM 5410 C C . LEU C 1 21 ? 41.438 7.482 25.622 1.00 39.95 21 LEU C C 1
ATOM 5411 O O . LEU C 1 21 ? 42.072 6.943 26.542 1.00 36.32 21 LEU C O 1
ATOM 5416 N N . ASN C 1 22 ? 40.266 7.048 25.172 1.00 37.61 22 ASN C N 1
ATOM 5417 C CA . ASN C 1 22 ? 39.600 5.869 25.697 1.00 37.86 22 ASN C CA 1
ATOM 5418 C C . ASN C 1 22 ? 40.503 4.636 25.597 1.00 38.61 22 ASN C C 1
ATOM 5419 O O . ASN C 1 22 ? 40.691 3.875 26.570 1.00 36.80 22 ASN C O 1
ATOM 5424 N N . ALA C 1 23 ? 41.078 4.452 24.415 1.00 35.73 23 ALA C N 1
ATOM 5425 C CA . ALA C 1 23 ? 41.942 3.297 24.159 1.00 39.39 23 ALA C CA 1
ATOM 5426 C C . ALA C 1 23 ? 43.209 3.343 24.997 1.00 38.46 23 ALA C C 1
ATOM 5427 O O . ALA C 1 23 ? 43.631 2.327 25.555 1.00 38.62 23 ALA C O 1
ATOM 5429 N N . GLY C 1 24 ? 43.806 4.528 25.090 1.00 38.05 24 GLY C N 1
ATOM 5430 C CA . GLY C 1 24 ? 45.014 4.707 25.876 1.00 39.91 24 GLY C CA 1
ATOM 5431 C C . GLY C 1 24 ? 44.822 4.320 27.336 1.00 39.87 24 GLY C C 1
ATOM 5432 O O . GLY C 1 24 ? 45.709 3.717 27.949 1.00 41.13 24 GLY C O 1
ATOM 5433 N N . CYS C 1 25 ? 43.667 4.665 27.900 1.00 38.14 25 CYS C N 1
ATOM 5434 C CA . CYS C 1 25 ? 43.371 4.285 29.285 1.00 44.06 25 CYS C CA 1
ATOM 5435 C C . CYS C 1 25 ? 43.134 2.793 29.415 1.00 44.63 25 CYS C C 1
ATOM 5436 O O . CYS C 1 25 ? 43.841 2.131 30.170 1.00 47.07 25 CYS C O 1
ATOM 5439 N N . GLN C 1 26 ? 42.134 2.274 28.694 1.00 45.02 26 GLN C N 1
ATOM 5440 C CA . GLN C 1 26 ? 41.730 0.873 28.824 1.00 39.85 26 GLN C CA 1
ATOM 5441 C C . GLN C 1 26 ? 42.901 -0.060 28.550 1.00 40.30 26 GLN C C 1
ATOM 5442 O O . GLN C 1 26 ? 43.004 -1.127 29.150 1.00 41.31 26 GLN C O 1
ATOM 5448 N N . LEU C 1 27 ? 43.778 0.313 27.630 1.00 37.71 27 LEU C N 1
ATOM 5449 C CA . LEU C 1 27 ? 44.865 -0.603 27.297 1.00 43.54 27 LEU C CA 1
ATOM 5450 C C . LEU C 1 27 ? 46.088 -0.435 28.215 1.00 46.08 27 LEU C C 1
ATOM 5451 O O . LEU C 1 27 ? 47.063 -1.168 28.101 1.00 45.96 27 LEU C O 1
ATOM 5456 N N . GLY C 1 28 ? 46.048 0.524 29.130 1.00 42.05 28 GLY C N 1
ATOM 5457 C CA . GLY C 1 28 ? 47.142 0.646 30.068 1.00 45.91 28 GLY C CA 1
ATOM 5458 C C . GLY C 1 28 ? 48.378 1.300 29.473 1.00 45.02 28 GLY C C 1
ATOM 5459 O O . GLY C 1 28 ? 49.469 1.152 30.016 1.00 43.46 28 GLY C O 1
ATOM 5460 N N . LEU C 1 29 ? 48.218 2.032 28.372 1.00 39.82 29 LEU C N 1
ATOM 5461 C CA . LEU C 1 29 ? 49.352 2.702 27.735 1.00 39.67 29 LEU C CA 1
ATOM 5462 C C . LEU C 1 29 ? 49.954 3.840 28.601 1.00 40.98 29 LEU C C 1
ATOM 5463 O O . LEU C 1 29 ? 51.149 3.852 28.880 1.00 40.78 29 LEU C O 1
ATOM 5468 N N . PHE C 1 30 ? 49.117 4.774 29.041 1.00 36.23 30 PHE C N 1
ATOM 5469 C CA . PHE C 1 30 ? 49.575 5.941 29.789 1.00 41.50 30 PHE C CA 1
ATOM 5470 C C . PHE C 1 30 ? 50.237 5.484 31.092 1.00 47.20 30 PHE C C 1
ATOM 5471 O O . PHE C 1 30 ? 51.282 6.008 31.488 1.00 43.91 30 PHE C O 1
ATOM 5479 N N . GLU C 1 31 ? 49.651 4.466 31.719 1.00 43.07 31 GLU C N 1
ATOM 5480 C CA . GLU C 1 31 ? 50.232 3.862 32.899 1.00 40.04 31 GLU C CA 1
ATOM 5481 C C . GLU C 1 31 ? 51.575 3.247 32.579 1.00 42.46 31 GLU C C 1
ATOM 5482 O O . GLU C 1 31 ? 52.533 3.403 33.334 1.00 46.62 31 GLU C O 1
ATOM 5488 N N . LEU C 1 32 ? 51.666 2.592 31.430 1.00 44.49 32 LEU C N 1
ATOM 5489 C CA . LEU C 1 32 ? 52.939 2.030 30.996 1.00 45.80 32 LEU C CA 1
ATOM 5490 C C . LEU C 1 32 ? 54.044 3.067 30.720 1.00 46.57 32 LEU C C 1
ATOM 5491 O O . LEU C 1 32 ? 55.158 2.961 31.256 1.00 45.05 32 LEU C O 1
ATOM 5496 N N . LEU C 1 33 ? 53.723 4.076 29.910 1.00 45.33 33 LEU C N 1
ATOM 5497 C CA . LEU C 1 33 ? 54.708 5.081 29.498 1.00 44.90 33 LEU C CA 1
ATOM 5498 C C . LEU C 1 33 ? 55.177 5.863 30.722 1.00 50.68 33 LEU C C 1
ATOM 5499 O O . LEU C 1 33 ? 56.314 6.339 30.774 1.00 51.33 33 LEU C O 1
ATOM 5504 N N . HIS C 1 34 ? 54.276 5.997 31.689 1.00 46.54 34 HIS C N 1
ATOM 5505 C CA . HIS C 1 34 ? 54.552 6.710 32.913 1.00 43.11 34 HIS C CA 1
ATOM 5506 C C . HIS C 1 34 ? 55.579 5.983 33.744 1.00 52.29 34 HIS C C 1
ATOM 5507 O O . HIS C 1 34 ? 56.515 6.614 34.234 1.00 56.38 34 HIS C O 1
ATOM 5514 N N . GLU C 1 35 ? 55.456 4.667 33.904 1.00 50.91 35 GLU C N 1
ATOM 5515 C CA . GLU C 1 35 ? 56.449 4.016 34.741 1.00 46.03 35 GLU C CA 1
ATOM 5516 C C . GLU C 1 35 ? 57.703 3.582 33.947 1.00 52.34 35 GLU C C 1
ATOM 5517 O O . GLU C 1 35 ? 58.762 3.397 34.548 1.00 55.11 35 GLU C O 1
ATOM 5523 N N . ARG C 1 36 ? 57.622 3.441 32.614 1.00 53.34 36 ARG C N 1
ATOM 5524 C CA . ARG C 1 36 ? 58.774 2.901 31.867 1.00 47.40 36 ARG C CA 1
ATOM 5525 C C . ARG C 1 36 ? 59.129 3.656 30.584 1.00 49.35 36 ARG C C 1
ATOM 5526 O O . ARG C 1 36 ? 59.935 3.187 29.773 1.00 49.20 36 ARG C O 1
ATOM 5534 N N . GLY C 1 37 ? 58.592 4.857 30.418 1.00 50.04 37 GLY C N 1
ATOM 5535 C CA . GLY C 1 37 ? 58.965 5.643 29.259 1.00 48.84 37 GLY C CA 1
ATOM 5536 C C . GLY C 1 37 ? 60.378 6.159 29.429 1.00 47.82 37 GLY C C 1
ATOM 5537 O O . GLY C 1 37 ? 60.868 6.246 30.549 1.00 52.33 37 GLY C O 1
ATOM 5538 N N . PRO C 1 38 ? 61.050 6.493 28.319 1.00 55.34 38 PRO C N 1
ATOM 5539 C CA . PRO C 1 38 ? 60.500 6.353 26.969 1.00 55.10 38 PRO C CA 1
ATOM 5540 C C . PRO C 1 38 ? 60.551 4.903 26.520 1.00 54.79 38 PRO C C 1
ATOM 5541 O O . PRO C 1 38 ? 61.388 4.136 27.000 1.00 62.27 38 PRO C O 1
ATOM 5545 N N . LEU C 1 39 ? 59.629 4.528 25.650 1.00 51.67 39 LEU C N 1
ATOM 5546 C CA . LEU C 1 39 ? 59.568 3.179 25.120 1.00 47.29 39 LEU C CA 1
ATOM 5547 C C . LEU C 1 39 ? 59.383 3.264 23.614 1.00 56.31 39 LEU C C 1
ATOM 5548 O O . LEU C 1 39 ? 58.767 4.211 23.101 1.00 59.50 39 LEU C O 1
ATOM 5553 N N . SER C 1 40 ? 59.958 2.310 22.896 1.00 53.26 40 SER C N 1
ATOM 5554 C CA . SER C 1 40 ? 59.715 2.202 21.464 1.00 54.88 40 SER C CA 1
ATOM 5555 C C . SER C 1 40 ? 58.331 1.602 21.224 1.00 54.19 40 SER C C 1
ATOM 5556 O O . SER C 1 40 ? 57.725 0.991 22.131 1.00 47.80 40 SER C O 1
ATOM 5559 N N . ALA C 1 41 ? 57.831 1.784 20.007 1.00 47.99 41 ALA C N 1
ATOM 5560 C CA . ALA C 1 41 ? 56.553 1.192 19.617 1.00 55.39 41 ALA C CA 1
ATOM 5561 C C . ALA C 1 41 ? 56.514 -0.320 19.875 1.00 56.12 41 ALA C C 1
ATOM 5562 O O . ALA C 1 41 ? 55.508 -0.815 20.381 1.00 56.45 41 ALA C O 1
ATOM 5564 N N . GLU C 1 42 ? 57.604 -1.044 19.618 1.00 50.58 42 GLU C N 1
ATOM 5565 C CA . GLU C 1 42 ? 57.566 -2.489 19.828 1.00 52.54 42 GLU C CA 1
ATOM 5566 C C . GLU C 1 42 ? 57.577 -2.875 21.304 1.00 56.04 42 GLU C C 1
ATOM 5567 O O . GLU C 1 42 ? 56.952 -3.863 21.706 1.00 54.74 42 GLU C O 1
ATOM 5573 N N . GLU C 1 43 ? 58.230 -2.065 22.129 1.00 53.03 43 GLU C N 1
ATOM 5574 C CA . GLU C 1 43 ? 58.188 -2.311 23.569 1.00 56.29 43 GLU C CA 1
ATOM 5575 C C . GLU C 1 43 ? 56.790 -2.050 24.084 1.00 48.64 43 GLU C C 1
ATOM 5576 O O . GLU C 1 43 ? 56.327 -2.748 24.971 1.00 47.99 43 GLU C O 1
ATOM 5582 N N . VAL C 1 44 ? 56.118 -1.050 23.521 1.00 51.83 44 VAL C N 1
ATOM 5583 C CA . VAL C 1 44 ? 54.718 -0.810 23.867 1.00 52.51 44 VAL C CA 1
ATOM 5584 C C . VAL C 1 44 ? 53.865 -2.016 23.481 1.00 51.31 44 VAL C C 1
ATOM 5585 O O . VAL C 1 44 ? 53.085 -2.541 24.292 1.00 43.78 44 VAL C O 1
ATOM 5589 N N . ALA C 1 45 ? 54.059 -2.471 22.243 1.00 52.17 45 ALA C N 1
ATOM 5590 C CA . ALA C 1 45 ? 53.303 -3.588 21.708 1.00 46.37 45 ALA C CA 1
ATOM 5591 C C . ALA C 1 45 ? 53.521 -4.821 22.582 1.00 48.63 45 ALA C C 1
ATOM 5592 O O . ALA C 1 45 ? 52.559 -5.482 22.985 1.00 50.72 45 ALA C O 1
ATOM 5594 N N . ASP C 1 46 ? 54.770 -5.104 22.937 1.00 48.93 46 ASP C N 1
ATOM 5595 C CA . ASP C 1 46 ? 55.022 -6.276 23.772 1.00 47.96 46 ASP C CA 1
ATOM 5596 C C . ASP C 1 46 ? 54.499 -6.101 25.187 1.00 48.22 46 ASP C C 1
ATOM 5597 O O . ASP C 1 46 ? 53.879 -7.013 25.710 1.00 49.82 46 ASP C O 1
ATOM 5602 N N . ALA C 1 47 ? 54.696 -4.932 25.793 1.00 50.86 47 ALA C N 1
ATOM 5603 C CA . ALA C 1 47 ? 54.223 -4.719 27.164 1.00 44.75 47 ALA C CA 1
ATOM 5604 C C . ALA C 1 47 ? 52.704 -4.827 27.219 1.00 48.83 47 ALA C C 1
ATOM 5605 O O . ALA C 1 47 ? 52.162 -5.500 28.086 1.00 51.53 47 ALA C O 1
ATOM 5607 N N . LEU C 1 48 ? 52.015 -4.180 26.285 1.00 48.20 48 LEU C N 1
ATOM 5608 C CA . LEU C 1 48 ? 50.559 -4.156 26.324 1.00 47.55 48 LEU C CA 1
ATOM 5609 C C . LEU C 1 48 ? 49.936 -5.400 25.660 1.00 53.46 48 LEU C C 1
ATOM 5610 O O . LEU C 1 48 ? 48.705 -5.528 25.593 1.00 54.04 48 LEU C O 1
ATOM 5615 N N . ARG C 1 49 ? 50.784 -6.313 25.185 1.00 48.81 49 ARG C N 1
ATOM 5616 C CA . ARG C 1 49 ? 50.328 -7.520 24.488 1.00 53.08 49 ARG C CA 1
ATOM 5617 C C . ARG C 1 49 ? 49.378 -7.211 23.329 1.00 54.26 49 ARG C C 1
ATOM 5618 O O . ARG C 1 49 ? 48.300 -7.795 23.220 1.00 48.39 49 ARG C O 1
ATOM 5626 N N . LEU C 1 50 ? 49.772 -6.244 22.507 1.00 50.93 50 LEU C N 1
ATOM 5627 C CA . LEU C 1 50 ? 49.020 -5.836 21.337 1.00 42.01 50 LEU C CA 1
ATOM 5628 C C . LEU C 1 50 ? 49.762 -6.254 20.095 1.00 46.08 50 LEU C C 1
ATOM 5629 O O . LEU C 1 50 ? 50.986 -6.265 20.101 1.00 50.62 50 LEU C O 1
ATOM 5634 N N . PRO C 1 51 ? 49.034 -6.560 19.010 1.00 42.24 51 PRO C N 1
ATOM 5635 C CA . PRO C 1 51 ? 49.748 -6.707 17.740 1.00 39.60 51 PRO C CA 1
ATOM 5636 C C . PRO C 1 51 ? 50.497 -5.418 17.487 1.00 43.63 51 PRO C C 1
ATOM 5637 O O . PRO C 1 51 ? 50.080 -4.379 17.969 1.00 43.05 51 PRO C O 1
ATOM 5641 N N . ARG C 1 52 ? 51.633 -5.475 16.821 1.00 53.68 52 ARG C N 1
ATOM 5642 C CA . ARG C 1 52 ? 52.347 -4.245 16.569 1.00 49.11 52 ARG C CA 1
ATOM 5643 C C . ARG C 1 52 ? 51.542 -3.214 15.763 1.00 48.11 52 ARG C C 1
ATOM 5644 O O . ARG C 1 52 ? 51.652 -2.015 16.027 1.00 48.56 52 ARG C O 1
ATOM 5652 N N . ARG C 1 53 ? 50.723 -3.665 14.806 1.00 48.46 53 ARG C N 1
ATOM 5653 C CA . ARG C 1 53 ? 49.938 -2.731 13.988 1.00 45.12 53 ARG C CA 1
ATOM 5654 C C . ARG C 1 53 ? 48.992 -1.933 14.879 1.00 41.16 53 ARG C C 1
ATOM 5655 O O . ARG C 1 53 ? 48.774 -0.752 14.649 1.00 43.59 53 ARG C O 1
ATOM 5663 N N . SER C 1 54 ? 48.459 -2.583 15.912 1.00 41.99 54 SER C N 1
ATOM 5664 C CA . SER C 1 54 ? 47.567 -1.937 16.877 1.00 41.82 54 SER C CA 1
ATOM 5665 C C . SER C 1 54 ? 48.257 -0.825 17.676 1.00 46.47 54 SER C C 1
ATOM 5666 O O . SER C 1 54 ? 47.692 0.261 17.874 1.00 47.34 54 SER C O 1
ATOM 5669 N N . ALA C 1 55 ? 49.460 -1.121 18.164 1.00 42.59 55 ALA C N 1
ATOM 5670 C CA . ALA C 1 55 ? 50.256 -0.161 18.903 1.00 42.24 55 ALA C CA 1
ATOM 5671 C C . ALA C 1 55 ? 50.566 1.053 18.044 1.00 43.23 55 ALA C C 1
ATOM 5672 O O . ALA C 1 55 ? 50.574 2.186 18.528 1.00 43.41 55 ALA C O 1
ATOM 5674 N N . ASP C 1 56 ? 50.823 0.817 16.768 1.00 39.26 56 ASP C N 1
ATOM 5675 C CA . ASP C 1 56 ? 51.187 1.903 15.869 1.00 42.11 56 ASP C CA 1
ATOM 5676 C C . ASP C 1 56 ? 50.042 2.858 15.676 1.00 44.74 56 ASP C C 1
ATOM 5677 O O . ASP C 1 56 ? 50.215 4.087 15.677 1.00 44.46 56 ASP C O 1
ATOM 5682 N N . ILE C 1 57 ? 48.867 2.274 15.484 1.00 44.39 57 ILE C N 1
ATOM 5683 C CA . ILE C 1 57 ? 47.655 3.039 15.275 1.00 40.76 57 ILE C CA 1
ATOM 5684 C C . ILE C 1 57 ? 47.367 3.777 16.582 1.00 43.91 57 ILE C C 1
ATOM 5685 O O . ILE C 1 57 ? 47.070 4.973 16.571 1.00 44.74 57 ILE C O 1
ATOM 5690 N N . LEU C 1 58 ? 47.514 3.088 17.716 1.00 42.78 58 LEU C N 1
ATOM 5691 C CA . LEU C 1 58 ? 47.273 3.748 18.988 1.00 41.76 58 LEU C CA 1
ATOM 5692 C C . LEU C 1 58 ? 48.254 4.897 19.188 1.00 43.01 58 LEU C C 1
ATOM 5693 O O . LEU C 1 58 ? 47.836 6.038 19.427 1.00 41.35 58 LEU C O 1
ATOM 5698 N N . LEU C 1 59 ? 49.544 4.604 19.021 1.00 40.41 59 LEU C N 1
ATOM 5699 C CA . LEU C 1 59 ? 50.588 5.584 19.320 1.00 39.27 59 LEU C CA 1
ATOM 5700 C C . LEU C 1 59 ? 50.471 6.802 18.428 1.00 41.91 59 LEU C C 1
ATOM 5701 O O . LEU C 1 59 ? 50.729 7.918 18.874 1.00 45.58 59 LEU C O 1
ATOM 5706 N N . LEU C 1 60 ? 50.026 6.605 17.191 1.00 39.99 60 LEU C N 1
ATOM 5707 C CA . LEU C 1 60 ? 49.810 7.731 16.289 1.00 39.59 60 LEU C CA 1
ATOM 5708 C C . LEU C 1 60 ? 48.656 8.586 16.805 1.00 39.98 60 LEU C C 1
ATOM 5709 O O . LEU C 1 60 ? 48.723 9.819 16.795 1.00 40.11 60 LEU C O 1
ATOM 5714 N N . GLY C 1 61 ? 47.600 7.928 17.268 1.00 40.13 61 GLY C N 1
ATOM 5715 C CA . GLY C 1 61 ? 46.464 8.642 17.813 1.00 40.13 61 GLY C CA 1
ATOM 5716 C C . GLY C 1 61 ? 46.862 9.462 19.037 1.00 40.62 61 GLY C C 1
ATOM 5717 O O . GLY C 1 61 ? 46.537 10.648 19.140 1.00 37.05 61 GLY C O 1
ATOM 5718 N N . THR C 1 62 ? 47.576 8.837 19.970 1.00 38.64 62 THR C N 1
ATOM 5719 C CA . THR C 1 62 ? 47.879 9.524 21.224 1.00 46.39 62 THR C CA 1
ATOM 5720 C C . THR C 1 62 ? 48.902 10.626 20.975 1.00 43.04 62 THR C C 1
ATOM 5721 O O . THR C 1 62 ? 48.783 11.722 21.496 1.00 43.40 62 THR C O 1
ATOM 5725 N N . THR C 1 63 ? 49.867 10.341 20.117 1.00 43.19 63 THR C N 1
ATOM 5726 C CA . THR C 1 63 ? 50.890 11.311 19.772 1.00 41.89 63 THR C CA 1
ATOM 5727 C C . THR C 1 63 ? 50.331 12.506 18.987 1.00 41.56 63 THR C C 1
ATOM 5728 O O . THR C 1 63 ? 50.657 13.634 19.294 1.00 43.43 63 THR C O 1
ATOM 5732 N N . ALA C 1 64 ? 49.501 12.282 17.972 1.00 43.56 64 ALA C N 1
ATOM 5733 C CA . ALA C 1 64 ? 48.956 13.428 17.236 1.00 35.44 64 ALA C CA 1
ATOM 5734 C C . ALA C 1 64 ? 48.057 14.303 18.125 1.00 42.76 64 ALA C C 1
ATOM 5735 O O . ALA C 1 64 ? 47.867 15.494 17.866 1.00 41.44 64 ALA C O 1
ATOM 5737 N N . LEU C 1 65 ? 47.486 13.704 19.165 1.00 45.06 65 LEU C N 1
ATOM 5738 C CA . LEU C 1 65 ? 46.602 14.434 20.067 1.00 40.84 65 LEU C CA 1
ATOM 5739 C C . LEU C 1 65 ? 47.363 15.131 21.191 1.00 44.76 65 LEU C C 1
ATOM 5740 O O . LEU C 1 65 ? 46.781 15.902 21.964 1.00 40.06 65 LEU C O 1
ATOM 5745 N N . GLY C 1 66 ? 48.656 14.835 21.298 1.00 41.78 66 GLY C N 1
ATOM 5746 C CA . GLY C 1 66 ? 49.451 15.371 22.378 1.00 39.42 66 GLY C CA 1
ATOM 5747 C C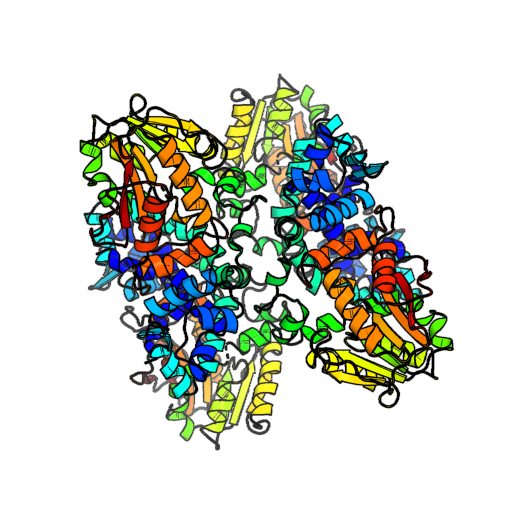 . GLY C 1 66 ? 49.344 14.579 23.664 1.00 46.29 66 GLY C C 1
ATOM 5748 O O . GLY C 1 66 ? 49.976 14.937 24.654 1.00 52.72 66 GLY C O 1
ATOM 5749 N N . LEU C 1 67 ? 48.543 13.512 23.665 1.00 45.37 67 LEU C N 1
ATOM 5750 C CA . LEU C 1 67 ? 48.419 12.637 24.835 1.00 42.50 67 LEU C CA 1
ATOM 5751 C C . LEU C 1 67 ? 49.726 11.892 25.099 1.00 44.88 67 LEU C C 1
ATOM 5752 O O . LEU C 1 67 ? 50.016 11.520 26.231 1.00 42.57 67 LEU C O 1
ATOM 5757 N N . SER C 1 68 ? 50.511 11.683 24.048 1.00 41.49 68 SER C N 1
ATOM 5758 C CA . SER C 1 68 ? 51.859 11.157 24.195 1.00 41.29 68 SER C CA 1
ATOM 5759 C C . SER C 1 68 ? 52.830 11.988 23.358 1.00 41.54 68 SER C C 1
ATOM 5760 O O . SER C 1 68 ? 52.414 12.814 22.544 1.00 44.82 68 SER C O 1
ATOM 5763 N N . THR C 1 69 ? 54.121 11.796 23.585 1.00 40.21 69 THR C N 1
ATOM 5764 C CA . THR C 1 69 ? 55.140 12.472 22.793 1.00 44.53 69 THR C CA 1
ATOM 5765 C C . THR C 1 69 ? 56.130 11.440 22.335 1.00 47.57 69 THR C C 1
ATOM 5766 O O . THR C 1 69 ? 56.314 10.408 22.983 1.00 49.20 69 THR C O 1
ATOM 5770 N N . VAL C 1 70 ? 56.765 11.717 21.211 1.00 51.10 70 VAL C N 1
ATOM 5771 C CA . VAL C 1 70 ? 57.772 10.816 20.698 1.00 58.01 70 VAL C CA 1
ATOM 5772 C C . VAL C 1 70 ? 59.053 11.593 20.393 1.00 60.15 70 VAL C C 1
ATOM 5773 O O . VAL C 1 70 ? 59.027 12.634 19.741 1.00 53.81 70 VAL C O 1
ATOM 5777 N N . THR C 1 71 ? 60.160 11.122 20.955 1.00 69.01 71 THR C N 1
ATOM 5778 C CA . THR C 1 71 ? 61.479 11.627 20.600 1.00 76.77 71 THR C CA 1
ATOM 5779 C C . THR C 1 71 ? 62.408 10.456 20.324 1.00 77.61 71 THR C C 1
ATOM 5780 O O . THR C 1 71 ? 62.536 9.550 21.152 1.00 78.46 71 THR C O 1
ATOM 5784 N N . ASP C 1 72 ? 63.024 10.463 19.143 1.00 88.47 72 ASP C N 1
ATOM 5785 C CA . ASP C 1 72 ? 64.020 9.450 18.770 1.00 94.08 72 ASP C CA 1
ATOM 5786 C C . ASP C 1 72 ? 63.430 8.043 18.726 1.00 87.15 72 ASP C C 1
ATOM 5787 O O . ASP C 1 72 ? 64.150 7.055 18.872 1.00 84.56 72 ASP C O 1
ATOM 5792 N N . GLY C 1 73 ? 62.115 7.971 18.536 1.00 84.83 73 GLY C N 1
ATOM 5793 C CA . GLY C 1 73 ? 61.369 6.730 18.644 1.00 79.75 73 GLY C CA 1
ATOM 5794 C C . GLY C 1 73 ? 61.084 6.234 20.053 1.00 78.97 73 GLY C C 1
ATOM 5795 O O . GLY C 1 73 ? 60.726 5.065 20.244 1.00 77.74 73 GLY C O 1
ATOM 5796 N N . GLY C 1 74 ? 61.230 7.106 21.048 1.00 73.49 74 GLY C N 1
ATOM 5797 C CA . GLY C 1 74 ? 60.836 6.730 22.393 1.00 59.33 74 GLY C CA 1
ATOM 5798 C C . GLY C 1 74 ? 59.571 7.494 22.725 1.00 59.26 74 GLY C C 1
ATOM 5799 O O . GLY C 1 74 ? 59.428 8.660 22.355 1.00 59.00 74 GLY C O 1
ATOM 5800 N N . TYR C 1 75 ? 58.636 6.840 23.400 1.00 52.47 75 TYR C N 1
ATOM 5801 C CA . TYR C 1 75 ? 57.352 7.468 23.680 1.00 48.48 75 TYR C CA 1
ATOM 5802 C C . TYR C 1 75 ? 57.218 7.765 25.165 1.00 47.47 75 TYR C C 1
ATOM 5803 O O . TYR C 1 75 ? 57.600 6.963 26.008 1.00 44.97 75 TYR C O 1
ATOM 5812 N N . ARG C 1 76 ? 56.647 8.919 25.475 1.00 49.53 76 ARG C N 1
ATOM 5813 C CA . ARG C 1 76 ? 56.401 9.307 26.851 1.00 44.42 76 ARG C CA 1
ATOM 5814 C C . ARG C 1 76 ? 54.988 9.873 26.905 1.00 45.56 76 ARG C C 1
ATOM 5815 O O . ARG C 1 76 ? 54.427 10.231 25.866 1.00 39.69 76 ARG C O 1
ATOM 5823 N N . ASN C 1 77 ? 54.422 9.977 28.101 1.00 45.73 77 ASN C N 1
ATOM 5824 C CA . ASN C 1 77 ? 53.133 10.624 28.261 1.00 44.57 77 ASN C CA 1
ATOM 5825 C C . ASN C 1 77 ? 53.296 12.105 27.957 1.00 44.49 77 ASN C C 1
ATOM 5826 O O . ASN C 1 77 ? 54.328 12.690 28.270 1.00 46.93 77 ASN C O 1
ATOM 5831 N N . GLY C 1 78 ? 52.309 12.710 27.311 1.00 46.56 78 GLY C N 1
ATOM 5832 C CA . GLY C 1 78 ? 52.364 14.140 27.078 1.00 41.43 78 GLY C CA 1
ATOM 5833 C C . GLY C 1 78 ? 52.016 14.844 28.381 1.00 48.22 78 GLY C C 1
ATOM 5834 O O . GLY C 1 78 ? 51.595 14.204 29.365 1.00 46.63 78 GLY C O 1
ATOM 5835 N N . ALA C 1 79 ? 52.180 16.163 28.388 1.00 44.44 79 ALA C N 1
ATOM 5836 C CA . ALA C 1 79 ? 52.002 16.956 29.599 1.00 46.21 79 ALA C CA 1
ATOM 5837 C C . ALA C 1 79 ? 50.570 16.869 30.132 1.00 42.85 79 ALA C C 1
ATOM 5838 O O . ALA C 1 79 ? 50.387 16.842 31.334 1.00 45.66 79 ALA C O 1
ATOM 5840 N N . PRO C 1 80 ? 49.545 16.859 29.256 1.00 44.98 80 PRO C N 1
ATOM 5841 C CA . PRO C 1 80 ? 48.218 16.753 29.881 1.00 43.91 80 PRO C CA 1
ATOM 5842 C C . PRO C 1 80 ? 48.018 15.437 30.623 1.00 44.98 80 PRO C C 1
ATOM 5843 O O . PRO C 1 80 ? 47.334 15.414 31.643 1.00 45.59 80 PRO C O 1
ATOM 5847 N N . ILE C 1 81 ? 48.600 14.356 30.118 1.00 43.36 81 ILE C N 1
ATOM 5848 C CA . ILE C 1 81 ? 48.542 13.075 30.817 1.00 44.91 81 ILE C CA 1
ATOM 5849 C C . ILE C 1 81 ? 49.450 13.064 32.054 1.00 47.37 81 ILE C C 1
ATOM 5850 O O . ILE C 1 81 ? 49.028 12.685 33.168 1.00 45.00 81 ILE C O 1
ATOM 5855 N N . GLY C 1 82 ? 50.692 13.505 31.853 1.00 44.33 82 GLY C N 1
ATOM 5856 C CA . GLY C 1 82 ? 51.685 13.523 32.910 1.00 41.74 82 GLY C CA 1
ATOM 5857 C C . GLY C 1 82 ? 51.212 14.347 34.085 1.00 44.15 82 GLY C C 1
ATOM 5858 O O . GLY C 1 82 ? 51.452 13.983 35.239 1.00 47.65 82 GLY C O 1
ATOM 5859 N N . ALA C 1 83 ? 50.496 15.428 33.783 1.00 45.27 83 ALA C N 1
ATOM 5860 C CA . ALA C 1 83 ? 49.940 16.328 34.798 1.00 48.01 83 ALA C CA 1
ATOM 5861 C C . ALA C 1 83 ? 48.989 15.608 35.720 1.00 47.18 83 ALA C C 1
ATOM 5862 O O . ALA C 1 83 ? 48.992 15.852 36.930 1.00 48.92 83 ALA C O 1
ATOM 5864 N N . ALA C 1 84 ? 48.192 14.704 35.152 1.00 50.71 84 ALA C N 1
ATOM 5865 C CA . ALA C 1 84 ? 47.230 13.940 35.949 1.00 50.66 84 ALA C CA 1
ATOM 5866 C C . ALA C 1 84 ? 47.960 13.074 36.962 1.00 43.68 84 ALA C C 1
ATOM 5867 O O . ALA C 1 84 ? 47.564 12.993 38.113 1.00 46.09 84 ALA C O 1
ATOM 5869 N N . PHE C 1 85 ? 49.050 12.456 36.529 1.00 46.39 85 PHE C N 1
ATOM 5870 C CA . PHE C 1 85 ? 49.892 11.658 37.414 1.00 45.66 85 PHE C CA 1
ATOM 5871 C C . PHE C 1 85 ? 50.517 12.571 38.479 1.00 47.28 85 PHE C C 1
ATOM 5872 O O . PHE C 1 85 ? 50.572 12.214 39.654 1.00 44.41 85 PHE C O 1
ATOM 5880 N N . ARG C 1 86 ? 50.973 13.758 38.067 1.00 44.85 86 ARG C N 1
ATOM 5881 C CA . ARG C 1 86 ? 51.630 14.658 38.999 1.00 49.12 86 ARG C CA 1
ATOM 5882 C C . ARG C 1 86 ? 50.719 15.041 40.157 1.00 49.77 86 ARG C C 1
ATOM 5883 O O . ARG C 1 86 ? 51.155 15.061 41.308 1.00 48.59 86 ARG C O 1
ATOM 5891 N N . ASP C 1 87 ? 49.453 15.314 39.855 1.00 49.12 87 ASP C N 1
ATOM 5892 C CA . ASP C 1 87 ? 48.513 15.803 40.863 1.00 45.47 87 ASP C CA 1
ATOM 5893 C C . ASP C 1 87 ? 47.749 14.663 41.560 1.00 47.40 87 ASP C C 1
ATOM 5894 O O . ASP C 1 87 ? 46.786 14.892 42.291 1.00 49.43 87 ASP C O 1
ATOM 5899 N N . GLY C 1 88 ? 48.182 13.429 41.328 1.00 47.01 88 GLY C N 1
ATOM 5900 C CA . GLY C 1 88 ? 47.542 12.271 41.933 1.00 45.94 88 GLY C CA 1
ATOM 5901 C C . GLY C 1 88 ? 46.153 11.975 41.403 1.00 49.03 88 GLY C C 1
ATOM 5902 O O . GLY C 1 88 ? 45.376 11.255 42.034 1.00 48.70 88 GLY C O 1
ATOM 5903 N N . LEU C 1 89 ? 45.877 12.466 40.199 1.00 45.81 89 LEU C N 1
ATOM 5904 C CA . LEU C 1 89 ? 44.549 12.396 39.607 1.00 45.31 89 LEU C CA 1
ATOM 5905 C C . LEU C 1 89 ? 44.405 11.304 38.555 1.00 43.92 89 LEU C C 1
ATOM 5906 O O . LEU C 1 89 ? 43.405 11.267 37.846 1.00 40.39 89 LEU C O 1
ATOM 5911 N N . TRP C 1 90 ? 45.394 10.430 38.427 1.00 40.40 90 TRP C N 1
ATOM 5912 C CA . TRP C 1 90 ? 45.288 9.425 37.391 1.00 42.86 90 TRP C CA 1
ATOM 5913 C C . TRP C 1 90 ? 44.067 8.517 37.588 1.00 45.15 90 TRP C C 1
ATOM 5914 O O . TRP C 1 90 ? 43.282 8.366 36.653 1.00 45.87 90 TRP C O 1
ATOM 5925 N N . PRO C 1 91 ? 43.885 7.924 38.789 1.00 45.27 91 PRO C N 1
ATOM 5926 C CA . PRO C 1 91 ? 42.716 7.042 38.900 1.00 43.86 91 PRO C CA 1
ATOM 5927 C C . PRO C 1 91 ? 41.415 7.779 38.615 1.00 42.27 91 PRO C C 1
ATOM 5928 O O . PRO C 1 91 ? 40.482 7.227 38.033 1.00 43.89 91 PRO C O 1
ATOM 5932 N N . VAL C 1 92 ? 41.388 9.044 38.994 1.00 35.98 92 VAL C N 1
ATOM 5933 C CA . VAL C 1 92 ? 40.237 9.880 38.745 1.00 41.63 92 VAL C CA 1
ATOM 5934 C C . VAL C 1 92 ? 40.007 10.074 37.252 1.00 42.62 92 VAL C C 1
ATOM 5935 O O . VAL C 1 92 ? 38.877 9.909 36.791 1.00 46.47 92 VAL C O 1
ATOM 5939 N N . LEU C 1 93 ? 41.064 10.412 36.505 1.00 38.27 93 LEU C N 1
ATOM 5940 C CA . LEU C 1 93 ? 40.962 10.619 35.056 1.00 42.40 93 LEU C CA 1
ATOM 5941 C C . LEU C 1 93 ? 40.527 9.335 34.362 1.00 41.06 93 LEU C C 1
ATOM 5942 O O . LEU C 1 93 ? 39.637 9.338 33.503 1.00 37.26 93 LEU C O 1
ATOM 5947 N N . ARG C 1 94 ? 41.152 8.243 34.775 1.00 39.74 94 ARG C N 1
ATOM 5948 C CA . ARG C 1 94 ? 40.852 6.927 34.260 1.00 42.18 94 ARG C CA 1
ATOM 5949 C C . ARG C 1 94 ? 39.368 6.637 34.441 1.00 42.76 94 ARG C C 1
ATOM 5950 O O . ARG C 1 94 ? 38.707 6.173 33.507 1.00 43.57 94 ARG C O 1
ATOM 5958 N N . ASP C 1 95 ? 38.842 6.940 35.626 1.00 40.40 95 ASP C N 1
ATOM 5959 C CA . ASP C 1 95 ? 37.452 6.609 35.949 1.00 43.08 95 ASP C CA 1
ATOM 5960 C C . ASP C 1 95 ? 36.430 7.438 35.164 1.00 42.58 95 ASP C C 1
ATOM 5961 O O . ASP C 1 95 ? 35.412 6.896 34.702 1.00 37.96 95 ASP C O 1
ATOM 5966 N N . ILE C 1 96 ? 36.711 8.724 34.959 1.00 36.06 96 ILE C N 1
ATOM 5967 C CA . ILE C 1 96 ? 35.767 9.525 34.204 1.00 42.09 96 ILE C CA 1
ATOM 5968 C C . ILE C 1 96 ? 35.817 9.114 32.715 1.00 41.69 96 ILE C C 1
ATOM 5969 O O . ILE C 1 96 ? 34.799 9.181 32.007 1.00 39.29 96 ILE C O 1
ATOM 5974 N N . VAL C 1 97 ? 36.973 8.644 32.248 1.00 36.38 97 VAL C N 1
ATOM 5975 C CA . VAL C 1 97 ? 37.035 8.152 30.890 1.00 36.95 97 VAL C CA 1
ATOM 5976 C C . VAL C 1 97 ? 36.156 6.890 30.782 1.00 38.78 97 VAL C C 1
ATOM 5977 O O . VAL C 1 97 ? 35.363 6.773 29.861 1.00 38.53 97 VAL C O 1
ATOM 5981 N N . GLN C 1 98 ? 36.222 5.996 31.766 1.00 38.88 98 GLN C N 1
ATOM 5982 C CA . GLN C 1 98 ? 35.389 4.787 31.752 1.00 40.07 98 GLN C CA 1
ATOM 5983 C C . GLN C 1 98 ? 33.895 5.144 31.723 1.00 41.04 98 GLN C C 1
ATOM 5984 O O . GLN C 1 98 ? 33.102 4.498 31.043 1.00 37.85 98 GLN C O 1
ATOM 5990 N N . TYR C 1 99 ? 33.530 6.189 32.465 1.00 40.82 99 TYR C N 1
ATOM 5991 C CA . TYR C 1 99 ? 32.170 6.711 32.469 1.00 39.14 99 TYR C CA 1
ATOM 5992 C C . TYR C 1 99 ? 31.732 7.182 31.077 1.00 40.89 99 TYR C C 1
ATOM 5993 O O . TYR C 1 99 ? 30.644 6.850 30.626 1.00 38.08 99 TYR C O 1
ATOM 6002 N N . GLN C 1 100 ? 32.572 7.963 30.400 1.00 41.84 100 GLN C N 1
ATOM 6003 C CA . GLN C 1 100 ? 32.245 8.397 29.041 1.00 41.72 100 GLN C CA 1
ATOM 6004 C C . GLN C 1 100 ? 32.032 7.167 28.184 1.00 39.87 100 GLN C C 1
ATOM 6005 O O . GLN C 1 100 ? 31.051 7.063 27.449 1.00 41.20 100 GLN C O 1
ATOM 6011 N N . ASP C 1 101 ? 32.946 6.214 28.314 1.00 37.75 101 ASP C N 1
ATOM 6012 C CA . ASP C 1 101 ? 32.888 4.995 27.518 1.00 40.79 101 ASP C CA 1
ATOM 6013 C C . ASP C 1 101 ? 31.636 4.145 27.810 1.00 42.47 101 ASP C C 1
ATOM 6014 O O . ASP C 1 101 ? 30.908 3.789 26.888 1.00 37.47 101 ASP C O 1
ATOM 6019 N N . LYS C 1 102 ? 31.388 3.858 29.092 1.00 44.94 102 LYS C N 1
ATOM 6020 C CA . LYS C 1 102 ? 30.320 2.951 29.519 1.00 42.12 102 LYS C CA 1
ATOM 6021 C C . LYS C 1 102 ? 28.975 3.624 29.664 1.00 35.54 102 LYS C C 1
ATOM 6022 O O . LYS C 1 102 ? 27.957 2.967 29.562 1.00 43.58 102 LYS C O 1
ATOM 6028 N N . ILE C 1 103 ? 28.965 4.925 29.908 1.00 34.81 103 ILE C N 1
ATOM 6029 C CA . ILE C 1 103 ? 27.711 5.611 30.198 1.00 43.32 103 ILE C CA 1
ATOM 6030 C C . ILE C 1 103 ? 27.286 6.620 29.106 1.00 44.86 103 ILE C C 1
ATOM 6031 O O . ILE C 1 103 ? 26.145 6.599 28.662 1.00 46.63 103 ILE C O 1
ATOM 6036 N N . ALA C 1 104 ? 28.208 7.468 28.660 1.00 38.12 104 ALA C N 1
ATOM 6037 C CA . ALA C 1 104 ? 27.853 8.666 27.894 1.00 42.92 104 ALA C CA 1
ATOM 6038 C C . ALA C 1 104 ? 27.828 8.483 26.370 1.00 42.74 104 ALA C C 1
ATOM 6039 O O . ALA C 1 104 ? 26.949 9.028 25.695 1.00 40.26 104 ALA C O 1
ATOM 6041 N N . TYR C 1 105 ? 28.808 7.744 25.854 1.00 37.95 105 TYR C N 1
ATOM 6042 C CA . TYR C 1 105 ? 29.136 7.716 24.443 1.00 35.36 105 TYR C CA 1
ATOM 6043 C C . TYR C 1 105 ? 28.007 7.274 23.540 1.00 42.15 105 TYR C C 1
ATOM 6044 O O . TYR C 1 105 ? 27.673 7.939 22.555 1.00 38.60 105 TYR C O 1
ATOM 6053 N N . GLN C 1 106 ? 27.447 6.117 23.848 1.00 42.62 106 GLN C N 1
ATOM 6054 C CA . GLN C 1 106 ? 26.415 5.559 22.990 1.00 47.65 106 GLN C CA 1
ATOM 6055 C C . GLN C 1 106 ? 25.086 6.310 23.102 1.00 46.28 106 GLN C C 1
ATOM 6056 O O . GLN C 1 106 ? 24.427 6.542 22.088 1.00 37.15 106 GLN C O 1
ATOM 6062 N N . PRO C 1 107 ? 24.680 6.691 24.327 1.00 41.60 107 PRO C N 1
ATOM 6063 C CA . PRO C 1 107 ? 23.490 7.549 24.338 1.00 42.13 107 PRO C CA 1
ATOM 6064 C C . PRO C 1 107 ? 23.696 8.870 23.594 1.00 39.34 107 PRO C C 1
ATOM 6065 O O . PRO C 1 107 ? 22.729 9.420 23.070 1.00 42.46 107 PRO C O 1
ATOM 6069 N N . ALA C 1 108 ? 24.937 9.326 23.481 1.00 35.00 108 ALA C N 1
ATOM 6070 C CA . ALA C 1 108 ? 25.209 10.600 22.825 1.00 38.45 108 ALA C CA 1
ATOM 6071 C C . ALA C 1 108 ? 24.723 10.595 21.365 1.00 41.02 108 ALA C C 1
ATOM 6072 O O . ALA C 1 108 ? 24.340 11.629 20.816 1.00 40.01 108 ALA C O 1
ATOM 6074 N N . ALA C 1 109 ? 24.694 9.412 20.762 1.00 38.60 109 ALA C N 1
ATOM 6075 C CA . ALA C 1 109 ? 24.193 9.243 19.418 1.00 38.04 109 ALA C CA 1
ATOM 6076 C C . ALA C 1 109 ? 22.718 9.678 19.285 1.00 39.11 109 ALA C C 1
ATOM 6077 O O . ALA C 1 109 ? 22.212 9.844 18.188 1.00 38.83 109 ALA C O 1
ATOM 6079 N N . ASP C 1 110 ? 22.016 9.821 20.400 1.00 38.51 110 ASP C N 1
ATOM 6080 C CA . ASP C 1 110 ? 20.603 10.170 20.338 1.00 38.12 110 ASP C CA 1
ATOM 6081 C C . ASP C 1 110 ? 20.401 11.650 20.592 1.00 40.87 110 ASP C C 1
ATOM 6082 O O . ASP C 1 110 ? 19.283 12.118 20.899 1.00 39.58 110 ASP C O 1
ATOM 6087 N N . TYR C 1 111 ? 21.502 12.378 20.483 1.00 35.66 111 TYR C N 1
ATOM 6088 C CA . TYR C 1 111 ? 21.494 13.798 20.745 1.00 33.66 111 TYR C CA 1
ATOM 6089 C C . TYR C 1 111 ? 20.494 14.542 19.866 1.00 34.53 111 TYR C C 1
ATOM 6090 O O . TYR C 1 111 ? 19.696 15.346 20.370 1.00 38.81 111 TYR C O 1
ATOM 6099 N N . VAL C 1 112 ? 20.541 14.289 18.560 1.00 33.69 112 VAL C N 1
ATOM 6100 C CA . VAL C 1 112 ? 19.697 15.021 17.612 1.00 36.26 112 VAL C CA 1
ATOM 6101 C C . VAL C 1 112 ? 18.217 14.806 17.908 1.00 36.53 112 VAL C C 1
ATOM 6102 O O . VAL C 1 112 ? 17.461 15.760 18.045 1.00 38.36 112 VAL C O 1
ATOM 6106 N N . GLU C 1 113 ? 17.825 13.548 18.068 1.00 36.71 113 GLU C N 1
ATOM 6107 C CA . GLU C 1 113 ? 16.455 13.211 18.400 1.00 32.11 113 GLU C CA 1
ATOM 6108 C C . GLU C 1 113 ? 16.045 13.860 19.711 1.00 36.65 113 GLU C C 1
ATOM 6109 O O . GLU C 1 113 ? 14.951 14.429 19.821 1.00 35.15 113 GLU C O 1
ATOM 6115 N N . SER C 1 114 ? 16.947 13.792 20.691 1.00 36.67 114 SER C N 1
ATOM 6116 C CA . SER C 1 114 ? 16.708 14.347 22.023 1.00 35.64 114 SER C CA 1
ATOM 6117 C C . SER C 1 114 ? 16.416 15.841 21.967 1.00 37.82 114 SER C C 1
ATOM 6118 O O . SER C 1 114 ? 15.471 16.326 22.608 1.00 33.25 114 SER C O 1
ATOM 6121 N N . LEU C 1 115 ? 17.214 16.569 21.181 1.00 39.07 115 LEU C N 1
ATOM 6122 C CA . LEU C 1 115 ? 16.951 17.984 20.948 1.00 39.38 115 LEU C CA 1
ATOM 6123 C C . LEU C 1 115 ? 15.592 18.185 20.279 1.00 37.46 115 LEU C C 1
ATOM 6124 O O . LEU C 1 115 ? 14.788 19.022 20.699 1.00 35.90 115 LEU C O 1
ATOM 6129 N N . ARG C 1 116 ? 15.343 17.392 19.243 1.00 32.36 116 ARG C N 1
ATOM 6130 C CA . ARG C 1 116 ? 14.151 17.561 18.423 1.00 35.51 116 ARG C CA 1
ATOM 6131 C C . ARG C 1 116 ? 12.842 17.232 19.154 1.00 40.96 116 ARG C C 1
ATOM 6132 O O . ARG C 1 116 ? 11.831 17.910 18.936 1.00 38.90 116 ARG C O 1
ATOM 6140 N N . THR C 1 117 ? 12.856 16.202 20.011 1.00 37.21 117 THR C N 1
ATOM 6141 C CA . THR C 1 117 ? 11.628 15.738 20.682 1.00 35.02 117 THR C CA 1
ATOM 6142 C C . THR C 1 117 ? 11.517 16.223 22.114 1.00 37.66 117 THR C C 1
ATOM 6143 O O . THR C 1 117 ? 10.460 16.098 22.724 1.00 37.11 117 THR C O 1
ATOM 6147 N N . GLY C 1 118 ? 12.602 16.774 22.657 1.00 38.99 118 GLY C N 1
ATOM 6148 C CA . GLY C 1 118 ? 12.638 17.115 24.065 1.00 37.97 118 GLY C CA 1
ATOM 6149 C C . GLY C 1 118 ? 12.705 15.926 25.027 1.00 46.41 118 GLY C C 1
ATOM 6150 O O . GLY C 1 118 ? 12.423 16.079 26.206 1.00 48.92 118 GLY C O 1
ATOM 6151 N N . GLN C 1 119 ? 13.090 14.752 24.528 1.00 46.32 119 GLN C N 1
ATOM 6152 C CA . GLN C 1 119 ? 13.245 13.556 25.350 1.00 44.22 119 GLN C CA 1
ATOM 6153 C C . GLN C 1 119 ? 14.698 13.303 25.684 1.00 44.22 119 GLN C C 1
ATOM 6154 O O . GLN C 1 119 ? 15.592 13.704 24.932 1.00 42.98 119 GLN C O 1
ATOM 6160 N N . ASN C 1 120 ? 14.928 12.606 26.793 1.00 41.05 120 ASN C N 1
ATOM 6161 C CA . ASN C 1 120 ? 16.231 12.029 27.064 1.00 38.06 120 ASN C CA 1
ATOM 6162 C C . ASN C 1 120 ? 16.268 10.666 26.375 1.00 41.13 120 ASN C C 1
ATOM 6163 O O . ASN C 1 120 ? 16.347 9.620 27.021 1.00 45.04 120 ASN C O 1
ATOM 6168 N N . ALA C 1 121 ? 16.272 10.683 25.050 1.00 39.42 121 ALA C N 1
ATOM 6169 C CA . ALA C 1 121 ? 16.082 9.465 24.276 1.00 40.04 121 ALA C CA 1
ATOM 6170 C C . ALA C 1 121 ? 17.219 8.472 24.490 1.00 42.01 121 ALA C C 1
ATOM 6171 O O . ALA C 1 121 ? 17.056 7.262 24.267 1.00 38.33 121 ALA C O 1
ATOM 6173 N N . GLY C 1 122 ? 18.372 8.985 24.912 1.00 37.23 122 GLY C N 1
ATOM 6174 C CA . GLY C 1 122 ? 19.532 8.141 25.107 1.00 37.77 122 GLY C CA 1
ATOM 6175 C C . GLY C 1 122 ? 19.292 7.117 26.198 1.00 42.79 122 GLY C C 1
ATOM 6176 O O . GLY C 1 122 ? 19.960 6.076 26.217 1.00 43.14 122 GLY C O 1
ATOM 6177 N N . ILE C 1 123 ? 18.299 7.365 27.062 1.00 39.12 123 ILE C N 1
ATOM 6178 C CA . ILE C 1 123 ? 18.016 6.445 28.160 1.00 41.99 123 ILE C CA 1
ATOM 6179 C C . ILE C 1 123 ? 17.539 5.074 27.655 1.00 37.68 123 ILE C C 1
ATOM 6180 O O . ILE C 1 123 ? 17.424 4.138 28.428 1.00 39.89 123 ILE C O 1
ATOM 6185 N N . ARG C 1 124 ? 17.229 4.966 26.371 1.00 38.06 124 ARG C N 1
ATOM 6186 C CA . ARG C 1 124 ? 16.770 3.699 25.810 1.00 40.01 124 ARG C CA 1
ATOM 6187 C C . ARG C 1 124 ? 17.888 2.667 25.852 1.00 39.13 124 ARG C C 1
ATOM 6188 O O . ARG C 1 124 ? 17.648 1.468 25.734 1.00 37.79 124 ARG C O 1
ATOM 6196 N N . HIS C 1 125 ? 19.125 3.126 25.972 1.00 41.76 125 HIS C N 1
ATOM 6197 C CA . HIS C 1 125 ? 20.235 2.182 26.007 1.00 39.56 125 HIS C CA 1
ATOM 6198 C C . HIS C 1 125 ? 20.339 1.410 27.330 1.00 44.11 125 HIS C C 1
ATOM 6199 O O . HIS C 1 125 ? 21.066 0.428 27.402 1.00 38.42 125 HIS C O 1
ATOM 6206 N N . PHE C 1 126 ? 19.556 1.823 28.333 1.00 40.85 126 PHE C N 1
ATOM 6207 C CA . PHE C 1 126 ? 19.540 1.201 29.650 1.00 39.09 126 PHE C CA 1
ATOM 6208 C C . PHE C 1 126 ? 18.189 0.552 29.926 1.00 41.14 126 PHE C C 1
ATOM 6209 O O . PHE C 1 126 ? 17.164 1.240 29.937 1.00 41.02 126 PHE C O 1
ATOM 6217 N N . PRO C 1 127 ? 18.193 -0.757 30.236 1.00 41.03 127 PRO C N 1
ATOM 6218 C CA . PRO C 1 127 ? 16.966 -1.518 30.516 1.00 38.84 127 PRO C CA 1
ATOM 6219 C C . PRO C 1 127 ? 16.103 -0.851 31.571 1.00 36.34 127 PRO C C 1
ATOM 6220 O O . PRO C 1 127 ? 16.609 -0.227 32.507 1.00 42.79 127 PRO C O 1
ATOM 6224 N N . GLY C 1 128 ? 14.794 -0.948 31.390 1.00 37.90 128 GLY C N 1
ATOM 6225 C CA . GLY C 1 128 ? 13.861 -0.280 32.270 1.00 34.89 128 GLY C CA 1
ATOM 6226 C C . GLY C 1 128 ? 12.841 0.532 31.513 1.00 40.98 128 GLY C C 1
ATOM 6227 O O . GLY C 1 128 ? 12.878 0.618 30.284 1.00 43.35 128 GLY C O 1
ATOM 6228 N N . THR C 1 129 ? 11.916 1.140 32.244 1.00 41.04 129 THR C N 1
ATOM 6229 C CA . THR C 1 129 ? 10.856 1.887 31.606 1.00 36.17 129 THR C CA 1
ATOM 6230 C C . THR C 1 129 ? 10.642 3.232 32.263 1.00 40.58 129 THR C C 1
ATOM 6231 O O . THR C 1 129 ? 9.882 4.058 31.752 1.00 47.66 129 THR C O 1
ATOM 6235 N N . THR C 1 130 ? 11.317 3.488 33.376 1.00 38.77 130 THR C N 1
ATOM 6236 C CA . THR C 1 130 ? 11.133 4.783 34.013 1.00 42.44 130 THR C CA 1
ATOM 6237 C C . THR C 1 130 ? 11.874 5.842 33.196 1.00 44.33 130 THR C C 1
ATOM 6238 O O . THR C 1 130 ? 12.690 5.524 32.319 1.00 43.38 130 THR C O 1
ATOM 6242 N N . ARG C 1 131 ? 11.516 7.094 33.432 1.00 41.22 131 ARG C N 1
ATOM 6243 C CA . ARG C 1 131 ? 11.954 8.189 32.579 1.00 42.96 131 ARG C CA 1
ATOM 6244 C C . ARG C 1 131 ? 13.178 8.950 33.080 1.00 43.84 131 ARG C C 1
ATOM 6245 O O . ARG C 1 131 ? 13.590 9.930 32.463 1.00 43.31 131 ARG C O 1
ATOM 6253 N N . ASP C 1 132 ? 13.750 8.515 34.195 1.00 40.42 132 ASP C N 1
ATOM 6254 C CA . ASP C 1 132 ? 14.973 9.139 34.700 1.00 46.50 132 ASP C CA 1
ATOM 6255 C C . ASP C 1 132 ? 16.070 8.076 34.773 1.00 46.92 132 ASP C C 1
ATOM 6256 O O . ASP C 1 132 ? 15.773 6.907 35.061 1.00 42.61 132 ASP C O 1
ATOM 6261 N N . LEU C 1 133 ? 17.329 8.478 34.562 1.00 46.36 133 LEU C N 1
ATOM 6262 C CA . LEU C 1 133 ? 18.432 7.502 34.496 1.00 47.24 133 LEU C CA 1
ATOM 6263 C C . LEU C 1 133 ? 18.621 6.774 35.821 1.00 42.68 133 LEU C C 1
ATOM 6264 O O . LEU C 1 133 ? 18.871 5.569 35.830 1.00 40.69 133 LEU C O 1
ATOM 6269 N N . TYR C 1 134 ? 18.488 7.496 36.931 1.00 43.35 134 TYR C N 1
ATOM 6270 C CA . TYR C 1 134 ? 18.836 6.946 38.244 1.00 42.79 134 TYR C CA 1
ATOM 6271 C C . TYR C 1 134 ? 18.003 5.729 38.671 1.00 42.21 134 TYR C C 1
ATOM 6272 O O . TYR C 1 134 ? 18.555 4.731 39.134 1.00 42.83 134 TYR C O 1
ATOM 6281 N N . SER C 1 135 ? 16.689 5.793 38.478 1.00 43.56 135 SER C N 1
ATOM 6282 C CA . SER C 1 135 ? 15.804 4.688 38.851 1.00 38.95 135 SER C CA 1
ATOM 6283 C C . SER C 1 135 ? 15.945 3.504 37.907 1.00 41.40 135 SER C C 1
ATOM 6284 O O . SER C 1 135 ? 15.352 2.461 38.122 1.00 43.33 135 SER C O 1
ATOM 6287 N N . ARG C 1 136 ? 16.740 3.651 36.858 1.00 48.79 136 ARG C N 1
ATOM 6288 C CA . ARG C 1 136 ? 17.007 2.522 35.983 1.00 38.18 136 ARG C CA 1
ATOM 6289 C C . ARG C 1 136 ? 18.273 1.788 36.371 1.00 44.57 136 ARG C C 1
ATOM 6290 O O . ARG C 1 136 ? 18.514 0.680 35.892 1.00 49.23 136 ARG C O 1
ATOM 6298 N N . LEU C 1 137 ? 19.103 2.403 37.208 1.00 42.66 137 LEU C N 1
ATOM 6299 C CA . LEU C 1 137 ? 20.400 1.808 37.505 1.00 46.56 137 LEU C CA 1
ATOM 6300 C C . LEU C 1 137 ? 20.262 0.439 38.190 1.00 50.09 137 LEU C C 1
ATOM 6301 O O . LEU C 1 137 ? 21.009 -0.493 37.874 1.00 51.03 137 LEU C O 1
ATOM 6306 N N . ALA C 1 138 ? 19.280 0.298 39.081 1.00 50.64 138 ALA C N 1
ATOM 6307 C CA . ALA C 1 138 ? 19.066 -0.976 39.783 1.00 49.09 138 ALA C CA 1
ATOM 6308 C C . ALA C 1 138 ? 18.764 -2.122 38.818 1.00 52.06 138 ALA C C 1
ATOM 6309 O O . ALA C 1 138 ? 18.970 -3.295 39.138 1.00 53.30 138 ALA C O 1
ATOM 6311 N N . ALA C 1 139 ? 18.250 -1.773 37.645 1.00 54.13 139 ALA C N 1
ATOM 6312 C CA . ALA C 1 139 ? 17.857 -2.770 36.659 1.00 58.80 139 ALA C CA 1
ATOM 6313 C C . ALA C 1 139 ? 19.045 -3.612 36.159 1.00 62.82 139 ALA C C 1
ATOM 6314 O O . ALA C 1 139 ? 18.849 -4.744 35.705 1.00 66.96 139 ALA C O 1
ATOM 6316 N N . VAL C 1 140 ? 20.263 -3.068 36.214 1.00 56.73 140 VAL C N 1
ATOM 6317 C CA . VAL C 1 140 ? 21.437 -3.830 35.770 1.00 55.88 140 VAL C CA 1
ATOM 6318 C C . VAL C 1 140 ? 22.433 -4.115 36.907 1.00 53.59 140 VAL C C 1
ATOM 6319 O O . VAL C 1 140 ? 22.790 -3.211 37.664 1.00 58.64 140 VAL C O 1
ATOM 6323 N N . PRO C 1 141 ? 22.891 -5.379 37.023 1.00 58.97 141 PRO C N 1
ATOM 6324 C CA . PRO C 1 141 ? 23.828 -5.786 38.085 1.00 53.40 141 PRO C CA 1
ATOM 6325 C C . PRO C 1 141 ? 25.167 -5.048 38.022 1.00 53.05 141 PRO C C 1
ATOM 6326 O O . PRO C 1 141 ? 25.907 -5.199 37.054 1.00 57.09 141 PRO C O 1
ATOM 6330 N N . GLY C 1 142 ? 25.482 -4.292 39.069 1.00 51.06 142 GLY C N 1
ATOM 6331 C CA . GLY C 1 142 ? 26.746 -3.590 39.178 1.00 47.84 142 GLY C CA 1
ATOM 6332 C C . GLY C 1 142 ? 26.755 -2.265 38.436 1.00 50.43 142 GLY C C 1
ATOM 6333 O O . GLY C 1 142 ? 27.742 -1.519 38.485 1.00 47.48 142 GLY C O 1
ATOM 6334 N N . LEU C 1 143 ? 25.642 -1.959 37.774 1.00 48.41 143 LEU C N 1
ATOM 6335 C CA . LEU C 1 143 ? 25.532 -0.743 36.975 1.00 50.61 143 LEU C CA 1
ATOM 6336 C C . LEU C 1 143 ? 25.524 0.492 37.861 1.00 49.71 143 LEU C C 1
ATOM 6337 O O . LEU C 1 143 ? 26.196 1.496 37.587 1.00 46.84 143 LEU C O 1
ATOM 6342 N N . GLU C 1 144 ? 24.762 0.384 38.937 1.00 48.17 144 GLU C N 1
ATOM 6343 C CA . GLU C 1 144 ? 24.638 1.435 39.920 1.00 49.72 144 GLU C CA 1
ATOM 6344 C C . GLU C 1 144 ? 26.032 1.793 40.470 1.00 51.19 144 GLU C C 1
ATOM 6345 O O . GLU C 1 144 ? 26.344 2.962 40.717 1.00 43.68 144 GLU C O 1
ATOM 6351 N N . GLU C 1 145 ? 26.864 0.770 40.644 1.00 50.79 145 GLU C N 1
ATOM 6352 C CA . GLU C 1 145 ? 28.185 0.944 41.213 1.00 48.64 145 GLU C CA 1
ATOM 6353 C C . GLU C 1 145 ? 29.119 1.608 40.203 1.00 47.18 145 GLU C C 1
ATOM 6354 O O . GLU C 1 145 ? 29.845 2.551 40.540 1.00 49.97 145 GLU C O 1
ATOM 6360 N N . LEU C 1 146 ? 29.034 1.171 38.948 1.00 43.29 146 LEU C N 1
ATOM 6361 C CA . LEU C 1 146 ? 29.829 1.759 37.874 1.00 46.38 146 LEU C CA 1
ATOM 6362 C C . LEU C 1 146 ? 29.476 3.238 37.711 1.00 43.42 146 LEU C C 1
ATOM 6363 O O . LEU C 1 146 ? 30.364 4.073 37.567 1.00 43.53 146 LEU C O 1
ATOM 6368 N N . PHE C 1 147 ? 28.185 3.558 37.776 1.00 43.52 147 PHE C N 1
ATOM 6369 C CA . PHE C 1 147 ? 27.738 4.940 37.646 1.00 44.51 147 PHE C CA 1
ATOM 6370 C C . PHE C 1 147 ? 28.333 5.804 38.758 1.00 46.08 147 PHE C C 1
ATOM 6371 O O . PHE C 1 147 ? 28.882 6.874 38.489 1.00 48.46 147 PHE C O 1
ATOM 6379 N N . TYR C 1 148 ? 28.236 5.354 40.003 1.00 40.84 148 TYR C N 1
ATOM 6380 C CA . TYR C 1 148 ? 28.691 6.195 41.110 1.00 46.92 148 TYR C CA 1
ATOM 6381 C C . TYR C 1 148 ? 30.211 6.272 41.223 1.00 46.80 148 TYR C C 1
ATOM 6382 O O . TYR C 1 148 ? 30.755 7.296 41.665 1.00 41.61 148 TYR C O 1
ATOM 6391 N N . ARG C 1 149 ? 30.891 5.223 40.764 1.00 44.97 149 ARG C N 1
ATOM 6392 C CA . ARG C 1 149 ? 32.338 5.273 40.644 1.00 44.75 149 ARG C CA 1
ATOM 6393 C C . ARG C 1 149 ? 32.704 6.502 39.795 1.00 47.66 149 ARG C C 1
ATOM 6394 O O . ARG C 1 149 ? 33.636 7.243 40.124 1.00 47.31 149 ARG C O 1
ATOM 6402 N N . GLY C 1 150 ? 31.918 6.732 38.737 1.00 43.30 150 GLY C N 1
ATOM 6403 C CA . GLY C 1 150 ? 32.058 7.887 37.871 1.00 36.54 150 GLY C CA 1
ATOM 6404 C C . GLY C 1 150 ? 31.674 9.223 38.483 1.00 46.05 150 GLY C C 1
ATOM 6405 O O . GLY C 1 150 ? 32.413 10.204 38.370 1.00 46.03 150 GLY C O 1
ATOM 6414 N N . HIS C 1 152 ? 31.569 9.927 41.558 1.00 46.55 152 HIS C N 1
ATOM 6415 C CA . HIS C 1 152 ? 32.609 10.112 42.564 1.00 46.39 152 HIS C CA 1
ATOM 6416 C C . HIS C 1 152 ? 33.832 10.766 41.922 1.00 49.00 152 HIS C C 1
ATOM 6417 O O . HIS C 1 152 ? 34.326 11.788 42.413 1.00 48.12 152 HIS C O 1
ATOM 6424 N N . ALA C 1 153 ? 34.313 10.191 40.818 1.00 44.14 153 ALA C N 1
ATOM 6425 C CA . ALA C 1 153 ? 35.516 10.718 40.192 1.00 41.68 153 ALA C CA 1
ATOM 6426 C C . ALA C 1 153 ? 35.294 12.126 39.659 1.00 41.23 153 ALA C C 1
ATOM 6427 O O . ALA C 1 153 ? 36.139 12.992 39.859 1.00 43.49 153 ALA C O 1
ATOM 6429 N N . TRP C 1 154 ? 34.151 12.372 39.012 1.00 46.64 154 TRP C N 1
ATOM 6430 C CA . TRP C 1 154 ? 33.846 13.722 38.499 1.00 46.51 154 TRP C CA 1
ATOM 6431 C C . TRP C 1 154 ? 33.867 14.754 39.630 1.00 44.99 154 TRP C C 1
ATOM 6432 O O . TRP C 1 154 ? 34.424 15.835 39.489 1.00 42.16 154 TRP C O 1
ATOM 6443 N N . SER C 1 155 ? 33.267 14.409 40.762 1.00 46.59 155 SER C N 1
ATOM 6444 C CA . SER C 1 155 ? 33.250 15.319 41.899 1.00 50.27 155 SER C CA 1
ATOM 6445 C C . SER C 1 155 ? 34.642 15.502 42.507 1.00 46.76 155 SER C C 1
ATOM 6446 O O . SER C 1 155 ? 34.980 16.584 42.974 1.00 46.65 155 SER C O 1
ATOM 6449 N N . GLN C 1 156 ? 35.448 14.450 42.509 1.00 46.30 156 GLN C N 1
ATOM 6450 C CA . GLN C 1 156 ? 36.802 14.574 43.025 1.00 50.91 156 GLN C CA 1
ATOM 6451 C C . GLN C 1 156 ? 37.545 15.600 42.209 1.00 49.28 156 GLN C C 1
ATOM 6452 O O . GLN C 1 156 ? 38.379 16.345 42.724 1.00 53.29 156 GLN C O 1
ATOM 6458 N N . LEU C 1 157 ? 37.199 15.664 40.934 1.00 49.76 157 LEU C N 1
ATOM 6459 C CA . LEU C 1 157 ? 37.818 16.621 40.031 1.00 49.88 157 LEU C CA 1
ATOM 6460 C C . LEU C 1 157 ? 37.365 18.060 40.236 1.00 49.53 157 LEU C C 1
ATOM 6461 O O . LEU C 1 157 ? 38.141 18.977 40.027 1.00 53.45 157 LEU C O 1
ATOM 6466 N N . SER C 1 158 ? 36.101 18.276 40.579 1.00 47.97 158 SER C N 1
ATOM 6467 C CA . SER C 1 158 ? 35.605 19.647 40.592 1.00 49.69 158 SER C CA 1
ATOM 6468 C C . SER C 1 158 ? 35.276 20.200 41.972 1.00 54.92 158 SER C C 1
ATOM 6469 O O . SER C 1 158 ? 35.136 21.417 42.124 1.00 52.34 158 SER C O 1
ATOM 6472 N N . ASN C 1 159 ? 35.152 19.342 42.984 1.00 49.93 159 ASN C N 1
ATOM 6473 C CA . ASN C 1 159 ? 34.700 19.853 44.273 1.00 47.49 159 ASN C CA 1
ATOM 6474 C C . ASN C 1 159 ? 35.724 20.670 45.107 1.00 52.76 159 ASN C C 1
ATOM 6475 O O . ASN C 1 159 ? 35.352 21.200 46.150 1.00 51.12 159 ASN C O 1
ATOM 6480 N N . PRO C 1 160 ? 36.989 20.808 44.648 1.00 51.76 160 PRO C N 1
ATOM 6481 C CA . PRO C 1 160 ? 37.766 21.796 45.402 1.00 50.47 160 PRO C CA 1
ATOM 6482 C C . PRO C 1 160 ? 37.109 23.162 45.509 1.00 50.30 160 PRO C C 1
ATOM 6483 O O . PRO C 1 160 ? 37.213 23.760 46.574 1.00 54.29 160 PRO C O 1
ATOM 6487 N N . VAL C 1 161 ? 36.443 23.628 44.457 1.00 52.42 161 VAL C N 1
ATOM 6488 C CA . VAL C 1 161 ? 35.710 24.891 44.505 1.00 50.97 161 VAL C CA 1
ATOM 6489 C C . VAL C 1 161 ? 34.615 24.794 45.571 1.00 49.96 161 VAL C C 1
ATOM 6490 O O . VAL C 1 161 ? 34.277 25.789 46.215 1.00 51.87 161 VAL C O 1
ATOM 6494 N N . LEU C 1 162 ? 34.072 23.593 45.767 1.00 51.29 162 LEU C N 1
ATOM 6495 C CA . LEU C 1 162 ? 33.052 23.395 46.792 1.00 52.15 162 LEU C CA 1
ATOM 6496 C C . LEU C 1 162 ? 33.684 23.457 48.178 1.00 54.21 162 LEU C C 1
ATOM 6497 O O . LEU C 1 162 ? 33.179 24.142 49.066 1.00 58.35 162 LEU C O 1
ATOM 6502 N N . LEU C 1 163 ? 34.797 22.750 48.361 1.00 50.57 163 LEU C N 1
ATOM 6503 C CA . LEU C 1 163 ? 35.446 22.727 49.659 1.00 54.93 163 LEU C CA 1
ATOM 6504 C C . LEU C 1 163 ? 35.934 24.120 50.061 1.00 57.41 163 LEU C C 1
ATOM 6505 O O . LEU C 1 163 ? 35.949 24.449 51.239 1.00 57.47 163 LEU C O 1
ATOM 6510 N N . ALA C 1 164 ? 36.308 24.939 49.082 1.00 51.70 164 ALA C N 1
ATOM 6511 C CA . ALA C 1 164 ? 36.864 26.250 49.381 1.00 50.14 164 ALA C CA 1
ATOM 6512 C C . ALA C 1 164 ? 35.792 27.307 49.583 1.00 53.81 164 ALA C C 1
ATOM 6513 O O . ALA C 1 164 ? 36.098 28.480 49.773 1.00 55.91 164 ALA C O 1
ATOM 6515 N N . GLN C 1 165 ? 34.533 26.900 49.538 1.00 56.93 165 GLN C N 1
ATOM 6516 C CA . GLN C 1 165 ? 33.456 27.848 49.769 1.00 59.12 165 GLN C CA 1
ATOM 6517 C C . GLN C 1 165 ? 33.526 28.404 51.207 1.00 68.37 165 GLN C C 1
ATOM 6518 O O . GLN C 1 165 ? 33.489 27.651 52.199 1.00 61.40 165 GLN C O 1
ATOM 6524 N N . PRO C 1 166 ? 33.596 29.737 51.320 1.00 69.77 166 PRO C N 1
ATOM 6525 C CA . PRO C 1 166 ? 33.794 30.439 52.597 1.00 73.17 166 PRO C CA 1
ATOM 6526 C C . PRO C 1 166 ? 32.744 30.060 53.629 1.00 68.98 166 PRO C C 1
ATOM 6527 O O . PRO C 1 166 ? 33.036 30.041 54.826 1.00 65.34 166 PRO C O 1
ATOM 6531 N N . ASP C 1 167 ? 31.548 29.738 53.143 1.00 67.76 167 ASP C N 1
ATOM 6532 C CA . ASP C 1 167 ? 30.383 29.435 53.972 1.00 68.50 167 ASP C CA 1
ATOM 6533 C C . ASP C 1 167 ? 30.593 28.253 54.900 1.00 68.27 167 ASP C C 1
ATOM 6534 O O . ASP C 1 167 ? 29.889 28.113 55.887 1.00 75.53 167 ASP C O 1
ATOM 6539 N N . PHE C 1 168 ? 31.523 27.374 54.550 1.00 69.90 168 PHE C N 1
ATOM 6540 C CA . PHE C 1 168 ? 31.714 26.137 55.297 1.00 70.96 168 PHE C CA 1
ATOM 6541 C C . PHE C 1 168 ? 32.563 26.362 56.548 1.00 75.86 168 PHE C C 1
ATOM 6542 O O . PHE C 1 168 ? 32.740 25.445 57.366 1.00 74.20 168 PHE C O 1
ATOM 6550 N N . THR C 1 169 ? 33.111 27.573 56.671 1.00 72.58 169 THR C N 1
ATOM 6551 C CA . THR C 1 169 ? 33.740 28.019 57.918 1.00 74.58 169 THR C CA 1
ATOM 6552 C C . THR C 1 169 ? 32.731 28.667 58.866 1.00 69.62 169 THR C C 1
ATOM 6553 O O . THR C 1 169 ? 33.086 29.016 59.976 1.00 73.01 169 THR C O 1
ATOM 6557 N N . ARG C 1 170 ? 31.512 28.920 58.397 1.00 68.24 170 ARG C N 1
ATOM 6558 C CA . ARG C 1 170 ? 30.507 29.607 59.208 1.00 66.04 170 ARG C CA 1
ATOM 6559 C C . ARG C 1 170 ? 29.222 28.801 59.477 1.00 70.70 170 ARG C C 1
ATOM 6560 O O . ARG C 1 170 ? 28.354 29.240 60.234 1.00 72.48 170 ARG C O 1
ATOM 6568 N N . VAL C 1 171 ? 29.112 27.616 58.885 1.00 73.88 171 VAL C N 1
ATOM 6569 C CA . VAL C 1 171 ? 27.909 26.786 59.009 1.00 70.26 171 VAL C CA 1
ATOM 6570 C C . VAL C 1 171 ? 28.273 25.506 59.741 1.00 60.99 171 VAL C C 1
ATOM 6571 O O . VAL C 1 171 ? 29.453 25.245 59.945 1.00 62.49 171 VAL C O 1
ATOM 6575 N N . HIS C 1 172 ? 27.279 24.732 60.179 1.00 66.30 172 HIS C N 1
ATOM 6576 C CA . HIS C 1 172 ? 27.570 23.589 61.050 1.00 68.84 172 HIS C CA 1
ATOM 6577 C C . HIS C 1 172 ? 26.913 22.258 60.647 1.00 67.89 172 HIS C C 1
ATOM 6578 O O . HIS C 1 172 ? 27.521 21.198 60.748 1.00 71.66 172 HIS C O 1
ATOM 6585 N N . ARG C 1 173 ? 25.654 22.324 60.231 1.00 71.93 173 ARG C N 1
ATOM 6586 C CA . ARG C 1 173 ? 24.860 21.150 59.837 1.00 69.92 173 ARG C CA 1
ATOM 6587 C C . ARG C 1 173 ? 24.375 21.242 58.390 1.00 71.62 173 ARG C C 1
ATOM 6588 O O . ARG C 1 173 ? 23.504 22.060 58.067 1.00 67.07 173 ARG C O 1
ATOM 6596 N N . VAL C 1 174 ? 24.950 20.419 57.518 1.00 70.92 174 VAL C N 1
ATOM 6597 C CA . VAL C 1 174 ? 24.664 20.502 56.093 1.00 62.16 174 VAL C CA 1
ATOM 6598 C C . VAL C 1 174 ? 23.698 19.415 55.633 1.00 59.07 174 VAL C C 1
ATOM 6599 O O . VAL C 1 174 ? 23.868 18.239 55.965 1.00 57.41 174 VAL C O 1
ATOM 6603 N N . LEU C 1 175 ? 22.679 19.829 54.874 1.00 62.30 175 LEU C N 1
ATOM 6604 C CA . LEU C 1 175 ? 21.751 18.904 54.210 1.00 63.08 175 LEU C CA 1
ATOM 6605 C C . LEU C 1 175 ? 22.151 18.733 52.744 1.00 56.51 175 LEU C C 1
ATOM 6606 O O . LEU C 1 175 ? 22.066 19.674 51.947 1.00 50.37 175 LEU C O 1
ATOM 6611 N N . ASP C 1 176 ? 22.605 17.528 52.419 1.00 56.41 176 ASP C N 1
ATOM 6612 C CA . ASP C 1 176 ? 23.142 17.183 51.100 1.00 57.03 176 ASP C CA 1
ATOM 6613 C C . ASP C 1 176 ? 22.067 16.611 50.167 1.00 53.87 176 ASP C C 1
ATOM 6614 O O . ASP C 1 176 ? 21.899 15.391 50.071 1.00 54.22 176 ASP C O 1
ATOM 6619 N N . VAL C 1 177 ? 21.349 17.484 49.467 1.00 48.47 177 VAL C N 1
ATOM 6620 C CA . VAL C 1 177 ? 20.182 17.030 48.710 1.00 50.58 177 VAL C CA 1
ATOM 6621 C C . VAL C 1 177 ? 20.512 16.321 47.384 1.00 55.64 177 VAL C C 1
ATOM 6622 O O . VAL C 1 177 ? 21.015 16.934 46.433 1.00 55.44 177 VAL C O 1
ATOM 6626 N N . GLY C 1 178 ? 20.177 15.032 47.325 1.00 51.30 178 GLY C N 1
ATOM 6627 C CA . GLY C 1 178 ? 20.564 14.179 46.220 1.00 48.98 178 GLY C CA 1
ATOM 6628 C C . GLY C 1 178 ? 22.059 13.941 46.270 1.00 51.91 178 GLY C C 1
ATOM 6629 O O . GLY C 1 178 ? 22.735 13.998 45.240 1.00 57.06 178 GLY C O 1
ATOM 6630 N N . GLY C 1 179 ? 22.566 13.655 47.470 1.00 50.80 179 GLY C N 1
ATOM 6631 C CA . GLY C 1 179 ? 23.990 13.548 47.737 1.00 42.69 179 GLY C CA 1
ATOM 6632 C C . GLY C 1 179 ? 24.712 12.327 47.203 1.00 46.09 179 GLY C C 1
ATOM 6633 O O . GLY C 1 179 ? 25.903 12.161 47.457 1.00 52.51 179 GLY C O 1
ATOM 6634 N N . GLY C 1 180 ? 23.993 11.436 46.527 1.00 51.23 180 GLY C N 1
ATOM 6635 C CA . GLY C 1 180 ? 24.610 10.297 45.850 1.00 54.44 180 GLY C CA 1
ATOM 6636 C C . GLY C 1 180 ? 25.397 9.334 46.733 1.00 56.94 180 GLY C C 1
ATOM 6637 O O . GLY C 1 180 ? 24.896 8.862 47.765 1.00 58.31 180 GLY C O 1
ATOM 6638 N N . ASP C 1 181 ? 26.641 9.054 46.339 1.00 52.98 181 ASP C N 1
ATOM 6639 C CA . ASP C 1 181 ? 27.486 8.141 47.098 1.00 51.58 181 ASP C CA 1
ATOM 6640 C C . ASP C 1 181 ? 28.258 8.894 48.211 1.00 55.91 181 ASP C C 1
ATOM 6641 O O . ASP C 1 181 ? 29.212 8.362 48.799 1.00 54.57 181 ASP C O 1
ATOM 6646 N N . ALA C 1 182 ? 27.842 10.133 48.471 1.00 48.10 182 ALA C N 1
ATOM 6647 C CA . ALA C 1 182 ? 28.364 10.942 49.580 1.00 56.58 182 ALA C CA 1
ATOM 6648 C C . ALA C 1 182 ? 29.813 11.378 49.363 1.00 55.80 182 ALA C C 1
ATOM 6649 O O . ALA C 1 182 ? 30.528 11.717 50.314 1.00 49.61 182 ALA C O 1
ATOM 6651 N N . VAL C 1 183 ? 30.231 11.390 48.104 1.00 54.68 183 VAL C N 1
ATOM 6652 C CA . VAL C 1 183 ? 31.568 11.828 47.761 1.00 51.86 183 VAL C CA 1
ATOM 6653 C C . VAL C 1 183 ? 31.824 13.232 48.324 1.00 49.74 183 VAL C C 1
ATOM 6654 O O . VAL C 1 183 ? 32.856 13.488 48.953 1.00 52.31 183 VAL C O 1
ATOM 6658 N N . ASN C 1 184 ? 30.855 14.121 48.166 1.00 42.30 184 ASN C N 1
ATOM 6659 C CA . ASN C 1 184 ? 31.059 15.503 48.554 1.00 49.84 184 ASN C CA 1
ATOM 6660 C C . ASN C 1 184 ? 30.850 15.717 50.055 1.00 49.82 184 ASN C C 1
ATOM 6661 O O . ASN C 1 184 ? 31.520 16.543 50.667 1.00 47.13 184 ASN C O 1
ATOM 6666 N N . ALA C 1 185 ? 29.938 14.951 50.644 1.00 54.82 185 ALA C N 1
ATOM 6667 C CA . ALA C 1 185 ? 29.696 15.004 52.081 1.00 53.02 185 ALA C CA 1
ATOM 6668 C C . ALA C 1 185 ? 30.959 14.629 52.839 1.00 55.10 185 ALA C C 1
ATOM 6669 O O . ALA C 1 185 ? 31.361 15.310 53.795 1.00 51.13 185 ALA C O 1
ATOM 6671 N N . VAL C 1 186 ? 31.582 13.541 52.403 1.00 51.46 186 VAL C N 1
ATOM 6672 C CA . VAL C 1 186 ? 32.811 13.080 53.023 1.00 53.12 186 VAL C CA 1
ATOM 6673 C C . VAL C 1 186 ? 33.948 14.079 52.825 1.00 56.55 186 VAL C C 1
ATOM 6674 O O . VAL C 1 186 ? 34.674 14.393 53.771 1.00 52.08 186 VAL C O 1
ATOM 6678 N N . ALA C 1 187 ? 34.071 14.620 51.612 1.00 54.75 187 ALA C N 1
ATOM 6679 C CA . ALA C 1 187 ? 35.155 15.566 51.331 1.00 55.62 187 ALA C CA 1
ATOM 6680 C C . ALA C 1 187 ? 34.953 16.831 52.167 1.00 53.72 187 ALA C C 1
ATOM 6681 O O . ALA C 1 187 ? 35.911 17.404 52.683 1.00 53.51 187 ALA C O 1
ATOM 6683 N N . LEU C 1 188 ? 33.701 17.247 52.318 1.00 50.04 188 LEU C N 1
ATOM 6684 C CA . LEU C 1 188 ? 33.396 18.370 53.188 1.00 54.39 188 LEU C CA 1
ATOM 6685 C C . LEU C 1 188 ? 33.729 18.032 54.636 1.00 55.05 188 LEU C C 1
ATOM 6686 O O . LEU C 1 188 ? 34.316 18.844 55.343 1.00 52.65 188 LEU C O 1
ATOM 6691 N N . ALA C 1 189 ? 33.380 16.826 55.065 1.00 52.74 189 ALA C N 1
ATOM 6692 C CA . ALA C 1 189 ? 33.637 16.428 56.443 1.00 58.01 189 ALA C CA 1
ATOM 6693 C C . ALA C 1 189 ? 35.132 16.457 56.774 1.00 57.68 189 ALA C C 1
ATOM 6694 O O . ALA C 1 189 ? 35.527 16.937 57.830 1.00 63.62 189 ALA C O 1
ATOM 6696 N N . ARG C 1 190 ? 35.958 15.954 55.869 1.00 58.90 190 ARG C N 1
ATOM 6697 C CA . ARG C 1 190 ? 37.405 15.982 56.055 1.00 56.72 190 ARG C CA 1
ATOM 6698 C C . ARG C 1 190 ? 37.960 17.422 56.044 1.00 57.26 190 ARG C C 1
ATOM 6699 O O . ARG C 1 190 ? 38.763 17.791 56.893 1.00 60.22 190 ARG C O 1
ATOM 6707 N N . ALA C 1 191 ? 37.519 18.236 55.093 1.00 56.30 191 ALA C N 1
ATOM 6708 C CA . ALA C 1 191 ? 38.052 19.590 54.933 1.00 63.14 191 ALA C CA 1
ATOM 6709 C C . ALA C 1 191 ? 37.628 20.533 56.078 1.00 61.74 191 ALA C C 1
ATOM 6710 O O . ALA C 1 191 ? 38.297 21.535 56.358 1.00 54.18 191 ALA C O 1
ATOM 6712 N N . HIS C 1 192 ? 36.483 20.241 56.682 1.00 60.92 192 HIS C N 1
ATOM 6713 C CA . HIS C 1 192 ? 35.960 21.036 57.790 1.00 60.71 192 HIS C CA 1
ATOM 6714 C C . HIS C 1 192 ? 35.499 20.095 58.900 1.00 63.05 192 HIS C C 1
ATOM 6715 O O . HIS C 1 192 ? 34.331 19.697 58.931 1.00 59.50 192 HIS C O 1
ATOM 6722 N N . PRO C 1 193 ? 36.414 19.752 59.829 1.00 68.97 193 PRO C N 1
ATOM 6723 C CA . PRO C 1 193 ? 36.163 18.775 60.905 1.00 64.28 193 PRO C CA 1
ATOM 6724 C C . PRO C 1 193 ? 34.996 19.180 61.821 1.00 67.11 193 PRO C C 1
ATOM 6725 O O . PRO C 1 193 ? 34.409 18.347 62.514 1.00 66.10 193 PRO C O 1
ATOM 6729 N N . SER C 1 194 ? 34.654 20.461 61.788 1.00 66.37 194 SER C N 1
ATOM 6730 C CA . SER C 1 194 ? 33.524 20.987 62.534 1.00 69.98 194 SER C CA 1
ATOM 6731 C C . SER C 1 194 ? 32.204 20.412 62.028 1.00 70.32 194 SER C C 1
ATOM 6732 O O . SER C 1 194 ? 31.283 20.155 62.800 1.00 72.03 194 SER C O 1
ATOM 6735 N N . LEU C 1 195 ? 32.142 20.175 60.726 1.00 70.68 195 LEU C N 1
ATOM 6736 C CA . LEU C 1 195 ? 30.894 19.882 60.033 1.00 65.75 195 LEU C CA 1
ATOM 6737 C C . LEU C 1 195 ? 30.338 18.491 60.307 1.00 67.78 195 LEU C C 1
ATOM 6738 O O . LEU C 1 195 ? 31.082 17.545 60.593 1.00 68.00 195 LEU C O 1
ATOM 6743 N N . ARG C 1 196 ?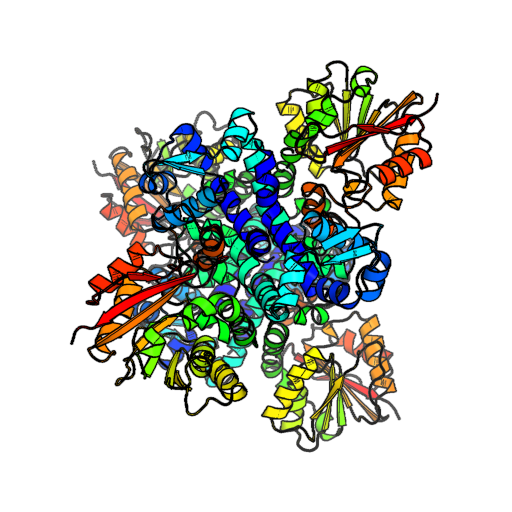 29.013 18.398 60.242 1.00 72.90 196 ARG C N 1
ATOM 6744 C CA . ARG C 1 196 ? 28.290 17.132 60.246 1.00 70.07 196 ARG C CA 1
ATOM 6745 C C . ARG C 1 196 ? 27.317 17.178 59.063 1.00 68.40 196 ARG C C 1
ATOM 6746 O O . ARG C 1 196 ? 26.786 18.247 58.728 1.00 62.67 196 ARG C O 1
ATOM 6754 N N . VAL C 1 197 ? 27.111 16.041 58.400 1.00 69.38 197 VAL C N 1
ATOM 6755 C CA . VAL C 1 197 ? 26.345 16.039 57.152 1.00 66.56 197 VAL C CA 1
ATOM 6756 C C . VAL C 1 197 ? 25.281 14.950 57.039 1.00 60.76 197 VAL C C 1
ATOM 6757 O O . VAL C 1 197 ? 25.573 13.785 57.301 1.00 58.72 197 VAL C O 1
ATOM 6761 N N . THR C 1 198 ? 24.074 15.331 56.600 1.00 61.58 198 THR C N 1
ATOM 6762 C CA . THR C 1 198 ? 23.033 14.374 56.208 1.00 60.78 198 THR C CA 1
ATOM 6763 C C . THR C 1 198 ? 22.883 14.259 54.677 1.00 60.89 198 THR C C 1
ATOM 6764 O O . THR C 1 198 ? 22.540 15.227 53.991 1.00 54.11 198 THR C O 1
ATOM 6768 N N . VAL C 1 199 ? 23.111 13.061 54.158 1.00 58.17 199 VAL C N 1
ATOM 6769 C CA . VAL C 1 199 ? 22.996 12.809 52.737 1.00 58.52 199 VAL C CA 1
ATOM 6770 C C . VAL C 1 199 ? 21.682 12.130 52.375 1.00 60.92 199 VAL C C 1
ATOM 6771 O O . VAL C 1 199 ? 21.437 10.996 52.792 1.00 63.16 199 VAL C O 1
ATOM 6775 N N . LEU C 1 200 ? 20.856 12.824 51.590 1.00 57.99 200 LEU C N 1
ATOM 6776 C CA . LEU C 1 200 ? 19.561 12.309 51.126 1.00 58.79 200 LEU C CA 1
ATOM 6777 C C . LEU C 1 200 ? 19.636 11.820 49.691 1.00 59.37 200 LEU C C 1
ATOM 6778 O O . LEU C 1 200 ? 20.157 12.517 48.814 1.00 54.83 200 LEU C O 1
ATOM 6783 N N . ASP C 1 201 ? 19.141 10.616 49.453 1.00 53.93 201 ASP C N 1
ATOM 6784 C CA . ASP C 1 201 ? 19.117 10.085 48.105 1.00 54.67 201 ASP C CA 1
ATOM 6785 C C . ASP C 1 201 ? 18.246 8.846 48.101 1.00 56.39 201 ASP C C 1
ATOM 6786 O O . ASP C 1 201 ? 17.687 8.473 49.134 1.00 56.30 201 ASP C O 1
ATOM 6791 N N . ARG C 1 202 ? 18.119 8.227 46.934 1.00 53.93 202 ARG C N 1
ATOM 6792 C CA . ARG C 1 202 ? 17.430 6.955 46.821 1.00 55.76 202 ARG C CA 1
ATOM 6793 C C . ARG C 1 202 ? 18.179 5.913 47.654 1.00 55.91 202 ARG C C 1
ATOM 6794 O O . ARG C 1 202 ? 19.379 6.075 47.909 1.00 53.45 202 ARG C O 1
ATOM 6802 N N . PRO C 1 203 ? 17.462 4.877 48.132 1.00 55.36 203 PRO C N 1
ATOM 6803 C CA . PRO C 1 203 ? 18.088 3.795 48.902 1.00 50.35 203 PRO C CA 1
ATOM 6804 C C . PRO C 1 203 ? 19.234 3.106 48.175 1.00 52.85 203 PRO C C 1
ATOM 6805 O O . PRO C 1 203 ? 20.210 2.747 48.834 1.00 52.94 203 PRO C O 1
ATOM 6809 N N . GLY C 1 204 ? 19.125 2.921 46.860 1.00 51.55 204 GLY C N 1
ATOM 6810 C CA . GLY C 1 204 ? 20.175 2.262 46.093 1.00 46.97 204 GLY C CA 1
ATOM 6811 C C . GLY C 1 204 ? 21.459 3.079 46.125 1.00 53.04 204 GLY C C 1
ATOM 6812 O O . GLY C 1 204 ? 22.563 2.540 46.256 1.00 50.02 204 GLY C O 1
ATOM 6813 N N . ALA C 1 205 ? 21.311 4.396 46.013 1.00 51.23 205 ALA C N 1
ATOM 6814 C CA . ALA C 1 205 ? 22.460 5.290 46.080 1.00 52.78 205 ALA C CA 1
ATOM 6815 C C . ALA C 1 205 ? 23.075 5.228 47.472 1.00 52.71 205 ALA C C 1
ATOM 6816 O O . ALA C 1 205 ? 24.302 5.178 47.627 1.00 53.02 205 ALA C O 1
ATOM 6818 N N . LEU C 1 206 ? 22.218 5.241 48.488 1.00 53.82 206 LEU C N 1
ATOM 6819 C CA . LEU C 1 206 ? 22.689 5.298 49.864 1.00 54.16 206 LEU C CA 1
ATOM 6820 C C . LEU C 1 206 ? 23.446 4.021 50.277 1.00 55.29 206 LEU C C 1
ATOM 6821 O O . LEU C 1 206 ? 24.335 4.065 51.138 1.00 51.22 206 LEU C O 1
ATOM 6826 N N . GLU C 1 207 ? 23.138 2.905 49.627 1.00 49.54 207 GLU C N 1
ATOM 6827 C CA . GLU C 1 207 ? 23.898 1.692 49.866 1.00 51.71 207 GLU C CA 1
ATOM 6828 C C . GLU C 1 207 ? 25.345 1.847 49.377 1.00 54.15 207 GLU C C 1
ATOM 6829 O O . GLU C 1 207 ? 26.269 1.337 50.012 1.00 56.10 207 GLU C O 1
ATOM 6835 N N . VAL C 1 208 ? 25.553 2.559 48.269 1.00 50.25 208 VAL C N 1
ATOM 6836 C CA . VAL C 1 208 ? 26.921 2.873 47.847 1.00 48.80 208 VAL C CA 1
ATOM 6837 C C . VAL C 1 208 ? 27.524 3.921 48.776 1.00 52.81 208 VAL C C 1
ATOM 6838 O O . VAL C 1 208 ? 28.700 3.852 49.114 1.00 54.59 208 VAL C O 1
ATOM 6842 N N . ALA C 1 209 ? 26.716 4.892 49.193 1.00 50.50 209 ALA C N 1
ATOM 6843 C CA . ALA C 1 209 ? 27.203 5.954 50.067 1.00 53.98 209 ALA C CA 1
ATOM 6844 C C . ALA C 1 209 ? 27.697 5.384 51.409 1.00 59.62 209 ALA C C 1
ATOM 6845 O O . ALA C 1 209 ? 28.700 5.863 51.954 1.00 56.73 209 ALA C O 1
ATOM 6847 N N . ARG C 1 210 ? 26.993 4.380 51.939 1.00 55.02 210 ARG C N 1
ATOM 6848 C CA . ARG C 1 210 ? 27.396 3.755 53.202 1.00 55.00 210 ARG C CA 1
ATOM 6849 C C . ARG C 1 210 ? 28.826 3.275 53.095 1.00 55.90 210 ARG C C 1
ATOM 6850 O O . ARG C 1 210 ? 29.617 3.470 54.012 1.00 58.47 210 ARG C O 1
ATOM 6858 N N . LYS C 1 211 ? 29.167 2.652 51.969 1.00 58.78 211 LYS C N 1
ATOM 6859 C CA . LYS C 1 211 ? 30.533 2.194 51.797 1.00 58.83 211 LYS C CA 1
ATOM 6860 C C . LYS C 1 211 ? 31.509 3.363 51.732 1.00 59.96 211 LYS C C 1
ATOM 6861 O O . LYS C 1 211 ? 32.535 3.328 52.379 1.00 60.62 211 LYS C O 1
ATOM 6867 N N . THR C 1 212 ? 31.157 4.430 51.027 1.00 56.58 212 THR C N 1
ATOM 6868 C CA . THR C 1 212 ? 32.059 5.576 50.921 1.00 59.81 212 THR C CA 1
ATOM 6869 C C . THR C 1 212 ? 32.327 6.189 52.292 1.00 60.19 212 THR C C 1
ATOM 6870 O O . THR C 1 212 ? 33.456 6.546 52.629 1.00 55.63 212 THR C O 1
ATOM 6874 N N . ILE C 1 213 ? 31.265 6.304 53.079 1.00 62.78 213 ILE C N 1
ATOM 6875 C CA . ILE C 1 213 ? 31.360 6.817 54.432 1.00 58.61 213 ILE C CA 1
ATOM 6876 C C . ILE C 1 213 ? 32.199 5.876 55.296 1.00 61.15 213 ILE C C 1
ATOM 6877 O O . ILE C 1 213 ? 33.063 6.316 56.059 1.00 59.72 213 ILE C O 1
ATOM 6882 N N . ALA C 1 214 ? 31.934 4.578 55.174 1.00 61.18 214 ALA C N 1
ATOM 6883 C CA . ALA C 1 214 ? 32.613 3.591 55.998 1.00 58.97 214 ALA C CA 1
ATOM 6884 C C . ALA C 1 214 ? 34.114 3.596 55.759 1.00 61.81 214 ALA C C 1
ATOM 6885 O O . ALA C 1 214 ? 34.891 3.542 56.703 1.00 69.77 214 ALA C O 1
ATOM 6887 N N . GLU C 1 215 ? 34.533 3.723 54.510 1.00 59.05 215 GLU C N 1
ATOM 6888 C CA . GLU C 1 215 ? 35.955 3.634 54.211 1.00 66.31 215 GLU C CA 1
ATOM 6889 C C . GLU C 1 215 ? 36.654 4.969 54.485 1.00 62.04 215 GLU C C 1
ATOM 6890 O O . GLU C 1 215 ? 37.878 5.065 54.407 1.00 65.35 215 GLU C O 1
ATOM 6896 N N . ALA C 1 216 ? 35.867 5.992 54.804 1.00 60.44 216 ALA C N 1
ATOM 6897 C CA . ALA C 1 216 ? 36.403 7.236 55.351 1.00 65.88 216 ALA C CA 1
ATOM 6898 C C . ALA C 1 216 ? 36.347 7.218 56.880 1.00 63.76 216 ALA C C 1
ATOM 6899 O O . ALA C 1 216 ? 36.887 8.101 57.539 1.00 61.52 216 ALA C O 1
ATOM 6901 N N . GLY C 1 217 ? 35.669 6.219 57.431 1.00 62.25 217 GLY C N 1
ATOM 6902 C CA . GLY C 1 217 ? 35.487 6.127 58.863 1.00 58.28 217 GLY C CA 1
ATOM 6903 C C . GLY C 1 217 ? 34.815 7.366 59.401 1.00 61.53 217 GLY C C 1
ATOM 6904 O O . GLY C 1 217 ? 35.223 7.884 60.429 1.00 68.68 217 GLY C O 1
ATOM 6905 N N . LEU C 1 218 ? 33.797 7.854 58.695 1.00 63.07 218 LEU C N 1
ATOM 6906 C CA . LEU C 1 218 ? 33.101 9.076 59.098 1.00 63.00 218 LEU C CA 1
ATOM 6907 C C . LEU C 1 218 ? 31.625 8.854 59.437 1.00 64.52 218 LEU C C 1
ATOM 6908 O O . LEU C 1 218 ? 30.813 9.772 59.306 1.00 64.63 218 LEU C O 1
ATOM 6913 N N . GLU C 1 219 ? 31.292 7.659 59.920 1.00 64.69 219 GLU C N 1
ATOM 6914 C CA . GLU C 1 219 ? 29.902 7.295 60.177 1.00 64.28 219 GLU C CA 1
ATOM 6915 C C . GLU C 1 219 ? 29.177 8.187 61.167 1.00 65.24 219 GLU C C 1
ATOM 6916 O O . GLU C 1 219 ? 27.969 8.372 61.064 1.00 70.78 219 GLU C O 1
ATOM 6922 N N . GLU C 1 220 ? 29.905 8.753 62.116 1.00 72.01 220 GLU C N 1
ATOM 6923 C CA . GLU C 1 220 ? 29.258 9.510 63.178 1.00 75.01 220 GLU C CA 1
ATOM 6924 C C . GLU C 1 220 ? 29.167 10.991 62.881 1.00 74.75 220 GLU C C 1
ATOM 6925 O O . GLU C 1 220 ? 28.471 11.741 63.571 1.00 75.39 220 GLU C O 1
ATOM 6931 N N . ARG C 1 221 ? 29.871 11.403 61.838 1.00 73.70 221 ARG C N 1
ATOM 6932 C CA . ARG C 1 221 ? 29.865 12.794 61.424 1.00 70.19 221 ARG C CA 1
ATOM 6933 C C . ARG C 1 221 ? 29.130 13.050 60.105 1.00 71.91 221 ARG C C 1
ATOM 6934 O O . ARG C 1 221 ? 28.833 14.195 59.765 1.00 71.11 221 ARG C O 1
ATOM 6942 N N . VAL C 1 222 ? 28.864 11.976 59.359 1.00 72.93 222 VAL C N 1
ATOM 6943 C CA . VAL C 1 222 ? 28.069 12.003 58.124 1.00 65.50 222 VAL C CA 1
ATOM 6944 C C . VAL C 1 222 ? 27.087 10.839 58.070 1.00 65.15 222 VAL C C 1
ATOM 6945 O O . VAL C 1 222 ? 27.513 9.685 58.078 1.00 65.31 222 VAL C O 1
ATOM 6949 N N . ARG C 1 223 ? 25.787 11.104 57.991 1.00 63.34 223 ARG C N 1
ATOM 6950 C CA . ARG C 1 223 ? 24.858 9.985 57.891 1.00 62.79 223 ARG C CA 1
ATOM 6951 C C . ARG C 1 223 ? 23.943 10.107 56.679 1.00 62.82 223 ARG C C 1
ATOM 6952 O O . ARG C 1 223 ? 23.757 11.189 56.121 1.00 56.96 223 ARG C O 1
ATOM 6960 N N . THR C 1 224 ? 23.369 8.972 56.295 1.00 64.75 224 THR C N 1
ATOM 6961 C CA . THR C 1 224 ? 22.514 8.862 55.127 1.00 60.42 224 THR C CA 1
ATOM 6962 C C . THR C 1 224 ? 21.054 8.762 55.549 1.00 62.31 224 THR C C 1
ATOM 6963 O O . THR C 1 224 ? 20.730 8.159 56.571 1.00 59.43 224 THR C O 1
ATOM 6967 N N . HIS C 1 225 ? 20.182 9.389 54.773 1.00 62.18 225 HIS C N 1
ATOM 6968 C CA . HIS C 1 225 ? 18.751 9.262 54.974 1.00 59.58 225 HIS C CA 1
ATOM 6969 C C . HIS C 1 225 ? 18.019 9.120 53.629 1.00 61.39 225 HIS C C 1
ATOM 6970 O O . HIS C 1 225 ? 18.126 9.986 52.758 1.00 61.97 225 HIS C O 1
ATOM 6977 N N . ALA C 1 226 ? 17.302 8.015 53.449 1.00 54.50 226 ALA C N 1
ATOM 6978 C CA . ALA C 1 226 ? 16.596 7.770 52.197 1.00 53.69 226 ALA C CA 1
ATOM 6979 C C . ALA C 1 226 ? 15.362 8.652 52.100 1.00 60.69 226 ALA C C 1
ATOM 6980 O O . ALA C 1 226 ? 14.534 8.690 53.007 1.00 64.70 226 ALA C O 1
ATOM 6982 N N . ALA C 1 227 ? 15.259 9.373 50.991 1.00 56.88 227 ALA C N 1
ATOM 6983 C CA . ALA C 1 227 ? 14.110 10.222 50.727 1.00 56.61 227 ALA C CA 1
ATOM 6984 C C . ALA C 1 227 ? 13.966 10.516 49.223 1.00 63.99 227 ALA C C 1
ATOM 6985 O O . ALA C 1 227 ? 14.922 10.390 48.441 1.00 59.52 227 ALA C O 1
ATOM 6987 N N . ASP C 1 228 ? 12.761 10.905 48.827 1.00 55.91 228 ASP C N 1
ATOM 6988 C CA . ASP C 1 228 ? 12.545 11.403 47.493 1.00 54.46 228 ASP C CA 1
ATOM 6989 C C . ASP C 1 228 ? 12.714 12.913 47.595 1.00 59.59 228 ASP C C 1
ATOM 6990 O O . ASP C 1 228 ? 11.987 13.563 48.352 1.00 54.59 228 ASP C O 1
ATOM 6995 N N . ILE C 1 229 ? 13.657 13.477 46.841 1.00 55.55 229 ILE C N 1
ATOM 6996 C CA . ILE C 1 229 ? 13.996 14.889 47.034 1.00 55.45 229 ILE C CA 1
ATOM 6997 C C . ILE C 1 229 ? 12.846 15.841 46.693 1.00 55.72 229 ILE C C 1
ATOM 6998 O O . ILE C 1 229 ? 12.858 16.993 47.117 1.00 50.23 229 ILE C O 1
ATOM 7003 N N . PHE C 1 230 ? 11.856 15.369 45.936 1.00 59.10 230 PHE C N 1
ATOM 7004 C CA . PHE C 1 230 ? 10.680 16.193 45.644 1.00 59.82 230 PHE C CA 1
ATOM 7005 C C . PHE C 1 230 ? 9.479 15.984 46.573 1.00 58.30 230 PHE C C 1
ATOM 7006 O O . PHE C 1 230 ? 8.931 16.940 47.113 1.00 55.48 230 PHE C O 1
ATOM 7014 N N . THR C 1 231 ? 9.103 14.736 46.799 1.00 58.45 231 THR C N 1
ATOM 7015 C CA . THR C 1 231 ? 7.829 14.454 47.445 1.00 58.41 231 THR C CA 1
ATOM 7016 C C . THR C 1 231 ? 7.870 14.351 48.971 1.00 63.94 231 THR C C 1
ATOM 7017 O O . THR C 1 231 ? 6.838 14.483 49.624 1.00 64.61 231 THR C O 1
ATOM 7021 N N . ASP C 1 232 ? 9.054 14.137 49.536 1.00 62.86 232 ASP C N 1
ATOM 7022 C CA . ASP C 1 232 ? 9.194 13.976 50.984 1.00 59.76 232 ASP C CA 1
ATOM 7023 C C . ASP C 1 232 ? 9.627 15.238 51.677 1.00 67.61 232 ASP C C 1
ATOM 7024 O O . ASP C 1 232 ? 10.026 16.213 51.048 1.00 68.73 232 ASP C O 1
ATOM 7029 N N . SER C 1 233 ? 9.495 15.213 52.995 1.00 71.07 233 SER C N 1
ATOM 7030 C CA . SER C 1 233 ? 9.960 16.297 53.815 1.00 64.92 233 SER C CA 1
ATOM 7031 C C . SER C 1 233 ? 11.471 16.164 54.000 1.00 68.27 233 SER C C 1
ATOM 7032 O O . SER C 1 233 ? 11.995 15.055 54.150 1.00 66.20 233 SER C O 1
ATOM 7035 N N . TYR C 1 234 ? 12.164 17.298 54.011 1.00 69.29 234 TYR C N 1
ATOM 7036 C CA . TYR C 1 234 ? 13.587 17.329 54.326 1.00 67.46 234 TYR C CA 1
ATOM 7037 C C . TYR C 1 234 ? 13.785 17.380 55.833 1.00 70.11 234 TYR C C 1
ATOM 7038 O O . TYR C 1 234 ? 13.049 18.080 56.517 1.00 64.80 234 TYR C O 1
ATOM 7047 N N . PRO C 1 235 ? 14.778 16.635 56.348 1.00 68.85 235 PRO C N 1
ATOM 7048 C CA . PRO C 1 235 ? 15.161 16.650 57.767 1.00 62.08 235 PRO C CA 1
ATOM 7049 C C . PRO C 1 235 ? 15.374 18.059 58.331 1.00 73.32 235 PRO C C 1
ATOM 7050 O O . PRO C 1 235 ? 15.972 18.936 57.688 1.00 68.65 235 PRO C O 1
ATOM 7054 N N . ALA C 1 236 ? 14.831 18.277 59.529 1.00 77.38 236 ALA C N 1
ATOM 7055 C CA . ALA C 1 236 ? 14.923 19.574 60.187 1.00 72.70 236 ALA C CA 1
ATOM 7056 C C . ALA C 1 236 ? 16.262 19.765 60.892 1.00 69.49 236 ALA C C 1
ATOM 7057 O O . ALA C 1 236 ? 17.103 18.866 60.923 1.00 66.74 236 ALA C O 1
ATOM 7059 N N . GLY C 1 237 ? 16.463 20.965 61.420 1.00 74.27 237 GLY C N 1
ATOM 7060 C CA . GLY C 1 237 ? 17.626 21.256 62.230 1.00 71.48 237 GLY C CA 1
ATOM 7061 C C . GLY C 1 237 ? 18.914 21.348 61.451 1.00 72.13 237 GLY C C 1
ATOM 7062 O O . GLY C 1 237 ? 19.983 21.125 62.012 1.00 78.20 237 GLY C O 1
ATOM 7063 N N . HIS C 1 238 ? 18.838 21.717 60.178 1.00 71.34 238 HIS C N 1
ATOM 7064 C CA . HIS C 1 238 ? 20.064 21.876 59.407 1.00 68.90 238 HIS C CA 1
ATOM 7065 C C . HIS C 1 238 ? 20.410 23.336 59.111 1.00 64.14 238 HIS C C 1
ATOM 7066 O O . HIS C 1 238 ? 19.562 24.161 58.794 1.00 65.23 238 HIS C O 1
ATOM 7073 N N . ASP C 1 239 ? 21.694 23.619 59.230 1.00 64.56 239 ASP C N 1
ATOM 7074 C CA . ASP C 1 239 ? 22.275 24.926 58.984 1.00 69.04 239 ASP C CA 1
ATOM 7075 C C . ASP C 1 239 ? 22.349 25.309 57.504 1.00 75.48 239 ASP C C 1
ATOM 7076 O O . ASP C 1 239 ? 22.210 26.482 57.126 1.00 67.90 239 ASP C O 1
ATOM 7081 N N . CYS C 1 240 ? 22.634 24.301 56.687 1.00 72.72 240 CYS C N 1
ATOM 7082 C CA . CYS C 1 240 ? 23.044 24.499 55.309 1.00 64.83 240 CYS C CA 1
ATOM 7083 C C . CYS C 1 240 ? 22.389 23.483 54.379 1.00 62.41 240 CYS C C 1
ATOM 7084 O O . CYS C 1 240 ? 22.380 22.279 54.661 1.00 59.92 240 CYS C O 1
ATOM 7087 N N . VAL C 1 241 ? 21.806 23.969 53.289 1.00 60.07 241 VAL C N 1
ATOM 7088 C CA . VAL C 1 241 ? 21.273 23.069 52.268 1.00 63.60 241 VAL C CA 1
ATOM 7089 C C . VAL C 1 241 ? 22.145 23.108 51.011 1.00 60.40 241 VAL C C 1
ATOM 7090 O O . VAL C 1 241 ? 22.323 24.159 50.394 1.00 59.35 241 VAL C O 1
ATOM 7094 N N . LEU C 1 242 ? 22.687 21.951 50.652 1.00 55.43 242 LEU C N 1
ATOM 7095 C CA . LEU C 1 242 ? 23.604 21.839 49.525 1.00 56.62 242 LEU C CA 1
ATOM 7096 C C . LEU C 1 242 ? 22.972 21.149 48.323 1.00 54.87 242 LEU C C 1
ATOM 7097 O O . LEU C 1 242 ? 22.424 20.042 48.439 1.00 55.50 242 LEU C O 1
ATOM 7102 N N . PHE C 1 243 ? 23.050 21.806 47.169 1.00 55.38 243 PHE C N 1
ATOM 7103 C CA . PHE C 1 243 ? 22.669 21.173 45.909 1.00 48.70 243 PHE C CA 1
ATOM 7104 C C . PHE C 1 243 ? 23.937 20.989 45.096 1.00 45.63 243 PHE C C 1
ATOM 7105 O O . PHE C 1 243 ? 24.476 21.947 44.559 1.00 51.92 243 PHE C O 1
ATOM 7113 N N . ALA C 1 244 ? 24.467 19.773 45.096 1.00 46.16 244 ALA C N 1
ATOM 7114 C CA . ALA C 1 244 ? 25.679 19.472 44.356 1.00 45.49 244 ALA C CA 1
ATOM 7115 C C . ALA C 1 244 ? 25.358 18.622 43.131 1.00 48.81 244 ALA C C 1
ATOM 7116 O O . ALA C 1 244 ? 24.886 17.484 43.275 1.00 41.67 244 ALA C O 1
ATOM 7118 N N . HIS C 1 245 ? 25.602 19.189 41.940 1.00 47.80 245 HIS C N 1
ATOM 7119 C CA . HIS C 1 245 ? 25.385 18.490 40.664 1.00 45.52 245 HIS C CA 1
ATOM 7120 C C . HIS C 1 245 ? 23.962 17.952 40.615 1.00 47.72 245 HIS C C 1
ATOM 7121 O O . HIS C 1 245 ? 23.728 16.796 40.256 1.00 42.49 245 HIS C O 1
ATOM 7128 N N . GLN C 1 246 ? 23.021 18.810 40.992 1.00 50.24 246 GLN C N 1
ATOM 7129 C CA . GLN C 1 246 ? 21.646 18.403 41.232 1.00 50.64 246 GLN C CA 1
ATOM 7130 C C . GLN C 1 246 ? 20.671 19.176 40.347 1.00 49.51 246 GLN C C 1
ATOM 7131 O O . GLN C 1 246 ? 19.838 18.597 39.645 1.00 48.64 246 GLN C O 1
ATOM 7137 N N . LEU C 1 247 ? 20.777 20.497 40.402 1.00 46.53 247 LEU C N 1
ATOM 7138 C CA . LEU C 1 247 ? 19.847 21.365 39.705 1.00 48.34 247 LEU C CA 1
ATOM 7139 C C . LEU C 1 247 ? 20.066 21.336 38.180 1.00 52.38 247 LEU C C 1
ATOM 7140 O O . LEU C 1 247 ? 19.218 21.800 37.407 1.00 48.24 247 LEU C O 1
ATOM 7145 N N . VAL C 1 248 ? 21.215 20.826 37.747 1.00 49.22 248 VAL C N 1
ATOM 7146 C CA . VAL C 1 248 ? 21.452 20.637 36.324 1.00 46.05 248 VAL C CA 1
ATOM 7147 C C . VAL C 1 248 ? 20.523 19.563 35.773 1.00 45.10 248 VAL C C 1
ATOM 7148 O O . VAL C 1 248 ? 20.239 19.549 34.593 1.00 45.45 248 VAL C O 1
ATOM 7152 N N . ILE C 1 249 ? 20.040 18.679 36.641 1.00 47.58 249 ILE C N 1
ATOM 7153 C CA . ILE C 1 249 ? 19.126 17.609 36.238 1.00 47.72 249 ILE C CA 1
ATOM 7154 C C . ILE C 1 249 ? 17.691 18.037 35.909 1.00 45.32 249 ILE C C 1
ATOM 7155 O O . ILE C 1 249 ? 17.065 17.457 35.022 1.00 47.33 249 ILE C O 1
ATOM 7160 N N . TRP C 1 250 ? 17.169 19.048 36.598 1.00 40.56 250 TRP C N 1
ATOM 7161 C CA . TRP C 1 250 ? 15.733 19.321 36.528 1.00 46.43 250 TRP C CA 1
ATOM 7162 C C . TRP C 1 250 ? 15.391 20.621 35.767 1.00 51.47 250 TRP C C 1
ATOM 7163 O O . TRP C 1 250 ? 16.264 21.430 35.431 1.00 51.03 250 TRP C O 1
ATOM 7174 N N . SER C 1 251 ? 14.113 20.798 35.466 1.00 49.15 251 SER C N 1
ATOM 7175 C CA . SER C 1 251 ? 13.658 22.016 34.823 1.00 53.03 251 SER C CA 1
ATOM 7176 C C . SER C 1 251 ? 13.747 23.206 35.780 1.00 56.52 251 SER C C 1
ATOM 7177 O O . SER C 1 251 ? 13.937 23.020 36.988 1.00 55.28 251 SER C O 1
ATOM 7180 N N . PRO C 1 252 ? 13.615 24.437 35.251 1.00 56.76 252 PRO C N 1
ATOM 7181 C CA . PRO C 1 252 ? 13.644 25.566 36.181 1.00 60.36 252 PRO C CA 1
ATOM 7182 C C . PRO C 1 252 ? 12.494 25.535 37.196 1.00 59.62 252 PRO C C 1
ATOM 7183 O O . PRO C 1 252 ? 12.723 25.849 38.365 1.00 54.87 252 PRO C O 1
ATOM 7187 N N . GLU C 1 253 ? 11.307 25.101 36.776 1.00 57.20 253 GLU C N 1
ATOM 7188 C CA . GLU C 1 253 ? 10.173 25.069 37.686 1.00 55.22 253 GLU C CA 1
ATOM 7189 C C . GLU C 1 253 ? 10.442 24.022 38.753 1.00 58.68 253 GLU C C 1
ATOM 7190 O O . GLU C 1 253 ? 10.100 24.220 39.918 1.00 61.13 253 GLU C O 1
ATOM 7196 N N . GLN C 1 254 ? 11.097 22.930 38.371 1.00 61.23 254 GLN C N 1
ATOM 7197 C CA . GLN C 1 254 ? 11.436 21.885 39.322 1.00 54.72 254 GLN C CA 1
ATOM 7198 C C . GLN C 1 254 ? 12.517 22.349 40.304 1.00 59.46 254 GLN C C 1
ATOM 7199 O O . GLN C 1 254 ? 12.502 21.964 41.479 1.00 62.44 254 GLN C O 1
ATOM 7205 N N . ASN C 1 255 ? 13.468 23.155 39.835 1.00 59.97 255 ASN C N 1
ATOM 7206 C CA . ASN C 1 255 ? 14.524 23.632 40.731 1.00 55.37 255 ASN C CA 1
ATOM 7207 C C . ASN C 1 255 ? 13.934 24.548 41.770 1.00 56.02 255 ASN C C 1
ATOM 7208 O O . ASN C 1 255 ? 14.368 24.571 42.913 1.00 58.76 255 ASN C O 1
ATOM 7213 N N . LEU C 1 256 ? 12.937 25.305 41.334 1.00 57.47 256 LEU C N 1
ATOM 7214 C CA . LEU C 1 256 ? 12.198 26.227 42.175 1.00 60.41 256 LEU C CA 1
ATOM 7215 C C . LEU C 1 256 ? 11.510 25.489 43.320 1.00 60.06 256 LEU C C 1
ATOM 7216 O O . LEU C 1 256 ? 11.492 25.957 44.458 1.00 55.10 256 LEU C O 1
ATOM 7221 N N . THR C 1 257 ? 10.914 24.354 42.992 1.00 52.09 257 THR C N 1
ATOM 7222 C CA . THR C 1 257 ? 10.320 23.507 43.992 1.00 57.76 257 THR C CA 1
ATOM 7223 C C . THR C 1 257 ? 11.376 23.103 45.023 1.00 62.58 257 THR C C 1
ATOM 7224 O O . THR C 1 257 ? 11.183 23.248 46.236 1.00 58.62 257 THR C O 1
ATOM 7228 N N . LEU C 1 258 ? 12.514 22.635 44.526 1.00 59.78 258 LEU C N 1
ATOM 7229 C CA . LEU C 1 258 ? 13.576 22.166 45.403 1.00 60.03 258 LEU C CA 1
ATOM 7230 C C . LEU C 1 258 ? 14.124 23.271 46.296 1.00 61.08 258 LEU C C 1
ATOM 7231 O O . LEU C 1 258 ? 14.472 23.036 47.453 1.00 61.18 258 LEU C O 1
ATOM 7236 N N . LEU C 1 259 ? 14.207 24.472 45.747 1.00 54.84 259 LEU C N 1
ATOM 7237 C CA . LEU C 1 259 ? 14.750 25.595 46.478 1.00 59.39 259 LEU C CA 1
ATOM 7238 C C . LEU C 1 259 ? 13.801 26.051 47.592 1.00 60.35 259 LEU C C 1
ATOM 7239 O O . LEU C 1 259 ? 14.249 26.532 48.623 1.00 58.79 259 LEU C O 1
ATOM 7244 N N . ARG C 1 260 ? 12.496 25.953 47.357 1.00 60.90 260 ARG C N 1
ATOM 7245 C CA . ARG C 1 260 ? 11.516 26.259 48.394 1.00 62.25 260 ARG C CA 1
ATOM 7246 C C . ARG C 1 260 ? 11.538 25.261 49.544 1.00 65.96 260 ARG C C 1
ATOM 7247 O O . ARG C 1 260 ? 11.471 25.645 50.723 1.00 64.29 260 ARG C O 1
ATOM 7255 N N . LYS C 1 261 ? 11.667 23.987 49.193 1.00 62.01 261 LYS C N 1
ATOM 7256 C CA . LYS C 1 261 ? 11.800 22.932 50.180 1.00 60.27 261 LYS C CA 1
ATOM 7257 C C . LYS C 1 261 ? 13.092 23.173 50.920 1.00 65.86 261 LYS C C 1
ATOM 7258 O O . LYS C 1 261 ? 13.190 22.913 52.123 1.00 73.62 261 LYS C O 1
ATOM 7264 N N . ALA C 1 262 ? 14.089 23.669 50.194 1.00 61.90 262 ALA C N 1
ATOM 7265 C CA . ALA C 1 262 ? 15.354 24.024 50.820 1.00 69.50 262 ALA C CA 1
ATOM 7266 C C . ALA C 1 262 ? 15.161 25.183 51.804 1.00 66.85 262 ALA C C 1
ATOM 7267 O O . ALA C 1 262 ? 15.711 25.169 52.901 1.00 66.91 262 ALA C O 1
ATOM 7269 N N . TYR C 1 263 ? 14.360 26.170 51.409 1.00 65.53 263 TYR C N 1
ATOM 7270 C CA . TYR C 1 263 ? 14.079 27.335 52.247 1.00 71.65 263 TYR C CA 1
ATOM 7271 C C . TYR C 1 263 ? 13.335 26.927 53.520 1.00 74.43 263 TYR C C 1
ATOM 7272 O O . TYR C 1 263 ? 13.677 27.353 54.630 1.00 72.55 263 TYR C O 1
ATOM 7281 N N . ASP C 1 264 ? 12.303 26.108 53.337 1.00 72.43 264 ASP C N 1
ATOM 7282 C CA . ASP C 1 264 ? 11.450 25.677 54.436 1.00 76.26 264 ASP C CA 1
ATOM 7283 C C . ASP C 1 264 ? 12.168 24.777 55.437 1.00 73.07 264 ASP C C 1
ATOM 7284 O O . ASP C 1 264 ? 11.798 24.734 56.607 1.00 72.50 264 ASP C O 1
ATOM 7289 N N . ALA C 1 265 ? 13.194 24.065 54.984 1.00 70.51 265 ALA C N 1
ATOM 7290 C CA . ALA C 1 265 ? 13.840 23.076 55.833 1.00 68.89 265 ALA C CA 1
ATOM 7291 C C . ALA C 1 265 ? 15.009 23.691 56.585 1.00 68.96 265 ALA C C 1
ATOM 7292 O O . ALA C 1 265 ? 15.379 23.231 57.663 1.00 77.79 265 ALA C O 1
ATOM 7294 N N . VAL C 1 266 ? 15.590 24.739 56.018 1.00 69.42 266 VAL C N 1
ATOM 7295 C CA . VAL C 1 266 ? 16.786 25.320 56.595 1.00 68.76 266 VAL C CA 1
ATOM 7296 C C . VAL C 1 266 ? 16.448 26.283 57.737 1.00 70.02 266 VAL C C 1
ATOM 7297 O O . VAL C 1 266 ? 15.441 26.999 57.702 1.00 68.24 266 VAL C O 1
ATOM 7301 N N . GLU C 1 267 ? 17.300 26.276 58.757 1.00 70.26 267 GLU C N 1
ATOM 7302 C CA . GLU C 1 267 ? 17.192 27.207 59.870 1.00 74.37 267 GLU C CA 1
ATOM 7303 C C . GLU C 1 267 ? 17.392 28.622 59.375 1.00 70.65 267 GLU C C 1
ATOM 7304 O O . GLU C 1 267 ? 18.226 28.854 58.503 1.00 71.04 267 GLU C O 1
ATOM 7310 N N . PRO C 1 268 ? 16.600 29.565 59.906 1.00 69.24 268 PRO C N 1
ATOM 7311 C CA . PRO C 1 268 ? 16.769 30.986 59.578 1.00 74.03 268 PRO C CA 1
ATOM 7312 C C . PRO C 1 268 ? 18.208 31.426 59.815 1.00 72.75 268 PRO C C 1
ATOM 7313 O O . PRO C 1 268 ? 18.841 30.941 60.756 1.00 78.13 268 PRO C O 1
ATOM 7317 N N . GLY C 1 269 ? 18.737 32.282 58.946 1.00 68.14 269 GLY C N 1
ATOM 7318 C CA . GLY C 1 269 ? 20.154 32.598 58.983 1.00 69.92 269 GLY C CA 1
ATOM 7319 C C . GLY C 1 269 ? 20.997 31.570 58.261 1.00 68.95 269 GLY C C 1
ATOM 7320 O O . GLY C 1 269 ? 22.209 31.740 58.121 1.00 64.59 269 GLY C O 1
ATOM 7321 N N . GLY C 1 270 ? 20.352 30.509 57.787 1.00 66.24 270 GLY C N 1
ATOM 7322 C CA . GLY C 1 270 ? 21.064 29.456 57.100 1.00 71.19 270 GLY C CA 1
ATOM 7323 C C . GLY C 1 270 ? 21.476 29.881 55.709 1.00 71.10 270 GLY C C 1
ATOM 7324 O O . GLY C 1 270 ? 21.093 30.950 55.222 1.00 71.36 270 GLY C O 1
ATOM 7325 N N . ARG C 1 271 ? 22.287 29.046 55.077 1.00 68.85 271 ARG C N 1
ATOM 7326 C CA . ARG C 1 271 ? 22.766 29.338 53.739 1.00 71.71 271 ARG C CA 1
ATOM 7327 C C . ARG C 1 271 ? 22.334 28.224 52.795 1.00 62.25 271 ARG C C 1
ATOM 7328 O O . ARG C 1 271 ? 22.180 27.074 53.200 1.00 61.71 271 ARG C O 1
ATOM 7336 N N . VAL C 1 272 ? 22.113 28.574 51.539 1.00 64.60 272 VAL C N 1
ATOM 7337 C CA . VAL C 1 272 ? 21.824 27.573 50.517 1.00 64.77 272 VAL C CA 1
ATOM 7338 C C . VAL C 1 272 ? 22.956 27.614 49.510 1.00 57.43 272 VAL C C 1
ATOM 7339 O O . VAL C 1 272 ? 23.433 28.684 49.136 1.00 55.27 272 VAL C O 1
ATOM 7343 N N . LEU C 1 273 ? 23.449 26.440 49.148 1.00 57.48 273 LEU C N 1
ATOM 7344 C CA . LEU C 1 273 ? 24.567 26.360 48.222 1.00 63.96 273 LEU C CA 1
ATOM 7345 C C . LEU C 1 273 ? 24.215 25.540 46.987 1.00 53.56 273 LEU C C 1
ATOM 7346 O O . LEU C 1 273 ? 23.821 24.373 47.101 1.00 52.78 273 LEU C O 1
ATOM 7351 N N . VAL C 1 274 ? 24.354 26.156 45.815 1.00 51.15 274 VAL C N 1
ATOM 7352 C CA . VAL C 1 274 ? 24.155 25.445 44.543 1.00 54.41 274 VAL C CA 1
ATOM 7353 C C . VAL C 1 274 ? 25.510 25.219 43.873 1.00 52.18 274 VAL C C 1
ATOM 7354 O O . VAL C 1 274 ? 26.187 26.178 43.471 1.00 49.53 274 VAL C O 1
ATOM 7358 N N . PHE C 1 275 ? 25.900 23.947 43.782 1.00 46.79 275 PHE C N 1
ATOM 7359 C CA . PHE C 1 275 ? 27.225 23.555 43.309 1.00 50.05 275 PHE C CA 1
ATOM 7360 C C . PHE C 1 275 ? 27.183 22.647 42.077 1.00 50.29 275 PHE C C 1
ATOM 7361 O O . PHE C 1 275 ? 26.783 21.477 42.164 1.00 45.85 275 PHE C O 1
ATOM 7369 N N . ASN C 1 276 ? 27.607 23.197 40.940 1.00 49.12 276 ASN C N 1
ATOM 7370 C CA . ASN C 1 276 ? 27.717 22.453 39.683 1.00 49.53 276 ASN C CA 1
ATOM 7371 C C . ASN C 1 276 ? 28.401 23.267 38.591 1.00 48.04 276 ASN C C 1
ATOM 7372 O O . ASN C 1 276 ? 28.881 24.367 38.838 1.00 49.39 276 ASN C O 1
ATOM 7377 N N . ALA C 1 277 ? 28.439 22.726 37.382 1.00 44.41 277 ALA C N 1
ATOM 7378 C CA . ALA C 1 277 ? 28.945 23.478 36.247 1.00 47.56 277 ALA C CA 1
ATOM 7379 C C . ALA C 1 277 ? 27.946 24.556 35.855 1.00 47.30 277 ALA C C 1
ATOM 7380 O O . ALA C 1 277 ? 26.733 24.387 36.029 1.00 47.86 277 ALA C O 1
ATOM 7382 N N . PHE C 1 278 ? 28.455 25.666 35.330 1.00 42.26 278 PHE C N 1
ATOM 7383 C CA . PHE C 1 278 ? 27.588 26.776 34.940 1.00 51.63 278 PHE C CA 1
ATOM 7384 C C . PHE C 1 278 ? 27.871 27.299 33.547 1.00 52.20 278 PHE C C 1
ATOM 7385 O O . PHE C 1 278 ? 29.018 27.387 33.106 1.00 49.25 278 PHE C O 1
ATOM 7393 N N . THR C 1 279 ? 26.796 27.685 32.879 1.00 50.47 279 THR C N 1
ATOM 7394 C CA . THR C 1 279 ? 26.881 28.358 31.608 1.00 47.31 279 THR C CA 1
ATOM 7395 C C . THR C 1 279 ? 27.114 29.848 31.865 1.00 49.81 279 THR C C 1
ATOM 7396 O O . THR C 1 279 ? 26.455 30.447 32.725 1.00 55.94 279 THR C O 1
ATOM 7400 N N . ASP C 1 280 ? 28.073 30.437 31.155 1.00 44.70 280 ASP C N 1
ATOM 7401 C CA . ASP C 1 280 ? 28.285 31.885 31.202 1.00 49.23 280 ASP C CA 1
ATOM 7402 C C . ASP C 1 280 ? 27.012 32.637 30.843 1.00 51.62 280 ASP C C 1
ATOM 7403 O O . ASP C 1 280 ? 26.217 32.175 30.012 1.00 47.40 280 ASP C O 1
ATOM 7408 N N . ASP C 1 281 ? 26.801 33.785 31.477 1.00 51.25 281 ASP C N 1
ATOM 7409 C CA . ASP C 1 281 ? 25.551 34.496 31.266 1.00 53.54 281 ASP C CA 1
ATOM 7410 C C . ASP C 1 281 ? 25.388 34.974 29.824 1.00 52.93 281 ASP C C 1
ATOM 7411 O O . ASP C 1 281 ? 24.261 35.118 29.342 1.00 52.61 281 ASP C O 1
ATOM 7416 N N . ASP C 1 282 ? 26.495 35.187 29.118 1.00 54.02 282 ASP C N 1
ATOM 7417 C CA . ASP C 1 282 ? 26.391 35.653 27.734 1.00 49.65 282 ASP C CA 1
ATOM 7418 C C . ASP C 1 282 ? 26.175 34.492 26.775 1.00 52.19 282 ASP C C 1
ATOM 7419 O O . ASP C 1 282 ? 26.204 34.684 25.567 1.00 52.03 282 ASP C O 1
ATOM 7424 N N . ARG C 1 283 ? 26.053 33.284 27.320 1.00 49.30 283 ARG C N 1
ATOM 7425 C CA . ARG C 1 283 ? 25.691 32.114 26.530 1.00 48.25 283 ARG C CA 1
ATOM 7426 C C . ARG C 1 283 ? 26.713 31.763 25.453 1.00 50.84 283 ARG C C 1
ATOM 7427 O O . ARG C 1 283 ? 26.353 31.249 24.392 1.00 52.13 283 ARG C O 1
ATOM 7435 N N . THR C 1 284 ? 27.984 32.014 25.724 1.00 46.59 284 THR C N 1
ATOM 7436 C CA . THR C 1 284 ? 29.015 31.755 24.728 1.00 46.37 284 THR C CA 1
ATOM 7437 C C . THR C 1 284 ? 29.917 30.608 25.110 1.00 46.06 284 THR C C 1
ATOM 7438 O O . THR C 1 284 ? 30.779 30.202 24.316 1.00 42.35 284 THR C O 1
ATOM 7442 N N . GLY C 1 285 ? 29.731 30.098 26.328 1.00 42.94 285 GLY C N 1
ATOM 7443 C CA . GLY C 1 285 ? 30.577 29.040 26.846 1.00 40.68 285 GLY C CA 1
ATOM 7444 C C . GLY C 1 285 ? 30.311 28.810 28.311 1.00 46.56 285 GLY C C 1
ATOM 7445 O O . GLY C 1 285 ? 29.295 29.277 28.833 1.00 49.77 285 GLY C O 1
ATOM 7446 N N . PRO C 1 286 ? 31.230 28.123 29.008 1.00 45.98 286 PRO C N 1
ATOM 7447 C CA . PRO C 1 286 ? 32.494 27.529 28.559 1.00 45.73 286 PRO C CA 1
ATOM 7448 C C . PRO C 1 286 ? 32.316 26.334 27.647 1.00 41.82 286 PRO C C 1
ATOM 7449 O O . PRO C 1 286 ? 31.206 25.830 27.528 1.00 42.00 286 PRO C O 1
ATOM 7453 N N . LEU C 1 287 ? 33.410 25.886 27.035 1.00 39.25 287 LEU C N 1
ATOM 7454 C CA . LEU C 1 287 ? 33.383 24.732 26.155 1.00 41.79 287 LEU C CA 1
ATOM 7455 C C . LEU C 1 287 ? 32.840 23.493 26.893 1.00 44.48 287 LEU C C 1
ATOM 7456 O O . LEU C 1 287 ? 32.011 22.747 26.347 1.00 42.48 287 LEU C O 1
ATOM 7461 N N . TYR C 1 288 ? 33.294 23.314 28.134 1.00 43.01 288 TYR C N 1
ATOM 7462 C CA . TYR C 1 288 ? 32.909 22.182 28.985 1.00 42.58 288 TYR C CA 1
ATOM 7463 C C . TYR C 1 288 ? 31.401 22.073 29.126 1.00 38.64 288 TYR C C 1
ATOM 7464 O O . TYR C 1 288 ? 30.836 21.016 28.900 1.00 37.31 288 TYR C O 1
ATOM 7473 N N . ALA C 1 289 ? 30.746 23.164 29.495 1.00 42.76 289 ALA C N 1
ATOM 7474 C CA . ALA C 1 289 ? 29.291 23.127 29.694 1.00 47.27 289 ALA C CA 1
ATOM 7475 C C . ALA C 1 289 ? 28.583 22.902 28.364 1.00 41.73 289 ALA C C 1
ATOM 7476 O O . ALA C 1 289 ? 27.605 22.149 28.283 1.00 40.83 289 ALA C O 1
ATOM 7478 N N . ALA C 1 290 ? 29.072 23.571 27.328 1.00 40.70 290 ALA C N 1
ATOM 7479 C CA . ALA C 1 290 ? 28.479 23.456 26.004 1.00 37.99 290 ALA C CA 1
ATOM 7480 C C . ALA C 1 290 ? 28.527 22.012 25.502 1.00 39.37 290 ALA C C 1
ATOM 7481 O O . ALA C 1 290 ? 27.597 21.547 24.846 1.00 37.07 290 ALA C O 1
ATOM 7483 N N . LEU C 1 291 ? 29.614 21.307 25.812 1.00 38.24 291 LEU C N 1
ATOM 7484 C CA . LEU C 1 291 ? 29.782 19.922 25.372 1.00 40.79 291 LEU C CA 1
ATOM 7485 C C . LEU C 1 291 ? 29.070 18.954 26.309 1.00 40.06 291 LEU C C 1
ATOM 7486 O O . LEU C 1 291 ? 28.399 18.020 25.868 1.00 45.82 291 LEU C O 1
ATOM 7491 N N . ASP C 1 292 ? 29.233 19.176 27.606 1.00 41.96 292 ASP C N 1
ATOM 7492 C CA . ASP C 1 292 ? 28.641 18.324 28.622 1.00 38.94 292 ASP C CA 1
ATOM 7493 C C . ASP C 1 292 ? 27.103 18.340 28.551 1.00 40.73 292 ASP C C 1
ATOM 7494 O O . ASP C 1 292 ? 26.444 17.393 28.999 1.00 44.36 292 ASP C O 1
ATOM 7499 N N . ASN C 1 293 ? 26.534 19.397 27.968 1.00 39.64 293 ASN C N 1
ATOM 7500 C CA . ASN C 1 293 ? 25.086 19.459 27.744 1.00 37.07 293 ASN C CA 1
ATOM 7501 C C . ASN C 1 293 ? 24.557 18.330 26.861 1.00 39.37 293 ASN C C 1
ATOM 7502 O O . ASN C 1 293 ? 23.371 17.976 26.960 1.00 38.74 293 ASN C O 1
ATOM 7507 N N . VAL C 1 294 ? 25.423 17.748 26.021 1.00 38.10 294 VAL C N 1
ATOM 7508 C CA . VAL C 1 294 ? 25.021 16.605 25.175 1.00 40.40 294 VAL C CA 1
ATOM 7509 C C . VAL C 1 294 ? 24.571 15.393 26.024 1.00 45.62 294 VAL C C 1
ATOM 7510 O O . VAL C 1 294 ? 23.571 14.741 25.717 1.00 39.53 294 VAL C O 1
ATOM 7514 N N . TYR C 1 295 ? 25.316 15.121 27.098 1.00 47.26 295 TYR C N 1
ATOM 7515 C CA . TYR C 1 295 ? 24.963 14.095 28.066 1.00 42.25 295 TYR C CA 1
ATOM 7516 C C . TYR C 1 295 ? 23.628 14.403 28.745 1.00 44.70 295 TYR C C 1
ATOM 7517 O O . TYR C 1 295 ? 22.752 13.547 28.825 1.00 47.31 295 TYR C O 1
ATOM 7526 N N . PHE C 1 296 ? 23.470 15.627 29.229 1.00 44.92 296 PHE C N 1
ATOM 7527 C CA . PHE C 1 296 ? 22.264 15.987 29.961 1.00 41.10 296 PHE C CA 1
ATOM 7528 C C . PHE C 1 296 ? 21.033 15.977 29.098 1.00 41.46 296 PHE C C 1
ATOM 7529 O O . PHE C 1 296 ? 19.945 15.707 29.578 1.00 39.38 296 PHE C O 1
ATOM 7537 N N . THR C 1 297 ? 21.199 16.280 27.819 1.00 41.99 297 THR C N 1
ATOM 7538 C CA . THR C 1 297 ? 20.059 16.305 26.933 1.00 38.12 297 THR C CA 1
ATOM 7539 C C . THR C 1 297 ? 19.591 14.888 26.593 1.00 41.09 297 THR C C 1
ATOM 7540 O O . THR C 1 297 ? 18.398 14.644 26.358 1.00 37.34 297 THR C O 1
ATOM 7544 N N . THR C 1 298 ? 20.535 13.955 26.585 1.00 39.60 298 THR C N 1
ATOM 7545 C CA . THR C 1 298 ? 20.256 12.597 26.143 1.00 41.13 298 THR C CA 1
ATOM 7546 C C . THR C 1 298 ? 19.893 11.577 27.235 1.00 44.44 298 THR C C 1
ATOM 7547 O O . THR C 1 298 ? 19.144 10.641 26.956 1.00 42.95 298 THR C O 1
ATOM 7551 N N . LEU C 1 299 ? 20.410 11.743 28.456 1.00 40.88 299 LEU C N 1
ATOM 7552 C CA . LEU C 1 299 ? 20.307 10.690 29.472 1.00 41.52 299 LEU C CA 1
ATOM 7553 C C . LEU C 1 299 ? 19.474 10.941 30.766 1.00 45.18 299 LEU C C 1
ATOM 7554 O O . LEU C 1 299 ? 18.451 10.272 30.979 1.00 40.77 299 LEU C O 1
ATOM 7559 N N . PRO C 1 300 ? 19.903 11.873 31.634 1.00 38.83 300 PRO C N 1
ATOM 7560 C CA . PRO C 1 300 ? 19.342 11.834 32.998 1.00 39.00 300 PRO C CA 1
ATOM 7561 C C . PRO C 1 300 ? 17.822 11.972 33.092 1.00 43.47 300 PRO C C 1
ATOM 7562 O O . PRO C 1 300 ? 17.174 11.079 33.638 1.00 45.91 300 PRO C O 1
ATOM 7566 N N . PHE C 1 301 ? 17.282 13.044 32.524 1.00 40.50 301 PHE C N 1
ATOM 7567 C CA . PHE C 1 301 ? 15.871 13.398 32.596 1.00 40.69 301 PHE C CA 1
ATOM 7568 C C . PHE C 1 301 ? 15.554 14.339 31.414 1.00 48.25 301 PHE C C 1
ATOM 7569 O O . PHE C 1 301 ? 16.462 14.934 30.834 1.00 49.79 301 PHE C O 1
ATOM 7577 N N . ARG C 1 302 ? 14.277 14.456 31.055 1.00 49.98 302 ARG C N 1
ATOM 7578 C CA . ARG C 1 302 ? 13.865 15.158 29.840 1.00 47.36 302 ARG C CA 1
ATOM 7579 C C . ARG C 1 302 ? 14.192 16.645 29.892 1.00 50.09 302 ARG C C 1
ATOM 7580 O O . ARG C 1 302 ? 14.234 17.303 28.861 1.00 53.65 302 ARG C O 1
ATOM 7588 N N . HIS C 1 303 ? 14.441 17.170 31.082 1.00 52.75 303 HIS C N 1
ATOM 7589 C CA . HIS C 1 303 ? 14.728 18.595 31.245 1.00 51.08 303 HIS C CA 1
ATOM 7590 C C . HIS C 1 303 ? 16.166 18.932 31.667 1.00 50.00 303 HIS C C 1
ATOM 7591 O O . HIS C 1 303 ? 16.466 20.092 31.921 1.00 52.29 303 HIS C O 1
ATOM 7598 N N . SER C 1 304 ? 17.040 17.937 31.804 1.00 51.03 304 SER C N 1
ATOM 7599 C CA . SER C 1 304 ? 18.394 18.215 32.305 1.00 50.49 304 SER C CA 1
ATOM 7600 C C . SER C 1 304 ? 19.137 19.176 31.373 1.00 51.73 304 SER C C 1
ATOM 7601 O O . SER C 1 304 ? 19.076 19.043 30.141 1.00 49.95 304 SER C O 1
ATOM 7604 N N . THR C 1 305 ? 19.803 20.159 31.972 1.00 50.69 305 THR C N 1
ATOM 7605 C CA . THR C 1 305 ? 20.713 21.029 31.248 1.00 49.83 305 THR C CA 1
ATOM 7606 C C . THR C 1 305 ? 21.542 21.819 32.251 1.00 49.32 305 THR C C 1
ATOM 7607 O O . THR C 1 305 ? 21.122 22.019 33.394 1.00 49.64 305 THR C O 1
ATOM 7611 N N . ILE C 1 306 ? 22.732 22.244 31.828 1.00 50.94 306 ILE C N 1
ATOM 7612 C CA . ILE C 1 306 ? 23.576 23.135 32.630 1.00 48.80 306 ILE C CA 1
ATOM 7613 C C . ILE C 1 306 ? 23.084 24.602 32.508 1.00 50.93 306 ILE C C 1
ATOM 7614 O O . ILE C 1 306 ? 23.129 25.205 31.441 1.00 54.90 306 ILE C O 1
ATOM 7619 N N . HIS C 1 307 ? 22.595 25.163 33.605 1.00 56.67 307 HIS C N 1
ATOM 7620 C CA . HIS C 1 307 ? 21.977 26.488 33.593 1.00 53.38 307 HIS C CA 1
ATOM 7621 C C . HIS C 1 307 ? 22.959 27.652 33.727 1.00 47.15 307 HIS C C 1
ATOM 7622 O O . HIS C 1 307 ? 24.095 27.483 34.167 1.00 50.03 307 HIS C O 1
ATOM 7629 N N . ARG C 1 308 ? 22.523 28.847 33.364 1.00 42.17 308 ARG C N 1
ATOM 7630 C CA . ARG C 1 308 ? 23.381 30.008 33.573 1.00 52.40 308 ARG C CA 1
ATOM 7631 C C . ARG C 1 308 ? 23.382 30.473 35.041 1.00 50.23 308 ARG C C 1
ATOM 7632 O O . ARG C 1 308 ? 22.380 30.335 35.745 1.00 53.72 308 ARG C O 1
ATOM 7640 N N . TRP C 1 309 ? 24.504 31.040 35.480 1.00 44.35 309 TRP C N 1
ATOM 7641 C CA . TRP C 1 309 ? 24.620 31.601 36.826 1.00 53.60 309 TRP C CA 1
ATOM 7642 C C . TRP C 1 309 ? 23.423 32.496 37.179 1.00 54.62 309 TRP C C 1
ATOM 7643 O O . TRP C 1 309 ? 22.793 32.336 38.230 1.00 50.41 309 TRP C O 1
ATOM 7654 N N . ALA C 1 310 ? 23.136 33.446 36.294 1.00 52.52 310 ALA C N 1
ATOM 7655 C CA . ALA C 1 310 ? 22.068 34.410 36.506 1.00 49.51 310 ALA C CA 1
ATOM 7656 C C . ALA C 1 310 ? 20.696 33.755 36.603 1.00 52.95 310 ALA C C 1
ATOM 7657 O O . ALA C 1 310 ? 19.861 34.198 37.387 1.00 57.18 310 ALA C O 1
ATOM 7659 N N . ASP C 1 311 ? 20.453 32.695 35.837 1.00 53.77 311 ASP C N 1
ATOM 7660 C CA . ASP C 1 311 ? 19.150 32.043 35.926 1.00 56.53 311 ASP C CA 1
ATOM 7661 C C . ASP C 1 311 ? 19.000 31.407 37.292 1.00 55.01 311 ASP C C 1
ATOM 7662 O O . ASP C 1 311 ? 17.956 31.523 37.937 1.00 52.93 311 ASP C O 1
ATOM 7667 N N . CYS C 1 312 ? 20.066 30.752 37.731 1.00 55.16 312 CYS C N 1
ATOM 7668 C CA . CYS C 1 312 ? 20.097 30.111 39.037 1.00 58.93 312 CYS C CA 1
ATOM 7669 C C . CYS C 1 312 ? 19.909 31.132 40.157 1.00 56.82 312 CYS C C 1
ATOM 7670 O O . CYS C 1 312 ? 19.167 30.895 41.113 1.00 56.22 312 CYS C O 1
ATOM 7673 N N . GLU C 1 313 ? 20.597 32.261 40.033 1.00 54.75 313 GLU C N 1
ATOM 7674 C CA . GLU C 1 313 ? 20.514 33.320 41.028 1.00 60.46 313 GLU C CA 1
ATOM 7675 C C . GLU C 1 313 ? 19.081 33.806 41.175 1.00 61.53 313 GLU C C 1
ATOM 7676 O O . GLU C 1 313 ? 18.620 34.130 42.278 1.00 60.83 313 GLU C O 1
ATOM 7682 N N . SER C 1 314 ? 18.398 33.871 40.040 1.00 57.74 314 SER C N 1
ATOM 7683 C CA . SER C 1 314 ? 17.016 34.311 39.982 1.00 60.88 314 SER C CA 1
ATOM 7684 C C . SER C 1 314 ? 16.121 33.360 40.786 1.00 60.24 314 SER C C 1
ATOM 7685 O O . SER C 1 314 ? 15.225 33.797 41.508 1.00 61.22 314 SER C O 1
ATOM 7688 N N . TRP C 1 315 ? 16.380 32.062 40.669 1.00 61.74 315 TRP C N 1
ATOM 7689 C CA . TRP C 1 315 ? 15.597 31.053 41.380 1.00 62.55 315 TRP C CA 1
ATOM 7690 C C . TRP C 1 315 ? 15.833 31.171 42.886 1.00 63.05 315 TRP C C 1
ATOM 7691 O O . TRP C 1 315 ? 14.931 30.916 43.685 1.00 68.24 315 TRP C O 1
ATOM 7702 N N . LEU C 1 316 ? 17.072 31.465 43.272 1.00 58.89 316 LEU C N 1
ATOM 7703 C CA . LEU C 1 316 ? 17.388 31.679 44.680 1.00 61.05 316 LEU C CA 1
ATOM 7704 C C . LEU C 1 316 ? 16.593 32.848 45.234 1.00 67.76 316 LEU C C 1
ATOM 7705 O O . LEU C 1 316 ? 15.983 32.741 46.299 1.00 71.22 316 LEU C O 1
ATOM 7710 N N . ARG C 1 317 ? 16.585 33.960 44.504 1.00 63.31 317 ARG C N 1
ATOM 7711 C CA . ARG C 1 317 ? 15.852 35.123 44.961 1.00 61.75 317 ARG C CA 1
ATOM 7712 C C . ARG C 1 317 ? 14.360 34.837 44.985 1.00 64.87 317 ARG C C 1
ATOM 7713 O O . ARG C 1 317 ? 13.639 35.352 45.823 1.00 70.93 317 ARG C O 1
ATOM 7721 N N . GLU C 1 318 ? 13.884 33.993 44.089 1.00 65.48 318 GLU C N 1
ATOM 7722 C CA . GLU C 1 318 ? 12.449 33.768 44.014 1.00 66.92 318 GLU C CA 1
ATOM 7723 C C . GLU C 1 318 ? 12.000 32.658 44.976 1.00 69.59 318 GLU C C 1
ATOM 7724 O O . GLU C 1 318 ? 10.810 32.510 45.269 1.00 71.09 318 GLU C O 1
ATOM 7730 N N . ALA C 1 319 ? 12.966 31.921 45.519 1.00 67.17 319 ALA C N 1
ATOM 7731 C CA . ALA C 1 319 ? 12.685 30.958 46.574 1.00 66.55 319 ALA C CA 1
ATOM 7732 C C . ALA C 1 319 ? 12.547 31.659 47.908 1.00 69.28 319 ALA C C 1
ATOM 7733 O O . ALA C 1 319 ? 12.043 31.088 48.870 1.00 70.98 319 ALA C O 1
ATOM 7735 N N . GLY C 1 320 ? 12.983 32.912 47.941 1.00 69.03 320 GLY C N 1
ATOM 7736 C CA . GLY C 1 320 ? 12.916 33.722 49.136 1.00 67.89 320 GLY C CA 1
ATOM 7737 C C . GLY C 1 320 ? 14.285 33.948 49.748 1.00 72.28 320 GLY C C 1
ATOM 7738 O O . GLY C 1 320 ? 14.399 34.559 50.817 1.00 74.10 320 GLY C O 1
ATOM 7739 N N . PHE C 1 321 ? 15.332 33.466 49.082 1.00 68.83 321 PHE C N 1
ATOM 7740 C CA . PHE C 1 321 ? 16.685 33.688 49.586 1.00 67.78 321 PHE C CA 1
ATOM 7741 C C . PHE C 1 321 ? 17.179 35.106 49.292 1.00 64.82 321 PHE C C 1
ATOM 7742 O O . PHE C 1 321 ? 16.734 35.757 48.349 1.00 65.86 321 PHE C O 1
ATOM 7750 N N . THR C 1 322 ? 18.110 35.569 50.115 1.00 65.21 322 THR C N 1
ATOM 7751 C CA . THR C 1 322 ? 18.642 36.921 50.004 1.00 69.01 322 THR C CA 1
ATOM 7752 C C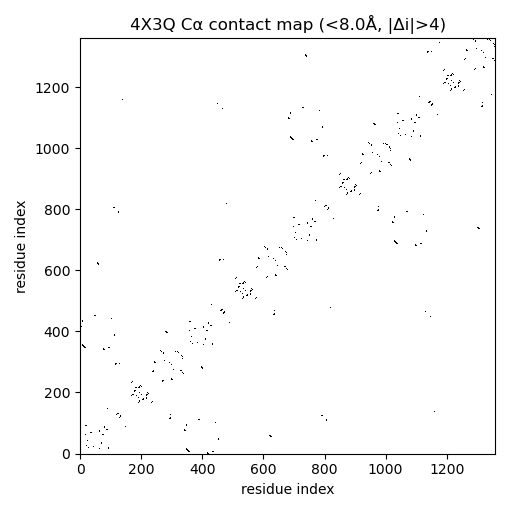 . THR C 1 322 ? 20.161 36.855 50.010 1.00 67.84 322 THR C C 1
ATOM 7753 O O . THR C 1 322 ? 20.722 35.815 50.379 1.00 71.26 322 THR C O 1
ATOM 7757 N N . ASP C 1 323 ? 20.819 37.936 49.586 1.00 65.11 323 ASP C N 1
ATOM 7758 C CA . ASP C 1 323 ? 22.286 37.976 49.547 1.00 69.97 323 ASP C CA 1
ATOM 7759 C C . ASP C 1 323 ? 22.820 36.996 48.498 1.00 71.66 323 ASP C C 1
ATOM 7760 O O . ASP C 1 323 ? 23.837 36.325 48.706 1.00 69.99 323 ASP C O 1
ATOM 7765 N N . VAL C 1 324 ? 22.076 36.885 47.399 1.00 68.85 324 VAL C N 1
ATOM 7766 C CA . VAL C 1 324 ? 22.321 35.902 46.349 1.00 64.12 324 VAL C CA 1
ATOM 7767 C C . VAL C 1 324 ? 23.536 36.312 45.518 1.00 60.42 324 VAL C C 1
ATOM 7768 O O . VAL C 1 324 ? 23.701 37.480 45.173 1.00 56.25 324 VAL C O 1
ATOM 7772 N N . GLY C 1 325 ? 24.424 35.362 45.250 1.00 64.79 325 GLY C N 1
ATOM 7773 C CA . GLY C 1 325 ? 25.626 35.650 44.482 1.00 56.58 325 GLY C CA 1
ATOM 7774 C C . GLY C 1 325 ? 26.334 34.396 44.027 1.00 56.70 325 GLY C C 1
ATOM 7775 O O . GLY C 1 325 ? 25.822 33.294 44.218 1.00 61.81 325 GLY C O 1
ATOM 7776 N N . ARG C 1 326 ? 27.502 34.574 43.410 1.00 59.48 326 ARG C N 1
ATOM 7777 C CA . ARG C 1 326 ? 28.286 33.478 42.838 1.00 53.32 326 ARG C CA 1
ATOM 7778 C C . ARG C 1 326 ? 29.755 33.556 43.226 1.00 55.13 326 ARG C C 1
ATOM 7779 O O . ARG C 1 326 ? 30.241 34.621 43.588 1.00 52.16 326 ARG C O 1
ATOM 7787 N N . THR C 1 327 ? 30.456 32.428 43.181 1.00 54.85 327 THR C N 1
ATOM 7788 C CA . THR C 1 327 ? 31.915 32.448 43.286 1.00 61.89 327 THR C CA 1
ATOM 7789 C C . THR C 1 327 ? 32.645 31.537 42.245 1.00 69.65 327 THR C C 1
ATOM 7790 O O . THR C 1 327 ? 32.374 30.339 42.190 1.00 68.44 327 THR C O 1
ATOM 7794 N N . ALA C 1 328 ? 33.505 32.131 41.397 1.00 72.18 328 ALA C N 1
ATOM 7795 C CA . ALA C 1 328 ? 34.326 31.451 40.355 1.00 68.86 328 ALA C CA 1
ATOM 7796 C C . ALA C 1 328 ? 35.811 31.203 40.842 1.00 83.08 328 ALA C C 1
ATOM 7797 O O . ALA C 1 328 ? 35.987 30.867 42.015 1.00 82.20 328 ALA C O 1
ATOM 7799 N N . PRO C 1 329 ? 36.863 31.215 39.956 1.00 91.11 329 PRO C N 1
ATOM 7800 C CA . PRO C 1 329 ? 37.021 30.684 38.592 1.00 83.47 329 PRO C CA 1
ATOM 7801 C C . PRO C 1 329 ? 36.599 29.211 38.720 1.00 88.62 329 PRO C C 1
ATOM 7802 O O . PRO C 1 329 ? 35.442 28.950 38.354 1.00 91.77 329 PRO C O 1
ATOM 7806 N N . PRO C 1 330 ? 37.448 28.276 39.224 1.00 89.74 330 PRO C N 1
ATOM 7807 C CA . PRO C 1 330 ? 38.879 27.926 39.227 1.00 89.06 330 PRO C CA 1
ATOM 7808 C C . PRO C 1 330 ? 39.287 27.401 37.848 1.00 90.66 330 PRO C C 1
ATOM 7809 O O . PRO C 1 330 ? 38.506 26.655 37.258 1.00 87.61 330 PRO C O 1
ATOM 7813 N N . GLY C 1 331 ? 40.465 27.780 37.365 1.00 86.69 331 GLY C N 1
ATOM 7814 C CA . GLY C 1 331 ? 41.018 27.290 36.121 1.00 88.67 331 GLY C CA 1
ATOM 7815 C C . GLY C 1 331 ? 40.191 26.589 35.047 1.00 102.32 331 GLY C C 1
ATOM 7816 O O . GLY C 1 331 ? 39.603 27.253 34.172 1.00 102.56 331 GLY C O 1
ATOM 7817 N N . TRP C 1 332 ? 40.120 25.253 35.141 1.00 102.41 332 TRP C N 1
ATOM 7818 C CA . TRP C 1 332 ? 39.738 24.376 34.006 1.00 96.37 332 TRP C CA 1
ATOM 7819 C C . TRP C 1 332 ? 38.283 24.201 33.708 1.00 94.00 332 TRP C C 1
ATOM 7820 O O . TRP C 1 332 ? 37.848 24.012 32.567 1.00 93.31 332 TRP C O 1
ATOM 7831 N N . THR C 1 333 ? 37.539 24.271 34.780 1.00 85.31 333 THR C N 1
ATOM 7832 C CA . THR C 1 333 ? 36.222 23.758 34.746 1.00 75.40 333 THR C CA 1
ATOM 7833 C C . THR C 1 333 ? 35.298 24.947 34.934 1.00 73.39 333 THR C C 1
ATOM 7834 O O . THR C 1 333 ? 35.732 26.012 35.396 1.00 74.91 333 THR C O 1
ATOM 7838 N N . PRO C 1 334 ? 34.048 24.799 34.501 1.00 65.67 334 PRO C N 1
ATOM 7839 C CA . PRO C 1 334 ? 32.998 25.807 34.621 1.00 60.89 334 PRO C CA 1
ATOM 7840 C C . PRO C 1 334 ? 32.291 25.687 35.949 1.00 57.74 334 PRO C C 1
ATOM 7841 O O . PRO C 1 334 ? 31.132 26.096 36.047 1.00 51.16 334 PRO C O 1
ATOM 7845 N N . HIS C 1 335 ? 32.972 25.099 36.931 1.00 55.05 335 HIS C N 1
ATOM 7846 C CA . HIS C 1 335 ? 32.381 24.851 38.235 1.00 56.74 335 HIS C CA 1
ATOM 7847 C C . HIS C 1 335 ? 32.420 26.040 39.188 1.00 58.50 335 HIS C C 1
ATOM 7848 O O . HIS C 1 335 ? 33.416 26.753 39.307 1.00 63.92 335 HIS C O 1
ATOM 7855 N N . GLY C 1 336 ? 31.298 26.247 39.862 1.00 60.66 336 GLY C N 1
ATOM 7856 C CA . GLY C 1 336 ? 31.155 27.341 40.798 1.00 60.70 336 GLY C CA 1
ATOM 7857 C C . GLY C 1 336 ? 30.076 27.058 41.826 1.00 59.25 336 GLY C C 1
ATOM 7858 O O . GLY C 1 336 ? 29.515 25.952 41.888 1.00 56.12 336 GLY C O 1
ATOM 7859 N N . VAL C 1 337 ? 29.820 28.058 42.662 1.00 61.30 337 VAL C N 1
ATOM 7860 C CA . VAL C 1 337 ? 28.769 27.989 43.662 1.00 54.67 337 VAL C CA 1
ATOM 7861 C C . VAL C 1 337 ? 27.910 29.229 43.558 1.00 55.70 337 VAL C C 1
ATOM 7862 O O . VAL C 1 337 ? 28.421 30.348 43.469 1.00 59.84 337 VAL C O 1
ATOM 7866 N N . VAL C 1 338 ? 26.602 29.032 43.529 1.00 52.53 338 VAL C N 1
ATOM 7867 C CA . VAL C 1 338 ? 25.685 30.134 43.723 1.00 54.15 338 VAL C CA 1
ATOM 7868 C C . VAL C 1 338 ? 25.069 29.952 45.101 1.00 58.60 338 VAL C C 1
ATOM 7869 O O . VAL C 1 338 ? 24.603 28.857 45.458 1.00 53.59 338 VAL C O 1
ATOM 7873 N N . SER C 1 339 ? 25.081 31.023 45.883 1.00 57.79 339 SER C N 1
ATOM 7874 C CA . SER C 1 339 ? 24.651 30.921 47.262 1.00 57.87 339 SER C CA 1
ATOM 7875 C C . SER C 1 339 ? 23.694 32.035 47.676 1.00 59.39 339 SER C C 1
ATOM 7876 O O . SER C 1 339 ? 23.679 33.118 47.089 1.00 59.26 339 SER C O 1
ATOM 7879 N N . GLY C 1 340 ? 22.862 31.725 48.667 1.00 64.95 340 GLY C N 1
ATOM 7880 C CA . GLY C 1 340 ? 21.918 32.678 49.226 1.00 68.48 340 GLY C CA 1
ATOM 7881 C C . GLY C 1 340 ? 21.677 32.404 50.702 1.00 68.46 340 GLY C C 1
ATOM 7882 O O . GLY C 1 340 ? 22.036 31.343 51.227 1.00 67.18 340 GLY C O 1
ATOM 7883 N N . SER C 1 341 ? 21.040 33.351 51.379 1.00 72.02 341 SER C N 1
ATOM 7884 C CA . SER C 1 341 ? 20.759 33.187 52.806 1.00 71.54 341 SER C CA 1
ATOM 7885 C C . SER C 1 341 ? 19.278 33.158 53.080 1.00 68.05 341 SER C C 1
ATOM 7886 O O . SER C 1 341 ? 18.488 33.782 52.363 1.00 68.81 341 SER C O 1
ATOM 7889 N N . ARG C 1 342 ? 18.901 32.410 54.110 1.00 65.72 342 ARG C N 1
ATOM 7890 C CA . ARG C 1 342 ? 17.573 32.570 54.664 1.00 71.77 342 ARG C CA 1
ATOM 7891 C C . ARG C 1 342 ? 17.647 33.661 55.729 1.00 71.57 342 ARG C C 1
ATOM 7892 O O . ARG C 1 342 ? 18.492 33.614 56.624 1.00 69.11 342 ARG C O 1
ATOM 7900 N N . PRO C 1 343 ? 16.791 34.679 55.604 1.00 72.37 343 PRO C N 1
ATOM 7901 C CA . PRO C 1 343 ? 16.792 35.790 56.561 1.00 76.46 343 PRO C CA 1
ATOM 7902 C C . PRO C 1 343 ? 16.281 35.345 57.931 1.00 81.70 343 PRO C C 1
ATOM 7903 O O . PRO C 1 343 ? 15.471 34.412 58.025 1.00 80.34 343 PRO C O 1
ATOM 7907 N N . ARG C 1 344 ? 16.757 35.993 58.988 1.00 83.99 344 ARG C N 1
ATOM 7908 C CA . ARG C 1 344 ? 16.296 35.644 60.317 1.00 71.63 344 ARG C CA 1
ATOM 7909 C C . ARG C 1 344 ? 15.188 36.610 60.702 1.00 77.43 344 ARG C C 1
ATOM 7910 O O . ARG C 1 344 ? 14.617 37.279 59.833 1.00 78.27 344 ARG C O 1
ATOM 7918 N N . GLU D 1 4 ? 49.083 19.382 30.872 1.00 68.05 4 GLU D N 1
ATOM 7919 C CA . GLU D 1 4 ? 48.342 20.103 31.896 1.00 61.46 4 GLU D CA 1
ATOM 7920 C C . GLU D 1 4 ? 46.873 19.859 31.533 1.00 61.98 4 GLU D C 1
ATOM 7921 O O . GLU D 1 4 ? 46.577 19.682 30.356 1.00 58.75 4 GLU D O 1
ATOM 7927 N N . LEU D 1 5 ? 45.945 19.875 32.488 1.00 67.37 5 LEU D N 1
ATOM 7928 C CA . LEU D 1 5 ? 44.673 19.185 32.219 1.00 60.93 5 LEU D CA 1
ATOM 7929 C C . LEU D 1 5 ? 43.523 19.897 31.478 1.00 63.91 5 LEU D C 1
ATOM 7930 O O . LEU D 1 5 ? 42.601 19.186 31.070 1.00 59.24 5 LEU D O 1
ATOM 7935 N N . SER D 1 6 ? 43.543 21.217 31.246 1.00 70.89 6 SER D N 1
ATOM 7936 C CA . SER D 1 6 ? 42.536 21.789 30.334 1.00 67.26 6 SER D CA 1
ATOM 7937 C C . SER D 1 6 ? 42.522 21.021 29.032 1.00 56.93 6 SER D C 1
ATOM 7938 O O . SER D 1 6 ? 41.472 20.651 28.538 1.00 60.60 6 SER D O 1
ATOM 7941 N N . ALA D 1 7 ? 43.721 20.666 28.569 1.00 48.68 7 ALA D N 1
ATOM 7942 C CA . ALA D 1 7 ? 43.899 20.159 27.212 1.00 52.63 7 ALA D CA 1
ATOM 7943 C C . ALA D 1 7 ? 43.056 18.931 26.962 1.00 46.33 7 ALA D C 1
ATOM 7944 O O . ALA D 1 7 ? 42.642 18.704 25.842 1.00 52.31 7 ALA D O 1
ATOM 7946 N N . LEU D 1 8 ? 42.778 18.164 28.009 1.00 41.62 8 LEU D N 1
ATOM 7947 C CA . LEU D 1 8 ? 42.033 16.920 27.856 1.00 41.58 8 LEU D CA 1
ATOM 7948 C C . LEU D 1 8 ? 40.556 17.174 27.589 1.00 42.35 8 LEU D C 1
ATOM 7949 O O . LEU D 1 8 ? 39.848 16.284 27.118 1.00 40.96 8 LEU D O 1
ATOM 7954 N N . VAL D 1 9 ? 40.083 18.384 27.885 1.00 42.78 9 VAL D N 1
ATOM 7955 C CA . VAL D 1 9 ? 38.637 18.642 27.848 1.00 44.71 9 VAL D CA 1
ATOM 7956 C C . VAL D 1 9 ? 38.022 18.422 26.446 1.00 44.07 9 VAL D C 1
ATOM 7957 O O . VAL D 1 9 ? 37.060 17.655 26.301 1.00 43.70 9 VAL D O 1
ATOM 7961 N N . PRO D 1 10 ? 38.586 19.048 25.400 1.00 42.77 10 PRO D N 1
ATOM 7962 C CA . PRO D 1 10 ? 37.943 18.775 24.102 1.00 44.33 10 PRO D CA 1
ATOM 7963 C C . PRO D 1 10 ? 38.087 17.311 23.651 1.00 41.69 10 PRO D C 1
ATOM 7964 O O . PRO D 1 10 ? 37.304 16.841 22.847 1.00 37.41 10 PRO D O 1
ATOM 7968 N N . VAL D 1 11 ? 39.093 16.609 24.151 1.00 42.82 11 VAL D N 1
ATOM 7969 C CA . VAL D 1 11 ? 39.260 15.192 23.827 1.00 42.21 11 VAL D CA 1
ATOM 7970 C C . VAL D 1 11 ? 38.282 14.313 24.626 1.00 45.32 11 VAL D C 1
ATOM 7971 O O . VAL D 1 11 ? 37.566 13.489 24.061 1.00 40.47 11 VAL D O 1
ATOM 7975 N N . LEU D 1 12 ? 38.248 14.530 25.940 1.00 44.34 12 LEU D N 1
ATOM 7976 C CA . LEU D 1 12 ? 37.350 13.833 26.848 1.00 41.32 12 LEU D CA 1
ATOM 7977 C C . LEU D 1 12 ? 35.875 14.018 26.447 1.00 43.93 12 LEU D C 1
ATOM 7978 O O . LEU D 1 12 ? 35.047 13.148 26.708 1.00 38.44 12 LEU D O 1
ATOM 7983 N N . PHE D 1 13 ? 35.554 15.145 25.805 1.00 42.58 13 PHE D N 1
ATOM 7984 C CA . PHE D 1 13 ? 34.194 15.393 25.327 1.00 38.55 13 PHE D CA 1
ATOM 7985 C C . PHE D 1 13 ? 34.172 15.429 23.794 1.00 39.42 13 PHE D C 1
ATOM 7986 O O . PHE D 1 13 ? 33.336 16.107 23.180 1.00 38.18 13 PHE D O 1
ATOM 7994 N N . GLY D 1 14 ? 35.119 14.730 23.179 1.00 34.26 14 GLY D N 1
ATOM 7995 C CA . GLY D 1 14 ? 35.241 14.756 21.737 1.00 37.57 14 GLY D CA 1
ATOM 7996 C C . GLY D 1 14 ? 33.985 14.298 21.017 1.00 38.43 14 GLY D C 1
ATOM 7997 O O . GLY D 1 14 ? 33.558 14.932 20.056 1.00 41.41 14 GLY D O 1
ATOM 7998 N N . HIS D 1 15 ? 33.378 13.217 21.496 1.00 35.63 15 HIS D N 1
ATOM 7999 C CA . HIS D 1 15 ? 32.197 12.662 20.849 1.00 35.15 15 HIS D CA 1
ATOM 8000 C C . HIS D 1 15 ? 31.050 13.666 20.904 1.00 35.41 15 HIS D C 1
ATOM 8001 O O . HIS D 1 15 ? 30.232 13.753 19.975 1.00 33.28 15 HIS D O 1
ATOM 8008 N N . ALA D 1 16 ? 30.999 14.421 22.000 1.00 33.42 16 ALA D N 1
ATOM 8009 C CA . ALA D 1 16 ? 29.960 15.420 22.211 1.00 35.71 16 ALA D CA 1
ATOM 8010 C C . ALA D 1 16 ? 30.230 16.619 21.315 1.00 38.82 16 ALA D C 1
ATOM 8011 O O . ALA D 1 16 ? 29.302 17.303 20.838 1.00 35.13 16 ALA D O 1
ATOM 8013 N N . ALA D 1 17 ? 31.516 16.887 21.118 1.00 34.77 17 ALA D N 1
ATOM 8014 C CA . ALA D 1 17 ? 31.916 17.932 20.213 1.00 33.04 17 ALA D CA 1
ATOM 8015 C C . ALA D 1 17 ? 31.363 17.559 18.829 1.00 36.38 17 ALA D C 1
ATOM 8016 O O . ALA D 1 17 ? 30.724 18.380 18.142 1.00 32.42 17 ALA D O 1
ATOM 8018 N N . PHE D 1 18 ? 31.565 16.306 18.438 1.00 32.29 18 PHE D N 1
ATOM 8019 C CA . PHE D 1 18 ? 31.039 15.864 17.160 1.00 38.20 18 PHE D CA 1
ATOM 8020 C C . PHE D 1 18 ? 29.520 16.030 17.065 1.00 39.59 18 PHE D C 1
ATOM 8021 O O . PHE D 1 18 ? 29.006 16.536 16.057 1.00 37.60 18 PHE D O 1
ATOM 8029 N N . GLN D 1 19 ? 28.816 15.653 18.129 1.00 34.66 19 GLN D N 1
ATOM 8030 C CA . GLN D 1 19 ? 27.370 15.654 18.097 1.00 31.73 19 GLN D CA 1
ATOM 8031 C C . GLN D 1 19 ? 26.783 17.028 17.876 1.00 32.37 19 GLN D C 1
ATOM 8032 O O . GLN D 1 19 ? 25.763 17.159 17.204 1.00 35.44 19 GLN D O 1
ATOM 8038 N N . GLN D 1 20 ? 27.445 18.059 18.393 1.00 36.68 20 GLN D N 1
ATOM 8039 C CA . GLN D 1 20 ? 26.983 19.427 18.171 1.00 35.99 20 GLN D CA 1
ATOM 8040 C C . GLN D 1 20 ? 27.069 19.768 16.679 1.00 37.39 20 GLN D C 1
ATOM 8041 O O . GLN D 1 20 ? 26.129 20.316 16.107 1.00 36.87 20 GLN D O 1
ATOM 8047 N N . LEU D 1 21 ? 28.180 19.415 16.046 1.00 34.83 21 LEU D N 1
ATOM 8048 C CA . LEU D 1 21 ? 28.310 19.617 14.616 1.00 34.07 21 LEU D CA 1
ATOM 8049 C C . LEU D 1 21 ? 27.235 18.813 13.871 1.00 37.19 21 LEU D C 1
ATOM 8050 O O . LEU D 1 21 ? 26.550 19.319 12.971 1.00 32.79 21 LEU D O 1
ATOM 8055 N N . ASN D 1 22 ? 27.087 17.567 14.298 1.00 34.73 22 ASN D N 1
ATOM 8056 C CA . ASN D 1 22 ? 26.096 16.637 13.785 1.00 32.61 22 ASN D CA 1
ATOM 8057 C C . ASN D 1 22 ? 24.681 17.219 13.861 1.00 36.86 22 ASN D C 1
ATOM 8058 O O . ASN D 1 22 ? 23.920 17.193 12.872 1.00 34.04 22 ASN D O 1
ATOM 8063 N N . ALA D 1 23 ? 24.342 17.777 15.027 1.00 34.09 23 ALA D N 1
ATOM 8064 C CA . ALA D 1 23 ? 23.007 18.348 15.255 1.00 33.13 23 ALA D CA 1
ATOM 8065 C C . ALA D 1 23 ? 22.736 19.589 14.411 1.00 34.04 23 ALA D C 1
ATOM 8066 O O . ALA D 1 23 ? 21.640 19.759 13.881 1.00 33.22 23 ALA D O 1
ATOM 8068 N N . GLY D 1 24 ? 23.736 20.462 14.312 1.00 35.85 24 GLY D N 1
ATOM 8069 C CA . GLY D 1 24 ? 23.631 21.680 13.539 1.00 32.38 24 GLY D CA 1
ATOM 8070 C C . GLY D 1 24 ? 23.352 21.379 12.082 1.00 37.94 24 GLY D C 1
ATOM 8071 O O . GLY D 1 24 ? 22.523 22.043 11.436 1.00 37.41 24 GLY D O 1
ATOM 8072 N N . CYS D 1 25 ? 24.022 20.355 11.562 1.00 34.95 25 CYS D N 1
ATOM 8073 C CA . CYS D 1 25 ? 23.801 19.961 10.178 1.00 41.41 25 CYS D CA 1
ATOM 8074 C C . CYS D 1 25 ? 22.415 19.379 10.002 1.00 35.67 25 CYS D C 1
ATOM 8075 O O . CYS D 1 25 ? 21.594 19.905 9.255 1.00 42.30 25 CYS D O 1
ATOM 8078 N N . GLN D 1 26 ? 22.155 18.307 10.723 1.00 38.69 26 GLN D N 1
ATOM 8079 C CA . GLN D 1 26 ? 20.927 17.538 10.572 1.00 38.04 26 GLN D CA 1
ATOM 8080 C C . GLN D 1 26 ? 19.644 18.332 10.795 1.00 35.95 26 GLN D C 1
ATOM 8081 O O . GLN D 1 26 ? 18.673 18.128 10.080 1.00 41.88 26 GLN D O 1
ATOM 8087 N N . LEU D 1 27 ? 19.650 19.249 11.765 1.00 35.40 27 LEU D N 1
ATOM 8088 C CA . LEU D 1 27 ? 18.452 20.029 12.118 1.00 38.10 27 LEU D CA 1
ATOM 8089 C C . LEU D 1 27 ? 18.269 21.283 11.274 1.00 42.68 27 LEU D C 1
ATOM 8090 O O . LEU D 1 27 ? 17.305 22.018 11.458 1.00 42.02 27 LEU D O 1
ATOM 8095 N N . GLY D 1 28 ? 19.202 21.527 10.356 1.00 39.71 28 GLY D N 1
ATOM 8096 C CA . GLY D 1 28 ? 19.109 22.646 9.445 1.00 38.10 28 GLY D CA 1
ATOM 8097 C C . GLY D 1 28 ? 19.546 23.985 10.006 1.00 43.94 28 GLY D C 1
ATOM 8098 O O . GLY D 1 28 ? 19.195 25.032 9.450 1.00 42.21 28 GLY D O 1
ATOM 8099 N N . LEU D 1 29 ? 20.341 23.967 11.079 1.00 39.94 29 LEU D N 1
ATOM 8100 C CA . LEU D 1 29 ? 20.784 25.209 11.703 1.00 37.13 29 LEU D CA 1
ATOM 8101 C C . LEU D 1 29 ? 21.710 26.033 10.793 1.00 38.81 29 LEU D C 1
ATOM 8102 O O . LEU D 1 29 ? 21.494 27.231 10.592 1.00 41.28 29 LEU D O 1
ATOM 8107 N N . PHE D 1 30 ? 22.760 25.416 10.272 1.00 37.54 30 PHE D N 1
ATOM 8108 C CA . PHE D 1 30 ? 23.733 26.173 9.480 1.00 42.77 30 PHE D CA 1
ATOM 8109 C C . PHE D 1 30 ? 23.130 26.725 8.178 1.00 44.85 30 PHE D C 1
ATOM 8110 O O . PHE D 1 30 ? 23.390 27.872 7.812 1.00 45.70 30 PHE D O 1
ATOM 8118 N N . GLU D 1 31 ? 22.287 25.937 7.514 1.00 41.68 31 GLU D N 1
ATOM 8119 C CA . GLU D 1 31 ? 21.575 26.413 6.330 1.00 43.18 31 GLU D CA 1
ATOM 8120 C C . GLU D 1 31 ? 20.601 27.526 6.686 1.00 39.85 31 GLU D C 1
ATOM 8121 O O . GLU D 1 31 ? 20.465 28.501 5.953 1.00 46.90 31 GLU D O 1
ATOM 8127 N N . LEU D 1 32 ? 19.939 27.397 7.823 1.00 38.65 32 LEU D N 1
ATOM 8128 C CA . LEU D 1 32 ? 19.077 28.460 8.312 1.00 39.89 32 LEU D CA 1
ATOM 8129 C C . LEU D 1 32 ? 19.862 29.751 8.619 1.00 46.91 32 LEU D C 1
ATOM 8130 O O . LEU D 1 32 ? 19.434 30.848 8.247 1.00 44.87 32 LEU D O 1
ATOM 8135 N N . LEU D 1 33 ? 20.981 29.628 9.339 1.00 39.14 33 LEU D N 1
ATOM 8136 C CA . LEU D 1 33 ? 21.755 30.808 9.681 1.00 39.54 33 LEU D CA 1
ATOM 8137 C C . LEU D 1 33 ? 22.360 31.469 8.427 1.00 49.68 33 LEU D C 1
ATOM 8138 O O . LEU D 1 33 ? 22.425 32.697 8.354 1.00 50.52 33 LEU D O 1
ATOM 8143 N N . HIS D 1 34 ? 22.739 30.668 7.429 1.00 39.40 34 HIS D N 1
ATOM 8144 C CA . HIS D 1 34 ? 23.361 31.186 6.218 1.00 41.95 34 HIS D CA 1
ATOM 8145 C C . HIS D 1 34 ? 22.423 32.050 5.390 1.00 49.23 34 HIS D C 1
ATOM 8146 O O . HIS D 1 34 ? 22.811 33.107 4.890 1.00 50.82 34 HIS D O 1
ATOM 8153 N N . GLU D 1 35 ? 21.185 31.604 5.254 1.00 44.53 35 GLU D N 1
ATOM 8154 C CA . GLU D 1 35 ? 20.229 32.313 4.433 1.00 42.30 35 GLU D CA 1
ATOM 8155 C C . GLU D 1 35 ? 19.520 33.428 5.177 1.00 46.57 35 GLU D C 1
ATOM 8156 O O . GLU D 1 35 ? 19.072 34.385 4.568 1.00 45.38 35 GLU D O 1
ATOM 8162 N N . ARG D 1 36 ? 19.444 33.340 6.500 1.00 48.65 36 ARG D N 1
ATOM 8163 C CA . ARG D 1 36 ? 18.616 34.294 7.239 1.00 49.14 36 ARG D CA 1
ATOM 8164 C C . ARG D 1 36 ? 19.258 34.870 8.481 1.00 47.86 36 ARG D C 1
ATOM 8165 O O . ARG D 1 36 ? 18.592 35.582 9.230 1.00 50.92 36 ARG D O 1
ATOM 8173 N N . GLY D 1 37 ? 20.558 34.670 8.664 1.00 43.82 37 GLY D N 1
ATOM 8174 C CA . GLY D 1 37 ? 21.193 35.257 9.826 1.00 48.92 37 GLY D CA 1
ATOM 8175 C C . GLY D 1 37 ? 21.305 36.764 9.682 1.00 49.34 37 GLY D C 1
ATOM 8176 O O . GLY D 1 37 ? 21.315 37.273 8.577 1.00 50.48 37 GLY D O 1
ATOM 8177 N N . PRO D 1 38 ? 21.426 37.489 10.800 1.00 52.13 38 PRO D N 1
ATOM 8178 C CA . PRO D 1 38 ? 21.432 36.948 12.156 1.00 53.11 38 PRO D CA 1
ATOM 8179 C C . PRO D 1 38 ? 20.032 36.616 12.662 1.00 51.06 38 PRO D C 1
ATOM 8180 O O . PRO D 1 38 ? 19.050 37.237 12.244 1.00 45.08 38 PRO D O 1
ATOM 8184 N N . LEU D 1 39 ? 19.948 35.639 13.564 1.00 55.40 39 LEU D N 1
ATOM 8185 C CA . LEU D 1 39 ? 18.661 35.240 14.121 1.00 48.71 39 LEU D CA 1
ATOM 8186 C C . LEU D 1 39 ? 18.754 35.144 15.631 1.00 47.44 39 LEU D C 1
ATOM 8187 O O . LEU D 1 39 ? 19.800 34.821 16.184 1.00 52.46 39 LEU D O 1
ATOM 8192 N N . SER D 1 40 ? 17.677 35.496 16.314 1.00 51.10 40 SER D N 1
ATOM 8193 C CA . SER D 1 40 ? 17.642 35.257 17.737 1.00 51.04 40 SER D CA 1
ATOM 8194 C C . SER D 1 40 ? 17.367 33.766 17.951 1.00 50.04 40 SER D C 1
ATOM 8195 O O . SER D 1 40 ? 16.850 33.075 17.058 1.00 49.02 40 SER D O 1
ATOM 8198 N N . ALA D 1 41 ? 17.732 33.285 19.134 1.00 48.05 41 ALA D N 1
ATOM 8199 C CA . ALA D 1 41 ? 17.497 31.909 19.550 1.00 50.27 41 ALA D CA 1
ATOM 8200 C C . ALA D 1 41 ? 16.027 31.541 19.401 1.00 46.32 41 ALA D C 1
ATOM 8201 O O . ALA D 1 41 ? 15.684 30.423 19.002 1.00 44.52 41 ALA D O 1
ATOM 8203 N N . GLU D 1 42 ? 15.164 32.515 19.670 1.00 49.25 42 GLU D N 1
ATOM 8204 C CA . GLU D 1 42 ? 13.740 32.262 19.690 1.00 52.12 42 GLU D CA 1
ATOM 8205 C C . GLU D 1 42 ? 13.273 32.041 18.260 1.00 47.88 42 GLU D C 1
ATOM 8206 O O . GLU D 1 42 ? 12.433 31.183 18.003 1.00 48.92 42 GLU D O 1
ATOM 8212 N N . GLU D 1 43 ? 13.918 32.739 17.328 1.00 46.49 43 GLU D N 1
ATOM 8213 C CA . GLU D 1 43 ? 13.678 32.580 15.901 1.00 45.41 43 GLU D CA 1
ATOM 8214 C C . GLU D 1 43 ? 14.203 31.264 15.347 1.00 42.51 43 GLU D C 1
ATOM 8215 O O . GLU D 1 43 ? 13.565 30.628 14.502 1.00 43.79 43 GLU D O 1
ATOM 8221 N N . VAL D 1 44 ? 15.364 30.852 15.830 1.00 41.60 44 VAL D N 1
ATOM 8222 C CA . VAL D 1 44 ? 15.911 29.555 15.472 1.00 40.99 44 VAL D CA 1
ATOM 8223 C C . VAL D 1 44 ? 14.971 28.435 15.937 1.00 42.61 44 VAL D C 1
ATOM 8224 O O . VAL D 1 44 ? 14.720 27.479 15.198 1.00 42.51 44 VAL D O 1
ATOM 8228 N N . ALA D 1 45 ? 14.462 28.536 17.164 1.00 42.56 45 ALA D N 1
ATOM 8229 C CA . ALA D 1 45 ? 13.592 27.480 17.670 1.00 43.83 45 ALA D CA 1
ATOM 8230 C C . ALA D 1 45 ? 12.387 27.306 16.758 1.00 45.28 45 ALA D C 1
ATOM 8231 O O . ALA D 1 45 ? 12.062 26.174 16.361 1.00 44.83 45 ALA D O 1
ATOM 8233 N N . ASP D 1 46 ? 11.762 28.421 16.383 1.00 41.66 46 ASP D N 1
ATOM 8234 C CA . ASP D 1 46 ? 10.588 28.357 15.523 1.00 41.94 46 ASP D CA 1
ATOM 8235 C C . ASP D 1 46 ? 10.937 27.909 14.116 1.00 44.95 46 ASP D C 1
ATOM 8236 O O . ASP D 1 46 ? 10.183 27.151 13.511 1.00 51.02 46 ASP D O 1
ATOM 8241 N N . ALA D 1 47 ? 12.055 28.374 13.574 1.00 42.08 47 ALA D N 1
ATOM 8242 C CA . ALA D 1 47 ? 12.405 27.978 12.213 1.00 39.11 47 ALA D CA 1
ATOM 8243 C C . ALA D 1 47 ? 12.656 26.487 12.154 1.00 41.42 47 ALA D C 1
ATOM 8244 O O . ALA D 1 47 ? 12.143 25.792 11.287 1.00 44.76 47 ALA D O 1
ATOM 8246 N N . LEU D 1 48 ? 13.443 25.993 13.094 1.00 39.16 48 LEU D N 1
ATOM 8247 C CA . LEU D 1 48 ? 13.865 24.606 13.070 1.00 40.26 48 LEU D CA 1
ATOM 8248 C C . LEU D 1 48 ? 12.884 23.643 13.759 1.00 44.63 48 LEU D C 1
ATOM 8249 O O . LEU D 1 48 ? 13.174 22.443 13.852 1.00 41.89 48 LEU D O 1
ATOM 8254 N N . ARG D 1 49 ? 11.744 24.170 14.226 1.00 42.29 49 ARG D N 1
ATOM 8255 C CA . ARG D 1 49 ? 10.747 23.423 15.023 1.00 45.70 49 ARG D CA 1
ATOM 8256 C C . ARG D 1 49 ? 11.363 22.771 16.233 1.00 44.34 49 ARG D C 1
ATOM 8257 O O . ARG D 1 49 ? 11.171 21.588 16.474 1.00 46.68 49 ARG D O 1
ATOM 8265 N N . LEU D 1 50 ? 12.143 23.530 16.977 1.00 47.47 50 LEU D N 1
ATOM 8266 C CA . LEU D 1 50 ? 12.755 22.976 18.165 1.00 44.87 50 LEU D CA 1
ATOM 8267 C C . LEU D 1 50 ? 12.073 23.540 19.380 1.00 45.81 50 LEU D C 1
ATOM 8268 O O . LEU D 1 50 ? 11.573 24.658 19.338 1.00 46.43 50 LEU D O 1
ATOM 8273 N N . PRO D 1 51 ? 12.014 22.759 20.466 1.00 47.12 51 PRO D N 1
ATOM 8274 C CA . PRO D 1 51 ? 11.631 23.430 21.703 1.00 44.51 51 PRO D CA 1
ATOM 8275 C C . PRO D 1 51 ? 12.668 24.508 22.004 1.00 42.78 51 PRO D C 1
ATOM 8276 O O . PRO D 1 51 ? 13.842 24.284 21.713 1.00 49.00 51 PRO D O 1
ATOM 8280 N N . ARG D 1 52 ? 12.262 25.626 22.585 1.00 40.69 52 ARG D N 1
ATOM 8281 C CA . ARG D 1 52 ? 13.187 26.704 22.928 1.00 46.23 52 ARG D CA 1
ATOM 8282 C C . ARG D 1 52 ? 14.390 26.286 23.799 1.00 47.71 52 ARG D C 1
ATOM 8283 O O . ARG D 1 52 ? 15.493 26.797 23.626 1.00 52.65 52 ARG D O 1
ATOM 8291 N N . ARG D 1 53 ? 14.192 25.373 24.737 1.00 46.23 53 ARG D N 1
ATOM 8292 C CA . ARG D 1 53 ? 15.317 24.872 25.529 1.00 51.65 53 ARG D CA 1
ATOM 8293 C C . ARG D 1 53 ? 16.348 24.121 24.651 1.00 46.25 53 ARG D C 1
ATOM 8294 O O . ARG D 1 53 ? 17.562 24.221 24.872 1.00 40.93 53 ARG D O 1
ATOM 8302 N N . SER D 1 54 ? 15.849 23.385 23.656 1.00 39.13 54 SER D N 1
ATOM 8303 C CA . SER D 1 54 ? 16.694 22.664 22.708 1.00 42.41 54 SER D CA 1
ATOM 8304 C C . SER D 1 54 ? 17.510 23.624 21.833 1.00 49.00 54 SER D C 1
ATOM 8305 O O . SER D 1 54 ? 18.711 23.422 21.618 1.00 47.53 54 SER D O 1
ATOM 8308 N N . ALA D 1 55 ? 16.846 24.654 21.310 1.00 41.40 55 ALA D N 1
ATOM 8309 C CA . ALA D 1 55 ? 17.539 25.666 20.542 1.00 46.30 55 ALA D CA 1
ATOM 8310 C C . ALA D 1 55 ? 18.632 26.305 21.393 1.00 44.85 55 ALA D C 1
ATOM 8311 O O . ALA D 1 55 ? 19.723 26.562 20.895 1.00 42.26 55 ALA D O 1
ATOM 8313 N N . ASP D 1 56 ? 18.352 26.534 22.677 1.00 40.91 56 ASP D N 1
ATOM 8314 C CA . ASP D 1 56 ? 19.335 27.174 23.546 1.00 43.44 56 ASP D CA 1
ATOM 8315 C C . ASP D 1 56 ? 20.566 26.277 23.697 1.00 45.34 56 ASP D C 1
ATOM 8316 O O . ASP D 1 56 ? 21.704 26.761 23.667 1.00 45.64 56 ASP D O 1
ATOM 8321 N N . ILE D 1 57 ? 20.332 24.977 23.877 1.00 45.31 57 ILE D N 1
ATOM 8322 C CA . ILE D 1 57 ? 21.412 24.000 24.064 1.00 42.54 57 ILE D CA 1
ATOM 8323 C C . ILE D 1 57 ? 22.254 23.817 22.803 1.00 42.56 57 ILE D C 1
ATOM 8324 O O . ILE D 1 57 ? 23.487 23.821 22.872 1.00 44.97 57 ILE D O 1
ATOM 8329 N N . LEU D 1 58 ? 21.599 23.691 21.651 1.00 42.71 58 LEU D N 1
ATOM 8330 C CA . LEU D 1 58 ? 22.322 23.566 20.388 1.00 43.14 58 LEU D CA 1
ATOM 8331 C C . LEU D 1 58 ? 23.170 24.826 20.130 1.00 44.31 58 LEU D C 1
ATOM 8332 O O . LEU D 1 58 ? 24.376 24.737 19.845 1.00 41.48 58 LEU D O 1
ATOM 8337 N N . LEU D 1 59 ? 22.544 25.993 20.273 1.00 41.18 59 LEU D N 1
ATOM 8338 C CA . LEU D 1 59 ? 23.210 27.257 19.994 1.00 40.99 59 LEU D CA 1
ATOM 8339 C C . LEU D 1 59 ? 24.410 27.474 20.910 1.00 45.20 59 LEU D C 1
ATOM 8340 O O . LEU D 1 59 ? 25.374 28.157 20.532 1.00 41.24 59 LEU D O 1
ATOM 8345 N N . LEU D 1 60 ? 24.339 26.936 22.128 1.00 42.95 60 LEU D N 1
ATOM 8346 C CA . LEU D 1 60 ? 25.473 27.028 23.028 1.00 36.90 60 LEU D CA 1
ATOM 8347 C C . LEU D 1 60 ? 26.582 26.142 22.508 1.00 42.46 60 LEU D C 1
ATOM 8348 O O . LEU D 1 60 ? 27.747 26.548 22.486 1.00 46.67 60 LEU D O 1
ATOM 8353 N N . GLY D 1 61 ? 26.219 24.942 22.058 1.00 38.85 61 GLY D N 1
ATOM 8354 C CA . GLY D 1 61 ? 27.212 24.001 21.587 1.00 34.70 61 GLY D CA 1
ATOM 8355 C C . GLY D 1 61 ? 27.977 24.552 20.396 1.00 41.79 61 GLY D C 1
ATOM 8356 O O . GLY D 1 61 ? 29.212 24.546 20.368 1.00 39.97 61 GLY D O 1
ATOM 8357 N N . THR D 1 62 ? 27.245 25.052 19.409 1.00 40.34 62 THR D N 1
ATOM 8358 C CA . THR D 1 62 ? 27.887 25.489 18.168 1.00 44.92 62 THR D CA 1
ATOM 8359 C C . THR D 1 62 ? 28.697 26.755 18.378 1.00 42.51 62 THR D C 1
ATOM 8360 O O . THR D 1 62 ? 29.770 26.912 17.795 1.00 37.12 62 THR D O 1
ATOM 8364 N N . THR D 1 63 ? 28.183 27.638 19.231 1.00 42.43 63 THR D N 1
ATOM 8365 C CA . THR D 1 63 ? 28.851 28.896 19.532 1.00 43.25 63 THR D CA 1
ATOM 8366 C C . THR D 1 63 ? 30.156 28.625 20.297 1.00 43.15 63 THR D C 1
ATOM 8367 O O . THR D 1 63 ? 31.215 29.125 19.934 1.00 38.96 63 THR D O 1
ATOM 8371 N N . ALA D 1 64 ? 30.105 27.776 21.314 1.00 44.26 64 ALA D N 1
ATOM 8372 C CA . ALA D 1 64 ? 31.324 27.493 22.065 1.00 40.62 64 ALA D CA 1
ATOM 8373 C C . ALA D 1 64 ? 32.359 26.820 21.167 1.00 41.55 64 ALA D C 1
ATOM 8374 O O . ALA D 1 64 ? 33.565 26.934 21.404 1.00 39.48 64 ALA D O 1
ATOM 8376 N N . LEU D 1 65 ? 31.887 26.148 20.117 1.00 40.69 65 LEU D N 1
ATOM 8377 C CA . LEU D 1 65 ? 32.784 25.455 19.197 1.00 37.89 65 LEU D CA 1
ATOM 8378 C C . LEU D 1 65 ? 33.294 26.378 18.095 1.00 36.06 65 LEU D C 1
ATOM 8379 O O . LEU D 1 65 ? 34.164 26.009 17.320 1.00 36.60 65 LEU D O 1
ATOM 8384 N N . GLY D 1 66 ? 32.735 27.566 17.989 1.00 34.91 66 GLY D N 1
ATOM 8385 C CA . GLY D 1 66 ? 33.093 28.401 16.864 1.00 37.04 66 GLY D CA 1
ATOM 8386 C C . GLY D 1 66 ? 32.316 28.055 15.589 1.00 41.66 66 GLY D C 1
ATOM 8387 O O . GLY D 1 66 ? 32.548 28.669 14.559 1.00 45.59 66 GLY D O 1
ATOM 8388 N N . LEU D 1 67 ? 31.435 27.053 15.626 1.00 36.81 67 LEU D N 1
ATOM 8389 C CA . LEU D 1 67 ? 30.604 26.731 14.463 1.00 35.68 67 LEU D CA 1
ATOM 8390 C C . LEU D 1 67 ? 29.581 27.837 14.198 1.00 40.42 67 LEU D C 1
ATOM 8391 O O . LEU D 1 67 ? 29.178 28.090 13.048 1.00 42.16 67 LEU D O 1
ATOM 8396 N N . SER D 1 68 ? 29.190 28.526 15.257 1.00 39.30 68 SER D N 1
ATOM 8397 C CA . SER D 1 68 ? 28.403 29.729 15.095 1.00 39.37 68 SER D CA 1
ATOM 8398 C C . SER D 1 68 ? 29.021 30.805 15.979 1.00 42.10 68 SER D C 1
ATOM 8399 O O . SER D 1 68 ? 29.879 30.516 16.834 1.00 42.22 68 SER D O 1
ATOM 8402 N N . THR D 1 69 ? 28.624 32.048 15.736 1.00 42.26 69 THR D N 1
ATOM 8403 C CA . THR D 1 69 ? 29.093 33.195 16.527 1.00 47.05 69 THR D CA 1
ATOM 8404 C C . THR D 1 69 ? 27.861 34.008 16.902 1.00 47.73 69 THR D C 1
ATOM 8405 O O . THR D 1 69 ? 26.852 33.981 16.180 1.00 44.23 69 THR D O 1
ATOM 8409 N N . VAL D 1 70 ? 27.918 34.710 18.027 1.00 46.78 70 VAL D N 1
ATOM 8410 C CA . VAL D 1 70 ? 26.767 35.489 18.432 1.00 51.30 70 VAL D CA 1
ATOM 8411 C C . VAL D 1 70 ? 27.068 36.938 18.798 1.00 57.00 70 VAL D C 1
ATOM 8412 O O . VAL D 1 70 ? 27.954 37.212 19.594 1.00 57.57 70 VAL D O 1
ATOM 8416 N N . THR D 1 71 ? 26.354 37.868 18.168 1.00 64.80 71 THR D N 1
ATOM 8417 C CA . THR D 1 71 ? 26.372 39.269 18.594 1.00 69.17 71 THR D CA 1
ATOM 8418 C C . THR D 1 71 ? 24.934 39.771 18.707 1.00 70.23 71 THR D C 1
ATOM 8419 O O . THR D 1 71 ? 24.052 39.307 17.977 1.00 71.13 71 THR D O 1
ATOM 8423 N N . ASP D 1 72 ? 24.706 40.725 19.617 1.00 73.46 72 ASP D N 1
ATOM 8424 C CA . ASP D 1 72 ? 23.388 41.346 19.846 1.00 76.37 72 ASP D CA 1
ATOM 8425 C C . ASP D 1 72 ? 22.447 40.243 20.381 1.00 79.08 72 ASP D C 1
ATOM 8426 O O . ASP D 1 72 ? 21.267 40.446 20.657 1.00 82.01 72 ASP D O 1
ATOM 8431 N N . GLY D 1 73 ? 23.015 39.068 20.621 1.00 79.06 73 GLY D N 1
ATOM 8432 C CA . GLY D 1 73 ? 22.210 37.896 20.912 1.00 72.07 73 GLY D CA 1
ATOM 8433 C C . GLY D 1 73 ? 21.584 37.332 19.650 1.00 71.79 73 GLY D C 1
ATOM 8434 O O . GLY D 1 73 ? 20.623 36.548 19.718 1.00 63.14 73 GLY D O 1
ATOM 8435 N N . GLY D 1 74 ? 22.141 37.737 18.502 1.00 68.64 74 GLY D N 1
ATOM 8436 C CA . GLY D 1 74 ? 21.740 37.219 17.209 1.00 57.50 74 GLY D CA 1
ATOM 8437 C C . GLY D 1 74 ? 22.823 36.275 16.723 1.00 54.72 74 GLY D C 1
ATOM 8438 O O . GLY D 1 74 ? 24.007 36.517 16.935 1.00 59.50 74 GLY D O 1
ATOM 8439 N N . TYR D 1 75 ? 22.417 35.180 16.087 1.00 53.62 75 TYR D N 1
ATOM 8440 C CA . TYR D 1 75 ? 23.349 34.121 15.713 1.00 47.54 75 TYR D CA 1
ATOM 8441 C C . TYR D 1 75 ? 23.581 34.095 14.216 1.00 46.70 75 TYR D C 1
ATOM 8442 O O . TYR D 1 75 ? 22.651 34.309 13.428 1.00 43.27 75 TYR D O 1
ATOM 8451 N N . ARG D 1 76 ? 24.831 33.842 13.839 1.00 48.77 76 ARG D N 1
ATOM 8452 C CA . ARG D 1 76 ? 25.248 33.720 12.440 1.00 46.46 76 ARG D CA 1
ATOM 8453 C C . ARG D 1 76 ? 26.161 32.511 12.399 1.00 42.87 76 ARG D C 1
ATOM 8454 O O . ARG D 1 76 ? 26.571 32.014 13.443 1.00 39.78 76 ARG D O 1
ATOM 8462 N N . ASN D 1 77 ? 26.475 32.027 11.209 1.00 42.62 77 ASN D N 1
ATOM 8463 C CA . ASN D 1 77 ? 27.454 30.971 11.091 1.00 40.38 77 ASN D CA 1
ATOM 8464 C C . ASN D 1 77 ? 28.850 31.453 11.452 1.00 43.83 77 ASN D C 1
ATOM 8465 O O . ASN D 1 77 ? 29.229 32.570 11.118 1.00 41.78 77 ASN D O 1
ATOM 8470 N N . GLY D 1 78 ? 29.613 30.611 12.150 1.00 44.23 78 GLY D N 1
ATOM 8471 C CA . GLY D 1 78 ? 30.993 30.934 12.481 1.00 40.17 78 GLY D CA 1
ATOM 8472 C C . GLY D 1 78 ? 31.881 30.737 11.267 1.00 41.24 78 GLY D C 1
ATOM 8473 O O . GLY D 1 78 ? 31.431 30.181 10.260 1.00 45.98 78 GLY D O 1
ATOM 8474 N N . ALA D 1 79 ? 33.149 31.119 11.368 1.00 39.07 79 ALA D N 1
ATOM 8475 C CA . ALA D 1 79 ? 34.022 31.142 10.191 1.00 44.88 79 ALA D CA 1
ATOM 8476 C C . ALA D 1 79 ? 34.223 29.785 9.506 1.00 45.03 79 ALA D C 1
ATOM 8477 O O . ALA D 1 79 ? 34.264 29.739 8.282 1.00 44.05 79 ALA D O 1
ATOM 8479 N N . PRO D 1 80 ? 34.387 28.682 10.275 1.00 49.54 80 PRO D N 1
ATOM 8480 C CA . PRO D 1 80 ? 34.570 27.386 9.591 1.00 47.47 80 PRO D CA 1
ATOM 8481 C C . PRO D 1 80 ? 33.348 26.923 8.806 1.00 45.05 80 PRO D C 1
ATOM 8482 O O . PRO D 1 80 ? 33.498 26.334 7.734 1.00 41.22 80 PRO D O 1
ATOM 8486 N N . ILE D 1 81 ? 32.157 27.194 9.332 1.00 42.17 81 ILE D N 1
ATOM 8487 C CA . ILE D 1 81 ? 30.934 26.863 8.618 1.00 43.87 81 ILE D CA 1
ATOM 8488 C C . ILE D 1 81 ? 30.738 27.797 7.415 1.00 40.34 81 ILE D C 1
ATOM 8489 O O . ILE D 1 81 ? 30.471 27.335 6.304 1.00 40.87 81 ILE D O 1
ATOM 8494 N N . GLY D 1 82 ? 30.905 29.098 7.625 1.00 38.26 82 GLY D N 1
ATOM 8495 C CA . GLY D 1 82 ? 30.722 30.053 6.549 1.00 42.52 82 GLY D CA 1
ATOM 8496 C C . GLY D 1 82 ? 31.646 29.771 5.371 1.00 46.51 82 GLY D C 1
ATOM 8497 O O . GLY D 1 82 ? 31.240 29.878 4.204 1.00 37.19 82 GLY D O 1
ATOM 8498 N N . ALA D 1 83 ? 32.870 29.353 5.694 1.00 45.01 83 ALA D N 1
ATOM 8499 C CA . ALA D 1 83 ? 33.890 29.028 4.700 1.00 45.51 83 ALA D CA 1
ATOM 8500 C C . ALA D 1 83 ? 33.459 27.879 3.804 1.00 45.42 83 ALA D C 1
ATOM 8501 O O . ALA D 1 83 ? 33.776 27.860 2.605 1.00 48.98 83 ALA D O 1
ATOM 8503 N N . ALA D 1 84 ? 32.781 26.897 4.389 1.00 43.59 84 ALA D N 1
ATOM 8504 C CA . ALA D 1 84 ? 32.313 25.761 3.606 1.00 46.36 84 ALA D CA 1
ATOM 8505 C C . ALA D 1 84 ? 31.258 26.244 2.606 1.00 44.79 84 ALA D C 1
ATOM 8506 O O . ALA D 1 84 ? 31.244 25.818 1.437 1.00 43.26 84 ALA D O 1
ATOM 8508 N N . PHE D 1 85 ? 30.393 27.150 3.055 1.00 39.41 85 PHE D N 1
ATOM 8509 C CA . PHE D 1 85 ? 29.392 27.722 2.158 1.00 43.49 85 PHE D CA 1
ATOM 8510 C C . PHE D 1 85 ? 30.070 28.520 1.041 1.00 43.66 85 PHE D C 1
ATOM 8511 O O . PHE D 1 85 ? 29.680 28.449 -0.121 1.00 47.83 85 PHE D O 1
ATOM 8519 N N . ARG D 1 86 ? 31.089 29.282 1.412 1.00 44.12 86 ARG D N 1
ATOM 8520 C CA . ARG D 1 86 ? 31.775 30.177 0.496 1.00 48.37 86 ARG D CA 1
ATOM 8521 C C . ARG D 1 86 ? 32.421 29.412 -0.643 1.00 50.15 86 ARG D C 1
ATOM 8522 O O . ARG D 1 86 ? 32.412 29.859 -1.792 1.00 49.62 86 ARG D O 1
ATOM 8530 N N . ASP D 1 87 ? 33.001 28.265 -0.315 1.00 44.61 87 ASP D N 1
ATOM 8531 C CA . ASP D 1 87 ? 33.741 27.490 -1.307 1.00 45.19 87 ASP D CA 1
ATOM 8532 C C . ASP D 1 87 ? 32.874 26.451 -2.025 1.00 42.33 87 ASP D C 1
ATOM 8533 O O . ASP D 1 87 ? 33.383 25.617 -2.757 1.00 39.78 87 ASP D O 1
ATOM 8538 N N . GLY D 1 88 ? 31.563 26.516 -1.830 1.00 40.72 88 GLY D N 1
ATOM 8539 C CA . GLY D 1 88 ? 30.663 25.544 -2.425 1.00 38.29 88 GLY D CA 1
ATOM 8540 C C . GLY D 1 88 ? 30.757 24.162 -1.803 1.00 43.91 88 GLY D C 1
ATOM 8541 O O . GLY D 1 88 ? 30.397 23.170 -2.420 1.00 43.56 88 GLY D O 1
ATOM 8542 N N . LEU D 1 89 ? 31.220 24.091 -0.563 1.00 40.84 89 LEU D N 1
ATOM 8543 C CA . LEU D 1 89 ? 31.474 22.799 0.042 1.00 40.05 89 LEU D CA 1
ATOM 8544 C C . LEU D 1 89 ? 30.413 22.402 1.037 1.00 43.00 89 LEU D C 1
ATOM 8545 O O . LEU D 1 89 ? 30.586 21.406 1.739 1.00 41.33 89 LEU D O 1
ATOM 8550 N N . TRP D 1 90 ? 29.330 23.170 1.119 1.00 37.98 90 TRP D N 1
ATOM 8551 C CA . TRP D 1 90 ? 28.335 22.874 2.131 1.00 41.80 90 TRP D CA 1
ATOM 8552 C C . TRP D 1 90 ? 27.663 21.493 1.948 1.00 43.39 90 TRP D C 1
ATOM 8553 O O . TRP D 1 90 ? 27.599 20.724 2.905 1.00 43.30 90 TRP D O 1
ATOM 8564 N N . PRO D 1 91 ? 27.145 21.175 0.746 1.00 46.32 91 PRO D N 1
ATOM 8565 C CA . PRO D 1 91 ? 26.553 19.833 0.636 1.00 41.10 91 PRO D CA 1
ATOM 8566 C C . PRO D 1 91 ? 27.586 18.759 0.945 1.00 39.98 91 PRO D C 1
ATOM 8567 O O . PRO D 1 91 ? 27.261 17.687 1.448 1.00 42.69 91 PRO D O 1
ATOM 8571 N N . VAL D 1 92 ? 28.839 19.052 0.625 1.00 39.44 92 VAL D N 1
ATOM 8572 C CA . VAL D 1 92 ? 29.914 18.121 0.913 1.00 44.64 92 VAL D CA 1
ATOM 8573 C C . VAL D 1 92 ? 30.090 17.905 2.418 1.00 41.79 92 VAL D C 1
ATOM 8574 O O . VAL D 1 92 ? 30.154 16.764 2.861 1.00 44.73 92 VAL D O 1
ATOM 8578 N N . LEU D 1 93 ? 30.145 18.995 3.184 1.00 40.16 93 LEU D N 1
ATOM 8579 C CA . LEU D 1 93 ? 30.297 18.951 4.640 1.00 43.92 93 LEU D CA 1
ATOM 8580 C C . LEU D 1 93 ? 29.114 18.240 5.311 1.00 46.25 93 LEU D C 1
ATOM 8581 O O . LEU D 1 93 ? 29.296 17.432 6.223 1.00 42.84 93 LEU D O 1
ATOM 8586 N N . ARG D 1 94 ? 27.908 18.575 4.858 1.00 41.69 94 ARG D N 1
ATOM 8587 C CA . ARG D 1 94 ? 26.675 17.972 5.333 1.00 40.56 94 ARG D CA 1
ATOM 8588 C C . ARG D 1 94 ? 26.720 16.462 5.158 1.00 45.59 94 ARG D C 1
ATOM 8589 O O . ARG D 1 94 ? 26.409 15.698 6.075 1.00 47.34 94 ARG D O 1
ATOM 8597 N N . ASP D 1 95 ? 27.135 16.041 3.973 1.00 39.12 95 ASP D N 1
ATOM 8598 C CA . ASP D 1 95 ? 27.143 14.639 3.629 1.00 37.04 95 ASP D CA 1
ATOM 8599 C C . ASP D 1 95 ? 28.218 13.832 4.348 1.00 40.09 95 ASP D C 1
ATOM 8600 O O . ASP D 1 95 ? 28.010 12.652 4.639 1.00 40.65 95 ASP D O 1
ATOM 8605 N N . ILE D 1 96 ? 29.388 14.412 4.592 1.00 37.54 96 ILE D N 1
ATOM 8606 C CA . ILE D 1 96 ? 30.377 13.637 5.330 1.00 42.48 96 ILE D CA 1
ATOM 8607 C C . ILE D 1 96 ? 30.001 13.588 6.820 1.00 40.86 96 ILE D C 1
ATOM 8608 O O . ILE D 1 96 ? 30.279 12.610 7.497 1.00 40.00 96 ILE D O 1
ATOM 8613 N N . VAL D 1 97 ? 29.342 14.625 7.319 1.00 36.00 97 VAL D N 1
ATOM 8614 C CA . VAL D 1 97 ? 28.909 14.613 8.687 1.00 37.43 97 VAL D CA 1
ATOM 8615 C C . VAL D 1 97 ? 27.866 13.500 8.825 1.00 39.62 97 VAL D C 1
ATOM 8616 O O . VAL D 1 97 ? 27.855 12.764 9.825 1.00 38.70 97 VAL D O 1
ATOM 8620 N N . GLN D 1 98 ? 27.017 13.359 7.814 1.00 36.63 98 GLN D N 1
ATOM 8621 C CA . GLN D 1 98 ? 26.011 12.302 7.807 1.00 37.54 98 GLN D CA 1
ATOM 8622 C C . GLN D 1 98 ? 26.622 10.905 7.811 1.00 37.75 98 GLN D C 1
ATOM 8623 O O . GLN D 1 98 ? 26.114 9.986 8.458 1.00 38.27 98 GLN D O 1
ATOM 8629 N N . TYR D 1 99 ? 27.703 10.744 7.069 1.00 34.55 99 TYR D N 1
ATOM 8630 C CA . TYR D 1 99 ? 28.448 9.502 7.057 1.00 35.52 99 TYR D CA 1
ATOM 8631 C C . TYR D 1 99 ? 29.035 9.170 8.416 1.00 39.95 99 TYR D C 1
ATOM 8632 O O . TYR D 1 99 ? 28.899 8.040 8.888 1.00 37.07 99 TYR D O 1
ATOM 8641 N N . GLN D 1 100 ? 29.671 10.157 9.051 1.00 38.44 100 GLN D N 1
ATOM 8642 C CA . GLN D 1 100 ? 30.223 9.954 10.386 1.00 42.17 100 GLN D CA 1
ATOM 8643 C C . GLN D 1 100 ? 29.146 9.454 11.337 1.00 36.70 100 GLN D C 1
ATOM 8644 O O . GLN D 1 100 ? 29.342 8.517 12.104 1.00 33.06 100 GLN D O 1
ATOM 8650 N N . ASP D 1 101 ? 28.002 10.105 11.267 1.00 34.80 101 ASP D N 1
ATOM 8651 C CA . ASP D 1 101 ? 26.903 9.791 12.144 1.00 38.87 101 ASP D CA 1
ATOM 8652 C C . ASP D 1 101 ? 26.316 8.380 11.952 1.00 38.74 101 ASP D C 1
ATOM 8653 O O . ASP D 1 101 ? 26.117 7.660 12.923 1.00 42.40 101 ASP D O 1
ATOM 8658 N N . LYS D 1 102 ? 26.012 8.008 10.712 1.00 39.20 102 LYS D N 1
ATOM 8659 C CA . LYS D 1 102 ? 25.332 6.747 10.398 1.00 36.75 102 LYS D CA 1
ATOM 8660 C C . LYS D 1 102 ? 26.290 5.576 10.195 1.00 37.91 102 LYS D C 1
ATOM 8661 O O . LYS D 1 102 ? 25.879 4.421 10.267 1.00 41.99 102 LYS D O 1
ATOM 8667 N N . ILE D 1 103 ? 27.543 5.869 9.872 1.00 32.76 103 ILE D N 1
ATOM 8668 C CA . ILE D 1 103 ? 28.511 4.822 9.538 1.00 39.79 103 ILE D CA 1
ATOM 8669 C C . ILE D 1 103 ? 29.585 4.669 10.611 1.00 42.02 103 ILE D C 1
ATOM 8670 O O . ILE D 1 103 ? 29.913 3.561 11.030 1.00 39.83 103 ILE D O 1
ATOM 8675 N N . ALA D 1 104 ? 30.141 5.796 11.039 1.00 37.31 104 ALA D N 1
ATOM 8676 C CA . ALA D 1 104 ? 31.375 5.777 11.795 1.00 37.66 104 ALA D CA 1
ATOM 8677 C C . ALA D 1 104 ? 31.148 5.744 13.303 1.00 36.65 104 ALA D C 1
ATOM 8678 O O . ALA D 1 104 ? 31.805 4.987 14.020 1.00 34.94 104 ALA D O 1
ATOM 8680 N N . TYR D 1 105 ? 30.196 6.544 13.765 1.00 35.22 105 TYR D N 1
ATOM 8681 C CA . TYR D 1 105 ? 30.099 6.879 15.182 1.00 35.92 105 TYR D CA 1
ATOM 8682 C C . TYR D 1 105 ? 29.940 5.659 16.103 1.00 39.50 105 TYR D C 1
ATOM 8683 O O . TYR D 1 105 ? 30.667 5.530 17.099 1.00 39.32 105 TYR D O 1
ATOM 8692 N N . GLN D 1 106 ? 28.981 4.784 15.819 1.00 38.41 106 GLN D N 1
ATOM 8693 C CA . GLN D 1 106 ? 28.759 3.661 16.730 1.00 37.76 106 GLN D CA 1
ATOM 8694 C C . GLN D 1 106 ? 29.834 2.592 16.597 1.00 34.50 106 GLN D C 1
ATOM 8695 O O . GLN D 1 106 ? 30.321 2.111 17.603 1.00 35.36 106 GLN D O 1
ATOM 8701 N N . PRO D 1 107 ? 30.254 2.254 15.365 1.00 35.70 107 PRO D N 1
ATOM 8702 C CA . PRO D 1 107 ? 31.381 1.302 15.333 1.00 38.29 107 PRO D CA 1
ATOM 8703 C C . PRO D 1 107 ? 32.657 1.816 16.033 1.00 37.45 107 PRO D C 1
ATOM 8704 O O . PRO D 1 107 ? 33.467 1.004 16.485 1.00 39.26 107 PRO D O 1
ATOM 8708 N N . ALA D 1 108 ? 32.818 3.128 16.167 1.00 34.65 108 ALA D N 1
ATOM 8709 C CA . ALA D 1 108 ? 33.996 3.662 16.842 1.00 37.23 108 ALA D CA 1
ATOM 8710 C C . ALA D 1 108 ? 34.046 3.136 18.311 1.00 36.37 108 ALA D C 1
ATOM 8711 O O . ALA D 1 108 ? 35.113 2.986 18.905 1.00 31.98 108 ALA D O 1
ATOM 8713 N N . ALA D 1 109 ? 32.892 2.833 18.887 1.00 30.95 109 ALA D N 1
ATOM 8714 C CA . ALA D 1 109 ? 32.889 2.215 20.203 1.00 35.27 109 ALA D CA 1
ATOM 8715 C C . ALA D 1 109 ? 33.608 0.840 20.210 1.00 37.13 109 ALA D C 1
ATOM 8716 O O . ALA D 1 109 ? 34.011 0.370 21.261 1.00 36.90 109 ALA D O 1
ATOM 8718 N N . ASP D 1 110 ? 33.815 0.216 19.054 1.00 36.49 110 ASP D N 1
ATOM 8719 C CA . ASP D 1 110 ? 34.466 -1.089 19.040 1.00 37.10 110 ASP D CA 1
ATOM 8720 C C . ASP D 1 110 ? 35.971 -0.968 18.868 1.00 38.92 110 ASP D C 1
ATOM 8721 O O . ASP D 1 110 ? 36.667 -1.979 18.711 1.00 41.11 110 ASP D O 1
ATOM 8726 N N . TYR D 1 111 ? 36.472 0.262 18.971 1.00 39.58 111 TYR D N 1
ATOM 8727 C CA . TYR D 1 111 ? 37.883 0.568 18.729 1.00 36.21 111 TYR D CA 1
ATOM 8728 C C . TYR D 1 111 ? 38.804 -0.232 19.637 1.00 37.92 111 TYR D C 1
ATOM 8729 O O . TYR D 1 111 ? 39.742 -0.882 19.168 1.00 38.32 111 TYR D O 1
ATOM 8738 N N . VAL D 1 112 ? 38.519 -0.206 20.933 1.00 35.94 112 VAL D N 1
ATOM 8739 C CA . VAL D 1 112 ? 39.354 -0.907 21.906 1.00 41.87 112 VAL D CA 1
ATOM 8740 C C . VAL D 1 112 ? 39.379 -2.414 21.594 1.00 40.41 112 VAL D C 1
ATOM 8741 O O . VAL D 1 112 ? 40.447 -3.020 21.503 1.00 42.88 112 VAL D O 1
ATOM 8745 N N . GLU D 1 113 ? 38.213 -3.003 21.356 1.00 34.69 113 GLU D N 1
ATOM 8746 C CA . GLU D 1 113 ? 38.172 -4.408 20.986 1.00 33.69 113 GLU D CA 1
ATOM 8747 C C . GLU D 1 113 ? 38.964 -4.687 19.691 1.00 39.70 113 GLU D C 1
ATOM 8748 O O . GLU D 1 113 ? 39.715 -5.672 19.607 1.00 37.94 113 GLU D O 1
ATOM 8754 N N . SER D 1 114 ? 38.804 -3.817 18.690 1.00 38.00 114 SER D N 1
ATOM 8755 C CA . SER D 1 114 ? 39.519 -3.968 17.420 1.00 40.17 114 SER D CA 1
ATOM 8756 C C . SER D 1 114 ? 41.046 -3.955 17.579 1.00 41.80 114 SER D C 1
ATOM 8757 O O . SER D 1 114 ? 41.734 -4.795 16.998 1.00 36.49 114 SER D O 1
ATOM 8760 N N . LEU D 1 115 ? 41.566 -3.013 18.379 1.00 42.98 115 LEU D N 1
ATOM 8761 C CA . LEU D 1 115 ? 43.005 -2.932 18.652 1.00 39.67 115 LEU D CA 1
ATOM 8762 C C . LEU D 1 115 ? 43.505 -4.199 19.307 1.00 40.99 115 LEU D C 1
ATOM 8763 O O . LEU D 1 115 ? 44.570 -4.728 18.933 1.00 35.61 115 LEU D O 1
ATOM 8768 N N . ARG D 1 116 ? 42.729 -4.680 20.282 1.00 40.43 116 ARG D N 1
ATOM 8769 C CA . ARG D 1 116 ? 43.119 -5.849 21.076 1.00 40.54 116 ARG D CA 1
ATOM 8770 C C . ARG D 1 116 ? 43.218 -7.123 20.247 1.00 45.04 116 ARG D C 1
ATOM 8771 O O . ARG D 1 116 ? 44.145 -7.910 20.450 1.00 40.49 116 ARG D O 1
ATOM 8779 N N . THR D 1 117 ? 42.276 -7.305 19.310 1.00 40.78 117 THR D N 1
ATOM 8780 C CA . THR D 1 117 ? 42.161 -8.557 18.571 1.00 38.06 117 THR D CA 1
ATOM 8781 C C . THR D 1 117 ? 42.695 -8.484 17.156 1.00 44.50 117 THR D C 1
ATOM 8782 O O . THR D 1 117 ? 42.808 -9.517 16.477 1.00 46.21 117 THR D O 1
ATOM 8786 N N . GLY D 1 118 ? 42.985 -7.277 16.686 1.00 39.09 118 GLY D N 1
ATOM 8787 C CA . GLY D 1 118 ? 43.379 -7.123 15.297 1.00 33.53 118 GLY D CA 1
ATOM 8788 C C . GLY D 1 118 ? 42.244 -7.371 14.319 1.00 42.20 118 GLY D C 1
ATOM 8789 O O . GLY D 1 118 ? 42.496 -7.641 13.152 1.00 43.15 118 GLY D O 1
ATOM 8790 N N . GLN D 1 119 ? 41.001 -7.319 14.807 1.00 42.37 119 GLN D N 1
ATOM 8791 C CA . GLN D 1 119 ? 39.809 -7.459 13.969 1.00 42.75 119 GLN D CA 1
ATOM 8792 C C . GLN D 1 119 ? 39.141 -6.111 13.699 1.00 42.45 119 GLN D C 1
ATOM 8793 O O . GLN D 1 119 ? 39.233 -5.185 14.514 1.00 47.30 119 GLN D O 1
ATOM 8799 N N . ASN D 1 120 ? 38.408 -6.005 12.600 1.00 37.88 120 ASN D N 1
ATOM 8800 C CA . ASN D 1 120 ? 37.522 -4.861 12.418 1.00 32.53 120 ASN D CA 1
ATOM 8801 C C . ASN D 1 120 ? 36.210 -5.146 13.135 1.00 33.54 120 ASN D C 1
ATOM 8802 O O . ASN D 1 120 ? 35.203 -5.466 12.533 1.00 38.17 120 ASN D O 1
ATOM 8807 N N . ALA D 1 121 ? 36.256 -5.066 14.455 1.00 40.35 121 ALA D N 1
ATOM 8808 C CA . ALA D 1 121 ? 35.155 -5.524 15.303 1.00 38.95 121 ALA D CA 1
ATOM 8809 C C . ALA D 1 121 ? 33.887 -4.705 15.123 1.00 38.14 121 ALA D C 1
ATOM 8810 O O . ALA D 1 121 ? 32.804 -5.161 15.470 1.00 45.45 121 ALA D O 1
ATOM 8812 N N . GLY D 1 122 ? 34.040 -3.479 14.632 1.00 40.52 122 GLY D N 1
ATOM 8813 C CA . GLY D 1 122 ? 32.932 -2.556 14.425 1.00 38.58 122 GLY D CA 1
ATOM 8814 C C . GLY D 1 122 ? 31.952 -2.995 13.357 1.00 41.81 122 GLY D C 1
ATOM 8815 O O . GLY D 1 122 ? 30.820 -2.503 13.292 1.00 41.06 122 GLY D O 1
ATOM 8816 N N . ILE D 1 123 ? 32.384 -3.932 12.518 1.00 38.54 123 ILE D N 1
ATOM 8817 C CA . ILE D 1 123 ? 31.572 -4.377 11.396 1.00 37.64 123 ILE D CA 1
ATOM 8818 C C . ILE D 1 123 ? 30.310 -5.073 11.870 1.00 41.51 123 ILE D C 1
ATOM 8819 O O . ILE D 1 123 ? 29.367 -5.271 11.103 1.00 41.05 123 ILE D O 1
ATOM 8824 N N . ARG D 1 124 ? 30.291 -5.409 13.154 1.00 44.29 124 ARG D N 1
ATOM 8825 C CA . ARG D 1 124 ? 29.173 -6.110 13.754 1.00 42.09 124 ARG D CA 1
ATOM 8826 C C . ARG D 1 124 ? 27.887 -5.278 13.742 1.00 38.87 124 ARG D C 1
ATOM 8827 O O . ARG D 1 124 ? 26.793 -5.820 13.888 1.00 40.97 124 ARG D O 1
ATOM 8835 N N . HIS D 1 125 ? 28.011 -3.962 13.603 1.00 39.91 125 HIS D N 1
ATOM 8836 C CA . HIS D 1 125 ? 26.828 -3.110 13.594 1.00 39.07 125 HIS D CA 1
ATOM 8837 C C . HIS D 1 125 ? 26.055 -3.232 12.274 1.00 41.79 125 HIS D C 1
ATOM 8838 O O . HIS D 1 125 ? 24.917 -2.766 12.179 1.00 33.01 125 HIS D O 1
ATOM 8845 N N . PHE D 1 126 ? 26.651 -3.919 11.294 1.00 38.58 126 PHE D N 1
ATOM 8846 C CA . PHE D 1 126 ? 26.025 -4.103 9.987 1.00 37.70 126 PHE D CA 1
ATOM 8847 C C . PHE D 1 126 ? 25.681 -5.563 9.739 1.00 35.61 126 PHE D C 1
ATOM 8848 O O . PHE D 1 126 ? 26.539 -6.424 9.853 1.00 37.42 126 PHE D O 1
ATOM 8856 N N . PRO D 1 127 ? 24.415 -5.844 9.395 1.00 44.36 127 PRO D N 1
ATOM 8857 C CA . PRO D 1 127 ? 23.905 -7.204 9.121 1.00 37.87 127 PRO D CA 1
ATOM 8858 C C . PRO D 1 127 ? 24.772 -7.926 8.102 1.00 37.98 127 PRO D C 1
ATOM 8859 O O . PRO D 1 127 ? 25.275 -7.297 7.166 1.00 40.20 127 PRO D O 1
ATOM 8863 N N . GLY D 1 128 ? 24.980 -9.225 8.281 1.00 38.81 128 GLY D N 1
ATOM 8864 C CA . GLY D 1 128 ? 25.860 -9.938 7.379 1.00 35.61 128 GLY D CA 1
ATOM 8865 C C . GLY D 1 128 ? 26.919 -10.731 8.097 1.00 39.34 128 GLY D C 1
ATOM 8866 O O . GLY D 1 128 ? 26.979 -10.745 9.319 1.00 40.48 128 GLY D O 1
ATOM 8867 N N . THR D 1 129 ? 27.728 -11.450 7.332 1.00 41.22 129 THR D N 1
ATOM 8868 C CA . THR D 1 129 ? 28.738 -12.319 7.908 1.00 39.45 129 THR D CA 1
ATOM 8869 C C . THR D 1 129 ? 30.056 -12.215 7.164 1.00 39.61 129 THR D C 1
ATOM 8870 O O . THR D 1 129 ? 31.010 -12.904 7.498 1.00 40.76 129 THR D O 1
ATOM 8874 N N . THR D 1 130 ? 30.102 -11.385 6.124 1.00 42.65 130 THR D N 1
ATOM 8875 C CA . THR D 1 130 ? 31.356 -11.176 5.397 1.00 42.83 130 THR D CA 1
ATOM 8876 C C . THR D 1 130 ? 32.341 -10.328 6.221 1.00 45.76 130 THR D C 1
ATOM 8877 O O . THR D 1 130 ? 31.946 -9.587 7.133 1.00 39.16 130 THR D O 1
ATOM 8881 N N . ARG D 1 131 ? 33.614 -10.419 5.848 1.00 47.79 131 ARG D N 1
ATOM 8882 C CA . ARG D 1 131 ? 34.722 -9.863 6.614 1.00 47.83 131 ARG D CA 1
ATOM 8883 C C . ARG D 1 131 ? 35.071 -8.442 6.174 1.00 49.49 131 ARG D C 1
ATOM 8884 O O . ARG D 1 131 ? 35.910 -7.776 6.783 1.00 46.21 131 ARG D O 1
ATOM 8892 N N . ASP D 1 132 ? 34.387 -7.963 5.144 1.00 45.47 132 ASP D N 1
ATOM 8893 C CA . ASP D 1 132 ? 34.597 -6.613 4.667 1.00 44.64 132 ASP D CA 1
ATOM 8894 C C . ASP D 1 132 ? 33.287 -5.868 4.736 1.00 45.06 132 ASP D C 1
ATOM 8895 O O . ASP D 1 132 ? 32.226 -6.471 4.599 1.00 43.95 132 ASP D O 1
ATOM 8900 N N . LEU D 1 133 ? 33.360 -4.560 4.960 1.00 45.79 133 LEU D N 1
ATOM 8901 C CA . LEU D 1 133 ? 32.157 -3.745 5.086 1.00 47.76 133 LEU D CA 1
ATOM 8902 C C . LEU D 1 133 ? 31.353 -3.664 3.775 1.00 49.21 133 LEU D C 1
ATOM 8903 O O . LEU D 1 133 ? 30.120 -3.776 3.784 1.00 44.30 133 LEU D O 1
ATOM 8908 N N . TYR D 1 134 ? 32.058 -3.505 2.654 1.00 45.54 134 TYR D N 1
ATOM 8909 C CA . TYR D 1 134 ? 31.415 -3.165 1.387 1.00 46.43 134 TYR D CA 1
ATOM 8910 C C . TYR D 1 134 ? 30.392 -4.210 0.962 1.00 49.25 134 TYR D C 1
ATOM 8911 O O . TYR D 1 134 ? 29.287 -3.859 0.526 1.00 46.69 134 TYR D O 1
ATOM 8920 N N . SER D 1 135 ? 30.735 -5.489 1.104 1.00 48.62 135 SER D N 1
ATOM 8921 C CA . SER D 1 135 ? 29.796 -6.545 0.720 1.00 45.44 135 SER D CA 1
ATOM 8922 C C . SER D 1 135 ? 28.628 -6.726 1.718 1.00 43.38 135 SER D C 1
ATOM 8923 O O . SER D 1 135 ? 27.737 -7.539 1.487 1.00 42.89 135 SER D O 1
ATOM 8926 N N . ARG D 1 136 ? 28.628 -5.981 2.822 1.00 41.05 136 ARG D N 1
ATOM 8927 C CA . ARG D 1 136 ? 27.507 -6.024 3.764 1.00 37.59 136 ARG D CA 1
ATOM 8928 C C . ARG D 1 136 ? 26.483 -4.922 3.533 1.00 39.82 136 ARG D C 1
ATOM 8929 O O . ARG D 1 136 ? 25.392 -4.929 4.108 1.00 39.73 136 ARG D O 1
ATOM 8937 N N . LEU D 1 137 ? 26.861 -3.927 2.749 1.00 45.21 137 LEU D N 1
ATOM 8938 C CA . LEU D 1 137 ? 26.026 -2.736 2.603 1.00 50.00 137 LEU D CA 1
ATOM 8939 C C . LEU D 1 137 ? 24.638 -3.012 2.014 1.00 49.44 137 LEU D C 1
ATOM 8940 O O . LEU D 1 137 ? 23.644 -2.460 2.497 1.00 53.20 137 LEU D O 1
ATOM 8945 N N . ALA D 1 138 ? 24.562 -3.914 1.035 1.00 49.07 138 ALA D N 1
ATOM 8946 C CA . ALA D 1 138 ? 23.293 -4.252 0.381 1.00 48.10 138 ALA D CA 1
ATOM 8947 C C . ALA D 1 138 ? 22.222 -4.799 1.337 1.00 53.00 138 ALA D C 1
ATOM 8948 O O . ALA D 1 138 ? 21.019 -4.660 1.083 1.00 55.63 138 ALA D O 1
ATOM 8950 N N . ALA D 1 139 ? 22.664 -5.392 2.444 1.00 50.09 139 ALA D N 1
ATOM 8951 C CA . ALA D 1 139 ? 21.772 -6.045 3.409 1.00 49.64 139 ALA D CA 1
ATOM 8952 C C . ALA D 1 139 ? 20.755 -5.087 4.044 1.00 51.93 139 ALA D C 1
ATOM 8953 O O . ALA D 1 139 ? 19.691 -5.506 4.514 1.00 51.15 139 ALA D O 1
ATOM 8955 N N . VAL D 1 140 ? 21.080 -3.801 4.063 1.00 53.28 140 VAL D N 1
ATOM 8956 C CA . VAL D 1 140 ? 20.170 -2.815 4.631 1.00 56.29 140 VAL D CA 1
ATOM 8957 C C . VAL D 1 140 ? 19.681 -1.957 3.461 1.00 57.67 140 VAL D C 1
ATOM 8958 O O . VAL D 1 140 ? 20.472 -1.596 2.577 1.00 56.21 140 VAL D O 1
ATOM 8962 N N . PRO D 1 141 ? 18.363 -1.683 3.417 1.00 61.82 141 PRO D N 1
ATOM 8963 C CA . PRO D 1 141 ? 17.770 -0.922 2.306 1.00 59.45 141 PRO D CA 1
ATOM 8964 C C . PRO D 1 141 ? 18.338 0.484 2.148 1.00 60.02 141 PRO D C 1
ATOM 8965 O O . PRO D 1 141 ? 18.114 1.320 3.028 1.00 57.33 141 PRO D O 1
ATOM 8969 N N . GLY D 1 142 ? 19.005 0.747 1.021 1.00 62.81 142 GLY D N 1
ATOM 8970 C CA . GLY D 1 142 ? 19.493 2.082 0.717 1.00 60.30 142 GLY D CA 1
ATOM 8971 C C . GLY D 1 142 ? 20.811 2.402 1.392 1.00 60.10 142 GLY D C 1
ATOM 8972 O O . GLY D 1 142 ? 21.330 3.515 1.288 1.00 56.95 142 GLY D O 1
ATOM 8973 N N . LEU D 1 143 ? 21.336 1.424 2.122 1.00 62.52 143 LEU D N 1
ATOM 8974 C CA . LEU D 1 143 ? 22.580 1.596 2.862 1.00 55.03 143 LEU D CA 1
ATOM 8975 C C . LEU D 1 143 ? 23.759 1.748 1.927 1.00 50.91 143 LEU D C 1
ATOM 8976 O O . LEU D 1 143 ? 24.633 2.581 2.161 1.00 47.09 143 LEU D O 1
ATOM 8981 N N . GLU D 1 144 ? 23.787 0.943 0.870 1.00 52.13 144 GLU D N 1
ATOM 8982 C CA . GLU D 1 144 ? 24.885 1.029 -0.077 1.00 52.33 144 GLU D CA 1
ATOM 8983 C C . GLU D 1 144 ? 25.004 2.422 -0.705 1.00 53.34 144 GLU D C 1
ATOM 8984 O O . GLU D 1 144 ? 26.090 2.990 -0.792 1.00 52.46 144 GLU D O 1
ATOM 8990 N N . GLU D 1 145 ? 23.885 2.990 -1.115 1.00 55.34 145 GLU D N 1
ATOM 8991 C CA . GLU D 1 145 ? 23.912 4.309 -1.735 1.00 56.04 145 GLU D CA 1
ATOM 8992 C C . GLU D 1 145 ? 24.074 5.428 -0.698 1.00 52.01 145 GLU D C 1
ATOM 8993 O O . GLU D 1 145 ? 24.629 6.495 -0.988 1.00 50.32 145 GLU D O 1
ATOM 8999 N N . LEU D 1 146 ? 23.536 5.219 0.493 1.00 49.86 146 LEU D N 1
ATOM 9000 C CA . LEU D 1 146 ? 23.781 6.180 1.541 1.00 46.10 146 LEU D CA 1
ATOM 9001 C C . LEU D 1 146 ? 25.287 6.143 1.820 1.00 50.50 146 LEU D C 1
ATOM 9002 O O . LEU D 1 146 ? 25.909 7.182 2.071 1.00 50.41 146 LEU D O 1
ATOM 9007 N N . PHE D 1 147 ? 25.872 4.946 1.791 1.00 47.69 147 PHE D N 1
ATOM 9008 C CA . PHE D 1 147 ? 27.307 4.820 2.014 1.00 44.96 147 PHE D CA 1
ATOM 9009 C C . PHE D 1 147 ? 28.070 5.608 0.959 1.00 44.09 147 PHE D C 1
ATOM 9010 O O . PHE D 1 147 ? 28.876 6.478 1.302 1.00 44.09 147 PHE D O 1
ATOM 9018 N N . TYR D 1 148 ? 27.746 5.374 -0.310 1.00 43.44 148 TYR D N 1
ATOM 9019 C CA . TYR D 1 148 ? 28.471 5.992 -1.431 1.00 46.35 148 TYR D CA 1
ATOM 9020 C C . TYR D 1 148 ? 28.205 7.489 -1.553 1.00 40.43 148 TYR D C 1
ATOM 9021 O O . TYR D 1 148 ? 29.063 8.218 -2.041 1.00 37.55 148 TYR D O 1
ATOM 9030 N N . ARG D 1 149 ? 27.054 7.952 -1.067 1.00 37.80 149 ARG D N 1
ATOM 9031 C CA . ARG D 1 149 ? 26.829 9.390 -0.932 1.00 41.05 149 ARG D CA 1
ATOM 9032 C C . ARG D 1 149 ? 27.957 10.023 -0.077 1.00 46.76 149 ARG D C 1
ATOM 9033 O O . ARG D 1 149 ? 28.453 11.118 -0.369 1.00 42.18 149 ARG D O 1
ATOM 9041 N N . GLY D 1 150 ? 28.360 9.309 0.971 1.00 43.43 150 GLY D N 1
ATOM 9042 C CA . GLY D 1 150 ? 29.459 9.714 1.822 1.00 38.66 150 GLY D CA 1
ATOM 9043 C C . GLY D 1 150 ? 30.816 9.643 1.146 1.00 44.64 150 GLY D C 1
ATOM 9044 O O . GLY D 1 150 ? 31.588 10.604 1.230 1.00 50.24 150 GLY D O 1
ATOM 9053 N N . HIS D 1 152 ? 31.509 9.628 -2.033 1.00 46.39 152 HIS D N 1
ATOM 9054 C CA . HIS D 1 152 ? 31.435 10.706 -3.010 1.00 49.78 152 HIS D CA 1
ATOM 9055 C C . HIS D 1 152 ? 31.845 12.023 -2.359 1.00 46.35 152 HIS D C 1
ATOM 9056 O O . HIS D 1 152 ? 32.742 12.721 -2.831 1.00 47.15 152 HIS D O 1
ATOM 9063 N N . ALA D 1 153 ? 31.206 12.328 -1.238 1.00 45.88 153 ALA D N 1
ATOM 9064 C CA . ALA D 1 153 ? 31.423 13.594 -0.571 1.00 43.17 153 ALA D CA 1
ATOM 9065 C C . ALA D 1 153 ? 32.859 13.714 -0.091 1.00 45.78 153 ALA D C 1
ATOM 9066 O O . ALA D 1 153 ? 33.495 14.764 -0.293 1.00 44.35 153 ALA D O 1
ATOM 9068 N N . TRP D 1 154 ? 33.386 12.642 0.501 1.00 40.26 154 TRP D N 1
ATOM 9069 C CA . TRP D 1 154 ? 34.770 12.669 0.986 1.00 46.45 154 TRP D CA 1
ATOM 9070 C C . TRP D 1 154 ? 35.741 12.959 -0.155 1.00 47.90 154 TRP D C 1
ATOM 9071 O O . TRP D 1 154 ? 36.627 13.808 -0.040 1.00 48.55 154 TRP D O 1
ATOM 9082 N N . SER D 1 155 ? 35.532 12.286 -1.276 1.00 47.48 155 SER D N 1
ATOM 9083 C CA . SER D 1 155 ? 36.416 12.418 -2.424 1.00 49.77 155 SER D CA 1
ATOM 9084 C C . SER D 1 155 ? 36.319 13.807 -3.039 1.00 46.98 155 SER D C 1
ATOM 9085 O O . SER D 1 155 ? 37.317 14.371 -3.471 1.00 44.59 155 SER D O 1
ATOM 9088 N N . GLN D 1 156 ? 35.115 14.364 -3.043 1.00 48.31 156 GLN D N 1
ATOM 9089 C CA . GLN D 1 156 ? 34.908 15.729 -3.516 1.00 50.37 156 GLN D CA 1
ATOM 9090 C C . GLN D 1 156 ? 35.775 16.710 -2.727 1.00 52.44 156 GLN D C 1
ATOM 9091 O O . GLN D 1 156 ? 36.270 17.698 -3.270 1.00 51.09 156 GLN D O 1
ATOM 9097 N N . LEU D 1 157 ? 35.975 16.399 -1.449 1.00 49.54 157 LEU D N 1
ATOM 9098 C CA . LEU D 1 157 ? 36.787 17.206 -0.555 1.00 50.52 157 LEU D CA 1
ATOM 9099 C C . LEU D 1 157 ? 38.294 17.075 -0.801 1.00 54.40 157 LEU D C 1
ATOM 9100 O O . LEU D 1 157 ? 39.053 18.039 -0.654 1.00 53.01 157 LEU D O 1
ATOM 9105 N N . SER D 1 158 ? 38.735 15.879 -1.160 1.00 52.41 158 SER D N 1
ATOM 9106 C CA . SER D 1 158 ? 40.167 15.620 -1.211 1.00 55.55 158 SER D CA 1
ATOM 9107 C C . SER D 1 158 ? 40.742 15.458 -2.617 1.00 59.52 158 SER D C 1
ATOM 9108 O O . SER D 1 158 ? 41.956 15.461 -2.777 1.00 61.21 158 SER D O 1
ATOM 9111 N N . ASN D 1 159 ? 39.905 15.289 -3.636 1.00 56.67 159 ASN D N 1
ATOM 9112 C CA . ASN D 1 159 ? 40.473 15.028 -4.960 1.00 59.93 159 ASN D CA 1
ATOM 9113 C C . ASN D 1 159 ? 40.948 16.229 -5.793 1.00 58.62 159 ASN D C 1
ATOM 9114 O O . ASN D 1 159 ? 41.398 16.020 -6.913 1.00 59.79 159 ASN D O 1
ATOM 9119 N N . PRO D 1 160 ? 40.840 17.474 -5.278 1.00 59.11 160 PRO D N 1
ATOM 9120 C CA . PRO D 1 160 ? 41.590 18.476 -6.040 1.00 61.10 160 PRO D CA 1
ATOM 9121 C C . PRO D 1 160 ? 43.060 18.122 -6.194 1.00 56.76 160 PRO D C 1
ATOM 9122 O O . PRO D 1 160 ? 43.596 18.360 -7.262 1.00 55.19 160 PRO D O 1
ATOM 9126 N N . VAL D 1 161 ? 43.683 17.552 -5.168 1.00 58.44 161 VAL D N 1
ATOM 9127 C CA . VAL D 1 161 ? 45.078 17.145 -5.283 1.00 57.32 161 VAL D CA 1
ATOM 9128 C C . VAL D 1 161 ? 45.245 16.091 -6.373 1.00 58.23 161 VAL D C 1
ATOM 9129 O O . VAL D 1 161 ? 46.263 16.083 -7.058 1.00 64.69 161 VAL D O 1
ATOM 9133 N N . LEU D 1 162 ? 44.245 15.229 -6.561 1.00 56.79 162 LEU D N 1
ATOM 9134 C CA . LEU D 1 162 ? 44.328 14.194 -7.599 1.00 61.43 162 LEU D CA 1
ATOM 9135 C C . LEU D 1 162 ? 44.163 14.788 -8.993 1.00 61.59 162 LEU D C 1
ATOM 9136 O O . LEU D 1 162 ? 44.855 14.406 -9.931 1.00 64.26 162 LEU D O 1
ATOM 9141 N N . LEU D 1 163 ? 43.194 15.679 -9.134 1.00 58.40 163 LEU D N 1
ATOM 9142 C CA . LEU D 1 163 ? 42.905 16.274 -10.422 1.00 61.43 163 LEU D CA 1
ATOM 9143 C C . LEU D 1 163 ? 44.086 17.081 -10.951 1.00 62.89 163 LEU D C 1
ATOM 9144 O O . LEU D 1 163 ? 44.332 17.119 -12.152 1.00 68.67 163 LEU D O 1
ATOM 9149 N N . ALA D 1 164 ? 44.837 17.697 -10.050 1.00 61.46 164 ALA D N 1
ATOM 9150 C CA . ALA D 1 164 ? 45.940 18.554 -10.454 1.00 56.92 164 ALA D CA 1
ATOM 9151 C C . ALA D 1 164 ? 47.231 17.765 -10.652 1.00 61.65 164 ALA D C 1
ATOM 9152 O O . ALA D 1 164 ? 48.285 18.335 -10.920 1.00 61.07 164 ALA D O 1
ATOM 9154 N N . GLN D 1 165 ? 47.147 16.451 -10.510 1.00 62.25 165 GLN D N 1
ATOM 9155 C CA . GLN D 1 165 ? 48.306 15.592 -10.703 1.00 64.44 165 GLN D CA 1
ATOM 9156 C C . GLN D 1 165 ? 48.758 15.683 -12.168 1.00 68.77 165 GLN D C 1
ATOM 9157 O O . GLN D 1 165 ? 47.949 15.502 -13.082 1.00 71.47 165 GLN D O 1
ATOM 9163 N N . PRO D 1 166 ? 50.050 15.988 -12.396 1.00 72.35 166 PRO D N 1
ATOM 9164 C CA . PRO D 1 166 ? 50.596 16.246 -13.741 1.00 73.00 166 PRO D CA 1
ATOM 9165 C C . PRO D 1 166 ? 50.361 15.098 -14.711 1.00 79.23 166 PRO D C 1
ATOM 9166 O O . PRO D 1 166 ? 50.163 15.321 -15.906 1.00 78.10 166 PRO D O 1
ATOM 9170 N N . ASP D 1 167 ? 50.341 13.882 -14.175 1.00 77.48 167 ASP D N 1
ATOM 9171 C CA . ASP D 1 167 ? 50.303 12.661 -14.977 1.00 78.79 167 ASP D CA 1
ATOM 9172 C C . ASP D 1 167 ? 49.105 12.558 -15.898 1.00 77.89 167 ASP D C 1
ATOM 9173 O O . ASP D 1 167 ? 49.129 11.813 -16.876 1.00 77.64 167 ASP D O 1
ATOM 9178 N N . PHE D 1 168 ? 48.043 13.274 -15.551 1.00 79.15 168 PHE D N 1
ATOM 9179 C CA . PHE D 1 168 ? 46.787 13.167 -16.276 1.00 78.92 168 PHE D CA 1
ATOM 9180 C C . PHE D 1 168 ? 46.786 13.982 -17.552 1.00 79.91 168 PHE D C 1
ATOM 9181 O O . PHE D 1 168 ? 45.814 13.949 -18.295 1.00 86.66 168 PHE D O 1
ATOM 9189 N N . THR D 1 169 ? 47.844 14.756 -17.782 1.00 86.12 169 THR D N 1
ATOM 9190 C CA . THR D 1 169 ? 48.030 15.407 -19.083 1.00 89.23 169 THR D CA 1
ATOM 9191 C C . THR D 1 169 ? 48.749 14.503 -20.069 1.00 80.82 169 THR D C 1
ATOM 9192 O O . THR D 1 169 ? 48.745 14.773 -21.256 1.00 84.47 169 THR D O 1
ATOM 9196 N N . ARG D 1 170 ? 49.349 13.428 -19.569 1.00 83.80 170 ARG D N 1
ATOM 9197 C CA . ARG D 1 170 ? 50.206 12.559 -20.379 1.00 84.55 170 ARG D CA 1
ATOM 9198 C C . ARG D 1 170 ? 49.685 11.114 -20.583 1.00 88.45 170 ARG D C 1
ATOM 9199 O O . ARG D 1 170 ? 50.358 10.299 -21.220 1.00 88.35 170 ARG D O 1
ATOM 9207 N N . VAL D 1 171 ? 48.525 10.791 -20.004 1.00 88.77 171 VAL D N 1
ATOM 9208 C CA . VAL D 1 171 ? 47.889 9.471 -20.161 1.00 85.59 171 VAL D CA 1
ATOM 9209 C C . VAL D 1 171 ? 46.530 9.662 -20.812 1.00 84.17 171 VAL D C 1
ATOM 9210 O O . VAL D 1 171 ? 46.033 10.780 -20.870 1.00 84.19 171 VAL D O 1
ATOM 9214 N N . HIS D 1 172 ? 45.922 8.620 -21.364 1.00 85.50 172 HIS D N 1
ATOM 9215 C CA . HIS D 1 172 ? 44.680 8.931 -22.052 1.00 84.07 172 HIS D CA 1
ATOM 9216 C C . HIS D 1 172 ? 43.718 7.854 -21.545 1.00 83.85 172 HIS D C 1
ATOM 9217 O O . HIS D 1 172 ? 42.491 7.956 -21.725 1.00 78.94 172 HIS D O 1
ATOM 9224 N N . ARG D 1 173 ? 44.325 6.848 -20.889 1.00 83.76 173 ARG D N 1
ATOM 9225 C CA . ARG D 1 173 ? 43.654 5.621 -20.410 1.00 82.41 173 ARG D CA 1
ATOM 9226 C C . ARG D 1 173 ? 43.608 5.374 -18.874 1.00 81.47 173 ARG D C 1
ATOM 9227 O O . ARG D 1 173 ? 44.589 4.860 -18.321 1.00 79.85 173 ARG D O 1
ATOM 9235 N N . VAL D 1 174 ? 42.520 5.688 -18.164 1.00 77.20 174 VAL D N 1
ATOM 9236 C CA . VAL D 1 174 ? 42.558 5.449 -16.700 1.00 69.98 174 VAL D CA 1
ATOM 9237 C C . VAL D 1 174 ? 41.697 4.266 -16.274 1.00 69.87 174 VAL D C 1
ATOM 9238 O O . VAL D 1 174 ? 40.518 4.160 -16.665 1.00 63.76 174 VAL D O 1
ATOM 9242 N N . LEU D 1 175 ? 42.308 3.377 -15.486 1.00 68.61 175 LEU D N 1
ATOM 9243 C CA . LEU D 1 175 ? 41.613 2.266 -14.829 1.00 65.01 175 LEU D CA 1
ATOM 9244 C C . LEU D 1 175 ? 41.391 2.564 -13.338 1.00 59.84 175 LEU D C 1
ATOM 9245 O O . LEU D 1 175 ? 42.341 2.591 -12.549 1.00 58.13 175 LEU D O 1
ATOM 9250 N N . ASP D 1 176 ? 40.138 2.753 -12.949 1.00 58.13 176 ASP D N 1
ATOM 9251 C CA . ASP D 1 176 ? 39.805 3.160 -11.583 1.00 60.34 176 ASP D CA 1
ATOM 9252 C C . ASP D 1 176 ? 39.591 1.921 -10.695 1.00 56.98 176 ASP D C 1
ATOM 9253 O O . ASP D 1 176 ? 38.472 1.424 -10.574 1.00 52.27 176 ASP D O 1
ATOM 9258 N N . VAL D 1 177 ? 40.658 1.401 -10.094 1.00 51.70 177 VAL D N 1
ATOM 9259 C CA . VAL D 1 177 ? 40.521 0.127 -9.396 1.00 58.61 177 VAL D CA 1
ATOM 9260 C C . VAL D 1 177 ? 39.832 0.291 -8.040 1.00 58.24 177 VAL D C 1
ATOM 9261 O O . VAL D 1 177 ? 40.378 0.920 -7.131 1.00 61.29 177 VAL D O 1
ATOM 9265 N N . GLY D 1 178 ? 38.643 -0.294 -7.909 1.00 50.95 178 GLY D N 1
ATOM 9266 C CA . GLY D 1 178 ? 37.814 -0.090 -6.737 1.00 52.88 178 GLY D CA 1
ATOM 9267 C C . GLY D 1 178 ? 37.305 1.338 -6.737 1.00 57.28 178 GLY D C 1
ATOM 9268 O O . GLY D 1 178 ? 37.289 2.009 -5.703 1.00 58.64 178 GLY D O 1
ATOM 9269 N N . GLY D 1 179 ? 36.883 1.793 -7.913 1.00 53.94 179 GLY D N 1
ATOM 9270 C CA . GLY D 1 179 ? 36.494 3.177 -8.129 1.00 48.15 179 GLY D CA 1
ATOM 9271 C C . GLY D 1 179 ? 35.158 3.616 -7.564 1.00 49.51 179 GLY D C 1
ATOM 9272 O O . GLY D 1 179 ? 34.772 4.773 -7.722 1.00 54.82 179 GLY D O 1
ATOM 9273 N N . GLY D 1 180 ? 34.433 2.694 -6.942 1.00 50.10 180 GLY D N 1
ATOM 9274 C CA . GLY D 1 180 ? 33.195 3.030 -6.255 1.00 53.07 180 GLY D CA 1
ATOM 9275 C C . GLY D 1 180 ? 32.096 3.595 -7.125 1.00 52.43 180 GLY D C 1
ATOM 9276 O O . GLY D 1 180 ? 31.725 2.978 -8.117 1.00 55.33 180 GLY D O 1
ATOM 9277 N N . ASP D 1 181 ? 31.557 4.753 -6.742 1.00 51.54 181 ASP D N 1
ATOM 9278 C CA . ASP D 1 181 ? 30.476 5.377 -7.496 1.00 46.66 181 ASP D CA 1
ATOM 9279 C C . ASP D 1 181 ? 31.030 6.272 -8.590 1.00 53.38 181 ASP D C 1
ATOM 9280 O O . ASP D 1 181 ? 30.290 7.058 -9.161 1.00 56.55 181 ASP D O 1
ATOM 9285 N N . ALA D 1 182 ? 32.331 6.156 -8.857 1.00 51.63 182 ALA D N 1
ATOM 9286 C CA . ALA D 1 182 ? 33.003 6.884 -9.942 1.00 58.37 182 ALA D CA 1
ATOM 9287 C C . ALA D 1 182 ? 33.119 8.390 -9.688 1.00 59.71 182 ALA D C 1
ATOM 9288 O O . ALA D 1 182 ? 33.273 9.166 -10.639 1.00 61.94 182 ALA D O 1
ATOM 9290 N N . VAL D 1 183 ? 33.069 8.798 -8.420 1.00 57.65 183 VAL D N 1
ATOM 9291 C CA . VAL D 1 183 ? 33.201 10.210 -8.055 1.00 53.79 183 VAL D CA 1
ATOM 9292 C C . VAL D 1 183 ? 34.469 10.810 -8.663 1.00 52.18 183 VAL D C 1
ATOM 9293 O O . VAL D 1 183 ? 34.425 11.883 -9.263 1.00 50.02 183 VAL D O 1
ATOM 9297 N N . ASN D 1 184 ? 35.572 10.074 -8.572 1.00 51.08 184 ASN D N 1
ATOM 9298 C CA . ASN D 1 184 ? 36.862 10.555 -9.042 1.00 58.35 184 ASN D CA 1
ATOM 9299 C C . ASN D 1 184 ? 37.052 10.372 -10.560 1.00 60.73 184 ASN D C 1
ATOM 9300 O O . ASN D 1 184 ? 37.657 11.217 -11.228 1.00 54.22 184 ASN D O 1
ATOM 9305 N N . ALA D 1 185 ? 36.489 9.299 -11.107 1.00 64.66 185 ALA D N 1
ATOM 9306 C CA . ALA D 1 185 ? 36.540 9.071 -12.543 1.00 58.57 185 ALA D CA 1
ATOM 9307 C C . ALA D 1 185 ? 35.858 10.230 -13.264 1.00 64.77 185 ALA D C 1
ATOM 9308 O O . ALA D 1 185 ? 36.382 10.793 -14.236 1.00 60.48 185 ALA D O 1
ATOM 9310 N N . VAL D 1 186 ? 34.683 10.586 -12.767 1.00 60.78 186 VAL D N 1
ATOM 9311 C CA . VAL D 1 186 ? 33.915 11.662 -13.353 1.00 61.44 186 VAL D CA 1
ATOM 9312 C C . VAL D 1 186 ? 34.664 12.989 -13.200 1.00 65.44 186 VAL D C 1
ATOM 9313 O O . VAL D 1 186 ? 34.683 13.801 -14.120 1.00 74.44 186 VAL D O 1
ATOM 9317 N N . ALA D 1 187 ? 35.296 13.205 -12.057 1.00 58.65 187 ALA D N 1
ATOM 9318 C CA . ALA D 1 187 ? 36.022 14.450 -11.844 1.00 63.53 187 ALA D CA 1
ATOM 9319 C C . ALA D 1 187 ? 37.223 14.572 -12.782 1.00 61.57 187 ALA D C 1
ATOM 9320 O O . ALA D 1 187 ? 37.537 15.652 -13.278 1.00 63.54 187 ALA D O 1
ATOM 9322 N N . LEU D 1 188 ? 37.895 13.455 -13.011 1.00 58.55 188 LEU D N 1
ATOM 9323 C CA . LEU D 1 188 ? 39.032 13.418 -13.912 1.00 60.84 188 LEU D CA 1
ATOM 9324 C C . LEU D 1 188 ? 38.605 13.708 -15.343 1.00 70.12 188 LEU D C 1
ATOM 9325 O O . LEU D 1 188 ? 39.274 14.452 -16.062 1.00 71.18 188 LEU D O 1
ATOM 9330 N N . ALA D 1 189 ? 37.491 13.096 -15.742 1.00 69.03 189 ALA D N 1
ATOM 9331 C CA . ALA D 1 189 ? 36.936 13.239 -17.080 1.00 66.51 189 ALA D CA 1
ATOM 9332 C C . ALA D 1 189 ? 36.536 14.685 -17.392 1.00 73.22 189 ALA D C 1
ATOM 9333 O O . ALA D 1 189 ? 36.840 15.200 -18.474 1.00 77.98 189 ALA D O 1
ATOM 9335 N N . ARG D 1 190 ? 35.883 15.345 -16.437 1.00 68.57 190 ARG D N 1
ATOM 9336 C CA . ARG D 1 190 ? 35.511 16.746 -16.600 1.00 63.26 190 ARG D CA 1
ATOM 9337 C C . ARG D 1 190 ? 36.771 17.592 -16.720 1.00 66.93 190 ARG D C 1
ATOM 9338 O O . ARG D 1 190 ? 36.862 18.474 -17.562 1.00 68.54 190 ARG D O 1
ATOM 9346 N N . ALA D 1 191 ? 37.730 17.323 -15.840 1.00 66.69 191 ALA D N 1
ATOM 9347 C CA . ALA D 1 191 ? 38.963 18.093 -15.749 1.00 66.46 191 ALA D CA 1
ATOM 9348 C C . ALA D 1 191 ? 39.912 17.824 -16.912 1.00 76.87 191 ALA D C 1
ATOM 9349 O O . ALA D 1 191 ? 40.726 18.675 -17.269 1.00 76.51 191 ALA D O 1
ATOM 9351 N N . HIS D 1 192 ? 39.829 16.627 -17.482 1.00 75.72 192 HIS D N 1
ATOM 9352 C CA . HIS D 1 192 ? 40.711 16.250 -18.579 1.00 75.18 192 HIS D CA 1
ATOM 9353 C C . HIS D 1 192 ? 39.919 15.657 -19.736 1.00 78.29 192 HIS D C 1
ATOM 9354 O O . HIS D 1 192 ? 39.660 14.457 -19.768 1.00 80.95 192 HIS D O 1
ATOM 9361 N N . PRO D 1 193 ? 39.514 16.519 -20.682 1.00 82.71 193 PRO D N 1
ATOM 9362 C CA . PRO D 1 193 ? 38.693 16.157 -21.845 1.00 82.84 193 PRO D CA 1
ATOM 9363 C C . PRO D 1 193 ? 39.331 15.099 -22.762 1.00 80.57 193 PRO D C 1
ATOM 9364 O O . PRO D 1 193 ? 38.623 14.509 -23.574 1.00 81.85 193 PRO D O 1
ATOM 9368 N N . SER D 1 194 ? 40.643 14.899 -22.685 1.00 81.88 194 SER D N 1
ATOM 9369 C CA . SER D 1 194 ? 41.272 13.793 -23.418 1.00 85.78 194 SER D CA 1
ATOM 9370 C C . SER D 1 194 ? 40.975 12.406 -22.813 1.00 85.86 194 SER D C 1
ATOM 9371 O O . SER D 1 194 ? 40.804 11.413 -23.531 1.00 82.09 194 SER D O 1
ATOM 9374 N N . LEU D 1 195 ? 40.886 12.353 -21.489 1.00 84.15 195 LEU D N 1
ATOM 9375 C CA . LEU D 1 195 ? 40.898 11.088 -20.753 1.00 79.42 195 LEU D CA 1
ATOM 9376 C C . LEU D 1 195 ? 39.623 10.245 -20.859 1.00 75.86 195 LEU D C 1
ATOM 9377 O O . LEU D 1 195 ? 38.507 10.757 -20.960 1.00 72.69 195 LEU D O 1
ATOM 9382 N N . ARG D 1 196 ? 39.809 8.935 -20.787 1.00 77.53 196 ARG D N 1
ATOM 9383 C CA . ARG D 1 196 ? 38.703 7.997 -20.671 1.00 76.30 196 ARG D CA 1
ATOM 9384 C C . ARG D 1 196 ? 38.998 7.094 -19.487 1.00 71.92 196 ARG D C 1
ATOM 9385 O O . ARG D 1 196 ? 40.166 6.804 -19.178 1.00 69.03 196 ARG D O 1
ATOM 9393 N N . VAL D 1 197 ? 37.945 6.696 -18.781 1.00 71.17 197 VAL D N 1
ATOM 9394 C CA . VAL D 1 197 ? 38.139 5.981 -17.524 1.00 69.89 197 VAL D CA 1
ATOM 9395 C C . VAL D 1 197 ? 37.265 4.733 -17.421 1.00 65.40 197 VAL D C 1
ATOM 9396 O O . VAL D 1 197 ? 36.059 4.750 -17.738 1.00 57.87 197 VAL D O 1
ATOM 9400 N N . THR D 1 198 ? 37.898 3.649 -16.981 1.00 63.99 198 THR D N 1
ATOM 9401 C CA . THR D 1 198 ? 37.196 2.420 -16.634 1.00 63.94 198 THR D CA 1
ATOM 9402 C C . THR D 1 198 ? 37.082 2.294 -15.122 1.00 60.73 198 THR D C 1
ATOM 9403 O O . THR D 1 198 ? 38.099 2.200 -14.435 1.00 58.99 198 THR D O 1
ATOM 9407 N N . VAL D 1 199 ? 35.857 2.253 -14.607 1.00 64.03 199 VAL D N 1
ATOM 9408 C CA . VAL D 1 199 ? 35.634 2.129 -13.165 1.00 59.55 199 VAL D CA 1
ATOM 9409 C C . VAL D 1 199 ? 35.369 0.681 -12.801 1.00 54.98 199 VAL D C 1
ATOM 9410 O O . VAL D 1 199 ? 34.349 0.123 -13.181 1.00 56.38 199 VAL D O 1
ATOM 9414 N N . LEU D 1 200 ? 36.289 0.091 -12.046 1.00 59.02 200 LEU D N 1
ATOM 9415 C CA . LEU D 1 200 ? 36.208 -1.309 -11.621 1.00 59.34 200 LEU D CA 1
ATOM 9416 C C . LEU D 1 200 ? 35.773 -1.414 -10.149 1.00 62.68 200 LEU D C 1
ATOM 9417 O O . LEU D 1 200 ? 36.459 -0.912 -9.254 1.00 59.01 200 LEU D O 1
ATOM 9422 N N . ASP D 1 201 ? 34.664 -2.110 -9.902 1.00 61.87 201 ASP D N 1
ATOM 9423 C CA . ASP D 1 201 ? 34.142 -2.298 -8.547 1.00 56.46 201 ASP D CA 1
ATOM 9424 C C . ASP D 1 201 ? 33.051 -3.369 -8.511 1.00 60.66 201 ASP D C 1
ATOM 9425 O O . ASP D 1 201 ? 32.648 -3.906 -9.551 1.00 58.58 201 ASP D O 1
ATOM 9430 N N . ARG D 1 202 ? 32.549 -3.646 -7.309 1.00 53.10 202 ARG D N 1
ATOM 9431 C CA . ARG D 1 202 ? 31.451 -4.581 -7.137 1.00 53.83 202 ARG D CA 1
ATOM 9432 C C . ARG D 1 202 ? 30.194 -4.047 -7.867 1.00 57.66 202 ARG D C 1
ATOM 9433 O O . ARG D 1 202 ? 30.032 -2.831 -8.022 1.00 57.23 202 ARG D O 1
ATOM 9441 N N . PRO D 1 203 ? 29.307 -4.956 -8.321 1.00 53.37 203 PRO D N 1
ATOM 9442 C CA . PRO D 1 203 ? 28.071 -4.580 -9.013 1.00 45.87 203 PRO D CA 1
ATOM 9443 C C . PRO D 1 203 ? 27.172 -3.630 -8.234 1.00 50.23 203 PRO D C 1
ATOM 9444 O O . PRO D 1 203 ? 26.500 -2.784 -8.827 1.00 50.13 203 PRO D O 1
ATOM 9448 N N . GLY D 1 204 ? 27.120 -3.788 -6.920 1.00 52.40 204 GLY D N 1
ATOM 9449 C CA . GLY D 1 204 ? 26.274 -2.930 -6.118 1.00 46.86 204 GLY D CA 1
ATOM 9450 C C . GLY D 1 204 ? 26.779 -1.513 -6.246 1.00 54.44 204 GLY D C 1
ATOM 9451 O O . GLY D 1 204 ? 25.991 -0.569 -6.373 1.00 59.38 204 GLY D O 1
ATOM 9452 N N . ALA D 1 205 ? 28.103 -1.366 -6.231 1.00 50.30 205 ALA D N 1
ATOM 9453 C CA . ALA D 1 205 ? 28.715 -0.053 -6.366 1.00 51.96 205 ALA D CA 1
ATOM 9454 C C . ALA D 1 205 ? 28.486 0.543 -7.757 1.00 54.78 205 ALA D C 1
ATOM 9455 O O . ALA D 1 205 ? 28.018 1.674 -7.880 1.00 49.35 205 ALA D O 1
ATOM 9457 N N . LEU D 1 206 ? 28.735 -0.261 -8.791 1.00 55.25 206 LEU D N 1
ATOM 9458 C CA . LEU D 1 206 ? 28.727 0.209 -10.176 1.00 52.63 206 LEU D CA 1
ATOM 9459 C C . LEU D 1 206 ? 27.361 0.666 -10.610 1.00 51.72 206 LEU D C 1
ATOM 9460 O O . LEU D 1 206 ? 27.230 1.435 -11.547 1.00 50.02 206 LEU D O 1
ATOM 9465 N N . GLU D 1 207 ? 26.342 0.153 -9.944 1.00 47.56 207 GLU D N 1
ATOM 9466 C CA . GLU D 1 207 ? 24.997 0.627 -10.162 1.00 47.76 207 GLU D CA 1
ATOM 9467 C C . GLU D 1 207 ? 24.874 2.067 -9.664 1.00 59.99 207 GLU D C 1
ATOM 9468 O O . GLU D 1 207 ? 24.156 2.879 -10.251 1.00 63.15 207 GLU D O 1
ATOM 9474 N N . VAL D 1 208 ? 25.587 2.390 -8.584 1.00 60.04 208 VAL D N 1
ATOM 9475 C CA . VAL D 1 208 ? 25.640 3.775 -8.126 1.00 59.84 208 VAL D CA 1
ATOM 9476 C C . VAL D 1 208 ? 26.485 4.616 -9.093 1.00 57.95 208 VAL D C 1
ATOM 9477 O O . VAL D 1 208 ? 26.163 5.774 -9.353 1.00 58.43 208 VAL D O 1
ATOM 9481 N N . ALA D 1 209 ? 27.551 4.023 -9.631 1.00 54.07 209 ALA D N 1
ATOM 9482 C CA . ALA D 1 209 ? 28.441 4.716 -10.559 1.00 57.11 209 ALA D CA 1
ATOM 9483 C C . ALA D 1 209 ? 27.665 5.177 -11.801 1.00 61.50 209 ALA D C 1
ATOM 9484 O O . ALA D 1 209 ? 27.882 6.279 -12.317 1.00 57.65 209 ALA D O 1
ATOM 9486 N N . ARG D 1 210 ? 26.751 4.325 -12.260 1.00 66.05 210 ARG D N 1
ATOM 9487 C CA . ARG D 1 210 ? 25.935 4.614 -13.433 1.00 65.48 210 ARG D CA 1
ATOM 9488 C C . ARG D 1 210 ? 25.203 5.930 -13.260 1.00 63.81 210 ARG D C 1
ATOM 9489 O O . ARG D 1 210 ? 25.158 6.734 -14.182 1.00 64.18 210 ARG D O 1
ATOM 9497 N N . LYS D 1 211 ? 24.634 6.143 -12.075 1.00 69.33 211 LYS D N 1
ATOM 9498 C CA . LYS D 1 211 ? 23.968 7.409 -11.765 1.00 69.35 211 LYS D CA 1
ATOM 9499 C C . LYS D 1 211 ? 24.945 8.573 -11.746 1.00 67.58 211 LYS D C 1
ATOM 9500 O O . LYS D 1 211 ? 24.618 9.658 -12.204 1.00 75.03 211 LYS D O 1
ATOM 9506 N N . THR D 1 212 ? 26.140 8.360 -11.216 1.00 59.32 212 THR D N 1
ATOM 9507 C CA . THR D 1 212 ? 27.131 9.426 -11.215 1.00 63.98 212 THR D CA 1
ATOM 9508 C C . THR D 1 212 ? 27.535 9.807 -12.642 1.00 65.99 212 THR D C 1
ATOM 9509 O O . THR D 1 212 ? 27.649 10.986 -12.965 1.00 63.38 212 THR D O 1
ATOM 9513 N N . ILE D 1 213 ? 27.755 8.799 -13.482 1.00 65.38 213 ILE D N 1
ATOM 9514 C CA . ILE D 1 213 ? 28.101 9.010 -14.882 1.00 68.57 213 ILE D CA 1
ATOM 9515 C C . ILE D 1 213 ? 26.948 9.650 -15.672 1.00 67.19 213 ILE D C 1
ATOM 9516 O O . ILE D 1 213 ? 27.152 10.586 -16.437 1.00 60.26 213 ILE D O 1
ATOM 9521 N N . ALA D 1 214 ? 25.741 9.129 -15.488 1.00 66.73 214 ALA D N 1
ATOM 9522 C CA . ALA D 1 214 ? 24.582 9.624 -16.214 1.00 64.31 214 ALA D CA 1
ATOM 9523 C C . ALA D 1 214 ? 24.285 11.088 -15.879 1.00 67.90 214 ALA D C 1
ATOM 9524 O O . ALA D 1 214 ? 23.934 11.866 -16.766 1.00 70.27 214 ALA D O 1
ATOM 9526 N N . GLU D 1 215 ? 24.430 11.470 -14.610 1.00 68.33 215 GLU D N 1
ATOM 9527 C CA . GLU D 1 215 ? 24.139 12.847 -14.204 1.00 69.86 215 GLU D CA 1
ATOM 9528 C C . GLU D 1 215 ? 25.323 13.755 -14.501 1.00 72.53 215 GLU D C 1
ATOM 9529 O O . GLU D 1 215 ? 25.239 14.970 -14.332 1.00 76.16 215 GLU D O 1
ATOM 9535 N N . ALA D 1 216 ? 26.430 13.147 -14.919 1.00 71.61 216 ALA D N 1
ATOM 9536 C CA . ALA D 1 216 ? 27.554 13.862 -15.515 1.00 69.04 216 ALA D CA 1
ATOM 9537 C C . ALA D 1 216 ? 27.514 13.825 -17.046 1.00 71.80 216 ALA D C 1
ATOM 9538 O O . ALA D 1 216 ? 28.294 14.510 -17.703 1.00 74.72 216 ALA D O 1
ATOM 9540 N N . GLY D 1 217 ? 26.635 12.992 -17.602 1.00 72.72 217 GLY D N 1
ATOM 9541 C CA . GLY D 1 217 ? 26.547 12.787 -19.042 1.00 69.02 217 GLY D CA 1
ATOM 9542 C C . GLY D 1 217 ? 27.868 12.352 -19.651 1.00 67.73 217 GLY D C 1
ATOM 9543 O O . GLY D 1 217 ? 28.224 12.801 -20.739 1.00 73.93 217 GLY D O 1
ATOM 9544 N N . LEU D 1 218 ? 28.578 11.452 -18.977 1.00 66.44 218 LEU D N 1
ATOM 9545 C CA . LEU D 1 218 ? 29.917 11.049 -19.408 1.00 64.80 218 LEU D CA 1
ATOM 9546 C C . LEU D 1 218 ? 30.022 9.573 -19.830 1.00 65.02 218 LEU D C 1
ATOM 9547 O O . LEU D 1 218 ? 31.057 8.934 -19.621 1.00 65.20 218 LEU D O 1
ATOM 9552 N N . GLU D 1 219 ? 28.944 9.034 -20.404 1.00 66.44 219 GLU D N 1
ATOM 9553 C CA . GLU D 1 219 ? 28.885 7.627 -20.822 1.00 64.63 219 GLU D CA 1
ATOM 9554 C C . GLU D 1 219 ? 29.918 7.199 -21.869 1.00 73.98 219 GLU D C 1
ATOM 9555 O O . GLU D 1 219 ? 30.316 6.034 -21.893 1.00 78.13 219 GLU D O 1
ATOM 9561 N N . GLU D 1 220 ? 30.364 8.122 -22.718 1.00 72.01 220 GLU D N 1
ATOM 9562 C CA . GLU D 1 220 ? 31.248 7.734 -23.808 1.00 79.40 220 GLU D CA 1
ATOM 9563 C C . GLU D 1 220 ? 32.705 7.760 -23.386 1.00 80.66 220 GLU D C 1
ATOM 9564 O O . GLU D 1 220 ? 33.583 7.237 -24.079 1.00 83.15 220 GLU D O 1
ATOM 9570 N N . ARG D 1 221 ? 32.976 8.402 -22.266 1.00 78.33 221 ARG D N 1
ATOM 9571 C CA . ARG D 1 221 ? 34.324 8.392 -21.771 1.00 76.82 221 ARG D CA 1
ATOM 9572 C C . ARG D 1 221 ? 34.537 7.775 -20.397 1.00 71.83 221 ARG D C 1
ATOM 9573 O O . ARG D 1 221 ? 35.678 7.544 -20.006 1.00 63.97 221 ARG D O 1
ATOM 9581 N N . VAL D 1 222 ? 33.453 7.507 -19.670 1.00 69.31 222 VAL D N 1
ATOM 9582 C CA . VAL D 1 222 ? 33.566 6.811 -18.392 1.00 65.60 222 VAL D CA 1
ATOM 9583 C C . VAL D 1 222 ? 32.617 5.626 -18.389 1.00 65.13 222 VAL D C 1
ATOM 9584 O O . VAL D 1 222 ? 31.400 5.802 -18.508 1.00 64.01 222 VAL D O 1
ATOM 9588 N N . ARG D 1 223 ? 33.169 4.419 -18.259 1.00 61.83 223 ARG D N 1
ATOM 9589 C CA . ARG D 1 223 ? 32.325 3.226 -18.250 1.00 72.40 223 ARG D CA 1
ATOM 9590 C C . ARG D 1 223 ? 32.564 2.356 -16.994 1.00 68.56 223 ARG D C 1
ATOM 9591 O O . ARG D 1 223 ? 33.630 2.418 -16.376 1.00 66.47 223 ARG D O 1
ATOM 9599 N N . THR D 1 224 ? 31.583 1.531 -16.639 1.00 63.19 224 THR D N 1
ATOM 9600 C CA . THR D 1 224 ? 31.672 0.718 -15.428 1.00 66.77 224 THR D CA 1
ATOM 9601 C C . THR D 1 224 ? 31.956 -0.728 -15.790 1.00 66.44 224 THR D C 1
ATOM 9602 O O . THR D 1 224 ? 31.297 -1.274 -16.667 1.00 69.29 224 THR D O 1
ATOM 9606 N N . HIS D 1 225 ? 32.870 -1.384 -15.084 1.00 66.26 225 HIS D N 1
ATOM 9607 C CA . HIS D 1 225 ? 33.099 -2.804 -15.349 1.00 67.08 225 HIS D CA 1
ATOM 9608 C C . HIS D 1 225 ? 33.282 -3.667 -14.091 1.00 66.13 225 HIS D C 1
ATOM 9609 O O . HIS D 1 225 ? 34.277 -3.520 -13.371 1.00 66.65 225 HIS D O 1
ATOM 9616 N N . ALA D 1 226 ? 32.381 -4.631 -13.892 1.00 60.06 226 ALA D N 1
ATOM 9617 C CA . ALA D 1 226 ? 32.358 -5.434 -12.664 1.00 59.59 226 ALA D CA 1
ATOM 9618 C C . ALA D 1 226 ? 33.488 -6.444 -12.558 1.00 60.00 226 ALA D C 1
ATOM 9619 O O . ALA D 1 226 ? 33.703 -7.254 -13.448 1.00 65.48 226 ALA D O 1
ATOM 9621 N N . ALA D 1 227 ? 34.217 -6.371 -11.449 1.00 57.76 227 ALA D N 1
ATOM 9622 C CA . ALA D 1 227 ? 35.300 -7.305 -11.184 1.00 63.57 227 ALA D CA 1
ATOM 9623 C C . ALA D 1 227 ? 35.660 -7.322 -9.706 1.00 63.95 227 ALA D C 1
ATOM 9624 O O . ALA D 1 227 ? 35.306 -6.405 -8.958 1.00 63.99 227 ALA D O 1
ATOM 9626 N N . ASP D 1 228 ? 36.321 -8.400 -9.291 1.00 66.26 228 ASP D N 1
ATOM 9627 C CA . ASP D 1 228 ? 36.947 -8.479 -7.977 1.00 65.11 228 ASP D CA 1
ATOM 9628 C C . ASP D 1 228 ? 38.411 -8.090 -8.154 1.00 64.16 228 ASP D C 1
ATOM 9629 O O . ASP D 1 228 ? 39.131 -8.707 -8.937 1.00 64.52 228 ASP D O 1
ATOM 9634 N N . ILE D 1 229 ? 38.842 -7.069 -7.421 1.00 64.54 229 ILE D N 1
ATOM 9635 C CA . ILE D 1 229 ? 40.159 -6.468 -7.623 1.00 62.81 229 ILE D CA 1
ATOM 9636 C C . ILE D 1 229 ? 41.331 -7.400 -7.302 1.00 59.71 229 ILE D C 1
ATOM 9637 O O . ILE D 1 229 ? 42.461 -7.155 -7.715 1.00 64.13 229 ILE D O 1
ATOM 9642 N N . PHE D 1 230 ? 41.065 -8.454 -6.549 1.00 59.08 230 PHE D N 1
ATOM 9643 C CA . PHE D 1 230 ? 42.101 -9.424 -6.220 1.00 63.24 230 PHE D CA 1
ATOM 9644 C C . PHE D 1 230 ? 42.112 -10.636 -7.159 1.00 66.64 230 PHE D C 1
ATOM 9645 O O . PHE D 1 230 ? 43.177 -11.073 -7.602 1.00 61.33 230 PHE D O 1
ATOM 9653 N N . THR D 1 231 ? 40.935 -11.209 -7.410 1.00 61.96 231 THR D N 1
ATOM 9654 C CA . THR D 1 231 ? 40.861 -12.482 -8.113 1.00 63.77 231 THR D CA 1
ATOM 9655 C C . THR D 1 231 ? 40.640 -12.383 -9.634 1.00 69.13 231 THR D C 1
ATOM 9656 O O . THR D 1 231 ? 40.964 -13.313 -10.371 1.00 68.34 231 THR D O 1
ATOM 9660 N N . ASP D 1 232 ? 40.141 -11.254 -10.120 1.00 65.95 232 ASP D N 1
ATOM 9661 C CA . ASP D 1 232 ? 39.881 -11.131 -11.545 1.00 59.83 232 ASP D CA 1
ATOM 9662 C C . ASP D 1 232 ? 41.027 -10.404 -12.233 1.00 73.27 232 ASP D C 1
ATOM 9663 O O . ASP D 1 232 ? 41.836 -9.734 -11.581 1.00 75.83 232 ASP D O 1
ATOM 9668 N N . SER D 1 233 ? 41.104 -10.545 -13.552 1.00 71.41 233 SER D N 1
ATOM 9669 C CA . SER D 1 233 ? 42.099 -9.829 -14.332 1.00 73.42 233 SER D CA 1
ATOM 9670 C C . SER D 1 233 ? 41.622 -8.402 -14.571 1.00 76.23 233 SER D C 1
ATOM 9671 O O . SER D 1 233 ? 40.415 -8.135 -14.627 1.00 73.83 233 SER D O 1
ATOM 9674 N N . TYR D 1 234 ? 42.571 -7.479 -14.665 1.00 76.90 234 TYR D N 1
ATOM 9675 C CA . TYR D 1 234 ? 42.262 -6.102 -15.040 1.00 75.97 234 TYR D CA 1
ATOM 9676 C C . TYR D 1 234 ? 42.173 -5.962 -16.564 1.00 73.13 234 TYR D C 1
ATOM 9677 O O . TYR D 1 234 ? 42.968 -6.567 -17.289 1.00 73.76 234 TYR D O 1
ATOM 9686 N N . PRO D 1 235 ? 41.185 -5.199 -17.062 1.00 76.58 235 PRO D N 1
ATOM 9687 C CA . PRO D 1 235 ? 41.176 -4.933 -18.508 1.00 73.89 235 PRO D CA 1
ATOM 9688 C C . PRO D 1 235 ? 42.519 -4.374 -18.975 1.00 69.53 235 PRO D C 1
ATOM 9689 O O . PRO D 1 235 ? 43.026 -3.434 -18.366 1.00 76.69 235 PRO D O 1
ATOM 9693 N N . ALA D 1 236 ? 43.081 -4.929 -20.044 1.00 74.89 236 ALA D N 1
ATOM 9694 C CA . ALA D 1 236 ? 44.395 -4.485 -20.520 1.00 80.47 236 ALA D CA 1
ATOM 9695 C C . ALA D 1 236 ? 44.314 -3.220 -21.372 1.00 75.06 236 ALA D C 1
ATOM 9696 O O . ALA D 1 236 ? 43.228 -2.727 -21.687 1.00 68.12 236 ALA D O 1
ATOM 9698 N N . GLY D 1 237 ? 45.472 -2.706 -21.765 1.00 76.95 237 GLY D N 1
ATOM 9699 C CA . GLY D 1 237 ? 45.496 -1.535 -22.617 1.00 83.71 237 GLY D CA 1
ATOM 9700 C C . GLY D 1 237 ? 45.207 -0.210 -21.931 1.00 89.50 237 GLY D C 1
ATOM 9701 O O . GLY D 1 237 ? 44.608 0.674 -22.541 1.00 90.82 237 GLY D O 1
ATOM 9702 N N . HIS D 1 238 ? 45.569 -0.101 -20.651 1.00 84.48 238 HIS D N 1
ATOM 9703 C CA . HIS D 1 238 ? 45.465 1.147 -19.901 1.00 73.31 238 HIS D CA 1
ATOM 9704 C C . HIS D 1 238 ? 46.865 1.690 -19.593 1.00 75.64 238 HIS D C 1
ATOM 9705 O O . HIS D 1 238 ? 47.804 0.936 -19.328 1.00 77.98 238 HIS D O 1
ATOM 9712 N N . ASP D 1 239 ? 46.997 3.006 -19.712 1.00 79.41 239 ASP D N 1
ATOM 9713 C CA . ASP D 1 239 ? 48.214 3.772 -19.416 1.00 82.20 239 ASP D CA 1
ATOM 9714 C C . ASP D 1 239 ? 48.379 3.986 -17.926 1.00 80.23 239 ASP D C 1
ATOM 9715 O O . ASP D 1 239 ? 49.489 4.042 -17.408 1.00 79.26 239 ASP D O 1
ATOM 9720 N N . CYS D 1 240 ? 47.238 4.177 -17.270 1.00 77.20 240 CYS D N 1
ATOM 9721 C CA . CYS D 1 240 ? 47.190 4.676 -15.921 1.00 75.25 240 CYS D CA 1
ATOM 9722 C C . CYS D 1 240 ? 46.245 3.841 -15.072 1.00 69.72 240 CYS D C 1
ATOM 9723 O O . CYS D 1 240 ? 45.067 3.675 -15.392 1.00 65.09 240 CYS D O 1
ATOM 9726 N N . VAL D 1 241 ? 46.796 3.329 -13.978 1.00 68.58 241 VAL D N 1
ATOM 9727 C CA . VAL D 1 241 ? 46.031 2.597 -12.992 1.00 70.17 241 VAL D CA 1
ATOM 9728 C C . VAL D 1 241 ? 45.944 3.452 -11.744 1.00 63.25 241 VAL D C 1
ATOM 9729 O O . VAL D 1 241 ? 46.970 3.803 -11.151 1.00 63.56 241 VAL D O 1
ATOM 9733 N N . LEU D 1 242 ? 44.720 3.799 -11.368 1.00 58.92 242 LEU D N 1
ATOM 9734 C CA . LEU D 1 242 ? 44.479 4.655 -10.216 1.00 60.39 242 LEU D CA 1
ATOM 9735 C C . LEU D 1 242 ? 43.920 3.847 -9.038 1.00 59.70 242 LEU D C 1
ATOM 9736 O O . LEU D 1 242 ? 42.908 3.142 -9.158 1.00 57.11 242 LEU D O 1
ATOM 9741 N N . PHE D 1 243 ? 44.586 3.966 -7.897 1.00 55.28 243 PHE D N 1
ATOM 9742 C CA . PHE D 1 243 ? 44.092 3.392 -6.649 1.00 55.94 243 PHE D CA 1
ATOM 9743 C C . PHE D 1 243 ? 43.636 4.534 -5.746 1.00 54.72 243 PHE D C 1
ATOM 9744 O O . PHE D 1 243 ? 44.464 5.172 -5.094 1.00 54.59 243 PHE D O 1
ATOM 9752 N N . ALA D 1 244 ? 42.336 4.806 -5.713 1.00 48.43 244 ALA D N 1
ATOM 9753 C CA . ALA D 1 244 ? 41.841 5.926 -4.917 1.00 54.22 244 ALA D CA 1
ATOM 9754 C C . ALA D 1 244 ? 41.091 5.490 -3.649 1.00 52.94 244 ALA D C 1
ATOM 9755 O O . ALA D 1 244 ? 40.025 4.864 -3.723 1.00 47.59 244 ALA D O 1
ATOM 9757 N N . HIS D 1 245 ? 41.643 5.857 -2.491 1.00 53.03 245 HIS D N 1
ATOM 9758 C CA . HIS D 1 245 ? 41.043 5.519 -1.198 1.00 51.49 245 HIS D CA 1
ATOM 9759 C C . HIS D 1 245 ? 40.857 4.011 -1.174 1.00 54.74 245 HIS D C 1
ATOM 9760 O O . HIS D 1 245 ? 39.801 3.488 -0.825 1.00 51.85 245 HIS D O 1
ATOM 9767 N N . GLN D 1 246 ? 41.904 3.325 -1.596 1.00 50.08 246 GLN D N 1
ATOM 9768 C CA . GLN D 1 246 ? 41.819 1.921 -1.874 1.00 48.29 246 GLN D CA 1
ATOM 9769 C C . GLN D 1 246 ? 42.811 1.149 -1.048 1.00 43.68 246 GLN D C 1
ATOM 9770 O O . GLN D 1 246 ? 42.430 0.217 -0.346 1.00 48.38 246 GLN D O 1
ATOM 9776 N N . LEU D 1 247 ? 44.081 1.537 -1.129 1.00 49.83 247 LEU D N 1
ATOM 9777 C CA . LEU D 1 247 ? 45.144 0.786 -0.467 1.00 50.37 247 LEU D CA 1
ATOM 9778 C C . LEU D 1 247 ? 45.135 0.946 1.050 1.00 48.71 247 LEU D C 1
ATOM 9779 O O . LEU D 1 247 ? 45.745 0.148 1.760 1.00 46.53 247 LEU D O 1
ATOM 9784 N N . VAL D 1 248 ? 44.434 1.955 1.552 1.00 46.11 248 VAL D N 1
ATOM 9785 C CA . VAL D 1 248 ? 44.305 2.109 2.995 1.00 49.33 248 VAL D CA 1
ATOM 9786 C C . VAL D 1 248 ? 43.530 0.936 3.604 1.00 48.16 248 VAL D C 1
ATOM 9787 O O . VAL D 1 248 ? 43.685 0.623 4.781 1.00 47.87 248 VAL D O 1
ATOM 9791 N N . ILE D 1 249 ? 42.735 0.263 2.774 1.00 52.70 249 ILE D N 1
ATOM 9792 C CA . ILE D 1 249 ? 41.918 -0.887 3.188 1.00 49.88 249 ILE D CA 1
ATOM 9793 C C . ILE D 1 249 ? 42.697 -2.176 3.508 1.00 48.26 249 ILE D C 1
ATOM 9794 O O . ILE D 1 249 ? 42.304 -2.941 4.388 1.00 50.81 249 ILE D O 1
ATOM 9799 N N . TRP D 1 250 ? 43.803 -2.408 2.809 1.00 49.17 250 TRP D N 1
ATOM 9800 C CA . TRP D 1 250 ? 44.434 -3.726 2.813 1.00 50.03 250 TRP D CA 1
ATOM 9801 C C . TRP D 1 250 ? 45.761 -3.782 3.538 1.00 53.64 250 TRP D C 1
ATOM 9802 O O . TRP D 1 250 ? 46.369 -2.751 3.833 1.00 52.18 250 TRP D O 1
ATOM 9813 N N . SER D 1 251 ? 46.227 -4.999 3.802 1.00 52.10 251 SER D N 1
ATOM 9814 C CA . SER D 1 251 ? 47.517 -5.161 4.447 1.00 54.01 251 SER D CA 1
ATOM 9815 C C . SER D 1 251 ? 48.633 -4.714 3.495 1.00 59.61 251 SER D C 1
ATOM 9816 O O . SER D 1 251 ? 48.388 -4.509 2.294 1.00 54.06 251 SER D O 1
ATOM 9819 N N . PRO D 1 252 ? 49.859 -4.534 4.026 1.00 62.46 252 PRO D N 1
ATOM 9820 C CA . PRO D 1 252 ? 50.957 -4.163 3.121 1.00 61.24 252 PRO D CA 1
ATOM 9821 C C . PRO D 1 252 ? 51.174 -5.257 2.079 1.00 62.14 252 PRO D C 1
ATOM 9822 O O . PRO D 1 252 ? 51.479 -4.972 0.912 1.00 58.89 252 PRO D O 1
ATOM 9826 N N . GLU D 1 253 ? 50.965 -6.497 2.515 1.00 59.21 253 GLU D N 1
ATOM 9827 C CA . GLU D 1 253 ? 51.151 -7.682 1.693 1.00 58.33 253 GLU D CA 1
ATOM 9828 C C . GLU D 1 253 ? 50.111 -7.808 0.592 1.00 58.00 253 GLU D C 1
ATOM 9829 O O . GLU D 1 253 ? 50.426 -8.228 -0.514 1.00 64.17 253 GLU D O 1
ATOM 9835 N N . GLN D 1 254 ? 48.871 -7.432 0.896 1.00 60.49 254 GLN D N 1
ATOM 9836 C CA . GLN D 1 254 ? 47.789 -7.426 -0.093 1.00 60.19 254 GLN D CA 1
ATOM 9837 C C . GLN D 1 254 ? 47.967 -6.280 -1.078 1.00 60.53 254 GLN D C 1
ATOM 9838 O O . GLN D 1 254 ? 47.586 -6.382 -2.245 1.00 60.19 254 GLN D O 1
ATOM 9844 N N . ASN D 1 255 ? 48.507 -5.168 -0.588 1.00 60.47 255 ASN D N 1
ATOM 9845 C CA . ASN D 1 255 ? 48.725 -4.008 -1.437 1.00 60.61 255 ASN D CA 1
ATOM 9846 C C . ASN D 1 255 ? 49.757 -4.317 -2.495 1.00 57.63 255 ASN D C 1
ATOM 9847 O O . ASN D 1 255 ? 49.615 -3.919 -3.638 1.00 59.59 255 ASN D O 1
ATOM 9852 N N . LEU D 1 256 ? 50.768 -5.083 -2.116 1.00 59.83 256 LEU D N 1
ATOM 9853 C CA . LEU D 1 256 ? 51.793 -5.494 -3.053 1.00 61.62 256 LEU D CA 1
ATOM 9854 C C . LEU D 1 256 ? 51.136 -6.270 -4.204 1.00 64.36 256 LEU D C 1
ATOM 9855 O O . LEU D 1 256 ? 51.404 -6.015 -5.387 1.00 61.13 256 LEU D O 1
ATOM 9860 N N . THR D 1 257 ? 50.236 -7.180 -3.837 1.00 63.94 257 THR D N 1
ATOM 9861 C CA . THR D 1 257 ? 49.475 -7.967 -4.798 1.00 62.02 257 THR D CA 1
ATOM 9862 C C . THR D 1 257 ? 48.682 -7.070 -5.747 1.00 61.91 257 THR D C 1
ATOM 9863 O O . THR D 1 257 ? 48.748 -7.242 -6.961 1.00 62.95 257 THR D O 1
ATOM 9867 N N . LEU D 1 258 ? 47.966 -6.095 -5.203 1.00 59.40 258 LEU D N 1
ATOM 9868 C CA . LEU D 1 258 ? 47.217 -5.161 -6.039 1.00 57.89 258 LEU D CA 1
ATOM 9869 C C . LEU D 1 258 ? 48.155 -4.358 -6.953 1.00 59.49 258 LEU D C 1
ATOM 9870 O O . LEU D 1 258 ? 47.804 -4.033 -8.078 1.00 62.00 258 LEU D O 1
ATOM 9875 N N . LEU D 1 259 ? 49.330 -4.003 -6.441 1.00 61.00 259 LEU D N 1
ATOM 9876 C CA . LEU D 1 259 ? 50.312 -3.252 -7.208 1.00 61.72 259 LEU D CA 1
ATOM 9877 C C . LEU D 1 259 ? 50.980 -4.074 -8.310 1.00 68.14 259 LEU D C 1
ATOM 9878 O O . LEU D 1 259 ? 51.193 -3.574 -9.421 1.00 67.27 259 LEU D O 1
ATOM 9883 N N . ARG D 1 260 ? 51.285 -5.340 -8.029 1.00 65.08 260 ARG D N 1
ATOM 9884 C CA . ARG D 1 260 ? 51.870 -6.180 -9.069 1.00 67.12 260 ARG D CA 1
ATOM 9885 C C . ARG D 1 260 ? 50.877 -6.411 -10.209 1.00 65.76 260 ARG D C 1
ATOM 9886 O O . ARG D 1 260 ? 51.260 -6.415 -11.376 1.00 68.46 260 ARG D O 1
ATOM 9894 N N . LYS D 1 261 ? 49.605 -6.566 -9.873 1.00 60.89 261 LYS D N 1
ATOM 9895 C CA . LYS D 1 261 ? 48.561 -6.670 -10.875 1.00 57.36 261 LYS D CA 1
ATOM 9896 C C . LYS D 1 261 ? 48.454 -5.388 -11.685 1.00 66.28 261 LYS D C 1
ATOM 9897 O O . LYS D 1 261 ? 48.097 -5.411 -12.861 1.00 69.72 261 LYS D O 1
ATOM 9903 N N . ALA D 1 262 ? 48.713 -4.260 -11.040 1.00 68.85 262 ALA D N 1
ATOM 9904 C CA . ALA D 1 262 ? 48.719 -2.987 -11.740 1.00 66.90 262 ALA D CA 1
ATOM 9905 C C . ALA D 1 262 ? 49.837 -2.962 -12.764 1.00 67.50 262 ALA D C 1
ATOM 9906 O O . ALA D 1 262 ? 49.671 -2.447 -13.865 1.00 68.97 262 ALA D O 1
ATOM 9908 N N . TYR D 1 263 ? 50.979 -3.523 -12.384 1.00 71.17 263 TYR D N 1
ATOM 9909 C CA . TYR D 1 263 ? 52.144 -3.544 -13.251 1.00 73.30 263 TYR D CA 1
ATOM 9910 C C . TYR D 1 263 ? 51.860 -4.353 -14.524 1.00 80.41 263 TYR D C 1
ATOM 9911 O O . TYR D 1 263 ? 52.134 -3.889 -15.632 1.00 84.22 263 TYR D O 1
ATOM 9920 N N . ASP D 1 264 ? 51.293 -5.548 -14.362 1.00 74.79 264 ASP D N 1
ATOM 9921 C CA . ASP D 1 264 ? 51.046 -6.453 -15.486 1.00 79.23 264 ASP D CA 1
ATOM 9922 C C . ASP D 1 264 ? 49.971 -5.884 -16.436 1.00 79.66 264 ASP D C 1
ATOM 9923 O O . ASP D 1 264 ? 50.008 -6.099 -17.651 1.00 82.01 264 ASP D O 1
ATOM 9928 N N . ALA D 1 265 ? 49.058 -5.091 -15.904 1.00 75.22 265 ALA D N 1
ATOM 9929 C CA . ALA D 1 265 ? 47.913 -4.668 -16.697 1.00 78.87 265 ALA D CA 1
ATOM 9930 C C . ALA D 1 265 ? 48.205 -3.353 -17.410 1.00 79.79 265 ALA D C 1
ATOM 9931 O O . ALA D 1 265 ? 47.579 -3.025 -18.427 1.00 78.08 265 ALA D O 1
ATOM 9933 N N . VAL D 1 266 ? 49.132 -2.581 -16.854 1.00 74.92 266 VAL D N 1
ATOM 9934 C CA . VAL D 1 266 ? 49.395 -1.264 -17.396 1.00 78.03 266 VAL D CA 1
ATOM 9935 C C . VAL D 1 266 ? 50.376 -1.393 -18.568 1.00 77.32 266 VAL D C 1
ATOM 9936 O O . VAL D 1 266 ? 51.282 -2.231 -18.539 1.00 76.80 266 VAL D O 1
ATOM 9940 N N . GLU D 1 267 ? 50.180 -0.596 -19.615 1.00 80.73 267 GLU D N 1
ATOM 9941 C CA . GLU D 1 267 ? 51.143 -0.576 -20.722 1.00 90.22 267 GLU D CA 1
ATOM 9942 C C . GLU D 1 267 ? 52.475 0.010 -20.256 1.00 86.81 267 GLU D C 1
ATOM 9943 O O . GLU D 1 267 ? 52.488 0.970 -19.483 1.00 87.00 267 GLU D O 1
ATOM 9949 N N . PRO D 1 268 ? 53.596 -0.567 -20.720 1.00 86.58 268 PRO D N 1
ATOM 9950 C CA . PRO D 1 268 ? 54.915 -0.005 -20.397 1.00 85.67 268 PRO D CA 1
ATOM 9951 C C . PRO D 1 268 ? 54.979 1.484 -20.735 1.00 87.57 268 PRO D C 1
ATOM 9952 O O . PRO D 1 268 ? 54.386 1.926 -21.729 1.00 82.04 268 PRO D O 1
ATOM 9956 N N . GLY D 1 269 ? 55.657 2.252 -19.886 1.00 85.49 269 GLY D N 1
ATOM 9957 C CA . GLY D 1 269 ? 55.608 3.699 -19.976 1.00 86.03 269 GLY D CA 1
ATOM 9958 C C . GLY D 1 269 ? 54.394 4.263 -19.265 1.00 84.88 269 GLY D C 1
ATOM 9959 O O . GLY D 1 269 ? 54.220 5.478 -19.181 1.00 86.23 269 GLY D O 1
ATOM 9960 N N . GLY D 1 270 ? 53.548 3.374 -18.756 1.00 83.22 270 GLY D N 1
ATOM 9961 C CA . GLY D 1 270 ? 52.351 3.782 -18.052 1.00 78.98 270 GLY D CA 1
ATOM 9962 C C . GLY D 1 270 ? 52.609 4.306 -16.656 1.00 76.81 270 GLY D C 1
ATOM 9963 O O . GLY D 1 270 ? 53.737 4.250 -16.157 1.00 76.87 270 GLY D O 1
ATOM 9964 N N . ARG D 1 271 ? 51.555 4.826 -16.030 1.00 77.88 271 ARG D N 1
ATOM 9965 C CA . ARG D 1 271 ? 51.640 5.400 -14.686 1.00 76.54 271 ARG D CA 1
ATOM 9966 C C . ARG D 1 271 ? 50.741 4.680 -13.670 1.00 71.92 271 ARG D C 1
ATOM 9967 O O . ARG D 1 271 ? 49.635 4.246 -13.989 1.00 72.58 271 ARG D O 1
ATOM 9975 N N . VAL D 1 272 ? 51.204 4.596 -12.428 1.00 78.08 272 VAL D N 1
ATOM 9976 C CA . VAL D 1 272 ? 50.365 4.104 -11.335 1.00 72.05 272 VAL D CA 1
ATOM 9977 C C . VAL D 1 272 ? 50.185 5.211 -10.290 1.00 70.48 272 VAL D C 1
ATOM 9978 O O . VAL D 1 272 ? 51.145 5.874 -9.866 1.00 63.32 272 VAL D O 1
ATOM 9982 N N . LEU D 1 273 ? 48.938 5.433 -9.901 1.00 66.30 273 LEU D N 1
ATOM 9983 C CA . LEU D 1 273 ? 48.649 6.489 -8.953 1.00 63.80 273 LEU D CA 1
ATOM 9984 C C . LEU D 1 273 ? 47.954 5.944 -7.723 1.00 62.63 273 LEU D C 1
ATOM 9985 O O . LEU D 1 273 ? 46.856 5.374 -7.813 1.00 60.72 273 LEU D O 1
ATOM 9990 N N . VAL D 1 274 ? 48.586 6.162 -6.575 1.00 57.23 274 VAL D N 1
ATOM 9991 C CA . VAL D 1 274 ? 47.992 5.825 -5.296 1.00 52.84 274 VAL D CA 1
ATOM 9992 C C . VAL D 1 274 ? 47.534 7.097 -4.609 1.00 55.02 274 VAL D C 1
ATOM 9993 O O . VAL D 1 274 ? 48.345 7.939 -4.212 1.00 49.54 274 VAL D O 1
ATOM 9997 N N . PHE D 1 275 ? 46.217 7.227 -4.485 1.00 56.73 275 PHE D N 1
ATOM 9998 C CA . PHE D 1 275 ? 45.613 8.439 -3.956 1.00 54.07 275 PHE D CA 1
ATOM 9999 C C . PHE D 1 275 ? 44.744 8.211 -2.693 1.00 56.47 275 PHE D C 1
ATOM 10000 O O . PHE D 1 275 ? 43.642 7.649 -2.755 1.00 55.93 275 PHE D O 1
ATOM 10008 N N . ASN D 1 276 ? 45.236 8.689 -1.558 1.00 51.96 276 ASN D N 1
ATOM 10009 C CA . ASN D 1 276 ? 44.484 8.649 -0.311 1.00 53.49 276 ASN D CA 1
ATOM 10010 C C . ASN D 1 276 ? 45.162 9.536 0.732 1.00 52.49 276 ASN D C 1
ATOM 10011 O O . ASN D 1 276 ? 46.104 10.276 0.411 1.00 51.59 276 ASN D O 1
ATOM 10016 N N . ALA D 1 277 ? 44.671 9.478 1.971 1.00 54.35 277 ALA D N 1
ATOM 10017 C CA . ALA D 1 277 ? 45.340 10.154 3.084 1.00 51.63 277 ALA D CA 1
ATOM 10018 C C . ALA D 1 277 ? 46.619 9.402 3.427 1.00 44.08 277 ALA D C 1
ATOM 10019 O O . ALA D 1 277 ? 46.729 8.206 3.183 1.00 44.70 277 ALA D O 1
ATOM 10021 N N . PHE D 1 278 ? 47.606 10.113 3.946 1.00 46.35 278 PHE D N 1
ATOM 10022 C CA . PHE D 1 278 ? 48.875 9.479 4.291 1.00 50.71 278 PHE D CA 1
ATOM 10023 C C . PHE D 1 278 ? 49.292 9.863 5.701 1.00 51.20 278 PHE D C 1
ATOM 10024 O O . PHE D 1 278 ? 49.012 10.971 6.170 1.00 52.94 278 PHE D O 1
ATOM 10032 N N . THR D 1 279 ? 49.929 8.926 6.388 1.00 50.75 279 THR D N 1
ATOM 10033 C CA . THR D 1 279 ? 50.555 9.220 7.665 1.00 49.64 279 THR D CA 1
ATOM 10034 C C . THR D 1 279 ? 51.960 9.787 7.381 1.00 49.58 279 THR D C 1
ATOM 10035 O O . THR D 1 279 ? 52.687 9.239 6.550 1.00 50.41 279 THR D O 1
ATOM 10039 N N . ASP D 1 280 ? 52.327 10.892 8.032 1.00 46.25 280 ASP D N 1
ATOM 10040 C CA . ASP D 1 280 ? 53.706 11.398 7.970 1.00 50.88 280 ASP D CA 1
ATOM 10041 C C . ASP D 1 280 ? 54.696 10.300 8.397 1.00 55.32 280 ASP D C 1
ATOM 10042 O O . ASP D 1 280 ? 54.449 9.572 9.363 1.00 56.40 280 ASP D O 1
ATOM 10047 N N . ASP D 1 281 ? 55.840 10.233 7.720 1.00 55.07 281 ASP D N 1
ATOM 10048 C CA . ASP D 1 281 ? 56.797 9.151 7.920 1.00 49.70 281 ASP D CA 1
ATOM 10049 C C . ASP D 1 281 ? 57.347 9.156 9.347 1.00 51.11 281 ASP D C 1
ATOM 10050 O O . ASP D 1 281 ? 57.826 8.130 9.842 1.00 52.89 281 ASP D O 1
ATOM 10055 N N . ASP D 1 282 ? 57.301 10.306 10.014 1.00 49.68 282 ASP D N 1
ATOM 10056 C CA . ASP D 1 282 ? 57.801 10.362 11.392 1.00 52.42 282 ASP D CA 1
ATOM 10057 C C . ASP D 1 282 ? 56.756 9.886 12.421 1.00 51.32 282 ASP D C 1
ATOM 10058 O O . ASP D 1 282 ? 56.997 9.956 13.633 1.00 54.57 282 ASP D O 1
ATOM 10063 N N . ARG D 1 283 ? 55.590 9.458 11.937 1.00 50.13 283 ARG D N 1
ATOM 10064 C CA . ARG D 1 283 ? 54.566 8.849 12.791 1.00 48.41 283 ARG D CA 1
ATOM 10065 C C . ARG D 1 283 ? 53.994 9.787 13.840 1.00 47.63 283 ARG D C 1
ATOM 10066 O O . ARG D 1 283 ? 53.631 9.350 14.929 1.00 45.70 283 ARG D O 1
ATOM 10074 N N . THR D 1 284 ? 53.913 11.071 13.505 1.00 43.84 284 THR D N 1
ATOM 10075 C CA . THR D 1 284 ? 53.406 12.075 14.432 1.00 47.61 284 THR D CA 1
ATOM 10076 C C . THR D 1 284 ? 52.086 12.719 13.981 1.00 46.23 284 THR D C 1
ATOM 10077 O O . THR D 1 284 ? 51.481 13.493 14.721 1.00 44.73 284 THR D O 1
ATOM 10081 N N . GLY D 1 285 ? 51.638 12.420 12.768 1.00 46.02 285 GLY D N 1
ATOM 10082 C CA . GLY D 1 285 ? 50.428 13.053 12.267 1.00 43.80 285 GLY D CA 1
ATOM 10083 C C . GLY D 1 285 ? 50.205 12.783 10.798 1.00 43.17 285 GLY D C 1
ATOM 10084 O O . GLY D 1 285 ? 50.766 11.831 10.269 1.00 45.93 285 GLY D O 1
ATOM 10085 N N . PRO D 1 286 ? 49.355 13.586 10.137 1.00 40.97 286 PRO D N 1
ATOM 10086 C CA . PRO D 1 286 ? 48.558 14.686 10.684 1.00 36.23 286 PRO D CA 1
ATOM 10087 C C . PRO D 1 286 ? 47.453 14.195 11.591 1.00 42.57 286 PRO D C 1
ATOM 10088 O O . PRO D 1 286 ? 47.141 12.998 11.567 1.00 39.05 286 PRO D O 1
ATOM 10092 N N . LEU D 1 287 ? 46.831 15.115 12.330 1.00 39.08 287 LEU D N 1
ATOM 10093 C CA . LEU D 1 287 ? 45.757 14.755 13.240 1.00 33.05 287 LEU D CA 1
ATOM 10094 C C . LEU D 1 287 ? 44.662 13.995 12.481 1.00 36.30 287 LEU D C 1
ATOM 10095 O O . LEU D 1 287 ? 44.165 12.975 12.956 1.00 35.47 287 LEU D O 1
ATOM 10100 N N . TYR D 1 288 ? 44.342 14.478 11.278 1.00 40.12 288 TYR D N 1
ATOM 10101 C CA . TYR D 1 288 ? 43.316 13.885 10.420 1.00 40.68 288 TYR D CA 1
ATOM 10102 C C . TYR D 1 288 ? 43.571 12.402 10.219 1.00 42.57 288 TYR D C 1
ATOM 10103 O O . TYR D 1 288 ? 42.677 11.595 10.418 1.00 40.97 288 TYR D O 1
ATOM 10112 N N . ALA D 1 289 ? 44.792 12.040 9.842 1.00 37.41 289 ALA D N 1
ATOM 10113 C CA . ALA D 1 289 ? 45.091 10.639 9.606 1.00 37.81 289 ALA D CA 1
ATOM 10114 C C . ALA D 1 289 ? 44.993 9.830 10.898 1.00 40.33 289 ALA D C 1
ATOM 10115 O O . ALA D 1 289 ? 44.397 8.749 10.937 1.00 41.10 289 ALA D O 1
ATOM 10117 N N . ALA D 1 290 ? 45.555 10.383 11.961 1.00 40.15 290 ALA D N 1
ATOM 10118 C CA . ALA D 1 290 ? 45.598 9.721 13.247 1.00 38.33 290 ALA D CA 1
ATOM 10119 C C . ALA D 1 290 ? 44.181 9.438 13.764 1.00 39.98 290 ALA D C 1
ATOM 10120 O O . ALA D 1 290 ? 43.953 8.460 14.483 1.00 37.70 290 ALA D O 1
ATOM 10122 N N . LEU D 1 291 ? 43.244 10.329 13.450 1.00 39.61 291 LEU D N 1
ATOM 10123 C CA . LEU D 1 291 ? 41.865 10.159 13.911 1.00 39.98 291 LEU D CA 1
ATOM 10124 C C . LEU D 1 291 ? 41.062 9.276 12.976 1.00 42.17 291 LEU D C 1
ATOM 10125 O O . LEU D 1 291 ? 40.354 8.353 13.419 1.00 43.89 291 LEU D O 1
ATOM 10130 N N . ASP D 1 292 ? 41.211 9.540 11.680 1.00 40.87 292 ASP D N 1
ATOM 10131 C CA . ASP D 1 292 ? 40.505 8.806 10.639 1.00 37.80 292 ASP D CA 1
ATOM 10132 C C . ASP D 1 292 ? 40.804 7.318 10.712 1.00 40.33 292 ASP D C 1
ATOM 10133 O O . ASP D 1 292 ? 40.012 6.490 10.257 1.00 40.37 292 ASP D O 1
ATOM 10138 N N . ASN D 1 293 ? 41.939 6.981 11.311 1.00 40.58 293 ASN D N 1
ATOM 10139 C CA . ASN D 1 293 ? 42.273 5.592 11.549 1.00 40.99 293 ASN D CA 1
ATOM 10140 C C . ASN D 1 293 ? 41.283 4.837 12.448 1.00 41.35 293 ASN D C 1
ATOM 10141 O O . ASN D 1 293 ? 41.207 3.609 12.364 1.00 43.82 293 ASN D O 1
ATOM 10146 N N . VAL D 1 294 ? 40.534 5.534 13.307 1.00 38.28 294 VAL D N 1
ATOM 10147 C CA . VAL D 1 294 ? 39.558 4.820 14.149 1.00 41.86 294 VAL D CA 1
ATOM 10148 C C . VAL D 1 294 ? 38.513 4.128 13.261 1.00 37.31 294 VAL D C 1
ATOM 10149 O O . VAL D 1 294 ? 38.138 2.983 13.496 1.00 41.48 294 VAL D O 1
ATOM 10153 N N . TYR D 1 295 ? 38.092 4.815 12.210 1.00 39.44 295 TYR D N 1
ATOM 10154 C CA . TYR D 1 295 ? 37.219 4.218 11.219 1.00 41.52 295 TYR D CA 1
ATOM 10155 C C . TYR D 1 295 ? 37.882 3.017 10.543 1.00 40.05 295 TYR D C 1
ATOM 10156 O O . TYR D 1 295 ? 37.288 1.939 10.433 1.00 38.56 295 TYR D O 1
ATOM 10165 N N . PHE D 1 296 ? 39.120 3.191 10.107 1.00 34.15 296 PHE D N 1
ATOM 10166 C CA . PHE D 1 296 ? 39.766 2.115 9.384 1.00 38.75 296 PHE D CA 1
ATOM 10167 C C . PHE D 1 296 ? 40.038 0.911 10.268 1.00 42.45 296 PHE D C 1
ATOM 10168 O O . PHE D 1 296 ? 40.010 -0.226 9.785 1.00 39.96 296 PHE D O 1
ATOM 10176 N N . THR D 1 297 ? 40.281 1.155 11.558 1.00 40.13 297 THR D N 1
ATOM 10177 C CA . THR D 1 297 ? 40.545 0.074 12.497 1.00 35.80 297 THR D CA 1
ATOM 10178 C C . THR D 1 297 ? 39.268 -0.672 12.810 1.00 34.05 297 THR D C 1
ATOM 10179 O O . THR D 1 297 ? 39.290 -1.863 13.015 1.00 38.30 297 THR D O 1
ATOM 10183 N N . THR D 1 298 ? 38.143 0.018 12.815 1.00 31.45 298 THR D N 1
ATOM 10184 C CA . THR D 1 298 ? 36.937 -0.623 13.287 1.00 35.52 298 THR D CA 1
ATOM 10185 C C . THR D 1 298 ? 36.051 -1.268 12.196 1.00 41.02 298 THR D C 1
ATOM 10186 O O . THR D 1 298 ? 35.326 -2.232 12.477 1.00 35.85 298 THR D O 1
ATOM 10190 N N . LEU D 1 299 ? 36.092 -0.760 10.968 1.00 35.19 299 LEU D N 1
ATOM 10191 C CA . LEU D 1 299 ? 35.032 -1.119 10.042 1.00 38.02 299 LEU D CA 1
ATOM 10192 C C . LEU D 1 299 ? 35.393 -1.882 8.735 1.00 40.96 299 LEU D C 1
ATOM 10193 O O . LEU D 1 299 ? 34.880 -2.977 8.522 1.00 39.28 299 LEU D O 1
ATOM 10198 N N . PRO D 1 300 ? 36.241 -1.309 7.853 1.00 41.62 300 PRO D N 1
ATOM 10199 C CA . PRO D 1 300 ? 36.332 -1.858 6.493 1.00 41.21 300 PRO D CA 1
ATOM 10200 C C . PRO D 1 300 ? 36.796 -3.299 6.382 1.00 44.46 300 PRO D C 1
ATOM 10201 O O . PRO D 1 300 ? 36.127 -4.095 5.720 1.00 42.44 300 PRO D O 1
ATOM 10205 N N . PHE D 1 301 ? 37.936 -3.608 6.995 1.00 38.93 301 PHE D N 1
ATOM 10206 C CA . PHE D 1 301 ? 38.590 -4.896 6.829 1.00 38.75 301 PHE D CA 1
ATOM 10207 C C . PHE D 1 301 ? 39.586 -5.048 7.977 1.00 38.85 301 PHE D C 1
ATOM 10208 O O . PHE D 1 301 ? 39.929 -4.053 8.592 1.00 40.34 301 PHE D O 1
ATOM 10216 N N . ARG D 1 302 ? 40.084 -6.258 8.239 1.00 47.28 302 ARG D N 1
ATOM 10217 C CA . ARG D 1 302 ? 40.924 -6.522 9.422 1.00 44.03 302 ARG D CA 1
ATOM 10218 C C . ARG D 1 302 ? 42.249 -5.766 9.496 1.00 52.53 302 ARG D C 1
ATOM 10219 O O . ARG D 1 302 ? 42.801 -5.605 10.591 1.00 50.54 302 ARG D O 1
ATOM 10227 N N . HIS D 1 303 ? 42.758 -5.310 8.355 1.00 48.53 303 HIS D N 1
ATOM 10228 C CA . HIS D 1 303 ? 44.080 -4.673 8.293 1.00 49.80 303 HIS D CA 1
ATOM 10229 C C . HIS D 1 303 ? 44.063 -3.195 7.918 1.00 51.66 303 HIS D C 1
ATOM 10230 O O . HIS D 1 303 ? 45.118 -2.561 7.865 1.00 54.10 303 HIS D O 1
ATOM 10237 N N . SER D 1 304 ? 42.883 -2.637 7.675 1.00 49.43 304 SER D N 1
ATOM 10238 C CA . SER D 1 304 ? 42.805 -1.276 7.160 1.00 48.85 304 SER D CA 1
ATOM 10239 C C . SER D 1 304 ? 43.545 -0.291 8.090 1.00 50.35 304 SER D C 1
ATOM 10240 O O . SER D 1 304 ? 43.451 -0.378 9.323 1.00 45.64 304 SER D O 1
ATOM 10243 N N . THR D 1 305 ? 44.341 0.585 7.484 1.00 50.47 305 THR D N 1
ATOM 10244 C CA . THR D 1 305 ? 44.988 1.684 8.198 1.00 51.85 305 THR D CA 1
ATOM 10245 C C . THR D 1 305 ? 45.570 2.649 7.189 1.00 45.39 305 THR D C 1
ATOM 10246 O O . THR D 1 305 ? 45.912 2.265 6.082 1.00 53.48 305 THR D O 1
ATOM 10250 N N . ILE D 1 306 ? 45.701 3.902 7.579 1.00 45.85 306 ILE D N 1
ATOM 10251 C CA . ILE D 1 306 ? 46.316 4.891 6.720 1.00 46.16 306 ILE D CA 1
ATOM 10252 C C . ILE D 1 306 ? 47.833 4.717 6.758 1.00 48.76 306 ILE D C 1
ATOM 10253 O O . ILE D 1 306 ? 48.459 4.888 7.799 1.00 53.27 306 ILE D O 1
ATOM 10258 N N . HIS D 1 307 ? 48.425 4.342 5.632 1.00 49.56 307 HIS D N 1
ATOM 10259 C CA . HIS D 1 307 ? 49.856 4.050 5.608 1.00 53.53 307 HIS D CA 1
ATOM 10260 C C . HIS D 1 307 ? 50.723 5.282 5.419 1.00 48.27 307 HIS D C 1
ATOM 10261 O O . HIS D 1 307 ? 50.247 6.326 4.971 1.00 53.19 307 HIS D O 1
ATOM 10268 N N . ARG D 1 308 ? 52.003 5.141 5.753 1.00 48.33 308 ARG D N 1
ATOM 10269 C CA . ARG D 1 308 ? 52.983 6.207 5.546 1.00 51.52 308 ARG D CA 1
ATOM 10270 C C . ARG D 1 308 ? 53.398 6.310 4.085 1.00 54.03 308 ARG D C 1
ATOM 10271 O O . ARG D 1 308 ? 53.425 5.302 3.366 1.00 56.40 308 ARG D O 1
ATOM 10279 N N . TRP D 1 309 ? 53.735 7.526 3.656 1.00 56.53 309 TRP D N 1
ATOM 10280 C CA . TRP D 1 309 ? 54.229 7.764 2.295 1.00 54.56 309 TRP D CA 1
ATOM 10281 C C . TRP D 1 309 ? 55.331 6.779 1.923 1.00 53.72 309 TRP D C 1
ATOM 10282 O O . TRP D 1 309 ? 55.236 6.078 0.917 1.00 56.77 309 TRP D O 1
ATOM 10293 N N . ALA D 1 310 ? 56.339 6.693 2.786 1.00 53.16 310 ALA D N 1
ATOM 10294 C CA . ALA D 1 310 ? 57.520 5.880 2.533 1.00 53.77 310 ALA D CA 1
ATOM 10295 C C . ALA D 1 310 ? 57.191 4.407 2.340 1.00 57.79 310 ALA D C 1
ATOM 10296 O O . ALA D 1 310 ? 57.823 3.738 1.532 1.00 63.15 310 ALA D O 1
ATOM 10298 N N . ASP D 1 311 ? 56.204 3.906 3.079 1.00 60.43 311 ASP D N 1
ATOM 10299 C CA . ASP D 1 311 ? 55.806 2.503 2.991 1.00 58.16 311 ASP D CA 1
ATOM 10300 C C . ASP D 1 311 ? 55.144 2.233 1.657 1.00 57.55 311 ASP D C 1
ATOM 10301 O O . ASP D 1 311 ? 55.396 1.223 1.006 1.00 58.65 311 ASP D O 1
ATOM 10306 N N . CYS D 1 312 ? 54.272 3.150 1.274 1.00 55.09 312 CYS D N 1
ATOM 10307 C CA . CYS D 1 312 ? 53.604 3.064 0.002 1.00 56.65 312 CYS D CA 1
ATOM 10308 C C . CYS D 1 312 ? 54.614 3.157 -1.139 1.00 63.61 312 CYS D C 1
ATOM 10309 O O . CYS D 1 312 ? 54.560 2.372 -2.088 1.00 63.84 312 CYS D O 1
ATOM 10312 N N . GLU D 1 313 ? 55.533 4.116 -1.036 1.00 59.11 313 GLU D N 1
ATOM 10313 C CA . GLU D 1 313 ? 56.559 4.297 -2.051 1.00 59.03 313 GLU D CA 1
ATOM 10314 C C . GLU D 1 313 ? 57.358 3.011 -2.161 1.00 64.13 313 GLU D C 1
ATOM 10315 O O . GLU D 1 313 ? 57.670 2.544 -3.261 1.00 64.35 313 GLU D O 1
ATOM 10321 N N . SER D 1 314 ? 57.619 2.403 -1.010 1.00 57.39 314 SER D N 1
ATOM 10322 C CA . SER D 1 314 ? 58.372 1.164 -0.959 1.00 59.17 314 SER D CA 1
ATOM 10323 C C . SER D 1 314 ? 57.725 0.039 -1.757 1.00 69.00 314 SER D C 1
ATOM 10324 O O . SER D 1 314 ? 58.415 -0.695 -2.471 1.00 72.53 314 SER D O 1
ATOM 10327 N N . TRP D 1 315 ? 56.402 -0.082 -1.646 1.00 67.03 315 TRP D N 1
ATOM 10328 C CA . TRP D 1 315 ? 55.658 -1.146 -2.315 1.00 66.54 315 TRP D CA 1
ATOM 10329 C C . TRP D 1 315 ? 55.700 -0.995 -3.831 1.00 67.42 315 TRP D C 1
ATOM 10330 O O . TRP D 1 315 ? 55.792 -1.978 -4.563 1.00 67.17 315 TRP D O 1
ATOM 10341 N N . LEU D 1 316 ? 55.602 0.251 -4.283 1.00 67.77 316 LEU D N 1
ATOM 10342 C CA . LEU D 1 316 ? 55.633 0.583 -5.697 1.00 63.17 316 LEU D CA 1
ATOM 10343 C C . LEU D 1 316 ? 56.942 0.137 -6.313 1.00 69.42 316 LEU D C 1
ATOM 10344 O O . LEU D 1 316 ? 56.953 -0.482 -7.374 1.00 75.11 316 LEU D O 1
ATOM 10349 N N . ARG D 1 317 ? 58.050 0.434 -5.648 1.00 68.98 317 ARG D N 1
ATOM 10350 C CA . ARG D 1 317 ? 59.339 0.008 -6.174 1.00 73.22 317 ARG D CA 1
ATOM 10351 C C . ARG D 1 317 ? 59.468 -1.499 -6.188 1.00 70.56 317 ARG D C 1
ATOM 10352 O O . ARG D 1 317 ? 60.097 -2.066 -7.065 1.00 76.51 317 ARG D O 1
ATOM 10360 N N . GLU D 1 318 ? 58.867 -2.166 -5.229 1.00 67.18 318 GLU D N 1
ATOM 10361 C CA . GLU D 1 318 ? 59.071 -3.600 -5.152 1.00 71.87 318 GLU D CA 1
ATOM 10362 C C . GLU D 1 318 ? 58.017 -4.352 -5.983 1.00 75.16 318 GLU D C 1
ATOM 10363 O O . GLU D 1 318 ? 58.120 -5.561 -6.210 1.00 76.49 318 GLU D O 1
ATOM 10369 N N . ALA D 1 319 ? 57.019 -3.620 -6.467 1.00 71.97 319 ALA D N 1
ATOM 10370 C CA . ALA D 1 319 ? 56.113 -4.156 -7.469 1.00 70.69 319 ALA D CA 1
ATOM 10371 C C . ALA D 1 319 ? 56.827 -4.081 -8.814 1.00 76.50 319 ALA D C 1
ATOM 10372 O O . ALA D 1 319 ? 56.376 -4.645 -9.809 1.00 79.49 319 ALA D O 1
ATOM 10374 N N . GLY D 1 320 ? 57.936 -3.356 -8.851 1.00 70.76 320 GLY D N 1
ATOM 10375 C CA . GLY D 1 320 ? 58.709 -3.290 -10.069 1.00 72.81 320 GLY D CA 1
ATOM 10376 C C . GLY D 1 320 ? 58.562 -1.953 -10.752 1.00 78.05 320 GLY D C 1
ATOM 10377 O O . GLY D 1 320 ? 59.058 -1.754 -11.861 1.00 89.26 320 GLY D O 1
ATOM 10378 N N . PHE D 1 321 ? 57.847 -1.033 -10.116 1.00 76.40 321 PHE D N 1
ATOM 10379 C CA . PHE D 1 321 ? 57.773 0.319 -10.660 1.00 74.71 321 PHE D CA 1
ATOM 10380 C C . PHE D 1 321 ? 59.052 1.081 -10.344 1.00 76.50 321 PHE D C 1
ATOM 10381 O O . PHE D 1 321 ? 59.766 0.779 -9.374 1.00 73.36 321 PHE D O 1
ATOM 10389 N N . THR D 1 322 ? 59.310 2.086 -11.171 1.00 79.05 322 THR D N 1
ATOM 10390 C CA . THR D 1 322 ? 60.473 2.967 -11.074 1.00 79.54 322 THR D CA 1
ATOM 10391 C C . THR D 1 322 ? 59.819 4.317 -11.094 1.00 80.66 322 THR D C 1
ATOM 10392 O O . THR D 1 322 ? 58.605 4.341 -11.369 1.00 80.27 322 THR D O 1
ATOM 10396 N N . ASP D 1 323 ? 60.563 5.404 -10.829 1.00 78.30 323 ASP D N 1
ATOM 10397 C CA . ASP D 1 323 ? 59.967 6.750 -10.862 1.00 79.79 323 ASP D CA 1
ATOM 10398 C C . ASP D 1 323 ? 59.120 6.992 -9.597 1.00 74.67 323 ASP D C 1
ATOM 10399 O O . ASP D 1 323 ? 58.234 7.842 -9.545 1.00 76.04 323 ASP D O 1
ATOM 10404 N N . VAL D 1 324 ? 59.424 6.278 -8.527 1.00 73.05 324 VAL D N 1
ATOM 10405 C CA . VAL D 1 324 ? 58.514 6.362 -7.390 1.00 77.14 324 VAL D CA 1
ATOM 10406 C C . VAL D 1 324 ? 58.720 7.644 -6.561 1.00 75.78 324 VAL D C 1
ATOM 10407 O O . VAL D 1 324 ? 59.847 7.943 -6.157 1.00 75.48 324 VAL D O 1
ATOM 10411 N N . GLY D 1 325 ? 57.634 8.380 -6.300 1.00 67.84 325 GLY D N 1
ATOM 10412 C CA . GLY D 1 325 ? 57.692 9.616 -5.523 1.00 68.55 325 GLY D CA 1
ATOM 10413 C C . GLY D 1 325 ? 56.324 10.114 -5.057 1.00 66.87 325 GLY D C 1
ATOM 10414 O O . GLY D 1 325 ? 55.302 9.488 -5.343 1.00 69.26 325 GLY D O 1
ATOM 10415 N N . ARG D 1 326 ? 56.286 11.269 -4.395 1.00 58.41 326 ARG D N 1
ATOM 10416 C CA . ARG D 1 326 ? 55.050 11.751 -3.771 1.00 58.42 326 ARG D CA 1
ATOM 10417 C C . ARG D 1 326 ? 54.684 13.187 -4.117 1.00 54.49 326 ARG D C 1
ATOM 10418 O O . ARG D 1 326 ? 55.527 13.952 -4.568 1.00 61.70 326 ARG D O 1
ATOM 10426 N N . THR D 1 327 ? 53.411 13.526 -3.898 1.00 56.22 327 THR D N 1
ATOM 10427 C CA . THR D 1 327 ? 52.878 14.890 -4.042 1.00 61.52 327 THR D CA 1
ATOM 10428 C C . THR D 1 327 ? 52.205 15.396 -2.759 1.00 61.90 327 THR D C 1
ATOM 10429 O O . THR D 1 327 ? 51.215 14.836 -2.305 1.00 68.21 327 THR D O 1
ATOM 10433 N N . ALA D 1 328 ? 52.750 16.464 -2.188 1.00 64.01 328 ALA D N 1
ATOM 10434 C CA . ALA D 1 328 ? 52.267 17.034 -0.921 1.00 69.20 328 ALA D CA 1
ATOM 10435 C C . ALA D 1 328 ? 50.864 17.643 -0.981 1.00 78.29 328 ALA D C 1
ATOM 10436 O O . ALA D 1 328 ? 50.424 18.091 -2.044 1.00 70.97 328 ALA D O 1
ATOM 10438 N N . PRO D 1 329 ? 50.153 17.628 0.170 1.00 90.20 329 PRO D N 1
ATOM 10439 C CA . PRO D 1 329 ? 48.767 18.087 0.373 1.00 86.92 329 PRO D CA 1
ATOM 10440 C C . PRO D 1 329 ? 48.513 19.515 -0.112 1.00 88.45 329 PRO D C 1
ATOM 10441 O O . PRO D 1 329 ? 49.452 20.320 0.006 1.00 88.00 329 PRO D O 1
ATOM 10445 N N . PRO D 1 330 ? 47.291 19.827 -0.596 1.00 93.67 330 PRO D N 1
ATOM 10446 C CA . PRO D 1 330 ? 47.069 21.182 -1.078 1.00 93.21 330 PRO D CA 1
ATOM 10447 C C . PRO D 1 330 ? 47.109 22.176 0.087 1.00 99.30 330 PRO D C 1
ATOM 10448 O O . PRO D 1 330 ? 47.889 23.138 0.033 1.00 95.88 330 PRO D O 1
ATOM 10452 N N . GLY D 1 331 ? 46.315 21.954 1.131 1.00 92.30 331 GLY D N 1
ATOM 10453 C CA . GLY D 1 331 ? 46.388 22.772 2.315 1.00 92.20 331 GLY D CA 1
ATOM 10454 C C . GLY D 1 331 ? 46.138 21.993 3.582 1.00 93.16 331 GLY D C 1
ATOM 10455 O O . GLY D 1 331 ? 47.075 21.480 4.206 1.00 95.09 331 GLY D O 1
ATOM 10456 N N . TRP D 1 332 ? 44.863 21.898 3.953 1.00 89.20 332 TRP D N 1
ATOM 10457 C CA . TRP D 1 332 ? 44.454 21.371 5.262 1.00 87.18 332 TRP D CA 1
ATOM 10458 C C . TRP D 1 332 ? 44.345 19.849 5.467 1.00 88.65 332 TRP D C 1
ATOM 10459 O O . TRP D 1 332 ? 44.183 19.393 6.605 1.00 88.91 332 TRP D O 1
ATOM 10470 N N . THR D 1 333 ? 44.400 19.066 4.398 1.00 83.57 333 THR D N 1
ATOM 10471 C CA . THR D 1 333 ? 44.155 17.626 4.500 1.00 78.44 333 THR D CA 1
ATOM 10472 C C . THR D 1 333 ? 45.466 16.835 4.335 1.00 67.86 333 THR D C 1
ATOM 10473 O O . THR D 1 333 ? 46.473 17.400 3.907 1.00 69.29 333 THR D O 1
ATOM 10477 N N . PRO D 1 334 ? 45.482 15.555 4.765 1.00 62.35 334 PRO D N 1
ATOM 10478 C CA . PRO D 1 334 ? 46.679 14.713 4.627 1.00 57.67 334 PRO D CA 1
ATOM 10479 C C . PRO D 1 334 ? 46.718 13.970 3.293 1.00 58.12 334 PRO D C 1
ATOM 10480 O O . PRO D 1 334 ? 47.419 12.968 3.138 1.00 52.65 334 PRO D O 1
ATOM 10484 N N . HIS D 1 335 ? 45.960 14.480 2.334 1.00 63.31 335 HIS D N 1
ATOM 10485 C CA . HIS D 1 335 ? 45.807 13.842 1.042 1.00 59.33 335 HIS D CA 1
ATOM 10486 C C . HIS D 1 335 ? 46.916 14.175 0.058 1.00 62.60 335 HIS D C 1
ATOM 10487 O O . HIS D 1 335 ? 47.330 15.322 -0.074 1.00 66.18 335 HIS D O 1
ATOM 10494 N N . GLY D 1 336 ? 47.390 13.141 -0.622 1.00 57.20 336 GLY D N 1
ATOM 10495 C CA . GLY D 1 336 ? 48.472 13.255 -1.575 1.00 51.88 336 GLY D CA 1
ATOM 10496 C C . GLY D 1 336 ? 48.433 12.115 -2.577 1.00 56.96 336 GLY D C 1
ATOM 10497 O O . GLY D 1 336 ? 47.473 11.331 -2.639 1.00 50.56 336 GLY D O 1
ATOM 10498 N N . VAL D 1 337 ? 49.458 12.058 -3.415 1.00 54.53 337 VAL D N 1
ATOM 10499 C CA . VAL D 1 337 ? 49.585 10.984 -4.375 1.00 50.05 337 VAL D CA 1
ATOM 10500 C C . VAL D 1 337 ? 50.973 10.395 -4.318 1.00 56.79 337 VAL D C 1
ATOM 10501 O O . VAL D 1 337 ? 51.955 11.124 -4.187 1.00 60.80 337 VAL D O 1
ATOM 10505 N N . VAL D 1 338 ? 51.055 9.072 -4.325 1.00 54.37 338 VAL D N 1
ATOM 10506 C CA . VAL D 1 338 ? 52.325 8.421 -4.577 1.00 58.09 338 VAL D CA 1
ATOM 10507 C C . VAL D 1 338 ? 52.254 7.810 -5.972 1.00 63.53 338 VAL D C 1
ATOM 10508 O O . VAL D 1 338 ? 51.282 7.127 -6.295 1.00 63.50 338 VAL D O 1
ATOM 10512 N N . SER D 1 339 ? 53.261 8.069 -6.806 1.00 64.35 339 SER D N 1
ATOM 10513 C CA . SER D 1 339 ? 53.199 7.622 -8.197 1.00 66.34 339 SER D CA 1
ATOM 10514 C C . SER D 1 339 ? 54.481 6.968 -8.680 1.00 64.93 339 SER D C 1
ATOM 10515 O O . SER D 1 339 ? 55.562 7.242 -8.171 1.00 64.44 339 SER D O 1
ATOM 10518 N N . GLY D 1 340 ? 54.334 6.096 -9.672 1.00 72.80 340 GLY D N 1
ATOM 10519 C CA . GLY D 1 340 ? 55.458 5.410 -10.281 1.00 77.49 340 GLY D CA 1
ATOM 10520 C C . GLY D 1 340 ? 55.222 5.093 -11.748 1.00 76.68 340 GLY D C 1
ATOM 10521 O O . GLY D 1 340 ? 54.098 5.217 -12.245 1.00 67.07 340 GLY D O 1
ATOM 10522 N N . SER D 1 341 ? 56.288 4.686 -12.439 1.00 83.00 341 SER D N 1
ATOM 10523 C CA . SER D 1 341 ? 56.206 4.327 -13.862 1.00 85.35 341 SER D CA 1
ATOM 10524 C C . SER D 1 341 ? 56.574 2.885 -14.153 1.00 81.31 341 SER D C 1
ATOM 10525 O O . SER D 1 341 ? 57.411 2.277 -13.464 1.00 76.52 341 SER D O 1
ATOM 10528 N N . ARG D 1 342 ? 55.921 2.344 -15.178 1.00 79.10 342 ARG D N 1
ATOM 10529 C CA . ARG D 1 342 ? 56.348 1.090 -15.763 1.00 82.24 342 ARG D CA 1
ATOM 10530 C C . ARG D 1 342 ? 57.322 1.398 -16.899 1.00 83.10 342 ARG D C 1
ATOM 10531 O O . ARG D 1 342 ? 57.011 2.202 -17.778 1.00 84.06 342 ARG D O 1
ATOM 10539 N N . PRO D 1 343 ? 58.513 0.775 -16.876 1.00 82.92 343 PRO D N 1
ATOM 10540 C CA . PRO D 1 343 ? 59.530 1.015 -17.912 1.00 83.67 343 PRO D CA 1
ATOM 10541 C C . PRO D 1 343 ? 59.099 0.500 -19.295 1.00 86.67 343 PRO D C 1
ATOM 10542 O O . PRO D 1 343 ? 58.309 -0.444 -19.351 1.00 87.30 343 PRO D O 1
ATOM 10546 N N . ARG D 1 344 ? 59.577 1.115 -20.382 1.00 86.96 344 ARG D N 1
ATOM 10547 C CA . ARG D 1 344 ? 59.247 0.630 -21.729 1.00 87.67 344 ARG D CA 1
ATOM 10548 C C . ARG D 1 344 ? 60.367 -0.275 -22.237 1.00 86.69 344 ARG D C 1
ATOM 10549 O O . ARG D 1 344 ? 61.371 -0.484 -21.548 1.00 86.52 344 ARG D O 1
#

GO terms:
  GO:0008168 methyltransferase activity (F, IDA)
  GO:1904047 S-adenosyl-L-methionine binding (F, IDA)

Nearest PDB structures (foldseek):
  4qvg-assembly1_A  TM=8.794E-01  e=5.474E-60  Streptosporangium sibiricum
  7clf-assembly1_A  TM=8.406E-01  e=9.924E-23  Serratia marcescens
  7clu-assembly1_A  TM=8.230E-01  e=1.217E-21  Serratia marcescens
  2r3s-assembly1_B  TM=8.668E-01  e=1.109E-19  Nostoc punctiforme PCC 73102
  2r3s-assembly1_A  TM=8.663E-01  e=3.024E-19  Nostoc punctiforme PCC 73102

CATH classification: 3.40.50.150

Organism: Streptosporangium sibiricum (NCBI:txid457432)

Foldseek 3Di:
DCVVCVCVVCVLVLLVLVLCCLVLVPQVCLVVPDFAALVRSCVVSVHDSVRSVVSCVSCCVSQQWHDDPNTIHGGDVSVVCVVVVLNLLVSLLSVCCVPPNVPLLVCLVVLVVVLALQSAVVADDDDRFQQVRCVVDPCSLVSVLSNLSVCVVFCVQVLPDPCLVVFAEEEEAQCFLVSNVLVNCVSRVSHAYEAEHAPSRVVSNVVVCVVSVNPPRYYYDYDDLQPDAGAADGQEYEYAPHLLQDALVVLLRSLLSVLVRHPAQGKYKYKDAAQAPVRPDDPCQVVCQSRSSNHGHSRGGHYHLVSNQVSNVVSPFAPWDKAADDDDGRIIMTMTGRHD/DCVVCVCVVCVLVLLVLVLCCLVLVPQVCQQVDDFAALVRSCVVSVHDSVVSVVSCVSCCVVQCWHDDPSTIHGGDVSVVCVVVVLNVLVSLLSVCCVPPNPQLLVCLVVLVVPLALASAVVFDDDDRFNQVRQVVDPCRLVSNLSNLSVCVLQCVQVLPDPCLVVFAEEEAAQCFLVSVVLVNCVSPVSHAYEHEHAPSRVVSNVVVCVVSPNPPRYYYDYDDLQPDAGAADGQEYEAAPHCLQDALVVVLSSLLSVLVRHDAQGKYKYKDFAAAPVRPDDPCQVVCQSRSSHHGHSHGGHYHLVSNQVSNVVSPFPPWDKDCDPPSHRIIMTMTGHHD/DCVVCVCVVCVLVLLVLVLCCLVLCPQVVLAVDWFDALVRSCVVSVHDSVVSVVSQCSCCVSQQWHADPRTIHGGCVSVVCVVVVNNVLVSLLSVCCVVPNPQLLVCLVVLVVVLALQSAVVQDDDDRFQQVRQVVDPCSLVSNLSNLSVCVVFCVQVLPPPCLVVFAEEEAQQCFLVSNVLVNCVSRVRHAYEYEHAPSRVVNNVVVCVVSVNPPRYDYDYDDLQPDQGAADGQEYEAAPHPLQDALVSVLSNLLSVLVRHDAQGKYKYKDAAAEPVRPDDPQQVVCQSRSSNHGHSHGGHYHLVSVQVSNVVSVFAPWDKDDDPPDTRIIMIMTGHHD/DPVVCVCVVCVLVLLVLVLCCLVLCPQVCQAVDDFAALVRSCVVSVHDSVVSVVSQVSCCVVQQWHDDPNTIHGGDVSVVCVVVVLNLLSSLLSVCCVPPNPVLLVCLVVLVVPLALASQVVFDDDDQFNQVRQVVDPCRNVSNLSNLSVCVVACVQVLPPPCLVVWAFEEEAQCFLVSVVLVNCVSRVSHAYEYEHAPSRPVSVVVVCVVSVNPVRYHYDYDDLQPDADAADGQEYEQAPHPLQDALVVVLSSLLSVLVRHPAQGKYKYKDFAAAPVRPDDPQQVVCQSRSSNHGHSHHGHYHLVSNLVSNVVSVFAPWDKAQGPPDGRIIMTMTGGHD

B-factor: mean 52.76, std 13.06, range [23.02, 110.65]

Sequence (1360 aa):
ELSALVPVLFGHAAFQQLNAGCQLGLFELLHERGPLSAEEVADALRLPRRSADILLLGTTALGLSTVTDGGYRNGAPIGAAFRDGLWPVLRDIVQYQDKIAYQPAADYVESLRTGQNAGIRHFPGTTRDLYSRLAAVPGLEELFYRGHAWSQLSNPVLLAQPDFTRVHRVLDVGGGDAVNAVALARAHPSLRVTVLDRPGALEVARKTIAEAGLEERVRTHAADIFTDSYPAGHDCVLFAHQLVIWSPEQNLTLLRKAYDAVEPGGRVLVFNAFTDDDRTGPLYAALDNVYFTTLPFRHSTIHRWADCESWLREAGFTDVGRTAPPGWTPHGVVSGSRPRELSALVPVLFGHAAFQQLNAGCQLGLFELLHERGPLSAEEVADALRLPRRSADILLLGTTALGLSTVTDGGYRNGAPIGAAFRDGLWPVLRDIVQYQDKIAYQPAADYVESLRTGQNAGIRHFPGTTRDLYSRLAAVPGLEELFYRGHAWSQLSNPVLLAQPDFTRVHRVLDVGGGDAVNAVALARAHPSLRVTVLDRPGALEVARKTIAEAGLEERVRTHAADIFTDSYPAGHDCVLFAHQLVIWSPEQNLTLLRKAYDAVEPGGRVLVFNAFTDDDRTGPLYAALDNVYFTTLPFRHSTIHRWADCESWLREAGFTDVGRTAPPGWTPHGVVSGSRPRELSALVPVLFGHAAFQQLNAGCQLGLFELLHERGPLSAEEVADALRLPRRSADILLLGTTALGLSTVTDGGYRNGAPIGAAFRDGLWPVLRDIVQYQDKIAYQPAADYVESLRTGQNAGIRHFPGTTRDLYSRLAAVPGLEELFYRGHAWSQLSNPVLLAQPDFTRVHRVLDVGGGDAVNAVALARAHPSLRVTVLDRPGALEVARKTIAEAGLEERVRTHAADIFTDSYPAGHDCVLFAHQLVIWSPEQNLTLLRKAYDAVEPGGRVLVFNAFTDDDRTGPLYAALDNVYFTTLPFRHSTIHRWADCESWLREAGFTDVGRTAPPGWTPHGVVSGSRPRELSALVPVLFGHAAFQQLNAGCQLGLFELLHERGPLSAEEVADALRLPRRSADILLLGTTALGLSTVTDGGYRNGAPIGAAFRDGLWPVLRDIVQYQDKIAYQPAADYVESLRTGQNAGIRHFPGTTRDLYSRLAAVPGLEELFYRGHAWSQLSNPVLLAQPDFTRVHRVLDVGGGDAVNAVALARAHPSLRVTVLDRPGALEVARKTIAEAGLEERVRTHAADIFTDSYPAGHDCVLFAHQLVIWSPEQNLTLLRKAYDAVEPGGRVLVFNAFTDDDRTGPLYAALDNVYFTTLPFRHSTIHRWADCESWLREAGFTDVGRTAPPGWTPHGVVSGSRPR